Protein AF-A0A0H3JAF4-F1 (afdb_monomer_lite)

pLDDT: mean 87.67, std 8.4, range [50.22, 97.25]

Structure (mmCIF, N/CA/C/O backbone):
data_AF-A0A0H3JAF4-F1
#
_entry.id   AF-A0A0H3JAF4-F1
#
loop_
_atom_site.group_PDB
_atom_site.id
_atom_site.type_symbol
_atom_site.label_atom_id
_atom_site.label_alt_id
_atom_site.label_comp_id
_atom_site.label_asym_id
_atom_site.label_entity_id
_atom_site.label_seq_id
_atom_site.pdbx_PDB_ins_code
_atom_site.Cartn_x
_atom_site.Cartn_y
_atom_site.Cartn_z
_atom_site.occupancy
_atom_site.B_iso_or_equiv
_atom_site.auth_seq_id
_atom_site.auth_comp_id
_atom_site.auth_asym_id
_atom_site.auth_atom_id
_atom_site.pdbx_PDB_model_num
ATOM 1 N N . MET A 1 1 ? -23.874 -16.519 8.168 1.00 77.88 1 MET A N 1
ATOM 2 C CA . MET A 1 1 ? -25.023 -15.847 8.814 1.00 77.88 1 MET A CA 1
ATOM 3 C C . MET A 1 1 ? -25.455 -16.733 9.960 1.00 77.88 1 MET A C 1
ATOM 5 O O . MET A 1 1 ? -25.401 -17.944 9.791 1.00 77.88 1 MET A O 1
ATOM 9 N N . VAL A 1 2 ? -25.839 -16.148 11.093 1.00 89.19 2 VAL A N 1
ATOM 10 C CA . VAL A 1 2 ? -26.238 -16.915 12.280 1.00 89.19 2 VAL A CA 1
ATOM 11 C C . VAL A 1 2 ? -27.623 -17.514 12.065 1.00 89.19 2 VAL A C 1
ATOM 13 O O . VAL A 1 2 ? -28.559 -16.794 11.719 1.00 89.19 2 VAL A O 1
ATOM 16 N N . ASP A 1 3 ? -27.744 -18.825 12.262 1.00 93.88 3 ASP A N 1
ATOM 17 C CA . ASP A 1 3 ? -29.013 -19.543 12.155 1.00 93.88 3 ASP A CA 1
ATOM 18 C C . ASP A 1 3 ? -29.833 -19.386 13.442 1.00 93.88 3 ASP A C 1
ATOM 20 O O . ASP A 1 3 ? -29.888 -20.268 14.301 1.00 93.88 3 ASP A O 1
ATOM 24 N N . PHE A 1 4 ? -30.460 -18.217 13.591 1.00 95.56 4 PHE A N 1
ATOM 25 C CA . PHE A 1 4 ? -31.281 -17.926 14.765 1.00 95.56 4 PHE A CA 1
ATOM 26 C C . PHE A 1 4 ? -32.560 -18.777 14.830 1.00 95.56 4 PHE A C 1
ATOM 28 O O . PHE A 1 4 ? -33.128 -18.920 15.910 1.00 95.56 4 PHE A O 1
ATOM 35 N N . HIS A 1 5 ? -33.018 -19.351 13.710 1.00 96.06 5 HIS A N 1
ATOM 36 C CA . HIS A 1 5 ? -34.188 -20.231 13.699 1.00 96.06 5 HIS A CA 1
ATOM 37 C C . HIS A 1 5 ? -33.880 -21.533 14.432 1.00 96.06 5 HIS A C 1
ATOM 39 O O . HIS A 1 5 ? -34.637 -21.937 15.314 1.00 96.06 5 HIS A O 1
ATOM 45 N N . SER A 1 6 ? -32.753 -22.167 14.093 1.00 95.81 6 SER A N 1
ATOM 46 C CA . SER A 1 6 ? -32.295 -23.376 14.781 1.00 95.81 6 SER A CA 1
ATOM 47 C C . SER A 1 6 ? -31.985 -23.092 16.250 1.00 95.81 6 SER A C 1
ATOM 49 O O . SER A 1 6 ? -32.435 -23.848 17.107 1.00 95.81 6 SER A O 1
ATOM 51 N N . TYR A 1 7 ? -31.345 -21.953 16.543 1.00 96.50 7 TYR A N 1
ATOM 52 C CA . TYR A 1 7 ? -31.104 -21.497 17.914 1.00 96.50 7 TYR A CA 1
ATOM 53 C C . TYR A 1 7 ? -32.404 -21.410 18.729 1.00 96.50 7 TYR A C 1
ATOM 55 O O . TYR A 1 7 ? -32.554 -22.061 19.759 1.00 96.50 7 TYR A O 1
ATOM 63 N N . PHE A 1 8 ? -33.394 -20.645 18.263 1.00 96.56 8 PHE A N 1
ATOM 64 C CA . PHE A 1 8 ? -34.646 -20.484 19.002 1.00 96.56 8 PHE A CA 1
ATOM 65 C C . PHE A 1 8 ? -35.434 -21.782 19.122 1.00 96.56 8 PHE A C 1
ATOM 67 O O . PHE A 1 8 ? -36.017 -22.038 20.172 1.00 96.56 8 PHE A O 1
ATOM 74 N N . LYS A 1 9 ? -35.394 -22.642 18.102 1.00 95.88 9 LYS A N 1
ATOM 75 C CA . LYS A 1 9 ? -36.002 -23.969 18.174 1.00 95.88 9 LYS A CA 1
ATOM 76 C C . LYS A 1 9 ? -35.378 -24.830 19.277 1.00 95.88 9 LYS A C 1
ATOM 78 O O . LYS A 1 9 ? -36.121 -25.472 20.013 1.00 95.88 9 LYS A O 1
ATOM 83 N N . GLU A 1 10 ? -34.052 -24.843 19.406 1.00 96.19 10 GLU A N 1
ATOM 84 C CA . GLU A 1 10 ? -33.350 -25.595 20.458 1.00 96.19 10 GLU A CA 1
ATOM 85 C C . GLU A 1 10 ? -33.672 -25.066 21.862 1.00 96.19 10 GLU A C 1
ATOM 87 O O . GLU A 1 10 ? -33.875 -25.839 22.799 1.00 96.19 10 GLU A O 1
ATOM 92 N N . HIS A 1 11 ? -33.843 -23.749 21.982 1.00 94.44 11 HIS A N 1
ATOM 93 C CA . HIS A 1 11 ? -34.228 -23.075 23.224 1.00 94.44 11 HIS A CA 1
ATOM 94 C C . HIS A 1 11 ? -35.751 -23.019 23.465 1.00 94.44 11 HIS A C 1
ATOM 96 O O . HIS A 1 11 ? -36.194 -22.377 24.414 1.00 94.44 11 HIS A O 1
ATOM 102 N N . ASN A 1 12 ? -36.561 -23.723 22.662 1.00 95.50 12 ASN A N 1
ATOM 103 C CA . ASN A 1 12 ? -38.032 -23.774 22.749 1.00 95.50 12 ASN A CA 1
ATOM 104 C C . ASN A 1 12 ? -38.724 -22.394 22.675 1.00 95.50 12 ASN A C 1
ATOM 106 O O . ASN A 1 12 ? -39.707 -22.137 23.370 1.00 95.50 12 ASN A O 1
ATOM 110 N N . ILE A 1 13 ? -38.214 -21.504 21.824 1.00 95.25 13 ILE A N 1
ATOM 111 C CA . ILE A 1 13 ? -38.758 -20.167 21.568 1.00 95.25 13 ILE A CA 1
ATOM 112 C C . ILE A 1 13 ? -39.474 -20.181 20.213 1.00 95.25 13 ILE A C 1
ATOM 114 O O . ILE A 1 13 ? -38.847 -20.208 19.156 1.00 95.25 13 ILE A O 1
ATOM 118 N N . GLU A 1 14 ? -40.806 -20.152 20.238 1.00 95.56 14 GLU A N 1
ATOM 119 C CA . GLU A 1 14 ? -41.637 -20.138 19.020 1.00 95.56 14 GLU A CA 1
ATOM 120 C C . GLU A 1 14 ? -42.015 -18.719 18.573 1.00 95.56 14 GLU A C 1
ATOM 122 O O . GLU A 1 14 ? -42.242 -18.475 17.387 1.00 95.56 14 GLU A O 1
ATOM 127 N N . TYR A 1 15 ? -42.052 -17.773 19.515 1.00 95.00 15 TYR A N 1
ATOM 128 C CA . TYR A 1 15 ? -42.471 -16.396 19.282 1.00 95.00 15 TYR A CA 1
ATOM 129 C C . TYR A 1 15 ? -41.490 -15.414 19.908 1.00 95.00 15 TYR A C 1
ATOM 131 O O . TYR A 1 15 ? -41.016 -15.624 21.024 1.00 95.00 15 TYR A O 1
ATOM 139 N N . ILE A 1 16 ? -41.251 -14.298 19.222 1.00 94.25 16 ILE A N 1
ATOM 140 C CA . ILE A 1 16 ? -40.541 -13.147 19.786 1.00 94.25 16 ILE A CA 1
ATOM 141 C C . ILE A 1 16 ? -41.369 -11.878 19.623 1.00 94.25 16 ILE A C 1
ATOM 143 O O . ILE A 1 16 ? -42.199 -11.759 18.723 1.00 94.25 16 ILE A O 1
ATOM 147 N N . THR A 1 17 ? -41.146 -10.918 20.512 1.00 91.56 17 THR A N 1
ATOM 148 C CA . THR A 1 17 ? -41.868 -9.642 20.507 1.00 91.56 17 THR A CA 1
ATOM 149 C C . THR A 1 17 ? -41.020 -8.570 19.834 1.00 91.56 17 THR A C 1
ATOM 151 O O . THR A 1 17 ? -39.836 -8.442 20.136 1.00 91.56 17 THR A O 1
ATOM 154 N N . ASP A 1 18 ? -41.588 -7.758 18.950 1.00 90.56 18 ASP A N 1
ATOM 155 C CA . ASP A 1 18 ? -40.867 -6.643 18.331 1.00 90.56 18 ASP A CA 1
ATOM 156 C C . ASP A 1 18 ? -40.757 -5.413 19.266 1.00 90.56 18 ASP A C 1
ATOM 158 O O . ASP A 1 18 ? -40.893 -5.499 20.493 1.00 90.56 18 ASP A O 1
ATOM 162 N N . MET A 1 19 ? -40.429 -4.249 18.704 1.00 86.56 19 MET A N 1
ATOM 163 C CA . MET A 1 19 ? -40.319 -2.983 19.439 1.00 86.56 19 MET A CA 1
ATOM 164 C C . MET A 1 19 ? -41.649 -2.237 19.628 1.00 86.56 19 MET A C 1
ATOM 166 O O . MET A 1 19 ? -41.707 -1.314 20.440 1.00 86.56 19 MET A O 1
ATOM 170 N N . TRP A 1 20 ? -42.703 -2.638 18.912 1.00 89.19 20 TRP A N 1
ATOM 171 C CA . TRP A 1 20 ? -44.076 -2.142 19.063 1.00 89.19 20 TRP A CA 1
ATOM 172 C C . TRP A 1 20 ? -44.919 -3.029 19.986 1.00 89.19 20 TRP A C 1
ATOM 174 O O . TRP A 1 20 ? -46.084 -2.725 20.235 1.00 89.19 20 TRP A O 1
ATOM 184 N N . GLY A 1 21 ? -44.341 -4.112 20.512 1.00 88.19 21 GLY A N 1
ATOM 185 C CA . GLY A 1 21 ? -45.031 -5.056 21.385 1.00 88.19 21 GLY A CA 1
ATOM 186 C C . GLY A 1 21 ? -45.829 -6.121 20.632 1.00 88.19 21 GLY A C 1
ATOM 187 O O . GLY A 1 21 ? -46.620 -6.824 21.258 1.00 88.19 21 GLY A O 1
ATOM 188 N N . GLN A 1 22 ? -45.649 -6.253 19.314 1.00 91.00 22 GLN A N 1
ATOM 189 C CA . GLN A 1 22 ? -46.315 -7.290 18.530 1.00 91.00 22 GLN A CA 1
ATOM 190 C C . GLN A 1 22 ? -45.522 -8.593 18.602 1.00 91.00 22 GLN A C 1
ATOM 192 O O . GLN A 1 22 ? -44.294 -8.588 18.530 1.00 91.00 22 GLN A O 1
ATOM 197 N N . SER A 1 23 ? -46.238 -9.703 18.760 1.00 92.56 23 SER A N 1
ATOM 198 C CA . SER A 1 23 ? -45.660 -11.044 18.776 1.00 92.56 23 SER A CA 1
ATOM 199 C C . SER A 1 23 ? -45.591 -11.596 17.355 1.00 92.56 23 SER A C 1
ATOM 201 O O . SER A 1 23 ? -46.568 -11.510 16.610 1.00 92.56 23 SER A O 1
ATOM 203 N N . HIS A 1 24 ? -44.441 -12.161 16.999 1.00 93.62 24 HIS A N 1
ATOM 204 C CA . HIS A 1 24 ? -44.158 -12.729 15.686 1.00 93.62 24 HIS A CA 1
ATOM 205 C C . HIS A 1 24 ? -43.679 -14.164 15.848 1.00 93.62 24 HIS A C 1
ATOM 207 O O . HIS A 1 24 ? -42.827 -14.437 16.694 1.00 93.62 24 HIS A O 1
ATOM 213 N N . GLU A 1 25 ? -44.216 -15.068 15.032 1.00 96.25 25 GLU A N 1
ATOM 214 C CA . GLU A 1 25 ? -43.723 -16.441 14.948 1.00 96.25 25 GLU A CA 1
ATOM 215 C C . GLU A 1 25 ? -42.310 -16.425 14.356 1.00 96.25 25 GLU A C 1
ATOM 217 O O . GLU A 1 25 ? -42.088 -15.844 13.291 1.00 96.25 25 GLU A O 1
ATOM 222 N N . VAL A 1 26 ? -41.354 -17.066 15.032 1.00 95.75 26 VAL A N 1
ATOM 223 C CA . VAL A 1 26 ? -39.935 -17.061 14.637 1.00 95.75 26 VAL A CA 1
ATOM 224 C C . VAL A 1 26 ? -39.745 -17.557 13.203 1.00 95.75 26 VAL A C 1
ATOM 226 O O . VAL A 1 26 ? -38.926 -17.004 12.478 1.00 95.75 26 VAL A O 1
ATOM 229 N N . SER A 1 27 ? -40.527 -18.554 12.777 1.00 94.44 27 SER A N 1
ATOM 230 C CA . SER A 1 27 ? -40.469 -19.151 11.435 1.00 94.44 27 SER A CA 1
ATOM 231 C C . SER A 1 27 ? -40.748 -18.156 10.296 1.00 94.44 27 SER A C 1
ATOM 233 O O . SER A 1 27 ? -40.329 -18.389 9.161 1.00 94.44 27 SER A O 1
ATOM 235 N N . GLY A 1 28 ? -41.447 -17.053 10.587 1.00 93.12 28 GLY A N 1
ATOM 236 C CA . GLY A 1 28 ? -41.794 -16.005 9.627 1.00 93.12 28 GLY A CA 1
ATOM 237 C C . GLY A 1 28 ? -40.807 -14.837 9.579 1.00 93.12 28 GLY A C 1
ATOM 238 O O . GLY A 1 28 ? -41.038 -13.886 8.834 1.00 93.12 28 GLY A O 1
ATOM 239 N N . ILE A 1 29 ? -39.731 -14.865 10.370 1.00 93.12 29 ILE A N 1
ATOM 240 C CA . ILE A 1 29 ? -38.797 -13.744 10.508 1.00 93.12 29 ILE A CA 1
ATOM 241 C C . ILE A 1 29 ? -37.576 -13.979 9.622 1.00 93.12 29 ILE A C 1
ATOM 243 O O . ILE A 1 29 ? -36.960 -15.035 9.650 1.00 93.12 29 ILE A O 1
ATOM 247 N N . ASN A 1 30 ? -37.166 -12.975 8.845 1.00 89.62 30 ASN A N 1
ATOM 248 C CA . ASN A 1 30 ? -35.938 -13.071 8.045 1.00 89.62 30 ASN A CA 1
ATOM 249 C C . ASN A 1 30 ? -34.764 -12.296 8.650 1.00 89.62 30 ASN A C 1
ATOM 251 O O . ASN A 1 30 ? -33.611 -12.665 8.437 1.00 89.62 30 ASN A O 1
ATOM 255 N N . ILE A 1 31 ? -35.045 -11.218 9.385 1.00 90.44 31 ILE A N 1
ATOM 256 C CA . ILE A 1 31 ? -34.038 -10.312 9.939 1.00 90.44 31 ILE A CA 1
ATOM 257 C C . ILE A 1 31 ? -34.475 -9.897 11.344 1.00 90.44 31 ILE A C 1
ATOM 259 O O . ILE A 1 31 ? -35.626 -9.521 11.553 1.00 90.44 31 ILE A O 1
ATOM 263 N N . ILE A 1 32 ? -33.535 -9.918 12.289 1.00 91.62 32 ILE A N 1
ATOM 264 C CA . ILE A 1 32 ? -33.712 -9.355 13.630 1.00 91.62 32 ILE A CA 1
ATOM 265 C C . ILE A 1 32 ? -32.749 -8.178 13.771 1.00 91.62 32 ILE A C 1
ATOM 267 O O . ILE A 1 32 ? -31.543 -8.329 13.587 1.00 91.62 32 ILE A O 1
ATOM 271 N N . THR A 1 33 ? -33.281 -7.004 14.105 1.00 88.31 33 THR A N 1
ATOM 272 C CA . THR A 1 33 ? -32.504 -5.772 14.296 1.00 88.31 33 THR A CA 1
ATOM 273 C C . THR A 1 33 ? -32.815 -5.133 15.644 1.00 88.31 33 THR A C 1
ATOM 275 O O . THR A 1 33 ? -33.892 -5.315 16.208 1.00 88.31 33 THR A O 1
ATOM 278 N N . THR A 1 34 ? -31.888 -4.330 16.151 1.00 86.38 34 THR A N 1
ATOM 279 C CA . THR A 1 34 ? -32.067 -3.507 17.357 1.00 86.38 34 THR A CA 1
ATOM 280 C C . THR A 1 34 ? -32.546 -2.094 17.008 1.00 86.38 34 THR A C 1
ATOM 282 O O . THR A 1 34 ? -32.385 -1.633 15.880 1.00 86.38 34 THR A O 1
ATOM 285 N N . GLU A 1 35 ? -33.043 -1.339 17.998 1.00 84.19 35 GLU A N 1
ATOM 286 C CA . GLU A 1 35 ? -33.326 0.104 17.837 1.00 84.19 35 GLU A CA 1
ATOM 287 C C . GLU A 1 35 ? -32.094 0.884 17.340 1.00 84.19 35 GLU A C 1
ATOM 289 O O . GLU A 1 35 ? -32.221 1.810 16.544 1.00 84.19 35 GLU A O 1
ATOM 294 N N . SER A 1 36 ? -30.884 0.488 17.750 1.00 77.94 36 SER A N 1
ATOM 295 C CA . SER A 1 36 ? -29.653 1.161 17.326 1.00 77.94 36 SER A CA 1
ATOM 296 C C . SER A 1 36 ? -29.292 0.924 15.857 1.00 77.94 36 SER A C 1
ATOM 298 O O . SER A 1 36 ? -28.556 1.732 15.293 1.00 77.94 36 SER A O 1
ATOM 300 N N . THR A 1 37 ? -29.777 -0.160 15.246 1.00 83.38 37 THR A N 1
ATOM 301 C CA . THR A 1 37 ? -29.495 -0.531 13.847 1.00 83.38 37 THR A CA 1
ATOM 302 C C . THR A 1 37 ? -30.647 -0.161 12.909 1.00 83.38 37 THR A C 1
ATOM 304 O O . THR A 1 37 ? -30.405 0.176 11.754 1.00 83.38 37 THR A O 1
ATOM 307 N N . PHE A 1 38 ? -31.883 -0.098 13.413 1.00 87.00 38 PHE A N 1
ATOM 308 C CA . PHE A 1 38 ? -33.053 0.371 12.670 1.00 87.00 38 PHE A CA 1
ATOM 309 C C . PHE A 1 38 ? -33.413 1.828 13.020 1.00 87.00 38 PHE A C 1
ATOM 311 O O . PHE A 1 38 ? -34.116 2.112 13.991 1.00 87.00 38 PHE A O 1
ATOM 318 N N . LYS A 1 39 ? -32.934 2.780 12.207 1.00 83.88 39 LYS A N 1
ATOM 319 C CA . LYS A 1 39 ? -32.980 4.237 12.474 1.00 83.88 39 LYS A CA 1
ATOM 320 C C . LYS A 1 39 ? -34.351 4.899 12.188 1.00 83.88 39 LYS A C 1
ATOM 322 O O . LYS A 1 39 ? -34.418 5.961 11.578 1.00 83.88 39 LYS A O 1
ATOM 327 N N . GLY A 1 40 ? -35.452 4.279 12.618 1.00 86.19 40 GLY A N 1
ATOM 328 C CA . GLY A 1 40 ? -36.833 4.725 12.350 1.00 86.19 40 GLY A CA 1
ATOM 329 C C . GLY A 1 40 ? -37.485 5.635 13.401 1.00 86.19 40 GLY A C 1
ATOM 330 O O . GLY A 1 40 ? -38.597 6.128 13.200 1.00 86.19 40 GLY A O 1
ATOM 331 N N . LYS A 1 41 ? -36.830 5.845 14.547 1.00 87.50 41 LYS A N 1
ATOM 332 C CA . LYS A 1 41 ? -37.374 6.570 15.706 1.00 87.50 41 LYS A CA 1
ATOM 333 C C . LYS A 1 41 ? -37.036 8.058 15.658 1.00 87.50 41 LYS A C 1
ATOM 335 O O . LYS A 1 41 ? -36.162 8.539 16.378 1.00 87.50 41 LYS A O 1
ATOM 340 N N . LEU A 1 42 ? -37.697 8.772 14.750 1.00 84.94 42 LEU A N 1
ATOM 341 C CA . LEU A 1 42 ? -37.364 10.158 14.405 1.00 84.94 42 LEU A CA 1
ATOM 342 C C . LEU A 1 42 ? -38.504 11.157 14.661 1.00 84.94 42 LEU A C 1
ATOM 344 O O . LEU A 1 42 ? -38.275 12.357 14.542 1.00 84.94 42 LEU A O 1
ATOM 348 N N . ASN A 1 43 ? -39.710 10.705 15.024 1.00 86.56 43 ASN A N 1
ATOM 349 C CA . ASN A 1 43 ? -40.851 11.599 15.229 1.00 86.56 43 ASN A CA 1
ATOM 350 C C . ASN A 1 43 ? -40.751 12.324 16.581 1.00 86.56 43 ASN A C 1
ATOM 352 O O . ASN A 1 43 ? -40.856 11.681 17.622 1.00 86.56 43 ASN A O 1
ATOM 356 N N . VAL A 1 44 ? -40.561 13.644 16.593 1.00 86.31 44 VAL A N 1
ATOM 357 C CA . VAL A 1 44 ? -40.438 14.425 17.837 1.00 86.31 44 VAL A CA 1
ATOM 358 C C . VAL A 1 44 ? -41.826 14.749 18.394 1.00 86.31 44 VAL A C 1
ATOM 360 O O . VAL A 1 44 ? -42.587 15.488 17.776 1.00 86.31 44 VAL A O 1
ATOM 363 N N . THR A 1 45 ? -42.150 14.225 19.580 1.00 88.50 45 THR A N 1
ATOM 364 C CA . THR A 1 45 ? -43.464 14.405 20.236 1.00 88.50 45 THR A CA 1
ATOM 365 C C . THR A 1 45 ? -43.426 15.306 21.468 1.00 88.50 45 THR A C 1
ATOM 367 O O . THR A 1 45 ? -44.463 15.596 22.065 1.00 88.50 45 THR A O 1
ATOM 370 N N . GLY A 1 46 ? -42.244 15.782 21.856 1.00 88.06 46 GLY A N 1
ATOM 371 C CA . GLY A 1 46 ? -42.070 16.695 22.981 1.00 88.06 46 GLY A CA 1
ATOM 372 C C . GLY A 1 46 ? -40.634 16.723 23.487 1.00 88.06 46 GLY A C 1
ATOM 373 O O . GLY A 1 46 ? -39.703 16.381 22.760 1.00 88.06 46 GLY A O 1
ATOM 374 N N . LEU A 1 47 ? -40.465 17.094 24.755 1.00 86.62 47 LEU A N 1
ATOM 375 C CA . LEU A 1 47 ? -39.189 17.060 25.470 1.00 86.62 47 LEU A CA 1
ATOM 376 C C . LEU A 1 47 ? -39.265 16.063 26.632 1.00 86.62 47 LEU A C 1
ATOM 378 O O . LEU A 1 47 ? -40.330 15.860 27.220 1.00 86.62 47 LEU A O 1
ATOM 382 N N . LYS A 1 48 ? -38.140 15.428 26.948 1.00 83.62 48 LYS A N 1
ATOM 383 C CA . LYS A 1 48 ? -37.936 14.645 28.168 1.00 83.62 48 LYS A CA 1
ATOM 384 C C . LYS A 1 48 ? -37.630 15.579 29.345 1.00 83.62 48 LYS A C 1
ATOM 386 O O . LYS A 1 48 ? -37.392 16.771 29.162 1.00 83.62 48 LYS A O 1
ATOM 391 N N . GLU A 1 49 ? -37.606 15.025 30.556 1.00 82.75 49 GLU A N 1
ATOM 392 C CA . GLU A 1 49 ? -37.298 15.772 31.790 1.00 82.75 49 GLU A CA 1
ATOM 393 C C . GLU A 1 49 ? -35.894 16.398 31.784 1.00 82.75 49 GLU A C 1
ATOM 395 O O . GLU A 1 49 ? -35.691 17.457 32.371 1.00 82.75 49 GLU A O 1
ATOM 400 N N . ASP A 1 50 ? -34.945 15.780 31.077 1.00 76.25 50 ASP A N 1
ATOM 401 C CA . ASP A 1 50 ? -33.579 16.284 30.886 1.00 76.25 50 ASP A CA 1
ATOM 402 C C . ASP A 1 50 ? -33.466 17.371 29.795 1.00 76.25 50 ASP A C 1
ATOM 404 O O . ASP A 1 50 ? -32.374 17.861 29.517 1.00 76.25 50 ASP A O 1
ATOM 408 N N . GLY A 1 51 ? -34.588 17.755 29.172 1.00 75.06 51 GLY A N 1
ATOM 409 C CA . GLY A 1 51 ? -34.650 18.745 28.097 1.00 75.06 51 GLY A CA 1
ATOM 410 C C . GLY A 1 51 ? -34.325 18.206 26.700 1.00 75.06 51 GLY A C 1
ATOM 411 O O . GLY A 1 51 ? -34.428 18.964 25.737 1.00 75.06 51 GLY A O 1
ATOM 412 N N . SER A 1 52 ? -33.970 16.924 26.551 1.00 78.19 52 SER A N 1
ATOM 413 C CA . SER A 1 52 ? -33.747 16.297 25.240 1.00 78.19 52 SER A CA 1
ATOM 414 C C . SER A 1 52 ? -35.062 15.990 24.515 1.00 78.19 52 SER A C 1
ATOM 416 O O . SER A 1 52 ? -36.115 15.849 25.135 1.00 78.19 52 SER A O 1
ATOM 418 N N . GLU A 1 53 ? -35.033 15.860 23.188 1.00 85.00 53 GLU A N 1
ATOM 419 C CA . GLU A 1 53 ? -36.231 15.525 22.410 1.00 85.00 53 GLU A CA 1
ATOM 420 C C . GLU A 1 53 ? -36.797 14.148 22.792 1.00 85.00 53 GLU A C 1
ATOM 422 O O . GLU A 1 53 ? -36.108 13.120 22.780 1.00 85.00 53 GLU A O 1
ATOM 427 N N . LYS A 1 54 ? -38.099 14.110 23.079 1.00 87.50 54 LYS A N 1
ATOM 428 C CA . LYS A 1 54 ? -38.869 12.873 23.167 1.00 87.50 54 LYS A CA 1
ATOM 429 C C . LYS A 1 54 ? -39.212 12.427 21.745 1.00 87.50 54 LYS A C 1
ATOM 431 O O . LYS A 1 54 ? -39.961 13.111 21.050 1.00 87.50 54 LYS A O 1
ATOM 436 N N . LYS A 1 55 ? -38.648 11.290 21.329 1.00 86.94 55 LYS A N 1
ATOM 437 C CA . LYS A 1 55 ? -38.821 10.711 19.989 1.00 86.94 55 LYS A CA 1
ATOM 438 C C . LYS A 1 55 ? -39.657 9.435 20.021 1.00 86.94 55 LYS A C 1
ATOM 440 O O . LYS A 1 55 ? -39.468 8.581 20.889 1.00 86.94 55 LYS A O 1
ATOM 445 N N . GLU A 1 56 ? -40.526 9.299 19.032 1.00 89.62 56 GLU A N 1
ATOM 446 C CA . GLU A 1 56 ? -41.359 8.132 18.751 1.00 89.62 56 GLU A CA 1
ATOM 447 C C . GLU A 1 56 ? -41.046 7.570 17.355 1.00 89.62 56 GLU A C 1
ATOM 449 O O . GLU A 1 56 ? -40.344 8.185 16.543 1.00 89.62 56 GLU A O 1
ATOM 454 N N . TRP A 1 57 ? -41.524 6.355 17.095 1.00 89.81 57 TRP A N 1
ATOM 455 C CA . TRP A 1 57 ? -41.393 5.706 15.793 1.00 89.81 57 TRP A CA 1
ATOM 456 C C . TRP A 1 57 ? -42.184 6.470 14.733 1.00 89.81 57 TRP A C 1
ATOM 458 O O . TRP A 1 57 ? -43.282 6.953 14.999 1.00 89.81 57 TRP A O 1
ATOM 468 N N . LEU A 1 58 ? -41.628 6.570 13.524 1.00 90.25 58 LEU A N 1
ATOM 469 C CA . LEU A 1 58 ? -42.324 7.171 12.379 1.00 90.25 58 LEU A CA 1
ATOM 470 C C . LEU A 1 58 ? -43.530 6.342 11.905 1.00 90.25 58 LEU A C 1
ATOM 472 O O . LEU A 1 58 ? -44.355 6.843 11.151 1.00 90.25 58 LEU A O 1
ATOM 476 N N . PHE A 1 59 ? -43.609 5.087 12.340 1.00 90.62 59 PHE A N 1
ATOM 477 C CA . PHE A 1 59 ? -44.609 4.092 11.967 1.00 90.62 59 PHE A CA 1
ATOM 478 C C . PHE A 1 59 ? -45.062 3.330 13.219 1.00 90.62 59 PHE A C 1
ATOM 480 O O . PHE A 1 59 ? -44.283 3.113 14.154 1.00 90.62 59 PHE A O 1
ATOM 487 N N . GLY A 1 60 ? -46.325 2.916 13.237 1.00 90.88 60 GLY A N 1
ATOM 488 C CA . GLY A 1 60 ? -46.959 2.174 14.324 1.00 90.88 60 GLY A CA 1
ATOM 489 C C . GLY A 1 60 ? -46.734 0.660 14.277 1.00 90.88 60 GLY A C 1
ATOM 490 O O . GLY A 1 60 ? -47.104 -0.028 15.227 1.00 90.88 60 GLY A O 1
ATOM 491 N N . SER A 1 61 ? -46.156 0.125 13.195 1.00 92.44 61 SER A N 1
ATOM 492 C CA . SER A 1 61 ? -45.773 -1.290 13.074 1.00 92.44 61 SER A CA 1
ATOM 493 C C . SER A 1 61 ? -44.765 -1.524 11.945 1.00 92.44 61 SER A C 1
ATOM 495 O O . SER A 1 61 ? -44.632 -0.694 11.043 1.00 92.44 61 SER A O 1
ATOM 497 N N . ILE A 1 62 ? -44.120 -2.697 11.932 1.00 88.69 62 ILE A N 1
ATOM 498 C CA . ILE A 1 62 ? -43.273 -3.119 10.804 1.00 88.69 62 ILE A CA 1
ATOM 499 C C . ILE A 1 62 ? -44.067 -3.268 9.500 1.00 88.69 62 ILE A C 1
ATOM 501 O O . ILE A 1 62 ? -43.560 -2.959 8.426 1.00 88.69 62 ILE A O 1
ATOM 505 N N . LYS A 1 63 ? -45.335 -3.688 9.592 1.00 90.00 63 LYS A N 1
ATOM 506 C CA . LYS A 1 63 ? -46.218 -3.831 8.433 1.00 90.00 63 LYS A CA 1
ATOM 507 C C . LYS A 1 63 ? -46.476 -2.486 7.763 1.00 90.00 63 LYS A C 1
ATOM 509 O O . LYS A 1 63 ? -46.347 -2.384 6.554 1.00 90.00 63 LYS A O 1
ATOM 514 N N . GLU A 1 64 ? -46.763 -1.452 8.551 1.00 93.38 64 GLU A N 1
ATOM 515 C CA . GLU A 1 64 ? -46.936 -0.095 8.024 1.00 93.38 64 GLU A CA 1
ATOM 516 C C . GLU A 1 64 ? -45.666 0.409 7.328 1.00 93.38 64 GLU A C 1
ATOM 518 O O . GLU A 1 64 ? -45.747 1.016 6.264 1.00 93.38 64 GLU A O 1
ATOM 523 N N . TYR A 1 65 ? -44.488 0.130 7.896 1.00 90.69 65 TYR A N 1
ATOM 524 C CA . TYR A 1 65 ? -43.218 0.466 7.256 1.00 90.69 65 TYR A CA 1
ATOM 525 C C . TYR A 1 65 ? -43.054 -0.227 5.893 1.00 90.69 65 TYR A C 1
ATOM 527 O O . TYR A 1 65 ? -42.718 0.440 4.917 1.00 90.69 65 TYR A O 1
ATOM 535 N N . ILE A 1 66 ? -43.341 -1.530 5.805 1.00 88.75 66 ILE A N 1
ATOM 536 C CA . ILE A 1 66 ? -43.276 -2.301 4.550 1.00 88.75 66 ILE A CA 1
ATOM 537 C C . ILE A 1 66 ? -44.309 -1.790 3.533 1.00 88.75 66 ILE A C 1
ATOM 539 O O . ILE A 1 66 ? -43.952 -1.518 2.391 1.00 88.75 66 ILE A O 1
ATOM 543 N N . ASP A 1 67 ? -45.553 -1.552 3.956 1.00 92.25 67 ASP A N 1
ATOM 544 C CA . ASP A 1 67 ? -46.610 -1.014 3.090 1.00 92.25 67 ASP A CA 1
ATOM 545 C C . ASP A 1 67 ? -46.213 0.363 2.509 1.00 92.25 67 ASP A C 1
ATOM 547 O O . ASP A 1 67 ? -46.546 0.696 1.368 1.00 92.25 67 ASP A O 1
ATOM 551 N N . LEU A 1 68 ? -45.486 1.185 3.281 1.00 92.06 68 LEU A N 1
ATOM 552 C CA . LEU A 1 68 ? -44.942 2.462 2.811 1.00 92.06 68 LEU A CA 1
ATOM 553 C C . LEU A 1 68 ? -43.799 2.275 1.810 1.00 92.06 68 LEU A C 1
ATOM 555 O O . LEU A 1 68 ? -43.743 3.021 0.832 1.00 92.06 68 LEU A O 1
ATOM 559 N N . LEU A 1 69 ? -42.906 1.310 2.034 1.00 90.50 69 LEU A N 1
ATOM 560 C CA . LEU A 1 69 ? -41.855 0.976 1.075 1.00 90.50 69 LEU A CA 1
ATOM 561 C C . LEU A 1 69 ? -42.465 0.576 -0.274 1.00 90.50 69 LEU A C 1
ATOM 563 O O . LEU A 1 69 ? -42.135 1.191 -1.288 1.00 90.50 69 LEU A O 1
ATOM 567 N N . ASP A 1 70 ? -43.439 -0.335 -0.271 1.00 90.06 70 ASP A N 1
ATOM 568 C CA . ASP A 1 70 ? -44.155 -0.771 -1.476 1.00 90.06 70 ASP A CA 1
ATOM 569 C C . ASP A 1 70 ? -44.862 0.399 -2.168 1.00 90.06 70 ASP A C 1
ATOM 571 O O . ASP A 1 70 ? -44.728 0.606 -3.378 1.00 90.06 70 ASP A O 1
ATOM 575 N N . LYS A 1 71 ? -45.571 1.232 -1.394 1.00 94.12 71 LYS A N 1
ATOM 576 C CA . LYS A 1 71 ? -46.261 2.425 -1.905 1.00 94.12 71 LYS A CA 1
ATOM 577 C C . LYS A 1 71 ? -45.318 3.379 -2.643 1.00 94.12 71 LYS A C 1
ATOM 579 O O . LYS A 1 71 ? -45.743 4.016 -3.609 1.00 94.12 71 LYS A O 1
ATOM 584 N N . TYR A 1 72 ? -44.080 3.521 -2.175 1.00 92.75 72 TYR A N 1
ATOM 585 C CA . TYR A 1 72 ? -43.083 4.413 -2.771 1.00 92.75 72 TYR A CA 1
ATOM 586 C C . TYR A 1 72 ? -42.124 3.707 -3.746 1.00 92.75 72 TYR A C 1
ATOM 588 O O . TYR A 1 72 ? -41.202 4.350 -4.244 1.00 92.75 72 TYR A O 1
ATOM 596 N N . GLY A 1 73 ? -42.369 2.434 -4.079 1.00 91.44 73 GLY A N 1
ATOM 597 C CA . GLY A 1 73 ? -41.584 1.683 -5.064 1.00 91.44 73 GLY A CA 1
ATOM 598 C C . GLY A 1 73 ? -40.229 1.190 -4.549 1.00 91.44 73 GLY A C 1
ATOM 599 O O . GLY A 1 73 ? -39.297 1.049 -5.335 1.00 91.44 73 GLY A O 1
ATOM 600 N N . TYR A 1 74 ? -40.109 0.964 -3.241 1.00 88.19 74 TYR A N 1
ATOM 601 C CA . TYR A 1 74 ? -38.939 0.380 -2.585 1.00 88.19 74 TYR A CA 1
ATOM 602 C C . TYR A 1 74 ? -39.215 -1.080 -2.191 1.00 88.19 74 TYR A C 1
ATOM 604 O O . TYR A 1 74 ? -39.197 -1.428 -1.018 1.00 88.19 74 TYR A O 1
ATOM 612 N N . ASP A 1 75 ? -39.457 -1.949 -3.170 1.00 81.75 75 ASP A N 1
ATOM 613 C CA . ASP A 1 75 ? -39.798 -3.369 -2.975 1.00 81.75 75 ASP A CA 1
ATOM 614 C C . ASP A 1 75 ? -38.575 -4.285 -2.732 1.00 81.75 75 ASP A C 1
ATOM 616 O O . ASP A 1 75 ? -38.681 -5.513 -2.745 1.00 81.75 75 ASP A O 1
ATOM 620 N N . VAL A 1 76 ? -37.390 -3.704 -2.504 1.00 82.25 76 VAL A N 1
ATOM 621 C CA . VAL A 1 76 ? -36.123 -4.429 -2.329 1.00 82.25 76 VAL A CA 1
ATOM 622 C C . VAL A 1 76 ? -35.264 -3.850 -1.204 1.00 82.25 76 VAL A C 1
ATOM 624 O O . VAL A 1 76 ? -35.225 -2.641 -0.974 1.00 82.25 76 VAL A O 1
ATOM 627 N N . ILE A 1 77 ? -34.496 -4.719 -0.540 1.00 79.44 77 ILE A N 1
ATOM 628 C CA . ILE A 1 77 ? -33.464 -4.324 0.430 1.00 79.44 77 ILE A CA 1
ATOM 629 C C . ILE A 1 77 ? -32.120 -4.204 -0.293 1.00 79.44 77 ILE A C 1
ATOM 631 O O . ILE A 1 77 ? -31.603 -5.176 -0.843 1.00 79.44 77 ILE A O 1
ATOM 635 N N . GLY A 1 78 ? -31.527 -3.010 -0.263 1.00 85.06 78 GLY A N 1
ATOM 636 C CA . GLY A 1 78 ? -30.169 -2.780 -0.751 1.00 85.06 78 GLY A CA 1
ATOM 637 C C . GLY A 1 78 ? -29.122 -3.172 0.292 1.00 85.06 78 GLY A C 1
ATOM 638 O O . GLY A 1 78 ? -29.151 -2.676 1.416 1.00 85.06 78 GLY A O 1
ATOM 639 N N . ILE A 1 79 ? -28.166 -4.021 -0.085 1.00 85.69 79 ILE A N 1
ATOM 640 C CA . ILE A 1 79 ? -27.002 -4.350 0.748 1.00 85.69 79 ILE A CA 1
ATOM 641 C C . ILE A 1 79 ? -25.831 -3.482 0.289 1.00 85.69 79 ILE A C 1
ATOM 643 O O . ILE A 1 79 ? -25.334 -3.645 -0.824 1.00 85.69 79 ILE A O 1
ATOM 647 N N . SER A 1 80 ? -25.391 -2.553 1.139 1.00 82.81 80 SER A N 1
ATOM 648 C CA . SER A 1 80 ? -24.255 -1.672 0.839 1.00 82.81 80 SER A CA 1
ATOM 649 C C . SER A 1 80 ? -22.905 -2.363 1.044 1.00 82.81 80 SER A C 1
ATOM 651 O O . SER A 1 80 ? -21.961 -2.084 0.307 1.00 82.81 80 SER A O 1
ATOM 653 N N . ASN A 1 81 ? -22.801 -3.257 2.033 1.00 83.69 81 ASN A N 1
ATOM 654 C CA . ASN A 1 81 ? -21.580 -3.999 2.336 1.00 83.69 81 ASN A CA 1
ATOM 655 C C . ASN A 1 81 ? -21.867 -5.262 3.171 1.00 83.69 81 ASN A C 1
ATOM 657 O O . ASN A 1 81 ? -22.929 -5.384 3.779 1.00 83.69 81 ASN A O 1
ATOM 661 N N . PHE A 1 82 ? -20.916 -6.198 3.212 1.00 85.69 82 PHE A N 1
ATOM 662 C CA . PHE A 1 82 ? -20.968 -7.396 4.053 1.00 85.69 82 PHE A CA 1
ATOM 663 C C . PHE A 1 82 ? -19.559 -7.856 4.451 1.00 85.69 82 PHE A C 1
ATOM 665 O O . PHE A 1 82 ? -18.586 -7.624 3.729 1.00 85.69 82 PHE A O 1
ATOM 672 N N . ALA A 1 83 ? -19.446 -8.545 5.589 1.00 87.50 83 ALA A N 1
ATOM 673 C CA . ALA A 1 83 ? -18.177 -9.091 6.059 1.00 87.50 83 ALA A CA 1
ATOM 674 C C . ALA A 1 83 ? -17.675 -10.201 5.120 1.00 87.50 83 ALA A C 1
ATOM 676 O O . ALA A 1 83 ? -18.278 -11.271 5.018 1.00 87.50 83 ALA A O 1
ATOM 677 N N . LYS A 1 84 ? -16.554 -9.948 4.441 1.00 86.06 84 LYS A N 1
ATOM 678 C CA . LYS A 1 84 ? -15.882 -10.922 3.569 1.00 86.06 84 LYS A CA 1
ATOM 679 C C . LYS A 1 84 ? -14.889 -11.763 4.377 1.00 86.06 84 LYS A C 1
ATOM 681 O O . LYS A 1 84 ? -14.421 -11.301 5.420 1.00 86.06 84 LYS A O 1
ATOM 686 N N . PRO A 1 85 ? -14.540 -12.981 3.936 1.00 83.94 85 PRO A N 1
ATOM 687 C CA . PRO A 1 85 ? -13.392 -13.688 4.487 1.00 83.94 85 PRO A CA 1
ATOM 688 C C . PRO A 1 85 ? -12.133 -12.821 4.369 1.00 83.94 85 PRO A C 1
ATOM 690 O O . PRO A 1 85 ? -11.850 -12.269 3.305 1.00 83.94 85 PRO A O 1
ATOM 693 N N . VAL A 1 86 ? -11.390 -12.679 5.467 1.00 78.94 86 VAL A N 1
ATOM 694 C CA . VAL A 1 86 ? -10.105 -11.971 5.474 1.00 78.94 86 VAL A CA 1
ATOM 695 C C . VAL A 1 86 ? -8.985 -13.002 5.545 1.00 78.94 86 VAL A C 1
ATOM 697 O O . VAL A 1 86 ? -8.835 -13.694 6.556 1.00 78.94 86 VAL A O 1
ATOM 700 N N . GLU A 1 87 ? -8.239 -13.121 4.447 1.00 78.94 87 GLU A N 1
ATOM 701 C CA . GLU A 1 87 ? -7.059 -13.995 4.314 1.00 78.94 87 GLU A CA 1
ATOM 702 C C . GLU A 1 87 ? -5.749 -13.253 4.603 1.00 78.94 87 GLU A C 1
ATOM 704 O O . GLU A 1 87 ? -4.739 -13.852 4.946 1.00 78.94 87 GLU A O 1
ATOM 709 N N . GLU A 1 88 ? -5.757 -11.928 4.469 1.00 82.75 88 GLU A N 1
ATOM 710 C CA . GLU A 1 88 ? -4.546 -11.122 4.566 1.00 82.75 88 GLU A CA 1
ATOM 711 C C . GLU A 1 88 ? -4.131 -10.935 6.035 1.00 82.75 88 GLU A C 1
ATOM 713 O O . GLU A 1 88 ? -4.863 -10.357 6.843 1.00 82.75 88 GLU A O 1
ATOM 718 N N . GLU A 1 89 ? -2.925 -11.392 6.373 1.00 89.38 89 GLU A N 1
ATOM 719 C CA . GLU A 1 89 ? -2.364 -11.308 7.729 1.00 89.38 89 GLU A CA 1
ATOM 720 C C . GLU A 1 89 ? -1.682 -9.966 8.026 1.00 89.38 89 GLU A C 1
ATOM 722 O O . GLU A 1 89 ? -1.428 -9.632 9.185 1.00 89.38 89 GLU A O 1
ATOM 727 N N . PHE A 1 90 ? -1.382 -9.183 6.987 1.00 93.38 90 PHE A N 1
ATOM 728 C CA . PHE A 1 90 ? -0.703 -7.899 7.106 1.00 93.38 90 PHE A CA 1
ATOM 729 C C . PHE A 1 90 ? -1.540 -6.753 6.542 1.00 93.38 90 PHE A C 1
ATOM 731 O O . PHE A 1 90 ? -2.219 -6.851 5.515 1.00 93.38 90 PHE A O 1
ATOM 738 N N . ARG A 1 91 ? -1.435 -5.603 7.207 1.00 92.62 91 ARG A N 1
ATOM 739 C CA . ARG A 1 91 ? -2.070 -4.344 6.810 1.00 92.62 91 ARG A CA 1
ATOM 740 C C . ARG A 1 91 ? -1.089 -3.198 6.944 1.00 92.62 91 ARG A C 1
ATOM 742 O O . ARG A 1 91 ? -0.199 -3.217 7.791 1.00 92.62 91 ARG A O 1
ATOM 749 N N . ARG A 1 92 ? -1.269 -2.165 6.120 1.00 92.75 92 ARG A N 1
ATOM 750 C CA . ARG A 1 92 ? -0.536 -0.909 6.296 1.00 92.75 92 ARG A CA 1
ATOM 751 C C . ARG A 1 92 ? -1.153 -0.130 7.453 1.00 92.75 92 ARG A C 1
ATOM 753 O O . ARG A 1 92 ? -2.316 0.259 7.375 1.00 92.75 92 ARG A O 1
ATOM 760 N N . ALA A 1 93 ? -0.373 0.098 8.501 1.00 94.06 93 ALA A N 1
ATOM 761 C CA . ALA A 1 93 ? -0.757 0.998 9.581 1.00 94.06 93 ALA A CA 1
ATOM 762 C C . ALA A 1 93 ? -0.609 2.469 9.156 1.00 94.06 93 ALA A C 1
ATOM 764 O O . ALA A 1 93 ? -0.016 2.779 8.120 1.00 94.06 93 ALA A O 1
ATOM 765 N N . THR A 1 94 ? -1.157 3.382 9.957 1.00 93.31 94 THR A N 1
ATOM 766 C CA . THR A 1 94 ? -1.039 4.833 9.766 1.00 93.31 94 THR A CA 1
ATOM 767 C C . THR A 1 94 ? -0.051 5.425 10.770 1.00 93.31 94 THR A C 1
ATOM 769 O O . THR A 1 94 ? 0.206 4.835 11.817 1.00 93.31 94 THR A O 1
ATOM 772 N N . TYR A 1 95 ? 0.464 6.628 10.495 1.00 94.56 95 TYR A N 1
ATOM 773 C CA . TYR A 1 95 ? 1.341 7.327 11.443 1.00 94.56 95 TYR A CA 1
ATOM 774 C C . TYR A 1 95 ? 0.697 7.591 12.805 1.00 94.56 95 TYR A C 1
ATOM 776 O O . TYR A 1 95 ? 1.405 7.713 13.797 1.00 94.56 95 TYR A O 1
ATOM 784 N N . GLN A 1 96 ? -0.632 7.675 12.856 1.00 94.94 96 GLN A N 1
ATOM 785 C CA . GLN A 1 96 ? -1.380 7.931 14.084 1.00 94.94 96 GLN A CA 1
ATOM 786 C C . GLN A 1 96 ? -1.237 6.780 15.081 1.00 94.94 96 GLN A C 1
ATOM 788 O O . GLN A 1 96 ? -1.107 7.022 16.274 1.00 94.94 96 GLN A O 1
ATOM 793 N N . LEU A 1 97 ? -1.163 5.533 14.594 1.00 95.81 97 LEU A N 1
ATOM 794 C CA . LEU A 1 97 ? -0.842 4.392 15.450 1.00 95.81 97 LEU A CA 1
ATOM 795 C C . LEU A 1 97 ? 0.518 4.585 16.123 1.00 95.81 97 LEU A C 1
ATOM 797 O O . LEU A 1 97 ? 0.646 4.369 17.321 1.00 95.81 97 LEU A O 1
ATOM 801 N N . TRP A 1 98 ? 1.526 4.994 15.353 1.00 95.44 98 TRP A N 1
ATOM 802 C CA . TRP A 1 98 ? 2.886 5.168 15.858 1.00 95.44 98 TRP A CA 1
ATOM 803 C C . TRP A 1 98 ? 2.982 6.285 16.881 1.00 95.44 98 TRP A C 1
ATOM 805 O O . TRP A 1 98 ? 3.626 6.109 17.907 1.00 95.44 98 TRP A O 1
ATOM 815 N N . LEU A 1 99 ? 2.312 7.406 16.626 1.00 94.75 99 LEU A N 1
ATOM 816 C CA . LEU A 1 99 ? 2.304 8.542 17.539 1.00 94.75 99 LEU A CA 1
ATOM 817 C C . LEU A 1 99 ? 1.589 8.245 18.863 1.00 94.75 99 LEU A C 1
ATOM 819 O O . LEU A 1 99 ? 2.003 8.763 19.897 1.00 94.75 99 LEU A O 1
ATOM 823 N N . ALA A 1 100 ? 0.594 7.357 18.839 1.00 94.25 100 ALA A N 1
ATOM 824 C CA . ALA A 1 100 ? -0.126 6.879 20.015 1.00 94.25 100 ALA A CA 1
ATOM 825 C C . ALA A 1 100 ? 0.643 5.818 20.840 1.00 94.25 100 ALA A C 1
ATOM 827 O O . ALA A 1 100 ? 0.158 5.367 21.881 1.00 94.25 100 ALA A O 1
ATOM 828 N N . LEU A 1 101 ? 1.838 5.406 20.408 1.00 94.50 101 LEU A N 1
ATOM 829 C CA . LEU A 1 101 ? 2.717 4.478 21.123 1.00 94.50 101 LEU A CA 1
ATOM 830 C C . LEU A 1 101 ? 3.927 5.222 21.692 1.00 94.50 101 LEU A C 1
ATOM 832 O O . LEU A 1 101 ? 4.409 6.174 21.093 1.00 94.50 101 LEU A O 1
ATOM 836 N N . ASN A 1 102 ? 4.467 4.770 22.828 1.00 92.31 102 ASN A N 1
ATOM 837 C CA . ASN A 1 102 ? 5.654 5.374 23.448 1.00 92.31 102 ASN A CA 1
ATOM 838 C C . ASN A 1 102 ? 6.948 4.924 22.754 1.00 92.31 102 ASN A C 1
ATOM 840 O O . ASN A 1 102 ? 7.753 4.184 23.328 1.00 92.31 102 ASN A O 1
ATOM 844 N N . ILE A 1 103 ? 7.099 5.328 21.496 1.00 92.00 103 ILE A N 1
ATOM 845 C CA . ILE A 1 103 ? 8.181 4.913 20.604 1.00 92.00 103 ILE A CA 1
ATOM 846 C C . ILE A 1 103 ? 9.365 5.879 20.628 1.00 92.00 103 ILE A C 1
ATOM 848 O O . ILE A 1 103 ? 9.235 7.097 20.721 1.00 92.00 103 ILE A O 1
ATOM 852 N N . ASN A 1 104 ? 10.549 5.312 20.447 1.00 89.12 104 ASN A N 1
ATOM 853 C CA . ASN A 1 104 ? 11.803 6.006 20.214 1.00 89.12 104 ASN A CA 1
ATOM 854 C C . ASN A 1 104 ? 12.256 5.842 18.754 1.00 89.12 104 ASN A C 1
ATOM 856 O O . ASN A 1 104 ? 11.730 5.044 17.979 1.00 89.12 104 ASN A O 1
ATOM 860 N N . ARG A 1 105 ? 13.309 6.578 18.382 1.00 87.69 105 ARG A N 1
ATOM 861 C CA . ARG A 1 105 ? 13.869 6.618 17.016 1.00 87.69 105 ARG A CA 1
ATOM 862 C C . ARG A 1 105 ? 14.142 5.246 16.399 1.00 87.69 105 ARG A C 1
ATOM 864 O O . ARG A 1 105 ? 13.834 5.033 15.230 1.00 87.69 105 ARG A O 1
ATOM 871 N N . LEU A 1 106 ? 14.751 4.337 17.160 1.00 89.19 106 LEU A N 1
ATOM 872 C CA . LEU A 1 106 ? 15.138 3.018 16.650 1.00 89.19 106 LEU A CA 1
ATOM 873 C C . LEU A 1 106 ? 13.965 2.028 16.610 1.00 89.19 106 LEU A C 1
ATOM 875 O O . LEU A 1 106 ? 14.007 1.092 15.816 1.00 89.19 106 LEU A O 1
ATOM 879 N N . ASP A 1 107 ? 12.899 2.270 17.376 1.00 92.81 107 ASP A N 1
ATOM 880 C CA . ASP A 1 107 ? 11.749 1.361 17.447 1.00 92.81 107 ASP A CA 1
ATOM 881 C C . ASP A 1 107 ? 11.005 1.303 16.110 1.00 92.81 107 ASP A C 1
ATOM 883 O O . ASP A 1 107 ? 10.646 0.225 15.645 1.00 92.81 107 ASP A O 1
ATOM 887 N N . LEU A 1 108 ? 10.851 2.444 15.425 1.00 93.31 108 LEU A N 1
ATOM 888 C CA . LEU A 1 108 ? 10.222 2.483 14.099 1.00 93.31 108 LEU A CA 1
ATOM 889 C C . LEU A 1 108 ? 11.016 1.730 13.033 1.00 93.31 108 LEU A C 1
ATOM 891 O O . LEU A 1 108 ? 10.422 1.161 12.120 1.00 93.31 108 LEU A O 1
ATOM 895 N N . VAL A 1 109 ? 12.345 1.685 13.152 1.00 91.38 109 VAL A N 1
ATOM 896 C CA . VAL A 1 109 ? 13.173 0.890 12.237 1.00 91.38 109 VAL A CA 1
ATOM 897 C C . VAL A 1 109 ? 12.833 -0.593 12.402 1.00 91.38 109 VAL A C 1
ATOM 899 O O . VAL A 1 109 ? 12.555 -1.253 11.402 1.00 91.38 109 VAL A O 1
ATOM 902 N N . ALA A 1 110 ? 12.750 -1.082 13.645 1.00 92.56 110 ALA A N 1
ATOM 903 C CA . ALA A 1 110 ? 12.330 -2.452 13.949 1.00 92.56 110 ALA A CA 1
ATOM 904 C C . ALA A 1 110 ? 10.899 -2.749 13.477 1.00 92.56 110 ALA A C 1
ATOM 906 O O . ALA A 1 110 ? 10.675 -3.733 12.777 1.00 92.56 110 ALA A O 1
ATOM 907 N N . LEU A 1 111 ? 9.942 -1.872 13.790 1.00 94.25 111 LEU A N 1
ATOM 908 C CA . LEU A 1 111 ? 8.533 -2.040 13.413 1.00 94.25 111 LEU A CA 1
ATOM 909 C C . LEU A 1 111 ? 8.316 -2.035 11.893 1.00 94.25 111 LEU A C 1
ATOM 911 O O . LEU A 1 111 ? 7.402 -2.687 11.397 1.00 94.25 111 LEU A O 1
ATOM 915 N N . SER A 1 112 ? 9.159 -1.325 11.140 1.00 94.19 112 SER A N 1
ATOM 916 C CA . SER A 1 112 ? 9.063 -1.250 9.678 1.00 94.19 112 SER A CA 1
ATOM 917 C C . SER A 1 112 ? 9.730 -2.409 8.930 1.00 94.19 112 SER A C 1
ATOM 919 O O . SER A 1 112 ? 9.666 -2.447 7.695 1.00 94.19 112 SER A O 1
ATOM 921 N N . ASN A 1 113 ? 10.364 -3.345 9.651 1.00 93.12 113 ASN A N 1
ATOM 922 C CA . ASN A 1 113 ? 11.224 -4.370 9.063 1.00 93.12 113 ASN A CA 1
ATOM 923 C C . ASN A 1 113 ? 10.519 -5.192 7.980 1.00 93.12 113 ASN A C 1
ATOM 925 O O . ASN A 1 113 ? 11.112 -5.416 6.936 1.00 93.12 113 ASN A O 1
ATOM 929 N N . THR A 1 114 ? 9.245 -5.551 8.159 1.00 93.88 114 THR A N 1
ATOM 930 C CA . THR A 1 114 ? 8.468 -6.302 7.157 1.00 93.88 114 THR A CA 1
ATOM 931 C C . THR A 1 114 ? 8.416 -5.589 5.802 1.00 93.88 114 THR A C 1
ATOM 933 O O . THR A 1 114 ? 8.732 -6.172 4.768 1.00 93.88 114 THR A O 1
ATOM 936 N N . GLN A 1 115 ? 8.047 -4.303 5.779 1.00 95.19 115 GLN A N 1
ATOM 937 C CA . GLN A 1 115 ? 7.981 -3.534 4.530 1.00 95.19 115 GLN A CA 1
ATOM 938 C C . GLN A 1 115 ? 9.376 -3.303 3.934 1.00 95.19 115 GLN A C 1
ATOM 940 O O . GLN A 1 115 ? 9.526 -3.296 2.708 1.00 95.19 115 GLN A O 1
ATOM 945 N N . GLY A 1 116 ? 10.376 -3.092 4.792 1.00 94.44 116 GLY A N 1
ATOM 946 C CA . GLY A 1 116 ? 11.766 -2.951 4.383 1.00 94.44 116 GLY A CA 1
ATOM 947 C C . GLY A 1 116 ? 12.312 -4.223 3.731 1.00 94.44 116 GLY A C 1
ATOM 948 O O . GLY A 1 116 ? 12.886 -4.146 2.647 1.00 94.44 116 GLY A O 1
ATOM 949 N N . ASP A 1 117 ? 12.086 -5.383 4.346 1.00 92.69 117 ASP A N 1
ATOM 950 C CA . ASP A 1 117 ? 12.517 -6.699 3.867 1.00 92.69 117 ASP A CA 1
ATOM 951 C C . ASP A 1 117 ? 11.883 -7.053 2.518 1.00 92.69 117 ASP A C 1
ATOM 953 O O . ASP A 1 117 ? 12.584 -7.455 1.593 1.00 92.69 117 ASP A O 1
ATOM 957 N N . VAL A 1 118 ? 10.587 -6.767 2.341 1.00 94.94 118 VAL A N 1
ATOM 958 C CA . VAL A 1 118 ? 9.922 -6.861 1.031 1.00 94.94 118 VAL A CA 1
ATOM 959 C C . VAL A 1 118 ? 10.708 -6.092 -0.038 1.00 94.94 118 VAL A C 1
ATOM 961 O O . VAL A 1 118 ? 11.068 -6.655 -1.069 1.00 94.94 118 VAL A O 1
ATOM 964 N N . ILE A 1 119 ? 11.050 -4.823 0.212 1.00 95.50 119 ILE A N 1
ATOM 965 C CA . ILE A 1 119 ? 11.817 -4.009 -0.748 1.00 95.50 119 ILE A CA 1
ATOM 966 C C . ILE A 1 119 ? 13.232 -4.579 -0.946 1.00 95.50 119 ILE A C 1
ATOM 968 O O . ILE A 1 119 ? 13.738 -4.612 -2.068 1.00 95.50 119 ILE A O 1
ATOM 972 N N . HIS A 1 120 ? 13.877 -5.050 0.120 1.00 92.50 120 HIS A N 1
ATOM 973 C CA . HIS A 1 120 ? 15.214 -5.639 0.069 1.00 92.50 120 HIS A CA 1
ATOM 974 C C . HIS A 1 120 ? 15.278 -6.902 -0.797 1.00 92.50 120 HIS A C 1
ATOM 976 O O . HIS A 1 120 ? 16.198 -7.043 -1.613 1.00 92.50 120 HIS A O 1
ATOM 982 N N . LYS A 1 121 ? 14.281 -7.781 -0.650 1.00 93.94 121 LYS A N 1
ATOM 983 C CA . LYS A 1 121 ? 14.107 -9.010 -1.427 1.00 93.94 121 LYS A CA 1
ATOM 984 C C . LYS A 1 121 ? 13.864 -8.710 -2.905 1.00 93.94 121 LYS A C 1
ATOM 986 O O . LYS A 1 121 ? 14.574 -9.269 -3.737 1.00 93.94 121 LYS A O 1
ATOM 991 N N . VAL A 1 122 ? 12.984 -7.760 -3.238 1.00 95.38 122 VAL A N 1
ATOM 992 C CA . VAL A 1 122 ? 12.758 -7.312 -4.635 1.00 95.38 122 VAL A CA 1
ATOM 993 C C . VAL A 1 122 ? 14.046 -6.802 -5.281 1.00 95.38 122 VAL A C 1
ATOM 995 O O . VAL A 1 122 ? 14.309 -7.050 -6.454 1.00 95.38 122 VAL A O 1
ATOM 998 N N . LEU A 1 123 ? 14.885 -6.105 -4.514 1.00 93.50 123 LEU A N 1
ATOM 999 C CA . LEU A 1 123 ? 16.146 -5.561 -5.015 1.00 93.50 123 LEU A CA 1
ATOM 1000 C C . LEU A 1 123 ? 17.261 -6.603 -5.157 1.00 93.50 123 LEU A C 1
ATOM 1002 O O . LEU A 1 123 ? 18.327 -6.246 -5.653 1.00 93.50 123 LEU A O 1
ATOM 1006 N N . SER A 1 124 ? 17.061 -7.857 -4.737 1.00 92.06 124 SER A N 1
ATOM 1007 C CA . SER A 1 124 ? 18.115 -8.887 -4.683 1.00 92.06 124 SER A CA 1
ATOM 1008 C C . SER A 1 124 ? 18.830 -9.081 -6.017 1.00 92.06 124 SER A C 1
ATOM 1010 O O . SER A 1 124 ? 20.055 -8.944 -6.071 1.00 92.06 124 SER A O 1
ATOM 1012 N N . ILE A 1 125 ? 18.073 -9.235 -7.106 1.00 91.50 125 ILE A N 1
ATOM 1013 C CA . ILE A 1 125 ? 18.646 -9.441 -8.441 1.00 91.50 125 ILE A CA 1
ATOM 1014 C C . ILE A 1 125 ? 19.472 -8.240 -8.930 1.00 91.50 125 ILE A C 1
ATOM 1016 O O . ILE A 1 125 ? 20.445 -8.401 -9.671 1.00 91.50 125 ILE A O 1
ATOM 1020 N N . TYR A 1 126 ? 19.126 -7.027 -8.490 1.00 90.38 126 TYR A N 1
ATOM 1021 C CA . TYR A 1 126 ? 19.811 -5.795 -8.878 1.00 90.38 126 TYR A CA 1
ATOM 1022 C C . TYR A 1 126 ? 20.997 -5.462 -7.963 1.00 90.38 126 TYR A C 1
ATOM 1024 O O . TYR A 1 126 ? 21.983 -4.904 -8.439 1.00 90.38 126 TYR A O 1
ATOM 1032 N N . ARG A 1 127 ? 20.911 -5.792 -6.665 1.00 86.62 127 ARG A N 1
ATOM 1033 C CA . ARG A 1 127 ? 21.910 -5.420 -5.645 1.00 86.62 127 ARG A CA 1
ATOM 1034 C C . ARG A 1 127 ? 23.070 -6.404 -5.515 1.00 86.62 127 ARG A C 1
ATOM 1036 O O . ARG A 1 127 ? 24.165 -5.964 -5.191 1.00 86.62 127 ARG A O 1
ATOM 1043 N N . LYS A 1 128 ? 22.833 -7.715 -5.682 1.00 86.31 128 LYS A N 1
ATOM 1044 C CA . LYS A 1 128 ? 23.888 -8.742 -5.580 1.00 86.31 128 LYS A CA 1
ATOM 1045 C C . LYS A 1 128 ? 24.918 -8.514 -6.692 1.00 86.31 128 LYS A C 1
ATOM 1047 O O . LYS A 1 128 ? 24.548 -7.993 -7.739 1.00 86.31 128 LYS A O 1
ATOM 1052 N N . ASP A 1 129 ? 26.178 -8.901 -6.522 1.00 81.25 129 ASP A N 1
ATOM 1053 C CA . ASP A 1 129 ? 27.164 -8.768 -7.609 1.00 81.25 129 ASP A CA 1
ATOM 1054 C C . ASP A 1 129 ? 26.901 -9.782 -8.733 1.00 81.25 129 ASP A C 1
ATOM 1056 O O . ASP A 1 129 ? 26.873 -9.428 -9.915 1.00 81.25 129 ASP A O 1
ATOM 1060 N N . GLU A 1 130 ? 26.601 -11.025 -8.359 1.00 86.25 130 GLU A N 1
ATOM 1061 C CA . GLU A 1 130 ? 26.179 -12.084 -9.275 1.00 86.25 130 GLU A CA 1
ATOM 1062 C C . GLU A 1 130 ? 24.661 -12.048 -9.509 1.00 86.25 130 GLU A C 1
ATOM 1064 O O . GLU A 1 130 ? 23.899 -11.455 -8.737 1.00 86.25 130 GLU A O 1
ATOM 1069 N N . ILE A 1 131 ? 24.208 -12.604 -10.635 1.00 89.44 131 ILE A N 1
ATOM 1070 C CA . ILE A 1 131 ? 22.777 -12.735 -10.932 1.00 89.44 131 ILE A CA 1
ATOM 1071 C C . ILE A 1 131 ? 22.323 -14.106 -10.473 1.00 89.44 131 ILE A C 1
ATOM 1073 O O . ILE A 1 131 ? 22.731 -15.118 -11.033 1.00 89.44 131 ILE A O 1
ATOM 1077 N N . ASP A 1 132 ? 21.434 -14.099 -9.492 1.00 91.06 132 ASP A N 1
ATOM 1078 C CA . ASP A 1 132 ? 20.674 -15.264 -9.087 1.00 91.06 132 ASP A CA 1
ATOM 1079 C C . ASP A 1 132 ? 19.279 -15.167 -9.713 1.00 91.06 132 ASP A C 1
ATOM 1081 O O . ASP A 1 132 ? 18.475 -14.308 -9.346 1.00 91.06 132 ASP A O 1
ATOM 1085 N N . TRP A 1 133 ? 19.007 -16.010 -10.710 1.00 90.62 133 TRP A N 1
ATOM 1086 C CA . TRP A 1 133 ? 17.729 -15.991 -11.424 1.00 90.62 133 TRP A CA 1
ATOM 1087 C C . TRP A 1 133 ? 16.549 -16.397 -10.536 1.00 90.62 133 TRP A C 1
ATOM 1089 O O . TRP A 1 133 ? 15.425 -15.991 -10.823 1.00 90.62 133 TRP A O 1
ATOM 1099 N N . GLN A 1 134 ? 16.791 -17.103 -9.425 1.00 90.44 134 GLN A N 1
ATOM 1100 C CA . GLN A 1 134 ? 15.744 -17.440 -8.459 1.00 90.44 134 GLN A CA 1
ATOM 1101 C C . GLN A 1 134 ? 15.199 -16.202 -7.736 1.00 90.44 134 GLN A C 1
ATOM 1103 O O . GLN A 1 134 ? 14.066 -16.225 -7.264 1.00 90.44 134 GLN A O 1
ATOM 1108 N N . ASP A 1 135 ? 15.939 -15.086 -7.697 1.00 93.62 135 ASP A N 1
ATOM 1109 C CA . ASP A 1 135 ? 15.455 -13.833 -7.101 1.00 93.62 135 ASP A CA 1
ATOM 1110 C C . ASP A 1 135 ? 14.281 -13.204 -7.878 1.00 93.62 135 ASP A C 1
ATOM 1112 O O . ASP A 1 135 ? 13.597 -12.328 -7.341 1.00 93.62 135 ASP A O 1
ATOM 1116 N N . ILE A 1 136 ? 14.005 -13.646 -9.116 1.00 94.44 136 ILE A N 1
ATOM 1117 C CA . ILE A 1 136 ? 12.841 -13.187 -9.895 1.00 94.44 136 ILE A CA 1
ATOM 1118 C C . ILE A 1 136 ? 11.532 -13.453 -9.154 1.00 94.44 136 ILE A C 1
ATOM 1120 O O . ILE A 1 136 ? 10.627 -12.620 -9.231 1.00 94.44 136 ILE A O 1
ATOM 1124 N N . LYS A 1 137 ? 11.456 -14.527 -8.355 1.00 94.06 137 LYS A N 1
ATOM 1125 C CA . LYS A 1 137 ? 10.266 -14.847 -7.557 1.00 94.06 137 LYS A CA 1
ATOM 1126 C C . LYS A 1 137 ? 9.820 -13.684 -6.669 1.00 94.06 137 LYS A C 1
ATOM 1128 O O . LYS A 1 137 ? 8.625 -13.440 -6.522 1.00 94.06 137 LYS A O 1
ATOM 1133 N N . TYR A 1 138 ? 10.760 -12.902 -6.131 1.00 96.06 138 TYR A N 1
ATOM 1134 C CA . TYR A 1 138 ? 10.434 -11.737 -5.305 1.00 96.06 138 TYR A CA 1
ATOM 1135 C C . TYR A 1 138 ? 9.853 -10.587 -6.127 1.00 96.06 138 TYR A C 1
ATOM 1137 O O . TYR A 1 138 ? 8.947 -9.900 -5.662 1.00 96.06 138 TYR A O 1
ATOM 1145 N N . ILE A 1 139 ? 10.354 -10.376 -7.346 1.00 96.12 139 ILE A N 1
ATOM 1146 C CA . ILE A 1 139 ? 9.825 -9.359 -8.263 1.00 96.12 139 ILE A CA 1
ATOM 1147 C C . ILE A 1 139 ? 8.425 -9.748 -8.727 1.00 96.12 139 ILE A C 1
ATOM 1149 O O . ILE A 1 139 ? 7.532 -8.907 -8.689 1.00 96.12 139 ILE A O 1
ATOM 1153 N N . GLU A 1 140 ? 8.215 -11.005 -9.111 1.00 95.19 140 GLU A N 1
ATOM 1154 C CA . GLU A 1 140 ? 6.906 -11.509 -9.529 1.00 95.19 140 GLU A CA 1
ATOM 1155 C C . GLU A 1 140 ? 5.873 -11.392 -8.404 1.00 95.19 140 GLU A C 1
ATOM 1157 O O . GLU A 1 140 ? 4.824 -10.777 -8.593 1.00 95.19 140 GLU A O 1
ATOM 1162 N N . THR A 1 141 ? 6.197 -11.888 -7.204 1.00 95.75 141 THR A N 1
ATOM 1163 C CA . THR A 1 141 ? 5.307 -11.793 -6.032 1.00 95.75 141 THR A CA 1
ATOM 1164 C C . THR A 1 141 ? 4.979 -10.333 -5.706 1.00 95.75 141 THR A C 1
ATOM 1166 O O . THR A 1 141 ? 3.830 -9.983 -5.431 1.00 95.75 141 THR A O 1
ATOM 1169 N N . PHE A 1 142 ? 5.973 -9.442 -5.795 1.00 96.25 142 PHE A N 1
ATOM 1170 C CA . PHE A 1 142 ? 5.775 -8.013 -5.579 1.00 96.25 142 PHE A CA 1
ATOM 1171 C C . PHE A 1 142 ? 4.891 -7.368 -6.651 1.00 96.25 142 PHE A C 1
ATOM 1173 O O . PHE A 1 142 ? 3.987 -6.613 -6.309 1.00 96.25 142 PHE A O 1
ATOM 1180 N N . LEU A 1 143 ? 5.110 -7.650 -7.935 1.00 95.56 143 LEU A N 1
ATOM 1181 C CA . LEU A 1 143 ? 4.292 -7.093 -9.014 1.00 95.56 143 LEU A CA 1
ATOM 1182 C C . LEU A 1 143 ? 2.846 -7.603 -8.950 1.00 95.56 143 LEU A C 1
ATOM 1184 O O . LEU A 1 143 ? 1.935 -6.796 -9.128 1.00 95.56 143 LEU A O 1
ATOM 1188 N N . ASN A 1 144 ? 2.629 -8.877 -8.611 1.00 94.25 144 ASN A N 1
ATOM 1189 C CA . ASN A 1 144 ? 1.297 -9.450 -8.388 1.00 94.25 144 ASN A CA 1
ATOM 1190 C C . ASN A 1 144 ? 0.565 -8.760 -7.225 1.00 94.25 144 ASN A C 1
ATOM 1192 O O . ASN A 1 144 ? -0.592 -8.358 -7.367 1.00 94.25 144 ASN A O 1
ATOM 1196 N N . LEU A 1 145 ? 1.249 -8.536 -6.094 1.00 93.06 145 LEU A N 1
ATOM 1197 C CA . LEU A 1 145 ? 0.698 -7.773 -4.967 1.00 93.06 145 LEU A CA 1
ATOM 1198 C C . LEU A 1 145 ? 0.249 -6.373 -5.410 1.00 93.06 145 LEU A C 1
ATOM 1200 O O . LEU A 1 145 ? -0.835 -5.909 -5.063 1.00 93.06 145 LEU A O 1
ATOM 1204 N N . ILE A 1 146 ? 1.074 -5.693 -6.202 1.00 94.31 146 ILE A N 1
ATOM 1205 C CA . ILE A 1 146 ? 0.813 -4.321 -6.644 1.00 94.31 146 ILE A CA 1
ATOM 1206 C C . ILE A 1 146 ? -0.304 -4.272 -7.683 1.00 94.31 146 ILE A C 1
ATOM 1208 O O . ILE A 1 146 ? -1.128 -3.357 -7.637 1.00 94.31 146 ILE A O 1
ATOM 1212 N N . GLN A 1 147 ? -0.376 -5.261 -8.571 1.00 93.88 147 GLN A N 1
ATOM 1213 C CA . GLN A 1 147 ? -1.487 -5.434 -9.497 1.00 93.88 147 GLN A CA 1
ATOM 1214 C C . GLN A 1 147 ? -2.809 -5.593 -8.734 1.00 93.88 147 GLN A C 1
ATOM 1216 O O . GLN A 1 147 ? -3.758 -4.869 -9.033 1.00 93.88 147 GLN A O 1
ATOM 1221 N N . LYS A 1 148 ? -2.850 -6.453 -7.702 1.00 90.12 148 LYS A N 1
ATOM 1222 C CA . LYS A 1 148 ? -4.026 -6.647 -6.834 1.00 90.12 148 LYS A CA 1
ATOM 1223 C C . LYS A 1 148 ? -4.426 -5.353 -6.117 1.00 90.12 148 LYS A C 1
ATOM 1225 O O . LYS A 1 148 ? -5.592 -4.975 -6.132 1.00 90.12 148 LYS A O 1
ATOM 1230 N N . GLU A 1 149 ? -3.463 -4.642 -5.528 1.00 88.06 149 GLU A N 1
ATOM 1231 C CA . GLU A 1 149 ? -3.703 -3.383 -4.805 1.00 88.06 149 GLU A CA 1
ATOM 1232 C C . GLU A 1 149 ? -4.190 -2.225 -5.700 1.00 88.06 149 GLU A C 1
ATOM 1234 O O . GLU A 1 149 ? -4.712 -1.236 -5.186 1.00 88.06 149 GLU A O 1
ATOM 1239 N N . ASN A 1 150 ? -3.953 -2.288 -7.014 1.00 87.88 150 ASN A N 1
ATOM 1240 C CA . ASN A 1 150 ? -4.184 -1.174 -7.938 1.00 87.88 150 ASN A CA 1
ATOM 1241 C C . ASN A 1 150 ? -5.006 -1.601 -9.168 1.00 87.88 150 ASN A C 1
ATOM 1243 O O . ASN A 1 150 ? -4.829 -1.009 -10.238 1.00 87.88 150 ASN A O 1
ATOM 1247 N N . ALA A 1 151 ? -5.882 -2.604 -9.010 1.00 85.38 151 ALA A N 1
ATOM 1248 C CA . ALA A 1 151 ? -6.634 -3.267 -10.081 1.00 85.38 151 ALA A CA 1
ATOM 1249 C C . ALA A 1 151 ? -7.364 -2.296 -11.030 1.00 85.38 151 ALA A C 1
ATOM 1251 O O . ALA A 1 151 ? -7.371 -2.508 -12.240 1.00 85.38 151 ALA A O 1
ATOM 1252 N N . ASP A 1 152 ? -7.885 -1.183 -10.505 1.00 78.00 152 ASP A N 1
ATOM 1253 C CA . ASP A 1 152 ? -8.645 -0.187 -11.276 1.00 78.00 152 ASP A CA 1
ATOM 1254 C C . ASP A 1 152 ? -7.774 0.875 -11.977 1.00 78.00 152 ASP A C 1
ATOM 1256 O O . ASP A 1 152 ? -8.278 1.838 -12.558 1.00 78.00 152 ASP A O 1
ATOM 1260 N N . THR A 1 153 ? -6.446 0.747 -11.918 1.00 81.31 153 THR A N 1
ATOM 1261 C CA . THR A 1 153 ? -5.509 1.751 -12.442 1.00 81.31 153 THR A CA 1
ATOM 1262 C C . THR A 1 153 ? -4.659 1.208 -13.591 1.00 81.31 153 THR A C 1
ATOM 1264 O O . THR A 1 153 ? -4.400 0.011 -13.693 1.00 81.31 153 THR A O 1
ATOM 1267 N N . ASN A 1 154 ? -4.106 2.105 -14.416 1.00 82.75 154 ASN A N 1
ATOM 1268 C CA . ASN A 1 154 ? -3.160 1.723 -15.476 1.00 82.75 154 ASN A CA 1
ATOM 1269 C C . ASN A 1 154 ? -1.907 1.003 -14.942 1.00 82.75 154 ASN A C 1
ATOM 1271 O O . ASN A 1 154 ? -1.277 0.259 -15.689 1.00 82.75 154 ASN A O 1
ATOM 1275 N N . LEU A 1 155 ? -1.552 1.196 -13.666 1.00 87.38 155 LEU A N 1
ATOM 1276 C CA . LEU A 1 155 ? -0.416 0.516 -13.047 1.00 87.38 155 LEU A CA 1
ATOM 1277 C C . LEU A 1 155 ? -0.614 -1.005 -13.010 1.00 87.38 155 LEU A C 1
ATOM 1279 O O . LEU A 1 155 ? 0.349 -1.729 -13.235 1.00 87.38 155 LEU A O 1
ATOM 1283 N N . ALA A 1 156 ? -1.843 -1.494 -12.800 1.00 89.75 156 ALA A N 1
ATOM 1284 C CA . ALA A 1 156 ? -2.120 -2.931 -12.822 1.00 89.75 156 ALA A CA 1
ATOM 1285 C C . ALA A 1 156 ? -1.799 -3.549 -14.188 1.00 89.75 156 ALA A C 1
ATOM 1287 O O . ALA A 1 156 ? -1.191 -4.615 -14.250 1.00 89.75 156 ALA A O 1
ATOM 1288 N N . LYS A 1 157 ? -2.129 -2.847 -15.281 1.00 88.88 157 LYS A N 1
ATOM 1289 C CA . LYS A 1 157 ? -1.757 -3.275 -16.634 1.00 88.88 157 LYS A CA 1
ATOM 1290 C C . LYS A 1 157 ? -0.239 -3.271 -16.831 1.00 88.88 157 LYS A C 1
ATOM 1292 O O . LYS A 1 157 ? 0.296 -4.243 -17.345 1.00 88.88 157 LYS A O 1
ATOM 1297 N N . GLU A 1 158 ? 0.458 -2.215 -16.407 1.00 91.12 158 GLU A N 1
ATOM 1298 C CA . GLU A 1 158 ? 1.924 -2.161 -16.526 1.00 91.12 158 GLU A CA 1
ATOM 1299 C C . GLU A 1 158 ? 2.612 -3.299 -15.755 1.00 91.12 158 GLU A C 1
ATOM 1301 O O . GLU A 1 158 ? 3.576 -3.878 -16.252 1.00 91.12 158 GLU A O 1
ATOM 1306 N N . CYS A 1 159 ? 2.112 -3.641 -14.562 1.00 94.44 159 CYS A N 1
ATOM 1307 C CA . CYS A 1 159 ? 2.585 -4.794 -13.797 1.00 94.44 159 CYS A CA 1
ATOM 1308 C C . CYS A 1 159 ? 2.305 -6.112 -14.533 1.00 94.44 159 CYS A C 1
ATOM 1310 O O . CYS A 1 159 ? 3.204 -6.942 -14.624 1.00 94.44 159 CYS A O 1
ATOM 1312 N N . ALA A 1 160 ? 1.107 -6.283 -15.100 1.00 93.06 160 ALA A N 1
ATOM 1313 C CA . ALA A 1 160 ? 0.745 -7.479 -15.860 1.00 93.06 160 ALA A CA 1
ATOM 1314 C C . ALA A 1 160 ? 1.640 -7.680 -17.094 1.00 93.06 160 ALA A C 1
ATOM 1316 O O . ALA A 1 160 ? 2.155 -8.775 -17.312 1.00 93.06 160 ALA A O 1
ATOM 1317 N N . ASP A 1 161 ? 1.861 -6.621 -17.878 1.00 93.50 161 ASP A N 1
ATOM 1318 C CA . ASP A 1 161 ? 2.727 -6.663 -19.061 1.00 93.50 161 ASP A CA 1
ATOM 1319 C C . ASP A 1 161 ? 4.183 -6.984 -18.667 1.00 93.50 161 ASP A C 1
ATOM 1321 O O . ASP A 1 161 ? 4.844 -7.777 -19.338 1.00 93.50 161 ASP A O 1
ATOM 1325 N N . ALA A 1 162 ? 4.670 -6.432 -17.547 1.00 95.31 162 ALA A N 1
ATOM 1326 C CA . ALA A 1 162 ? 5.998 -6.738 -17.015 1.00 95.31 162 ALA A CA 1
ATOM 1327 C C . ALA A 1 162 ? 6.134 -8.202 -16.561 1.00 95.31 162 ALA A C 1
ATOM 1329 O O . ALA A 1 162 ? 7.139 -8.834 -16.882 1.00 95.31 162 ALA A O 1
ATOM 1330 N N . ILE A 1 163 ? 5.134 -8.753 -15.860 1.00 95.00 163 ILE A N 1
ATOM 1331 C CA . ILE A 1 163 ? 5.117 -10.166 -15.440 1.00 95.00 163 ILE A CA 1
ATOM 1332 C C . ILE A 1 163 ? 5.164 -11.079 -16.670 1.00 95.00 163 ILE A C 1
ATOM 1334 O O . ILE A 1 163 ? 6.048 -11.928 -16.759 1.00 95.00 163 ILE A O 1
ATOM 1338 N N . LYS A 1 164 ? 4.292 -10.846 -17.664 1.00 94.94 164 LYS A N 1
ATOM 1339 C CA . LYS A 1 164 ? 4.277 -11.618 -18.920 1.00 94.94 164 LYS A CA 1
ATOM 1340 C C . LYS A 1 164 ? 5.632 -11.578 -19.626 1.00 94.94 164 LYS A C 1
ATOM 1342 O O . LYS A 1 164 ? 6.150 -12.616 -20.023 1.00 94.94 164 LYS A O 1
ATOM 1347 N N . ALA A 1 165 ? 6.234 -10.395 -19.754 1.00 95.50 165 ALA A N 1
ATOM 1348 C CA . ALA A 1 165 ? 7.542 -10.245 -20.385 1.00 95.50 165 ALA A CA 1
ATOM 1349 C C . ALA A 1 165 ? 8.637 -11.047 -19.655 1.00 95.50 165 ALA A C 1
ATOM 1351 O O . ALA A 1 165 ? 9.440 -11.707 -20.312 1.00 95.50 165 ALA A O 1
ATOM 1352 N N . ILE A 1 166 ? 8.647 -11.019 -18.316 1.00 95.44 166 ILE A N 1
ATOM 1353 C CA . ILE A 1 166 ? 9.600 -11.767 -17.479 1.00 95.44 166 ILE A CA 1
ATOM 1354 C C . ILE A 1 166 ? 9.403 -13.281 -17.620 1.00 95.44 166 ILE A C 1
ATOM 1356 O O . ILE A 1 166 ? 10.393 -14.003 -17.715 1.00 95.44 166 ILE A O 1
ATOM 1360 N N . HIS A 1 167 ? 8.160 -13.769 -17.670 1.00 94.25 167 HIS A N 1
ATOM 1361 C CA . HIS A 1 167 ? 7.889 -15.195 -17.876 1.00 94.25 167 HIS A CA 1
ATOM 1362 C C . HIS A 1 167 ? 8.320 -15.674 -19.266 1.00 94.25 167 HIS A C 1
ATOM 1364 O O . HIS A 1 167 ? 8.890 -16.755 -19.398 1.00 94.25 167 HIS A O 1
ATOM 1370 N N . ILE A 1 168 ? 8.117 -14.877 -20.318 1.00 94.50 168 ILE A N 1
ATOM 1371 C CA . ILE A 1 168 ? 8.582 -15.252 -21.661 1.00 94.50 168 ILE A CA 1
ATOM 1372 C C . ILE A 1 168 ? 10.119 -15.253 -21.718 1.00 94.50 168 ILE A C 1
ATOM 1374 O O . ILE A 1 168 ? 10.715 -16.218 -22.200 1.00 94.50 168 ILE A O 1
ATOM 1378 N N . ASN A 1 169 ? 10.771 -14.205 -21.208 1.00 93.38 169 ASN A N 1
ATOM 1379 C CA . ASN A 1 169 ? 12.227 -14.131 -21.133 1.00 93.38 169 ASN A CA 1
ATOM 1380 C C . ASN A 1 169 ? 12.683 -13.448 -19.836 1.00 93.38 169 ASN A C 1
ATOM 1382 O O . ASN A 1 169 ? 12.450 -12.256 -19.614 1.00 93.38 169 ASN A O 1
ATOM 1386 N N . LYS A 1 170 ? 13.430 -14.174 -19.001 1.00 92.88 170 LYS A N 1
ATOM 1387 C CA . LYS A 1 170 ? 13.823 -13.730 -17.658 1.00 92.88 170 LYS A CA 1
ATOM 1388 C C . LYS A 1 170 ? 14.718 -12.494 -17.669 1.00 92.88 170 LYS A C 1
ATOM 1390 O O . LYS A 1 170 ? 14.731 -11.724 -16.707 1.00 92.88 170 LYS A O 1
ATOM 1395 N N . LYS A 1 171 ? 15.417 -12.221 -18.779 1.00 91.88 171 LYS A N 1
ATOM 1396 C CA . LYS A 1 171 ? 16.230 -11.003 -18.956 1.00 91.88 171 LYS A CA 1
ATOM 1397 C C . LYS A 1 171 ? 15.377 -9.735 -19.043 1.00 91.88 171 LYS A C 1
ATOM 1399 O O . LYS A 1 171 ? 15.921 -8.649 -18.841 1.00 91.88 171 LYS A O 1
ATOM 1404 N N . MET A 1 172 ? 14.064 -9.836 -19.283 1.00 94.25 172 MET A N 1
ATOM 1405 C CA . MET A 1 172 ? 13.153 -8.680 -19.309 1.00 94.25 172 MET A CA 1
ATOM 1406 C C . MET A 1 172 ? 13.054 -7.966 -17.961 1.00 94.25 172 MET A C 1
ATOM 1408 O O . MET A 1 172 ? 12.730 -6.783 -17.919 1.00 94.25 172 MET A O 1
ATOM 1412 N N . VAL A 1 173 ? 13.467 -8.612 -16.867 1.00 94.00 173 VAL A N 1
ATOM 1413 C CA . VAL A 1 173 ? 13.672 -7.958 -15.565 1.00 94.00 173 VAL A CA 1
ATOM 1414 C C . VAL A 1 173 ? 14.657 -6.777 -15.637 1.00 94.00 173 VAL A C 1
ATOM 1416 O O . VAL A 1 173 ? 14.634 -5.885 -14.787 1.00 94.00 173 VAL A O 1
ATOM 1419 N N . PHE A 1 174 ? 15.512 -6.740 -16.665 1.00 92.12 174 PHE A N 1
ATOM 1420 C CA . PHE A 1 174 ? 16.463 -5.665 -16.927 1.00 92.12 174 PHE A CA 1
ATOM 1421 C C . PHE A 1 174 ? 16.005 -4.665 -18.007 1.00 92.12 174 PHE A C 1
ATOM 1423 O O . PHE A 1 174 ? 16.741 -3.718 -18.310 1.00 92.12 174 PHE A O 1
ATOM 1430 N N . ASP A 1 175 ? 14.808 -4.823 -18.585 1.00 91.56 175 ASP A N 1
ATOM 1431 C CA . ASP A 1 175 ? 14.237 -3.809 -19.474 1.00 91.56 175 ASP A CA 1
ATOM 1432 C C . ASP A 1 175 ? 14.027 -2.483 -18.721 1.00 91.56 175 ASP A C 1
ATOM 1434 O O . ASP A 1 175 ? 13.670 -2.444 -17.543 1.00 91.56 175 ASP A O 1
ATOM 1438 N N . ARG A 1 176 ? 14.247 -1.351 -19.402 1.00 88.25 176 ARG A N 1
ATOM 1439 C CA . ARG A 1 176 ? 14.156 -0.031 -18.760 1.00 88.25 176 ARG A CA 1
ATOM 1440 C C . ARG A 1 176 ? 12.753 0.314 -18.313 1.00 88.25 176 ARG A C 1
ATOM 1442 O O . ARG A 1 176 ? 12.633 0.976 -17.285 1.00 88.25 176 ARG A O 1
ATOM 1449 N N . LYS A 1 177 ? 11.721 -0.067 -19.068 1.00 90.62 177 LYS A N 1
ATOM 1450 C CA . LYS A 1 177 ? 10.341 0.208 -18.675 1.00 90.62 177 LYS A CA 1
ATOM 1451 C C . LYS A 1 177 ? 9.958 -0.687 -17.499 1.00 90.62 177 LYS A C 1
ATOM 1453 O O . LYS A 1 177 ? 9.441 -0.150 -16.524 1.00 90.62 177 LYS A O 1
ATOM 1458 N N . VAL A 1 178 ? 10.322 -1.971 -17.521 1.00 93.56 178 VAL A N 1
ATOM 1459 C CA . VAL A 1 178 ? 10.123 -2.896 -16.386 1.00 93.56 178 VAL A CA 1
ATOM 1460 C C . VAL A 1 178 ? 10.816 -2.389 -15.111 1.00 93.56 178 VAL A C 1
ATOM 1462 O O . VAL A 1 178 ? 10.158 -2.205 -14.085 1.00 93.56 178 VAL A O 1
ATOM 1465 N N . ILE A 1 179 ? 12.111 -2.052 -15.178 1.00 93.19 179 ILE A N 1
ATOM 1466 C CA . ILE A 1 179 ? 12.864 -1.461 -14.054 1.00 93.19 179 ILE A CA 1
ATOM 1467 C C . ILE A 1 179 ? 12.184 -0.181 -13.559 1.00 93.19 179 ILE A C 1
ATOM 1469 O O . ILE A 1 179 ? 12.064 0.029 -12.351 1.00 93.19 179 ILE A O 1
ATOM 1473 N N . GLN A 1 180 ? 11.765 0.700 -14.473 1.00 91.00 180 GLN A N 1
ATOM 1474 C CA . GLN A 1 180 ? 11.134 1.969 -14.120 1.00 91.00 180 GLN A CA 1
ATOM 1475 C C . GLN A 1 180 ? 9.805 1.743 -13.386 1.00 91.00 180 GLN A C 1
ATOM 1477 O O . GLN A 1 180 ? 9.585 2.382 -12.359 1.00 91.00 180 GLN A O 1
ATOM 1482 N N . THR A 1 181 ? 8.976 0.798 -13.837 1.00 92.50 181 THR A N 1
ATOM 1483 C CA . THR A 1 181 ? 7.725 0.422 -13.162 1.00 92.50 181 THR A CA 1
ATOM 1484 C C . THR A 1 181 ? 7.998 -0.114 -11.752 1.00 92.50 181 THR A C 1
ATOM 1486 O O . THR A 1 181 ? 7.434 0.409 -10.791 1.00 92.50 181 THR A O 1
ATOM 1489 N N . ILE A 1 182 ? 8.929 -1.064 -11.581 1.00 95.69 182 ILE A N 1
ATOM 1490 C CA . ILE A 1 182 ? 9.306 -1.593 -10.252 1.00 95.69 182 ILE A CA 1
ATOM 1491 C C . ILE A 1 182 ? 9.805 -0.462 -9.338 1.00 95.69 182 ILE A C 1
ATOM 1493 O O . ILE A 1 182 ? 9.376 -0.323 -8.191 1.00 95.69 182 ILE A O 1
ATOM 1497 N N . LYS A 1 183 ? 10.695 0.390 -9.856 1.00 94.69 183 LYS A N 1
ATOM 1498 C CA . LYS A 1 183 ? 11.285 1.514 -9.123 1.00 94.69 183 LYS A CA 1
ATOM 1499 C C . LYS A 1 183 ? 10.239 2.536 -8.681 1.00 94.69 183 LYS A C 1
ATOM 1501 O O . LYS A 1 183 ? 10.315 3.010 -7.550 1.00 94.69 183 LYS A O 1
ATOM 1506 N N . ASP A 1 184 ? 9.293 2.906 -9.539 1.00 91.31 184 ASP A N 1
ATOM 1507 C CA . ASP A 1 184 ? 8.261 3.896 -9.210 1.00 91.31 184 ASP A CA 1
ATOM 1508 C C . ASP A 1 184 ? 7.336 3.398 -8.101 1.00 91.31 184 ASP A C 1
ATOM 1510 O O . ASP A 1 184 ? 7.005 4.148 -7.177 1.00 91.31 184 ASP A O 1
ATOM 1514 N N . VAL A 1 185 ? 7.007 2.108 -8.128 1.00 94.19 185 VAL A N 1
ATOM 1515 C CA . VAL A 1 185 ? 6.245 1.453 -7.067 1.00 94.19 185 VAL A CA 1
ATOM 1516 C C . VAL A 1 185 ? 7.029 1.424 -5.753 1.00 94.19 185 VAL A C 1
ATOM 1518 O O . VAL A 1 185 ? 6.494 1.839 -4.723 1.00 94.19 185 VAL A O 1
ATOM 1521 N N . ILE A 1 186 ? 8.301 1.003 -5.766 1.00 96.44 186 ILE A N 1
ATOM 1522 C CA . ILE A 1 186 ? 9.152 1.022 -4.562 1.00 96.44 186 ILE A CA 1
ATOM 1523 C C . ILE A 1 186 ? 9.270 2.451 -4.018 1.00 96.44 186 ILE A C 1
ATOM 1525 O O . ILE A 1 186 ? 9.108 2.675 -2.822 1.00 96.44 186 ILE A O 1
ATOM 1529 N N . ASN A 1 187 ? 9.482 3.443 -4.884 1.00 95.19 187 ASN A N 1
ATOM 1530 C CA . ASN A 1 187 ? 9.561 4.850 -4.496 1.00 95.19 187 ASN A CA 1
ATOM 1531 C C . ASN A 1 187 ? 8.268 5.352 -3.839 1.00 95.19 187 ASN A C 1
ATOM 1533 O O . ASN A 1 187 ? 8.342 6.142 -2.894 1.00 95.19 187 ASN A O 1
ATOM 1537 N N . LYS A 1 188 ? 7.097 4.904 -4.313 1.00 92.12 188 LYS A N 1
ATOM 1538 C CA . LYS A 1 188 ? 5.802 5.193 -3.682 1.00 92.12 188 LYS A CA 1
ATOM 1539 C C . LYS A 1 188 ? 5.709 4.544 -2.300 1.00 92.12 188 LYS A C 1
ATOM 1541 O O . LYS A 1 188 ? 5.372 5.238 -1.348 1.00 92.12 188 LYS A O 1
ATOM 1546 N N . LYS A 1 189 ? 6.082 3.266 -2.162 1.00 94.69 189 LYS A N 1
ATOM 1547 C CA . LYS A 1 189 ? 6.108 2.572 -0.861 1.00 94.69 189 LYS A CA 1
ATOM 1548 C C . LYS A 1 189 ? 7.084 3.234 0.122 1.00 94.69 189 LYS A C 1
ATOM 1550 O O . LYS A 1 189 ? 6.749 3.395 1.286 1.00 94.69 189 LYS A O 1
ATOM 1555 N N . LEU A 1 190 ? 8.246 3.705 -0.332 1.00 95.88 190 LEU A N 1
ATOM 1556 C CA . LEU A 1 190 ? 9.194 4.446 0.510 1.00 95.88 190 LEU A CA 1
ATOM 1557 C C . LEU A 1 190 ? 8.670 5.823 0.927 1.00 95.88 190 LEU A C 1
ATOM 1559 O O . LEU A 1 190 ? 8.891 6.236 2.061 1.00 95.88 190 LEU A O 1
ATOM 1563 N N . ASN A 1 191 ? 7.951 6.527 0.048 1.00 94.56 191 ASN A N 1
ATOM 1564 C CA . ASN A 1 191 ? 7.248 7.757 0.422 1.00 94.56 191 ASN A CA 1
ATOM 1565 C C . ASN A 1 191 ? 6.153 7.486 1.467 1.00 94.56 191 ASN A C 1
ATOM 1567 O O . ASN A 1 191 ? 6.030 8.246 2.423 1.00 94.56 191 ASN A O 1
ATOM 1571 N N . ASP A 1 192 ? 5.398 6.395 1.312 1.00 94.44 192 ASP A N 1
ATOM 1572 C CA . ASP A 1 192 ? 4.419 5.944 2.306 1.00 94.44 192 ASP A CA 1
ATOM 1573 C C . ASP A 1 192 ? 5.113 5.666 3.653 1.00 94.44 192 ASP A C 1
ATOM 1575 O O . ASP A 1 192 ? 4.667 6.172 4.683 1.00 94.44 192 ASP A O 1
ATOM 1579 N N . MET A 1 193 ? 6.260 4.974 3.654 1.00 96.62 193 MET A N 1
ATOM 1580 C CA . MET A 1 193 ? 7.073 4.766 4.861 1.00 96.62 193 MET A CA 1
ATOM 1581 C C . MET A 1 193 ? 7.549 6.091 5.470 1.00 96.62 193 MET A C 1
ATOM 1583 O O . MET A 1 193 ? 7.510 6.241 6.687 1.00 96.62 193 MET A O 1
ATOM 1587 N N . CYS A 1 194 ? 7.927 7.086 4.661 1.00 94.56 194 CYS A N 1
ATOM 1588 C CA . CYS A 1 194 ? 8.288 8.417 5.163 1.00 94.56 194 CYS A CA 1
ATOM 1589 C C . CYS A 1 194 ? 7.131 9.116 5.897 1.00 94.56 194 CYS A C 1
ATOM 1591 O O . CYS A 1 194 ? 7.391 9.983 6.727 1.00 94.56 194 CYS A O 1
ATOM 1593 N N . MET A 1 195 ? 5.882 8.740 5.609 1.00 93.69 195 MET A N 1
ATOM 1594 C CA . MET A 1 195 ? 4.669 9.169 6.312 1.00 93.69 195 MET A CA 1
ATOM 1595 C C . MET A 1 195 ? 4.230 8.157 7.389 1.00 93.69 195 MET A C 1
ATOM 1597 O O . MET A 1 195 ? 3.082 8.184 7.812 1.00 93.69 195 MET A O 1
ATOM 1601 N N . GLY A 1 196 ? 5.071 7.194 7.778 1.00 94.88 196 GLY A N 1
ATOM 1602 C CA . GLY A 1 196 ? 4.723 6.130 8.728 1.00 94.88 196 GLY A CA 1
ATOM 1603 C C . GLY A 1 196 ? 3.645 5.159 8.250 1.00 94.88 196 GLY A C 1
ATOM 1604 O O . GLY A 1 196 ? 2.940 4.586 9.073 1.00 94.88 196 GLY A O 1
ATOM 1605 N N . ARG A 1 197 ? 3.478 4.966 6.939 1.00 95.69 197 ARG A N 1
ATOM 1606 C CA . ARG A 1 197 ? 2.572 3.952 6.385 1.00 95.69 197 ARG A CA 1
ATOM 1607 C C . ARG A 1 197 ? 3.355 2.743 5.895 1.00 95.69 197 ARG A C 1
ATOM 1609 O O . ARG A 1 197 ? 3.986 2.791 4.842 1.00 95.69 197 ARG A O 1
ATOM 1616 N N . PHE A 1 198 ? 3.306 1.650 6.649 1.00 96.00 198 PHE A N 1
ATOM 1617 C CA . PHE A 1 198 ? 4.000 0.405 6.316 1.00 96.00 198 PHE A CA 1
ATOM 1618 C C . PHE A 1 198 ? 3.298 -0.823 6.896 1.00 96.00 198 PHE A C 1
ATOM 1620 O O . PHE A 1 198 ? 2.455 -0.701 7.786 1.00 96.00 198 PHE A O 1
ATOM 1627 N N . TYR A 1 199 ? 3.621 -1.993 6.338 1.00 95.38 199 TYR A N 1
ATOM 1628 C CA . TYR A 1 199 ? 3.033 -3.275 6.716 1.00 95.38 199 TYR A CA 1
ATOM 1629 C C . TYR A 1 199 ? 3.378 -3.686 8.142 1.00 95.38 199 TYR A C 1
ATOM 1631 O O . TYR A 1 199 ? 4.552 -3.747 8.497 1.00 95.38 199 TYR A O 1
ATOM 1639 N N . VAL A 1 200 ? 2.344 -4.046 8.900 1.00 94.06 200 VAL A N 1
ATOM 1640 C CA . VAL A 1 200 ? 2.415 -4.700 10.209 1.00 94.06 200 VAL A CA 1
ATOM 1641 C C . VAL A 1 200 ? 1.447 -5.879 10.242 1.00 94.06 200 VAL A C 1
ATOM 1643 O O . VAL A 1 200 ? 0.454 -5.874 9.508 1.00 94.06 200 VAL A O 1
ATOM 1646 N N . LYS A 1 201 ? 1.728 -6.889 11.074 1.00 93.62 201 LYS A N 1
ATOM 1647 C CA . LYS A 1 201 ? 0.843 -8.052 11.214 1.00 93.62 201 LYS A CA 1
ATOM 1648 C C . LYS A 1 201 ? -0.433 -7.637 11.941 1.00 93.62 201 LYS A C 1
ATOM 1650 O O . LYS A 1 201 ? -0.409 -7.286 13.123 1.00 93.62 201 LYS A O 1
ATOM 1655 N N . GLY A 1 202 ? -1.535 -7.656 11.211 1.00 93.31 202 GLY A N 1
ATOM 1656 C CA . GLY A 1 202 ? -2.837 -7.227 11.678 1.00 93.31 202 GLY A CA 1
ATOM 1657 C C . GLY A 1 202 ? -3.852 -7.136 10.546 1.00 93.31 202 GLY A C 1
ATOM 1658 O O . GLY A 1 202 ? -3.490 -7.108 9.371 1.00 93.31 202 GLY A O 1
ATOM 1659 N N . LYS A 1 203 ? -5.132 -7.060 10.910 1.00 92.50 203 LYS A N 1
ATOM 1660 C CA . LYS A 1 203 ? -6.270 -7.088 9.979 1.00 92.50 203 LYS A CA 1
ATOM 1661 C C . LYS A 1 203 ? -7.418 -6.201 10.461 1.00 92.50 203 LYS A C 1
ATOM 1663 O O . LYS A 1 203 ? -7.563 -5.994 11.662 1.00 92.50 203 LYS A O 1
ATOM 1668 N N . TYR A 1 204 ? -8.203 -5.663 9.528 1.00 92.81 204 TYR A N 1
ATOM 1669 C CA . TYR A 1 204 ? -9.450 -4.959 9.850 1.00 92.81 204 TYR A CA 1
ATOM 1670 C C . TYR A 1 204 ? -10.600 -5.948 9.807 1.00 92.81 204 TYR A C 1
ATOM 1672 O O . TYR A 1 204 ? -10.694 -6.720 8.853 1.00 92.81 204 TYR A O 1
ATOM 1680 N N . LEU A 1 205 ? -11.439 -5.928 10.836 1.00 93.94 205 LEU A N 1
ATOM 1681 C CA . LEU A 1 205 ? -12.625 -6.769 10.919 1.00 93.94 205 LEU A CA 1
ATOM 1682 C C . LEU A 1 205 ? -13.802 -5.944 11.413 1.00 93.94 205 LEU A C 1
ATOM 1684 O O . LEU A 1 205 ? -13.640 -5.111 12.309 1.00 93.94 205 LEU A O 1
ATOM 1688 N N . TYR A 1 206 ? -14.977 -6.226 10.851 1.00 93.06 206 TYR A N 1
ATOM 1689 C CA . TYR A 1 206 ? -16.232 -5.682 11.350 1.00 93.06 206 TYR A CA 1
ATOM 1690 C C . TYR A 1 206 ? -16.464 -6.091 12.793 1.00 93.06 206 TYR A C 1
ATOM 1692 O O . TYR A 1 206 ? -16.004 -7.141 13.252 1.00 93.06 206 TYR A O 1
ATOM 1700 N N . VAL A 1 207 ? -17.225 -5.260 13.486 1.00 92.50 207 VAL A N 1
ATOM 1701 C CA . VAL A 1 207 ? -17.548 -5.458 14.887 1.00 92.50 207 VAL A CA 1
ATOM 1702 C C . VAL A 1 207 ? -19.036 -5.674 15.070 1.00 92.50 207 VAL A C 1
ATOM 1704 O O . VAL A 1 207 ? -19.866 -4.966 14.510 1.00 92.50 207 VAL A O 1
ATOM 1707 N N . THR A 1 208 ? -19.363 -6.621 15.934 1.00 91.25 208 THR A N 1
ATOM 1708 C CA . THR A 1 208 ? -20.696 -6.809 16.492 1.00 91.25 208 THR A CA 1
ATOM 1709 C C . THR A 1 208 ? -20.602 -6.953 18.009 1.00 91.25 208 THR A C 1
ATOM 1711 O O . THR A 1 208 ? -19.525 -7.085 18.595 1.00 91.25 208 THR A O 1
ATOM 1714 N N . GLN A 1 209 ? -21.748 -6.903 18.670 1.00 90.62 209 GLN A N 1
ATOM 1715 C CA . GLN A 1 209 ? -21.874 -7.275 20.072 1.00 90.62 209 GLN A CA 1
ATOM 1716 C C . GLN A 1 209 ? -22.013 -8.802 20.200 1.00 90.62 209 GLN A C 1
ATOM 1718 O O . GLN A 1 209 ? -22.351 -9.453 19.216 1.00 90.62 209 GLN A O 1
ATOM 1723 N N . ASP A 1 210 ? -21.772 -9.362 21.387 1.00 92.81 210 ASP A N 1
ATOM 1724 C CA . ASP A 1 210 ? -22.119 -10.746 21.751 1.00 92.81 210 ASP A CA 1
ATOM 1725 C C . ASP A 1 210 ? -23.502 -11.158 21.200 1.00 92.81 210 ASP A C 1
ATOM 1727 O O . ASP A 1 210 ? -24.548 -10.684 21.660 1.00 92.81 210 ASP A O 1
ATOM 1731 N N . ILE A 1 211 ? -23.497 -12.019 20.178 1.00 93.06 211 ILE A N 1
ATOM 1732 C CA . ILE A 1 211 ? -24.718 -12.408 19.463 1.00 93.06 211 ILE A CA 1
ATOM 1733 C C . ILE A 1 211 ? -25.550 -13.392 20.274 1.00 93.06 211 ILE A C 1
ATOM 1735 O O . ILE A 1 211 ? -26.775 -13.339 20.202 1.00 93.06 211 ILE A O 1
ATOM 1739 N N . LEU A 1 212 ? -24.929 -14.251 21.080 1.00 93.88 212 LEU A N 1
ATOM 1740 C CA . LEU A 1 212 ? -25.684 -15.169 21.931 1.00 93.88 212 LEU A CA 1
ATOM 1741 C C . LEU A 1 212 ? -26.464 -14.391 22.990 1.00 93.88 212 LEU A C 1
ATOM 1743 O O . LEU A 1 212 ? -27.637 -14.677 23.220 1.00 93.88 212 LEU A O 1
ATOM 1747 N N . ALA A 1 213 ? -25.861 -13.356 23.577 1.00 92.81 213 ALA A N 1
ATOM 1748 C CA . ALA A 1 213 ? -26.569 -12.442 24.467 1.00 92.81 213 ALA A CA 1
ATOM 1749 C C . ALA A 1 213 ? -27.731 -11.735 23.751 1.00 92.81 213 ALA A C 1
ATOM 1751 O O . ALA A 1 213 ? -28.824 -11.623 24.308 1.00 92.81 213 ALA A O 1
ATOM 1752 N N . PHE A 1 214 ? -27.521 -11.296 22.506 1.00 91.94 214 PHE A N 1
ATOM 1753 C CA . PHE A 1 214 ? -28.571 -10.674 21.699 1.00 91.94 214 PHE A CA 1
ATOM 1754 C C . PHE A 1 214 ? -29.742 -11.626 21.414 1.00 91.94 214 PHE A C 1
ATOM 1756 O O . PHE A 1 214 ? -30.894 -11.233 21.593 1.00 91.94 214 PHE A O 1
ATOM 1763 N N . LEU A 1 215 ? -29.470 -12.874 21.025 1.00 93.44 215 LEU A N 1
ATOM 1764 C CA . LEU A 1 215 ? -30.512 -13.872 20.783 1.00 93.44 215 LEU A CA 1
ATOM 1765 C C . LEU A 1 215 ? -31.273 -14.201 22.074 1.00 93.44 215 LEU A C 1
ATOM 1767 O O . LEU A 1 215 ? -32.502 -14.165 22.075 1.00 93.44 215 LEU A O 1
ATOM 1771 N N . LYS A 1 216 ? -30.573 -14.401 23.199 1.00 91.75 216 LYS A N 1
ATOM 1772 C CA . LYS A 1 216 ? -31.195 -14.614 24.522 1.00 91.75 216 LYS A CA 1
ATOM 1773 C C . LYS A 1 216 ? -32.111 -13.455 24.909 1.00 91.75 216 LYS A C 1
ATOM 1775 O O . LYS A 1 216 ? -33.231 -13.674 25.369 1.00 91.75 216 LYS A O 1
ATOM 1780 N N . TYR A 1 217 ? -31.669 -12.220 24.679 1.00 90.88 217 TYR A N 1
ATOM 1781 C CA . TYR A 1 217 ? -32.488 -11.033 24.908 1.00 90.88 217 TYR A CA 1
ATOM 1782 C C . TYR A 1 217 ? -33.730 -10.995 24.006 1.00 90.88 217 TYR A C 1
ATOM 1784 O O . TYR A 1 217 ? -34.834 -10.727 24.484 1.00 90.88 217 TYR A O 1
ATOM 1792 N N . ALA A 1 218 ? -33.566 -11.269 22.710 1.00 91.19 218 ALA A N 1
ATOM 1793 C CA . ALA A 1 218 ? -34.659 -11.255 21.741 1.00 91.19 218 ALA A CA 1
ATOM 1794 C C . ALA A 1 218 ? -35.728 -12.316 22.052 1.00 91.19 218 ALA A C 1
ATOM 1796 O O . ALA A 1 218 ? -36.918 -12.026 21.934 1.00 91.19 218 ALA A O 1
ATOM 1797 N N . GLY A 1 219 ? -35.301 -13.498 22.505 1.00 91.00 219 GLY A N 1
ATOM 1798 C CA . GLY A 1 219 ? -36.161 -14.618 22.888 1.00 91.00 219 GLY A CA 1
ATOM 1799 C C . GLY A 1 219 ? -36.794 -14.528 24.279 1.00 91.00 219 GLY A C 1
ATOM 1800 O O . GLY A 1 219 ? -37.595 -15.383 24.644 1.00 91.00 219 GLY A O 1
ATOM 1801 N N . THR A 1 220 ? -36.447 -13.520 25.084 1.00 88.12 220 THR A N 1
ATOM 1802 C CA . THR A 1 220 ? -36.953 -13.412 26.457 1.00 88.12 220 THR A CA 1
ATOM 1803 C C . THR A 1 220 ? -38.385 -12.864 26.488 1.00 88.12 220 THR A C 1
ATOM 1805 O O . THR A 1 220 ? -38.627 -11.721 26.097 1.00 88.12 220 THR A O 1
ATOM 1808 N N . GLU A 1 221 ? -39.321 -13.625 27.071 1.00 81.19 221 GLU A N 1
ATOM 1809 C CA . GLU A 1 221 ? -40.726 -13.209 27.246 1.00 81.19 221 GLU A CA 1
ATOM 1810 C C . GLU A 1 221 ? -40.875 -11.925 28.079 1.00 81.19 221 GLU A C 1
ATOM 1812 O O . GLU A 1 221 ? -41.695 -11.057 27.778 1.00 81.19 221 GLU A O 1
ATOM 1817 N N . ASN A 1 222 ? -40.071 -11.784 29.141 1.00 82.06 222 ASN A N 1
ATOM 1818 C CA . ASN A 1 222 ? -40.085 -10.617 30.020 1.00 82.06 222 ASN A CA 1
ATOM 1819 C C . ASN A 1 222 ? -38.725 -9.916 30.056 1.00 82.06 222 ASN A C 1
ATOM 1821 O O . ASN A 1 222 ? -37.890 -10.176 30.924 1.00 82.06 222 ASN A O 1
ATOM 1825 N N . ARG A 1 223 ? -38.539 -8.965 29.137 1.00 80.12 223 ARG A N 1
ATOM 1826 C CA . ARG A 1 223 ? -37.317 -8.153 29.019 1.00 80.12 223 ARG A CA 1
ATOM 1827 C C . ARG A 1 223 ? -36.927 -7.426 30.309 1.00 80.12 223 ARG A C 1
ATOM 1829 O O . ARG A 1 223 ? -35.746 -7.194 30.524 1.00 80.12 223 ARG A O 1
ATOM 1836 N N . ALA A 1 224 ? -37.884 -7.091 31.181 1.00 79.19 224 ALA A N 1
ATOM 1837 C CA . ALA A 1 224 ? -37.600 -6.418 32.452 1.00 79.19 224 ALA A CA 1
ATOM 1838 C C . ALA A 1 224 ? -36.929 -7.336 33.490 1.00 79.19 224 ALA A C 1
ATOM 1840 O O . ALA A 1 224 ? -36.378 -6.845 34.471 1.00 79.19 224 ALA A O 1
ATOM 1841 N N . LYS A 1 225 ? -36.984 -8.658 33.286 1.00 80.38 225 LYS A N 1
ATOM 1842 C CA . LYS A 1 225 ? -36.315 -9.663 34.124 1.00 80.38 225 LYS A CA 1
ATOM 1843 C C . LYS A 1 225 ? -35.041 -10.221 33.491 1.00 80.38 225 LYS A C 1
ATOM 1845 O O . LYS A 1 225 ? -34.415 -11.087 34.092 1.00 80.38 225 LYS A O 1
ATOM 1850 N N . TRP A 1 226 ? -34.680 -9.776 32.287 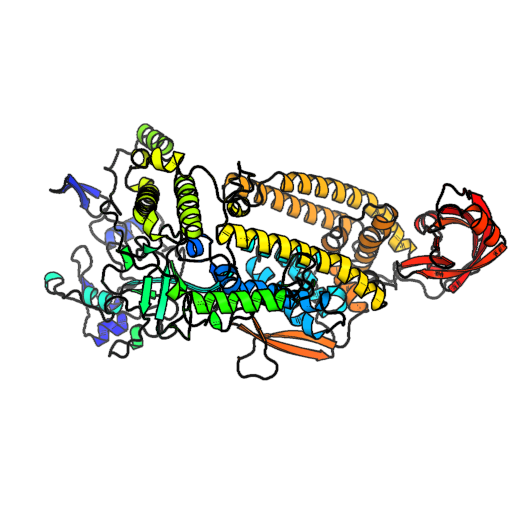1.00 81.88 226 TRP A N 1
ATOM 1851 C CA . TRP A 1 226 ? -33.473 -10.256 31.631 1.00 81.88 226 TRP A CA 1
ATOM 1852 C C . TRP A 1 226 ? -32.232 -9.714 32.344 1.00 81.88 226 TRP A C 1
ATOM 1854 O O . TRP A 1 226 ? -32.072 -8.501 32.497 1.00 81.88 226 TRP A O 1
ATOM 1864 N N . GLU A 1 227 ? -31.350 -10.611 32.776 1.00 81.38 227 GLU A N 1
ATOM 1865 C CA . GLU A 1 227 ? -30.054 -10.233 33.326 1.00 81.38 227 GLU A CA 1
ATOM 1866 C C . GLU A 1 227 ? -29.075 -9.971 32.183 1.00 81.38 227 GLU A C 1
ATOM 1868 O O . GLU A 1 227 ? -28.801 -10.853 31.367 1.00 81.38 227 GLU A O 1
ATOM 1873 N N . TYR A 1 228 ? -28.542 -8.748 32.146 1.00 75.62 228 TYR A N 1
ATOM 1874 C CA . TYR A 1 228 ? -27.600 -8.278 31.134 1.00 75.62 228 TYR A CA 1
ATOM 1875 C C . TYR A 1 228 ? -26.274 -9.050 31.228 1.00 75.62 228 TYR A C 1
ATOM 1877 O O . TYR A 1 228 ? -25.330 -8.638 31.905 1.00 75.62 228 TYR A O 1
ATOM 1885 N N . SER A 1 229 ? -26.236 -10.212 30.581 1.00 83.00 229 SER A N 1
ATOM 1886 C CA . SER A 1 229 ? -25.156 -11.189 30.661 1.00 83.00 229 SER A CA 1
ATOM 1887 C C . SER A 1 229 ? -24.853 -11.759 29.277 1.00 83.00 229 SER A C 1
ATOM 1889 O O . SER A 1 229 ? -25.738 -11.947 28.444 1.00 83.00 229 SER A O 1
ATOM 1891 N N . GLY A 1 230 ? -23.568 -11.989 29.027 1.00 88.75 230 GLY A N 1
ATOM 1892 C CA . GLY A 1 230 ? -23.046 -12.567 27.795 1.00 88.75 230 GLY A CA 1
ATOM 1893 C C . GLY A 1 230 ? -21.953 -13.579 28.114 1.00 88.75 230 GLY A C 1
ATOM 1894 O O . GLY A 1 230 ? -21.563 -13.730 29.274 1.00 88.75 230 GLY A O 1
ATOM 1895 N N . PHE A 1 231 ? -21.454 -14.275 27.096 1.00 92.81 231 PHE A N 1
ATOM 1896 C CA . PHE A 1 231 ? -20.388 -15.263 27.280 1.00 92.81 231 PHE A CA 1
ATOM 1897 C C . PHE A 1 231 ? -18.998 -14.619 27.385 1.00 92.81 231 PHE A C 1
ATOM 1899 O O . PHE A 1 231 ? -18.045 -15.261 27.824 1.00 92.81 231 PHE A O 1
ATOM 1906 N N . LEU A 1 232 ? -18.879 -13.343 27.006 1.00 94.06 232 LEU A N 1
ATOM 1907 C CA . LEU A 1 232 ? -17.634 -12.583 27.055 1.00 94.06 232 LEU A CA 1
ATOM 1908 C C . LEU A 1 232 ? -17.500 -11.764 28.343 1.00 94.06 232 LEU A C 1
ATOM 1910 O O . LEU A 1 232 ? -18.316 -10.892 28.645 1.00 94.06 232 LEU A O 1
ATOM 1914 N N . GLY A 1 233 ? -16.408 -11.994 29.074 1.00 92.31 233 GLY A N 1
ATOM 1915 C CA . GLY A 1 233 ? -15.999 -11.174 30.210 1.00 92.31 233 GLY A CA 1
ATOM 1916 C C . GLY A 1 233 ? -15.299 -9.867 29.814 1.00 92.31 233 GLY A C 1
ATOM 1917 O O . GLY A 1 233 ? -15.063 -9.557 28.646 1.00 92.31 233 GLY A O 1
ATOM 1918 N N . LYS A 1 234 ? -14.898 -9.083 30.822 1.00 90.44 234 LYS A N 1
ATOM 1919 C CA . LYS A 1 234 ? -14.187 -7.808 30.626 1.00 90.44 234 LYS A CA 1
ATOM 1920 C C . LYS A 1 234 ? -12.907 -8.000 29.803 1.00 90.44 234 LYS A C 1
ATOM 1922 O O . LYS A 1 234 ? -12.065 -8.825 30.159 1.00 90.44 234 LYS A O 1
ATOM 1927 N N . LYS A 1 235 ? -12.721 -7.183 28.758 1.00 91.62 235 LYS A N 1
ATOM 1928 C CA . LYS A 1 235 ? -11.613 -7.265 27.778 1.00 91.62 235 LYS A CA 1
ATOM 1929 C C . LYS A 1 235 ? -11.485 -8.608 27.034 1.00 91.62 235 LYS A C 1
ATOM 1931 O O . LYS A 1 235 ? -10.433 -8.853 26.434 1.00 91.62 235 LYS A O 1
ATOM 1936 N N . GLN A 1 236 ? -12.506 -9.461 27.070 1.00 95.12 236 GLN A N 1
ATOM 1937 C CA . GLN A 1 236 ? -12.553 -10.684 26.276 1.00 95.12 236 GLN A CA 1
ATOM 1938 C C . GLN A 1 236 ? -13.333 -10.440 24.990 1.00 95.12 236 GLN A C 1
ATOM 1940 O O . GLN A 1 236 ? -14.380 -9.803 25.016 1.00 95.12 236 GLN A O 1
ATOM 1945 N N . PHE A 1 237 ? -12.807 -10.932 23.876 1.00 96.31 237 PHE A N 1
ATOM 1946 C CA . PHE A 1 237 ? -13.393 -10.789 22.543 1.00 96.31 237 PHE A CA 1
ATOM 1947 C C . PHE A 1 237 ? -13.449 -12.154 21.863 1.00 96.31 237 PHE A C 1
ATOM 1949 O O . PHE A 1 237 ? -12.712 -13.059 22.249 1.00 96.31 237 PHE A O 1
ATOM 1956 N N . TYR A 1 238 ? -14.287 -12.299 20.841 1.00 96.06 238 TYR A N 1
ATOM 1957 C CA . TYR A 1 238 ? -14.442 -13.556 20.105 1.00 96.06 238 TYR A CA 1
ATOM 1958 C C . TYR A 1 238 ? -14.406 -13.337 18.592 1.00 96.06 238 TYR A C 1
ATOM 1960 O O . TYR A 1 238 ? -14.862 -12.304 18.107 1.00 96.06 238 TYR A O 1
ATOM 1968 N N . CYS A 1 239 ? -13.845 -14.302 17.857 1.00 94.81 239 CYS A N 1
ATOM 1969 C CA . CYS A 1 239 ? -13.749 -14.296 16.392 1.00 94.81 239 CYS A CA 1
ATOM 1970 C C . CYS A 1 239 ? -13.615 -15.736 15.850 1.00 94.81 239 CYS A C 1
ATOM 1972 O O . CYS A 1 239 ? -12.595 -16.097 15.259 1.00 94.81 239 CYS A O 1
ATOM 1974 N N . GLY A 1 240 ? -14.592 -16.600 16.152 1.00 90.44 240 GLY A N 1
ATOM 1975 C CA . GLY A 1 240 ? -14.724 -17.935 15.545 1.00 90.44 240 GLY A CA 1
ATOM 1976 C C . GLY A 1 240 ? -13.516 -18.865 15.714 1.00 90.44 240 GLY A C 1
ATOM 1977 O O . GLY A 1 240 ? -13.230 -19.659 14.824 1.00 90.44 240 GLY A O 1
ATOM 1978 N N . GLY A 1 241 ? -12.726 -18.703 16.782 1.00 84.75 241 GLY A N 1
ATOM 1979 C CA . GLY A 1 241 ? -11.469 -19.436 16.995 1.00 84.75 241 GLY A CA 1
ATOM 1980 C C . GLY A 1 241 ? -10.318 -19.082 16.035 1.00 84.75 241 GLY A C 1
ATOM 1981 O O . GLY A 1 241 ? -9.198 -19.545 16.232 1.00 84.75 241 GLY A O 1
ATOM 1982 N N . LYS A 1 242 ? -10.536 -18.228 15.023 1.00 88.62 242 LYS A N 1
ATOM 1983 C CA . LYS A 1 242 ? -9.499 -17.812 14.057 1.00 88.62 242 LYS A CA 1
ATOM 1984 C C . LYS A 1 242 ? -8.505 -16.815 14.642 1.00 88.62 242 LYS A C 1
ATOM 1986 O O . LYS A 1 242 ? -7.365 -16.728 14.189 1.00 88.62 242 LYS A O 1
ATOM 1991 N N . ILE A 1 243 ? -8.932 -16.054 15.647 1.00 91.75 243 ILE A N 1
ATOM 1992 C CA . ILE A 1 243 ? -8.064 -15.188 16.445 1.00 91.75 243 ILE A CA 1
ATOM 1993 C C . ILE A 1 243 ? -8.195 -15.621 17.894 1.00 91.75 243 ILE A C 1
ATOM 1995 O O . ILE A 1 243 ? -9.301 -15.693 18.423 1.00 91.75 243 ILE A O 1
ATOM 1999 N N . THR A 1 244 ? -7.061 -15.875 18.536 1.00 92.06 244 THR A N 1
ATOM 2000 C CA . THR A 1 244 ? -6.990 -16.316 19.931 1.00 92.06 244 THR A CA 1
ATOM 2001 C C . THR A 1 244 ? -5.853 -15.613 20.655 1.00 92.06 244 THR A C 1
ATOM 2003 O O . THR A 1 244 ? -4.856 -15.231 20.042 1.00 92.06 244 THR A O 1
ATOM 2006 N N . GLY A 1 245 ? -5.970 -15.490 21.974 1.00 94.56 245 GLY A N 1
ATOM 2007 C CA . GLY A 1 245 ? -4.913 -14.954 22.821 1.00 94.56 245 GLY A CA 1
ATOM 2008 C C . GLY A 1 245 ? -4.810 -13.430 22.788 1.00 94.56 245 GLY A C 1
ATOM 2009 O O . GLY A 1 245 ? -5.732 -12.709 22.386 1.00 94.56 245 GLY A O 1
ATOM 2010 N N . ARG A 1 246 ? -3.676 -12.923 23.276 1.00 95.62 246 ARG A N 1
ATOM 2011 C CA . ARG A 1 246 ? -3.460 -11.484 23.460 1.00 95.62 246 ARG A CA 1
ATOM 2012 C C . ARG A 1 246 ? -3.299 -10.777 22.123 1.00 95.62 246 ARG A C 1
ATOM 2014 O O . ARG A 1 246 ? -2.568 -11.241 21.261 1.00 95.62 246 ARG A O 1
ATOM 2021 N N . ASN A 1 247 ? -3.988 -9.651 21.981 1.00 96.00 247 ASN A N 1
ATOM 2022 C CA . ASN A 1 247 ? -3.924 -8.779 20.812 1.00 96.00 247 ASN A CA 1
ATOM 2023 C C . ASN A 1 247 ? -4.138 -7.319 21.244 1.00 96.00 247 ASN A C 1
ATOM 2025 O O . ASN A 1 247 ? -4.600 -7.042 22.360 1.00 96.00 247 ASN A O 1
ATOM 2029 N N . LEU A 1 248 ? -3.839 -6.379 20.346 1.00 96.19 248 LEU A N 1
ATOM 2030 C CA . LEU A 1 248 ? -4.268 -4.987 20.489 1.00 96.19 248 LEU A CA 1
ATOM 2031 C C . LEU A 1 248 ? -5.422 -4.683 19.534 1.00 96.19 248 LEU A C 1
ATOM 2033 O O . LEU A 1 248 ? -5.443 -5.173 18.408 1.00 96.19 248 LEU A O 1
ATOM 2037 N N . LEU A 1 249 ? -6.344 -3.832 19.974 1.00 95.81 249 LEU A N 1
ATOM 2038 C CA . LEU A 1 249 ? -7.394 -3.257 19.137 1.00 95.81 249 LEU A CA 1
ATOM 2039 C C . LEU A 1 249 ? -7.243 -1.741 19.077 1.00 95.81 249 LEU A C 1
ATOM 2041 O O . LEU A 1 249 ? -6.940 -1.105 20.091 1.00 95.81 249 LEU A O 1
ATOM 2045 N N . ALA A 1 250 ? -7.501 -1.178 17.903 1.00 94.56 250 ALA A N 1
ATOM 2046 C CA . ALA A 1 250 ? -7.644 0.256 17.695 1.00 94.56 250 ALA A CA 1
ATOM 2047 C C . ALA A 1 250 ? -8.678 0.535 16.594 1.00 94.56 250 ALA A C 1
ATOM 2049 O O . ALA A 1 250 ? -8.835 -0.264 15.670 1.00 94.56 250 ALA A O 1
ATOM 2050 N N . ARG A 1 251 ? -9.355 1.682 16.667 1.00 92.50 251 ARG A N 1
ATOM 2051 C CA . ARG A 1 251 ? -10.205 2.211 15.591 1.00 92.50 251 ARG A CA 1
ATOM 2052 C C . ARG A 1 251 ? -9.483 3.385 14.945 1.00 92.50 251 ARG A C 1
ATOM 2054 O O . ARG A 1 251 ? -8.893 4.198 15.650 1.00 92.50 251 ARG A O 1
ATOM 2061 N N . ASN A 1 252 ? -9.503 3.465 13.618 1.00 89.81 252 ASN A N 1
ATOM 2062 C CA . ASN A 1 252 ? -8.983 4.636 12.918 1.00 89.81 252 ASN A CA 1
ATOM 2063 C C . ASN A 1 252 ? -10.082 5.694 12.727 1.00 89.81 252 ASN A C 1
ATOM 2065 O O . ASN A 1 252 ? -11.220 5.314 12.457 1.00 89.81 252 ASN A O 1
ATOM 2069 N N . PRO A 1 253 ? -9.738 6.996 12.756 1.00 89.44 253 PRO A N 1
ATOM 2070 C CA . PRO A 1 253 ? -8.420 7.550 13.089 1.00 89.44 253 PRO A CA 1
ATOM 2071 C C . PRO A 1 253 ? -8.099 7.434 14.589 1.00 89.44 253 PRO A C 1
ATOM 2073 O O . PRO A 1 253 ? -8.980 7.586 15.422 1.00 89.44 253 PRO A O 1
ATOM 2076 N N . ILE A 1 254 ? -6.824 7.217 14.924 1.00 92.75 254 ILE A N 1
ATOM 2077 C CA . ILE A 1 254 ? -6.345 7.223 16.315 1.00 92.75 254 ILE A CA 1
ATOM 2078 C C . ILE A 1 254 ? -5.924 8.655 16.671 1.00 92.75 254 ILE A C 1
ATOM 2080 O O . ILE A 1 254 ? -5.162 9.284 15.933 1.00 92.75 254 ILE A O 1
ATOM 2084 N N . MET A 1 255 ? -6.430 9.175 17.785 1.00 91.56 255 MET A N 1
ATOM 2085 C CA . MET A 1 255 ? -6.146 10.520 18.298 1.00 91.56 255 MET A CA 1
ATOM 2086 C C . MET A 1 255 ? -5.497 10.513 19.674 1.00 91.56 255 MET A C 1
ATOM 2088 O O . MET A 1 255 ? -5.036 11.548 20.150 1.00 91.56 255 MET A O 1
ATOM 2092 N N . SER A 1 256 ? -5.513 9.374 20.353 1.00 92.75 256 SER A N 1
ATOM 2093 C CA . SER A 1 256 ? -4.930 9.252 21.674 1.00 92.75 256 SER A CA 1
ATOM 2094 C C . SER A 1 256 ? -4.398 7.850 21.905 1.00 92.75 256 SER A C 1
ATOM 2096 O O . SER A 1 256 ? -5.051 6.855 21.598 1.00 92.75 256 SER A O 1
ATOM 2098 N N . TYR A 1 257 ? -3.277 7.761 22.619 1.00 92.06 257 TYR A N 1
ATOM 2099 C CA . TYR A 1 257 ? -2.787 6.510 23.208 1.00 92.06 257 TYR A CA 1
ATOM 2100 C C . TYR A 1 257 ? -3.825 5.797 24.101 1.00 92.06 257 TYR A C 1
ATOM 2102 O O . TYR A 1 257 ? -3.703 4.599 24.359 1.00 92.06 257 TYR A O 1
ATOM 2110 N N . SER A 1 258 ? -4.869 6.498 24.573 1.00 90.50 258 SER A N 1
ATOM 2111 C CA . SER A 1 258 ? -5.989 5.886 25.303 1.00 90.50 258 SER A CA 1
ATOM 2112 C C . SER A 1 258 ? -6.867 4.972 24.440 1.00 90.50 258 SER A C 1
ATOM 2114 O O . SER A 1 258 ? -7.539 4.096 24.990 1.00 90.50 258 SER A O 1
ATOM 2116 N N . GLU A 1 259 ? -6.825 5.136 23.115 1.00 92.25 259 GLU A N 1
ATOM 2117 C CA . GLU A 1 259 ? -7.683 4.433 22.155 1.00 92.25 259 GLU A CA 1
ATOM 2118 C C . GLU A 1 259 ? -7.132 3.085 21.701 1.00 92.25 259 GLU A C 1
ATOM 2120 O O . GLU A 1 259 ? -7.802 2.333 20.997 1.00 92.25 259 GLU A O 1
ATOM 2125 N N . ILE A 1 260 ? -5.929 2.743 22.163 1.00 93.75 260 ILE A N 1
ATOM 2126 C CA . ILE A 1 260 ? -5.351 1.419 21.982 1.00 93.75 260 ILE A CA 1
ATOM 2127 C C . ILE A 1 260 ? -5.771 0.549 23.172 1.00 93.75 260 ILE A C 1
ATOM 2129 O O . ILE A 1 260 ? -5.505 0.849 24.349 1.00 93.75 260 ILE A O 1
ATOM 2133 N N . ALA A 1 261 ? -6.470 -0.545 22.877 1.00 92.81 261 ALA A N 1
ATOM 2134 C CA . ALA A 1 261 ? -6.960 -1.489 23.870 1.00 92.81 261 ALA A CA 1
ATOM 2135 C C . ALA A 1 261 ? -6.147 -2.785 23.846 1.00 92.81 261 ALA A C 1
ATOM 2137 O O . ALA A 1 261 ? -6.006 -3.427 22.812 1.00 92.81 261 ALA A O 1
ATOM 2138 N N . LYS A 1 262 ? -5.662 -3.191 25.022 1.00 94.31 262 LYS A N 1
ATOM 2139 C CA . LYS A 1 262 ? -5.097 -4.525 25.259 1.00 94.31 262 LYS A CA 1
ATOM 2140 C C . LYS A 1 262 ? -6.234 -5.490 25.556 1.00 94.31 262 LYS A C 1
ATOM 2142 O O . LYS A 1 262 ? -6.964 -5.263 26.529 1.00 94.31 262 LYS A O 1
ATOM 2147 N N . VAL A 1 263 ? -6.370 -6.534 24.747 1.00 94.56 263 VAL A N 1
ATOM 2148 C CA . VAL A 1 263 ? -7.500 -7.466 24.811 1.00 94.56 263 VAL A CA 1
ATOM 2149 C C . VAL A 1 263 ? -7.038 -8.916 24.743 1.00 94.56 263 VAL A C 1
ATOM 2151 O O . VAL A 1 263 ? -5.901 -9.200 24.367 1.00 94.56 263 VAL A O 1
ATOM 2154 N N . ASN A 1 264 ? -7.931 -9.832 25.108 1.00 96.25 264 ASN A N 1
ATOM 2155 C CA . ASN A 1 264 ? -7.717 -11.262 24.948 1.00 96.25 264 ASN A CA 1
ATOM 2156 C C . ASN A 1 264 ? -8.844 -11.857 24.104 1.00 96.25 264 ASN A C 1
ATOM 2158 O O . ASN A 1 264 ? -10.004 -11.792 24.505 1.00 96.25 264 ASN A O 1
ATOM 2162 N N . PHE A 1 265 ? -8.508 -12.445 22.962 1.00 96.44 265 PHE A N 1
ATOM 2163 C CA . PHE A 1 265 ? -9.465 -13.238 22.205 1.00 96.44 265 PHE A CA 1
ATOM 2164 C C . PHE A 1 265 ? -9.602 -14.617 22.851 1.00 96.44 265 PHE A C 1
ATOM 2166 O O . PHE A 1 265 ? -8.603 -15.301 23.092 1.00 96.44 265 PHE A O 1
ATOM 2173 N N . VAL A 1 266 ? -10.833 -14.994 23.172 1.00 95.69 266 VAL A N 1
ATOM 2174 C CA . VAL A 1 266 ? -11.197 -16.274 23.784 1.00 95.69 266 VAL A CA 1
ATOM 2175 C C . VAL A 1 266 ? -12.081 -17.054 22.823 1.00 95.69 266 VAL A C 1
ATOM 2177 O O . VAL A 1 266 ? -12.779 -16.452 22.010 1.00 95.69 266 VAL A O 1
ATOM 2180 N N . ASP A 1 267 ? -12.040 -18.378 22.918 1.00 92.62 267 ASP A N 1
ATOM 2181 C CA . ASP A 1 267 ? -13.010 -19.242 22.248 1.00 92.62 267 ASP A CA 1
ATOM 2182 C C . ASP A 1 267 ? -14.199 -19.530 23.182 1.00 92.62 267 ASP A C 1
ATOM 2184 O O . ASP A 1 267 ? -14.133 -19.260 24.387 1.00 92.62 267 ASP A O 1
ATOM 2188 N N . TYR A 1 268 ? -15.289 -20.055 22.626 1.00 92.00 268 TYR A N 1
ATOM 2189 C CA . TYR A 1 268 ? -16.499 -20.412 23.360 1.00 92.00 268 TYR A CA 1
ATOM 2190 C C . TYR A 1 268 ? -16.845 -21.884 23.129 1.00 92.00 268 TYR A C 1
ATOM 2192 O O . TYR A 1 268 ? -17.211 -22.281 22.027 1.00 92.00 268 TYR A O 1
ATOM 2200 N N . GLU A 1 269 ? -16.761 -22.678 24.196 1.00 89.75 269 GLU A N 1
ATOM 2201 C CA . GLU A 1 269 ? -17.022 -24.128 24.189 1.00 89.75 269 GLU A CA 1
ATOM 2202 C C . GLU A 1 269 ? -18.364 -24.494 24.856 1.00 89.75 269 GLU A C 1
ATOM 2204 O O . GLU A 1 269 ? -18.572 -25.634 25.265 1.00 89.75 269 GLU A O 1
ATOM 2209 N N . GLY A 1 270 ? -19.268 -23.523 25.031 1.00 91.12 270 GLY A N 1
ATOM 2210 C CA . GLY A 1 270 ? -20.588 -23.781 25.611 1.00 91.12 270 GLY A CA 1
ATOM 2211 C C . GLY A 1 270 ? -21.550 -24.484 24.647 1.00 91.12 270 GLY A C 1
ATOM 2212 O O . GLY A 1 270 ? -21.225 -24.729 23.483 1.00 91.12 270 GLY A O 1
ATOM 2213 N N . GLU A 1 271 ? -22.755 -24.777 25.142 1.00 92.06 271 GLU A N 1
ATOM 2214 C CA . GLU A 1 271 ? -23.811 -25.482 24.393 1.00 92.06 271 GLU A CA 1
ATOM 2215 C C . GLU A 1 271 ? -24.161 -24.789 23.067 1.00 92.06 271 GLU A C 1
ATOM 2217 O O . GLU A 1 271 ? -24.265 -25.445 22.040 1.00 92.06 271 GLU A O 1
ATOM 2222 N N . ASP A 1 272 ? -24.170 -23.454 23.050 1.00 94.44 272 ASP A N 1
ATOM 2223 C CA . ASP A 1 272 ? -24.538 -22.649 21.879 1.00 94.44 272 ASP A CA 1
ATOM 2224 C C . ASP A 1 272 ? -23.377 -22.427 20.878 1.00 94.44 272 ASP A C 1
ATOM 2226 O O . ASP A 1 272 ? -23.445 -21.556 20.004 1.00 94.44 272 ASP A O 1
ATOM 2230 N N . SER A 1 273 ? -22.251 -23.134 21.031 1.00 93.50 273 SER A N 1
ATOM 2231 C CA . SER A 1 273 ? -21.017 -22.841 20.282 1.00 93.50 273 SER A CA 1
ATOM 2232 C C . SER A 1 273 ? -21.153 -23.032 18.774 1.00 93.50 273 SER A C 1
ATOM 2234 O O . SER A 1 273 ? -20.580 -22.258 18.001 1.00 93.50 273 SER A O 1
ATOM 2236 N N . GLU A 1 274 ? -21.957 -23.996 18.329 1.00 93.56 274 GLU A N 1
ATOM 2237 C CA . GLU A 1 274 ? -22.174 -24.264 16.906 1.00 93.56 274 GLU A CA 1
ATOM 2238 C C . GLU A 1 274 ? -22.790 -23.076 16.149 1.00 93.56 274 GLU A C 1
ATOM 2240 O O . GLU A 1 274 ? -22.443 -22.834 14.988 1.00 93.56 274 GLU A O 1
ATOM 2245 N N . PHE A 1 275 ? -23.601 -22.256 16.825 1.00 94.69 275 PHE A N 1
ATOM 2246 C CA . PHE A 1 275 ? -24.264 -21.098 16.223 1.00 94.69 275 PHE A CA 1
ATOM 2247 C C . PHE A 1 275 ? -23.319 -19.934 15.933 1.00 94.69 275 PHE A C 1
ATOM 2249 O O . PHE A 1 275 ? -23.616 -19.114 15.063 1.00 94.69 275 PHE A O 1
ATOM 2256 N N . ILE A 1 276 ? -22.179 -19.851 16.626 1.00 94.44 276 ILE A N 1
ATOM 2257 C CA . ILE A 1 276 ? -21.230 -18.736 16.485 1.00 94.44 276 ILE A CA 1
ATOM 2258 C C . ILE A 1 276 ? -19.848 -19.151 15.982 1.00 94.44 276 ILE A C 1
ATOM 2260 O O . ILE A 1 276 ? -19.100 -18.285 15.536 1.00 94.44 276 ILE A O 1
ATOM 2264 N N . LYS A 1 277 ? -19.511 -20.449 15.969 1.00 92.50 277 LYS A N 1
ATOM 2265 C CA . LYS A 1 277 ? -18.188 -20.948 15.544 1.00 92.50 277 LYS A CA 1
ATOM 2266 C C . LYS A 1 277 ? -17.773 -20.499 14.145 1.00 92.50 277 LYS A C 1
ATOM 2268 O O . LYS A 1 277 ? -16.600 -20.253 13.896 1.00 92.50 277 LYS A O 1
ATOM 2273 N N . HIS A 1 278 ? -18.736 -20.357 13.241 1.00 91.19 278 HIS A N 1
ATOM 2274 C CA . HIS A 1 278 ? -18.495 -19.907 11.871 1.00 91.19 278 HIS A CA 1
ATOM 2275 C C . HIS A 1 278 ? -18.219 -18.393 11.749 1.00 91.19 278 HIS A C 1
ATOM 2277 O O . HIS A 1 278 ? -17.932 -17.915 10.655 1.00 91.19 278 HIS A O 1
ATOM 2283 N N . MET A 1 279 ? -18.342 -17.619 12.833 1.00 91.12 279 MET A N 1
ATOM 2284 C CA . MET A 1 279 ? -18.122 -16.169 12.849 1.00 91.12 279 MET A CA 1
ATOM 2285 C C . MET A 1 279 ? -16.638 -15.825 13.003 1.00 91.12 279 MET A C 1
ATOM 2287 O O . MET A 1 279 ? -16.220 -15.195 13.973 1.00 91.12 279 MET A O 1
ATOM 2291 N N . ASP A 1 280 ? -15.838 -16.262 12.039 1.00 91.62 280 ASP A N 1
ATOM 2292 C CA . ASP A 1 280 ? -14.377 -16.163 12.050 1.00 91.62 280 ASP A CA 1
ATOM 2293 C C . ASP A 1 280 ? -13.832 -14.894 11.363 1.00 91.62 280 ASP A C 1
ATOM 2295 O O . ASP A 1 280 ? -12.623 -14.676 11.273 1.00 91.62 280 ASP A O 1
ATOM 2299 N N . ASN A 1 281 ? -14.723 -14.035 10.870 1.00 91.56 281 ASN A N 1
ATOM 2300 C CA . ASN A 1 281 ? -14.400 -12.811 10.141 1.00 91.56 281 ASN A CA 1
ATOM 2301 C C . ASN A 1 281 ? -15.072 -11.553 10.724 1.00 91.56 281 ASN A C 1
ATOM 2303 O O . ASN A 1 281 ? -15.074 -10.500 10.084 1.00 91.56 281 ASN A O 1
ATOM 2307 N N . ILE A 1 282 ? -15.635 -11.656 11.931 1.00 93.69 282 ILE A N 1
ATOM 2308 C CA . ILE A 1 282 ? -16.281 -10.568 12.673 1.00 93.69 282 ILE A CA 1
ATOM 2309 C C . ILE A 1 282 ? -15.842 -10.656 14.137 1.00 93.69 282 ILE A C 1
ATOM 2311 O O . ILE A 1 282 ? -15.800 -11.736 14.721 1.00 93.69 282 ILE A O 1
ATOM 2315 N N . ILE A 1 283 ? -15.554 -9.511 14.749 1.00 95.06 283 ILE A N 1
ATOM 2316 C CA . ILE A 1 283 ? -15.228 -9.407 16.171 1.00 95.06 283 ILE A CA 1
ATOM 2317 C C . ILE A 1 283 ? -16.523 -9.288 16.976 1.00 95.06 283 ILE A C 1
ATOM 2319 O O . ILE A 1 283 ? -17.264 -8.323 16.797 1.00 95.06 283 ILE A O 1
ATOM 2323 N N . GLN A 1 284 ? -16.767 -10.205 17.913 1.00 94.56 284 GLN A N 1
ATOM 2324 C CA . GLN A 1 284 ? -17.804 -10.037 18.934 1.00 94.56 284 GLN A CA 1
ATOM 2325 C C . GLN A 1 284 ? -17.212 -9.380 20.186 1.00 94.56 284 GLN A C 1
ATOM 2327 O O . GLN A 1 284 ? -16.201 -9.838 20.730 1.00 94.56 284 GLN A O 1
ATOM 2332 N N . MET A 1 285 ? -17.836 -8.287 20.623 1.00 93.81 285 MET A N 1
ATOM 2333 C CA . MET A 1 285 ? -17.444 -7.522 21.807 1.00 93.81 285 MET A CA 1
ATOM 2334 C C . MET A 1 285 ? -18.165 -8.000 23.077 1.00 93.81 285 MET A C 1
ATOM 2336 O O . MET A 1 285 ? -19.313 -8.451 22.997 1.00 93.81 285 MET A O 1
ATOM 2340 N N . PRO A 1 286 ? -17.557 -7.805 24.263 1.00 92.00 286 PRO A N 1
ATOM 2341 C CA . PRO A 1 286 ? -18.249 -7.987 25.533 1.00 92.00 286 PRO A CA 1
ATOM 2342 C C . PRO A 1 286 ? -19.259 -6.863 25.750 1.00 92.00 286 PRO A C 1
ATOM 2344 O O . PRO A 1 286 ? -19.088 -5.753 25.241 1.00 92.00 286 PRO A O 1
ATOM 2347 N N . LEU A 1 287 ? -20.296 -7.127 26.543 1.00 88.00 287 LEU A N 1
ATOM 2348 C CA . LEU A 1 287 ? -21.406 -6.200 26.798 1.00 88.00 287 LEU A CA 1
ATOM 2349 C C . LEU A 1 287 ? -21.025 -4.920 27.590 1.00 88.00 287 LEU A C 1
ATOM 2351 O O . LEU A 1 287 ? -21.904 -4.155 27.983 1.00 88.00 287 LEU A O 1
ATOM 2355 N N . GLY A 1 288 ? -19.736 -4.694 27.860 1.00 83.19 288 GLY A N 1
ATOM 2356 C CA . GLY A 1 288 ? -19.216 -3.612 28.696 1.00 83.19 288 GLY A CA 1
ATOM 2357 C C . GLY A 1 288 ? -18.918 -2.298 27.960 1.00 83.19 288 GLY A C 1
ATOM 2358 O O . GLY A 1 288 ? -19.489 -1.974 26.923 1.00 83.19 288 GLY A O 1
ATOM 2359 N N . THR A 1 289 ? -18.013 -1.501 28.537 1.00 77.62 289 THR A N 1
ATOM 2360 C CA . THR A 1 289 ? -17.637 -0.158 28.052 1.00 77.62 289 THR A CA 1
ATOM 2361 C C . THR A 1 289 ? -16.432 -0.162 27.114 1.00 77.62 289 THR A C 1
ATOM 2363 O O . THR A 1 289 ? -15.887 0.894 26.786 1.00 77.62 289 THR A O 1
ATOM 2366 N N . GLU A 1 290 ? -15.991 -1.339 26.673 1.00 86.12 290 GLU A N 1
ATOM 2367 C CA . GLU A 1 290 ? -14.860 -1.526 25.768 1.00 86.12 290 GLU A CA 1
ATOM 2368 C C . GLU A 1 290 ? -14.987 -0.677 24.496 1.00 86.12 290 GLU A C 1
ATOM 2370 O O . GLU A 1 290 ? -13.977 -0.178 23.999 1.00 86.12 290 GLU A O 1
ATOM 2375 N N . SER A 1 291 ? -16.213 -0.426 24.030 1.00 81.38 291 SER A N 1
ATOM 2376 C CA . SER A 1 291 ? -16.467 0.442 22.881 1.00 81.38 291 SER A CA 1
ATOM 2377 C C . SER A 1 291 ? -16.041 1.889 23.072 1.00 81.38 291 SER A C 1
ATOM 2379 O O . SER A 1 291 ? -15.476 2.501 22.170 1.00 81.38 291 SER A O 1
ATOM 2381 N N . ASN A 1 292 ? -16.249 2.432 24.272 1.00 79.94 292 ASN A N 1
ATOM 2382 C CA . ASN A 1 292 ? -15.909 3.821 24.580 1.00 79.94 292 ASN A CA 1
ATOM 2383 C C . ASN A 1 292 ? -14.393 4.029 24.527 1.00 79.94 292 ASN A C 1
ATOM 2385 O O . ASN A 1 292 ? -13.912 5.106 24.182 1.00 79.94 292 ASN A O 1
ATOM 2389 N N . ARG A 1 293 ? -13.621 2.979 24.840 1.00 84.88 293 ARG A N 1
ATOM 2390 C CA . ARG A 1 293 ? -12.167 3.014 24.704 1.00 84.88 293 ARG A CA 1
ATOM 2391 C C . ARG A 1 293 ? -11.740 3.068 23.240 1.00 84.88 293 ARG A C 1
ATOM 2393 O O . ARG A 1 293 ? -10.780 3.757 22.942 1.00 84.88 293 ARG A O 1
ATOM 2400 N N . LEU A 1 294 ? -12.437 2.389 22.337 1.00 87.12 294 LEU A N 1
ATOM 2401 C CA . LEU A 1 294 ? -12.057 2.240 20.929 1.00 87.12 294 LEU A CA 1
ATOM 2402 C C . LEU A 1 294 ? -12.629 3.363 20.050 1.00 87.12 294 LEU A C 1
ATOM 2404 O O . LEU A 1 294 ? -13.239 3.107 19.014 1.00 87.12 294 LEU A O 1
ATOM 2408 N N . GLY A 1 295 ? -12.462 4.612 20.492 1.00 79.62 295 GLY A N 1
ATOM 2409 C CA . GLY A 1 295 ? -12.956 5.785 19.764 1.00 79.62 295 GLY A CA 1
ATOM 2410 C C . GLY A 1 295 ? -14.480 5.797 19.615 1.00 79.62 295 GLY A C 1
ATOM 2411 O O . GLY A 1 295 ? -14.982 6.137 18.549 1.00 79.62 295 GLY A O 1
ATOM 2412 N N . GLY A 1 296 ? -15.211 5.339 20.639 1.00 78.50 296 GLY A N 1
ATOM 2413 C CA . GLY A 1 296 ? -16.678 5.335 20.639 1.00 78.50 296 GLY A CA 1
ATOM 2414 C C . GLY A 1 296 ? -17.304 4.382 19.617 1.00 78.50 296 GLY A C 1
ATOM 2415 O O . GLY A 1 296 ? -18.374 4.683 19.098 1.00 78.50 296 GLY A O 1
ATOM 2416 N N . ASN A 1 297 ? -16.648 3.258 19.292 1.00 84.00 297 ASN A N 1
ATOM 2417 C CA . ASN A 1 297 ? -17.121 2.382 18.219 1.00 84.00 297 ASN A CA 1
ATOM 2418 C C . ASN A 1 297 ? -18.538 1.843 18.473 1.00 84.00 297 ASN A C 1
ATOM 2420 O O . ASN A 1 297 ? -18.870 1.365 19.566 1.00 84.00 297 ASN A O 1
ATOM 2424 N N . ASP A 1 298 ? -19.371 1.845 17.446 1.00 82.75 298 ASP A N 1
ATOM 2425 C CA . ASP A 1 298 ? -20.693 1.241 17.478 1.00 82.75 298 ASP A CA 1
ATOM 2426 C C . ASP A 1 298 ? -20.707 -0.089 16.703 1.00 82.75 298 ASP A C 1
ATOM 2428 O O . ASP A 1 298 ? -19.704 -0.809 16.681 1.00 82.75 298 ASP A O 1
ATOM 2432 N N . LYS A 1 299 ? -21.897 -0.515 16.277 1.00 85.06 299 LYS A N 1
ATOM 2433 C CA . LYS A 1 299 ? -22.187 -1.835 15.704 1.00 85.06 299 LYS A CA 1
ATOM 2434 C C . LYS A 1 299 ? -23.017 -1.694 14.425 1.00 85.06 299 LYS A C 1
ATOM 2436 O O . LYS A 1 299 ? -23.734 -2.621 14.065 1.00 85.06 299 LYS A O 1
ATOM 2441 N N . ASP A 1 300 ? -22.973 -0.526 13.776 1.00 80.75 300 ASP A N 1
ATOM 2442 C CA . ASP A 1 300 ? -23.706 -0.276 12.527 1.00 80.75 300 ASP A CA 1
ATOM 2443 C C . ASP A 1 300 ? -22.823 -0.311 11.265 1.00 80.75 300 ASP A C 1
ATOM 2445 O O . ASP A 1 300 ? -23.302 -0.064 10.159 1.00 80.75 300 ASP A O 1
ATOM 2449 N N . GLY A 1 301 ? -21.563 -0.734 11.415 1.00 84.81 301 GLY A N 1
ATOM 2450 C CA . GLY A 1 301 ? -20.623 -0.927 10.307 1.00 84.81 301 GLY A CA 1
ATOM 2451 C C . GLY A 1 301 ? -19.155 -0.710 10.670 1.00 84.81 301 GLY A C 1
ATOM 2452 O O . GLY A 1 301 ? -18.295 -0.839 9.803 1.00 84.81 301 GLY A O 1
ATOM 2453 N N . ASP A 1 302 ? -18.854 -0.385 11.927 1.00 88.69 302 ASP A N 1
ATOM 2454 C CA . ASP A 1 302 ? -17.490 -0.127 12.374 1.00 88.69 302 ASP A CA 1
ATOM 2455 C C . ASP A 1 302 ? -16.543 -1.322 12.215 1.00 88.69 302 ASP A C 1
ATOM 2457 O O . ASP A 1 302 ? -16.878 -2.475 12.502 1.00 88.69 302 ASP A O 1
ATOM 2461 N N . GLU A 1 303 ? -15.308 -1.006 11.824 1.00 92.94 303 GLU A N 1
ATOM 2462 C CA . GLU A 1 303 ? -14.189 -1.940 11.747 1.00 92.94 303 GLU A CA 1
ATOM 2463 C C . GLU A 1 303 ? -13.133 -1.608 12.807 1.00 92.94 303 GLU A C 1
ATOM 2465 O O . GLU A 1 303 ? -12.801 -0.442 13.049 1.00 92.94 303 GLU A O 1
ATOM 2470 N N . LEU A 1 304 ? -12.547 -2.644 13.407 1.00 94.50 304 LEU A N 1
ATOM 2471 C CA . LEU A 1 304 ? -11.392 -2.508 14.292 1.00 94.50 304 LEU A CA 1
ATOM 2472 C C . LEU A 1 304 ? -10.148 -3.079 13.641 1.00 94.50 304 LEU A C 1
ATOM 2474 O O . LEU A 1 304 ? -10.173 -4.146 13.027 1.00 94.50 304 LEU A O 1
ATOM 2478 N N . PHE A 1 305 ? -9.037 -2.380 13.842 1.00 95.38 305 PHE A N 1
ATOM 2479 C CA . PHE A 1 305 ? -7.722 -2.884 13.509 1.00 95.38 305 PHE A CA 1
ATOM 2480 C C . PHE A 1 305 ? -7.238 -3.818 14.619 1.00 95.38 305 PHE A C 1
ATOM 2482 O O . PHE A 1 305 ? -6.922 -3.371 15.723 1.00 95.38 305 PHE A O 1
ATOM 2489 N N . VAL A 1 306 ? -7.176 -5.114 14.318 1.00 95.56 306 VAL A N 1
ATOM 2490 C CA . VAL A 1 306 ? -6.600 -6.139 15.192 1.00 95.56 306 VAL A CA 1
ATOM 2491 C C . VAL A 1 306 ? -5.109 -6.230 14.921 1.00 95.56 306 VAL A C 1
ATOM 2493 O O . VAL A 1 306 ? -4.713 -6.637 13.829 1.00 95.56 306 VAL A O 1
ATOM 2496 N N . LEU A 1 307 ? -4.283 -5.862 15.899 1.00 95.75 307 LEU A N 1
ATOM 2497 C CA . LEU A 1 307 ? -2.830 -5.985 15.811 1.00 95.75 307 LEU A CA 1
ATOM 2498 C C . LEU A 1 307 ? -2.336 -7.190 16.607 1.00 95.75 307 LEU A C 1
ATOM 2500 O O . LEU A 1 307 ? -2.610 -7.324 17.803 1.00 95.75 307 LEU A O 1
ATOM 2504 N N . SER A 1 308 ? -1.538 -8.011 15.929 1.00 93.69 308 SER A N 1
ATOM 2505 C CA . SER A 1 308 ? -0.873 -9.172 16.511 1.00 93.69 308 SER A CA 1
ATOM 2506 C C . SER A 1 308 ? 0.222 -8.742 17.484 1.00 93.69 308 SER A C 1
ATOM 2508 O O . SER A 1 308 ? 1.032 -7.865 17.175 1.00 93.69 308 SER A O 1
ATOM 2510 N N . THR A 1 309 ? 0.324 -9.436 18.618 1.00 94.06 309 THR A N 1
ATOM 2511 C CA . THR A 1 309 ? 1.425 -9.266 19.582 1.00 94.06 309 THR A CA 1
ATOM 2512 C C . THR A 1 309 ? 2.490 -10.359 19.481 1.00 94.06 309 THR A C 1
ATOM 2514 O O . THR A 1 309 ? 3.383 -10.412 20.310 1.00 94.06 309 THR A O 1
ATOM 2517 N N . ASP A 1 310 ? 2.446 -11.211 18.456 1.00 89.38 310 ASP A N 1
ATOM 2518 C CA . ASP A 1 310 ? 3.325 -12.391 18.364 1.00 89.38 310 ASP A CA 1
ATOM 2519 C C . ASP A 1 310 ? 4.761 -12.097 17.890 1.00 89.38 310 ASP A C 1
ATOM 2521 O O . ASP A 1 310 ? 5.595 -12.998 17.845 1.00 89.38 310 ASP A O 1
ATOM 2525 N N . TYR A 1 311 ? 5.065 -10.860 17.487 1.00 87.81 311 TYR A N 1
ATOM 2526 C CA . TYR A 1 311 ? 6.393 -10.498 16.985 1.00 87.81 311 TYR A CA 1
ATOM 2527 C C . TYR A 1 311 ? 7.322 -10.062 18.115 1.00 87.81 311 TYR A C 1
ATOM 2529 O O . TYR A 1 311 ? 7.112 -9.003 18.710 1.00 87.81 311 TYR A O 1
ATOM 2537 N N . ASN A 1 312 ? 8.391 -10.833 18.342 1.00 92.75 312 ASN A N 1
ATOM 2538 C CA . ASN A 1 312 ? 9.476 -10.431 19.229 1.00 92.75 312 ASN A CA 1
ATOM 2539 C C . ASN A 1 312 ? 10.425 -9.450 18.521 1.00 92.75 312 ASN A C 1
ATOM 2541 O O . ASN A 1 312 ? 11.290 -9.839 17.737 1.00 92.75 312 ASN A O 1
ATOM 2545 N N . LEU A 1 313 ? 10.306 -8.163 18.832 1.00 92.19 313 LEU A N 1
ATOM 2546 C CA . LEU A 1 313 ? 11.152 -7.105 18.286 1.00 92.19 313 LEU A CA 1
ATOM 2547 C C . LEU A 1 313 ? 12.630 -7.260 18.673 1.00 92.19 313 LEU A C 1
ATOM 2549 O O . LEU A 1 313 ? 13.487 -6.777 17.938 1.00 92.19 313 LEU A O 1
ATOM 2553 N N . LYS A 1 314 ? 12.952 -7.950 19.781 1.00 90.44 314 LYS A N 1
ATOM 2554 C CA . LYS A 1 314 ? 14.349 -8.245 20.152 1.00 90.44 314 LYS A CA 1
ATOM 2555 C C . LYS A 1 314 ? 15.016 -9.247 19.211 1.00 90.44 314 LYS A C 1
ATOM 2557 O O . LYS A 1 314 ? 16.235 -9.261 19.113 1.00 90.44 314 LYS A O 1
ATOM 2562 N N . GLU A 1 315 ? 14.259 -10.047 18.473 1.00 90.12 315 GLU A N 1
ATOM 2563 C CA . GLU A 1 315 ? 14.826 -10.997 17.506 1.00 90.12 315 GLU A CA 1
ATOM 2564 C C . GLU A 1 315 ? 15.011 -10.381 16.113 1.00 90.12 315 GLU A C 1
ATOM 2566 O O . GLU A 1 315 ? 15.644 -10.985 15.245 1.00 90.12 315 GLU A O 1
ATOM 2571 N N . ILE A 1 316 ? 14.508 -9.160 15.895 1.00 88.81 316 ILE A N 1
ATOM 2572 C CA . ILE A 1 316 ? 14.587 -8.498 14.596 1.00 88.81 316 ILE A CA 1
ATOM 2573 C C . ILE A 1 316 ? 16.035 -8.139 14.262 1.00 88.81 316 ILE A C 1
ATOM 2575 O O . ILE A 1 316 ? 16.744 -7.465 15.017 1.00 88.81 316 ILE A O 1
ATOM 2579 N N . LYS A 1 317 ? 16.436 -8.544 13.057 1.00 87.19 317 LYS A N 1
ATOM 2580 C CA . LYS A 1 317 ? 17.660 -8.111 12.393 1.00 87.19 317 LYS A CA 1
ATOM 2581 C C . LYS A 1 317 ? 17.280 -7.320 11.154 1.00 87.19 317 LYS A C 1
ATOM 2583 O O . LYS A 1 317 ? 16.565 -7.810 10.286 1.00 87.19 317 LYS A O 1
ATOM 2588 N N . ILE A 1 318 ? 17.754 -6.085 11.090 1.00 89.50 318 ILE A N 1
ATOM 2589 C CA . ILE A 1 318 ? 17.507 -5.194 9.968 1.00 89.50 318 ILE A CA 1
ATOM 2590 C C . ILE A 1 318 ? 18.484 -5.544 8.852 1.00 89.50 318 ILE A C 1
ATOM 2592 O O . ILE A 1 318 ? 19.689 -5.346 9.004 1.00 89.50 318 ILE A O 1
ATOM 2596 N N . GLU A 1 319 ? 17.960 -6.020 7.724 1.00 86.94 319 GLU A N 1
ATOM 2597 C CA . GLU A 1 319 ? 18.751 -6.314 6.518 1.00 86.94 319 GLU A CA 1
ATOM 2598 C C . GLU A 1 319 ? 18.511 -5.303 5.399 1.00 86.94 319 GLU A C 1
ATOM 2600 O O . GLU A 1 319 ? 19.408 -4.987 4.625 1.00 86.94 319 GLU A O 1
ATOM 2605 N N . TYR A 1 320 ? 17.327 -4.698 5.324 1.00 87.00 320 TYR A N 1
ATOM 2606 C CA . TYR A 1 320 ? 17.001 -3.803 4.212 1.00 87.00 320 TYR A CA 1
ATOM 2607 C C . TYR A 1 320 ? 17.832 -2.512 4.181 1.00 87.00 320 TYR A C 1
ATOM 2609 O O . TYR A 1 320 ? 17.984 -1.885 3.132 1.00 87.00 320 TYR A O 1
ATOM 2617 N N . LEU A 1 321 ? 18.453 -2.166 5.310 1.00 82.44 321 LEU A N 1
ATOM 2618 C CA . LEU A 1 321 ? 19.418 -1.077 5.432 1.00 82.44 321 LEU A CA 1
ATOM 2619 C C . LEU A 1 321 ? 20.869 -1.514 5.143 1.00 82.44 321 LEU A C 1
ATOM 2621 O O . LEU A 1 321 ? 21.782 -0.702 5.268 1.00 82.44 321 LEU A O 1
ATOM 2625 N N . GLN A 1 322 ? 21.108 -2.760 4.719 1.00 64.06 322 GLN A N 1
ATOM 2626 C CA . GLN A 1 322 ? 22.441 -3.354 4.534 1.00 64.06 322 GLN A CA 1
ATOM 2627 C C . GLN A 1 322 ? 23.349 -2.564 3.605 1.00 64.06 322 GLN A C 1
ATOM 2629 O O . GLN A 1 322 ? 24.554 -2.564 3.789 1.00 64.06 322 GLN A O 1
ATOM 2634 N N . ASN A 1 323 ? 22.811 -1.821 2.646 1.00 55.00 323 ASN A N 1
ATOM 2635 C CA . ASN A 1 323 ? 23.636 -1.061 1.710 1.00 55.00 323 ASN A CA 1
ATOM 2636 C C . ASN A 1 323 ? 23.871 0.404 2.110 1.00 55.00 323 ASN A C 1
ATOM 2638 O O . ASN A 1 323 ? 24.455 1.181 1.357 1.00 55.00 323 ASN A O 1
ATOM 2642 N N . TYR A 1 324 ? 23.570 0.723 3.373 1.00 54.75 324 TYR A N 1
ATOM 2643 C CA . TYR A 1 324 ? 24.419 1.615 4.158 1.00 54.75 324 TYR A CA 1
ATOM 2644 C C . TYR A 1 324 ? 25.789 0.991 4.496 1.00 54.75 324 TYR A C 1
ATOM 2646 O O . TYR A 1 324 ? 26.515 1.600 5.271 1.00 54.75 324 TYR A O 1
ATOM 2654 N N . ASN A 1 325 ? 26.182 -0.159 3.922 1.00 50.72 325 ASN A N 1
ATOM 2655 C CA . ASN A 1 325 ? 27.525 -0.769 3.956 1.00 50.72 325 ASN A CA 1
ATOM 2656 C C . ASN A 1 325 ? 28.638 0.116 3.349 1.00 50.72 325 ASN A C 1
ATOM 2658 O O . ASN A 1 325 ? 29.491 -0.323 2.583 1.00 50.72 325 ASN A O 1
ATOM 2662 N N . PHE A 1 326 ? 28.685 1.385 3.729 1.00 56.69 326 PHE A N 1
ATOM 2663 C CA . PHE A 1 326 ? 29.933 2.090 3.863 1.00 56.69 326 PHE A CA 1
ATOM 2664 C C . PHE A 1 326 ? 30.409 1.875 5.286 1.00 56.69 326 PHE A C 1
ATOM 2666 O O . PHE A 1 326 ? 29.756 2.221 6.268 1.00 56.69 326 PHE A O 1
ATOM 2673 N N . VAL A 1 327 ? 31.601 1.322 5.356 1.00 61.38 327 VAL A N 1
ATOM 2674 C CA . VAL A 1 327 ? 32.600 1.671 6.343 1.00 61.38 327 VAL A CA 1
ATOM 2675 C C . VAL A 1 327 ? 32.383 3.115 6.842 1.00 61.38 327 VAL A C 1
ATOM 2677 O O . VAL A 1 327 ? 32.352 4.035 6.019 1.00 61.38 327 VAL A O 1
ATOM 2680 N N . VAL A 1 328 ? 32.172 3.332 8.148 1.00 62.03 328 VAL A N 1
ATOM 2681 C CA . VAL A 1 328 ? 31.965 4.689 8.699 1.00 62.03 328 VAL A CA 1
ATOM 2682 C C . VAL A 1 328 ? 33.149 5.567 8.280 1.00 62.03 328 VAL A C 1
ATOM 2684 O O . VAL A 1 328 ? 34.273 5.327 8.706 1.00 62.03 328 VAL A O 1
ATOM 2687 N N . LYS A 1 329 ? 32.898 6.570 7.425 1.00 66.00 329 LYS A N 1
ATOM 2688 C CA . LYS A 1 329 ? 33.947 7.402 6.797 1.00 66.00 329 LYS A CA 1
ATOM 2689 C C . LYS A 1 329 ? 34.387 8.598 7.634 1.00 66.00 329 LYS A C 1
ATOM 2691 O O . LYS A 1 329 ? 35.320 9.295 7.259 1.00 66.00 329 LYS A O 1
ATOM 2696 N N . ASN A 1 330 ? 33.684 8.880 8.728 1.00 73.31 330 ASN A N 1
ATOM 2697 C CA . ASN A 1 330 ? 34.064 9.965 9.617 1.00 73.31 330 ASN A CA 1
ATOM 2698 C C . ASN A 1 330 ? 35.282 9.529 10.441 1.00 73.31 330 ASN A C 1
ATOM 2700 O O . ASN A 1 330 ? 35.119 8.793 11.411 1.00 73.31 330 ASN A O 1
ATOM 2704 N N . GLU A 1 331 ? 36.468 9.999 10.057 1.00 79.94 331 GLU A N 1
ATOM 2705 C CA . GLU A 1 331 ? 37.753 9.707 10.716 1.00 79.94 331 GLU A CA 1
ATOM 2706 C C . GLU A 1 331 ? 37.764 10.081 12.207 1.00 79.94 331 GLU A C 1
ATOM 2708 O O . GLU A 1 331 ? 38.506 9.494 12.986 1.00 79.94 331 GLU A O 1
ATOM 2713 N N . THR A 1 332 ? 36.899 11.010 12.631 1.00 76.69 332 THR A N 1
ATOM 2714 C CA . THR A 1 332 ? 36.753 11.409 14.045 1.00 76.69 332 THR A CA 1
ATOM 2715 C C . THR A 1 332 ? 35.852 10.479 14.864 1.00 76.69 332 THR A C 1
ATOM 2717 O O . THR A 1 332 ? 35.721 10.648 16.073 1.00 76.69 332 THR A O 1
ATOM 2720 N N . SER A 1 333 ? 35.197 9.503 14.229 1.00 76.81 333 SER A N 1
ATOM 2721 C CA . SER A 1 333 ? 34.319 8.551 14.906 1.00 76.81 333 SER A CA 1
ATOM 2722 C C . SER A 1 333 ? 35.104 7.363 15.457 1.00 76.81 333 SER A C 1
ATOM 2724 O O . SER A 1 333 ? 35.874 6.737 14.740 1.00 76.81 333 SER A O 1
ATOM 2726 N N . GLU A 1 334 ? 34.786 6.930 16.677 1.00 81.25 334 GLU A N 1
ATOM 2727 C CA . GLU A 1 334 ? 35.281 5.664 17.255 1.00 81.25 334 GLU A CA 1
ATOM 2728 C C . GLU A 1 334 ? 34.868 4.413 16.456 1.00 81.25 334 GLU A C 1
ATOM 2730 O O . GLU A 1 334 ? 35.366 3.308 16.677 1.00 81.25 334 GLU A O 1
ATOM 2735 N N . ASN A 1 335 ? 33.924 4.571 15.525 1.00 79.12 335 ASN A N 1
ATOM 2736 C CA . ASN A 1 335 ? 33.479 3.516 14.627 1.00 79.12 335 ASN A CA 1
ATOM 2737 C C . ASN A 1 335 ? 34.055 3.660 13.220 1.00 79.12 335 ASN A C 1
ATOM 2739 O O . ASN A 1 335 ? 33.602 2.937 12.335 1.00 79.12 335 ASN A O 1
ATOM 2743 N N . PHE A 1 336 ? 35.030 4.558 13.010 1.00 79.69 336 PHE A N 1
ATOM 2744 C CA . PHE A 1 336 ? 35.754 4.660 11.749 1.00 79.69 336 PHE A CA 1
ATOM 2745 C C . PHE A 1 336 ? 36.229 3.275 11.317 1.00 79.69 336 PHE A C 1
ATOM 2747 O O . PHE A 1 336 ? 36.688 2.461 12.117 1.00 79.69 336 PHE A O 1
ATOM 2754 N N . ASN A 1 337 ? 36.059 2.985 10.041 1.00 79.44 337 ASN A N 1
ATOM 2755 C CA . ASN A 1 337 ? 36.343 1.685 9.467 1.00 79.44 337 ASN A CA 1
ATOM 2756 C C . ASN A 1 337 ? 35.405 0.495 9.797 1.00 79.44 337 ASN A C 1
ATOM 2758 O O . ASN A 1 337 ? 35.590 -0.586 9.239 1.00 79.44 337 ASN A O 1
ATOM 2762 N N . LYS A 1 338 ? 34.354 0.669 10.613 1.00 79.38 338 LYS A N 1
ATOM 2763 C CA . LYS A 1 338 ? 33.403 -0.415 10.945 1.00 79.38 338 LYS A CA 1
ATOM 2764 C C . LYS A 1 338 ? 32.216 -0.508 9.983 1.00 79.38 338 LYS A C 1
ATOM 2766 O O . LYS A 1 338 ? 31.808 0.490 9.384 1.00 79.38 338 LYS A O 1
ATOM 2771 N N . ASN A 1 339 ? 31.632 -1.706 9.893 1.00 79.38 339 ASN A N 1
ATOM 2772 C CA . ASN A 1 339 ? 30.390 -1.970 9.170 1.00 79.38 339 ASN A CA 1
ATOM 2773 C C . ASN A 1 339 ? 29.210 -1.226 9.832 1.00 79.38 339 ASN A C 1
ATOM 2775 O O . ASN A 1 339 ? 28.938 -1.390 11.023 1.00 79.38 339 ASN A O 1
ATOM 2779 N N . LEU A 1 340 ? 28.519 -0.377 9.067 1.00 75.56 340 LEU A N 1
ATOM 2780 C CA . LEU A 1 340 ? 27.429 0.452 9.583 1.00 75.56 340 LEU A CA 1
ATOM 2781 C C . LEU A 1 340 ? 26.139 -0.345 9.845 1.00 75.56 340 LEU A C 1
ATOM 2783 O O . LEU A 1 340 ? 25.399 0.020 10.757 1.00 75.56 340 LEU A O 1
ATOM 2787 N N . LEU A 1 341 ? 25.865 -1.421 9.099 1.00 80.81 341 LEU A N 1
ATOM 2788 C CA . LEU A 1 341 ? 24.701 -2.277 9.349 1.00 80.81 341 LEU A CA 1
ATOM 2789 C C . LEU A 1 341 ? 24.848 -3.026 10.671 1.00 80.81 341 LEU A C 1
ATOM 2791 O O . LEU A 1 341 ? 23.925 -3.012 11.484 1.00 80.81 341 LEU A O 1
ATOM 2795 N N . ASP A 1 342 ? 26.018 -3.624 10.899 1.00 83.06 342 ASP A N 1
ATOM 2796 C CA . ASP A 1 342 ? 26.324 -4.313 12.152 1.00 83.06 342 ASP A CA 1
ATOM 2797 C C . ASP A 1 342 ? 26.189 -3.346 13.327 1.00 83.06 342 ASP A C 1
ATOM 2799 O O . ASP A 1 342 ? 25.570 -3.676 14.335 1.00 83.06 342 ASP A O 1
ATOM 2803 N N . LEU A 1 343 ? 26.659 -2.105 13.161 1.00 81.88 343 LEU A N 1
ATOM 2804 C CA . LEU A 1 343 ? 26.499 -1.057 14.165 1.00 81.88 343 LEU A CA 1
ATOM 2805 C C . LEU A 1 343 ? 25.029 -0.671 14.395 1.00 81.88 343 LEU A C 1
ATOM 2807 O O . LEU A 1 343 ? 24.649 -0.408 15.533 1.00 81.88 343 LEU A O 1
ATOM 2811 N N . ILE A 1 344 ? 24.196 -0.596 13.351 1.00 82.94 344 ILE A N 1
ATOM 2812 C CA . ILE A 1 344 ? 22.758 -0.306 13.488 1.00 82.94 344 ILE A CA 1
ATOM 2813 C C . ILE A 1 344 ? 22.059 -1.439 14.236 1.00 82.94 344 ILE A C 1
ATOM 2815 O O . ILE A 1 344 ? 21.329 -1.162 15.184 1.00 82.94 344 ILE A O 1
ATOM 2819 N N . ASN A 1 345 ? 22.301 -2.692 13.846 1.00 88.81 345 ASN A N 1
ATOM 2820 C CA . ASN A 1 345 ? 21.714 -3.854 14.507 1.00 88.81 345 ASN A CA 1
ATOM 2821 C C . ASN A 1 345 ? 22.196 -3.966 15.956 1.00 88.81 345 ASN A C 1
ATOM 2823 O O . ASN A 1 345 ? 21.375 -4.125 16.852 1.00 88.81 345 ASN A O 1
ATOM 2827 N N . GLN A 1 346 ? 23.493 -3.778 16.213 1.00 88.81 346 GLN A N 1
ATOM 2828 C CA . GLN A 1 346 ? 24.036 -3.723 17.569 1.00 88.81 346 GLN A CA 1
ATOM 2829 C C . GLN A 1 346 ? 23.348 -2.629 18.395 1.00 88.81 346 GLN A C 1
ATOM 2831 O O . GLN A 1 346 ? 22.844 -2.907 19.480 1.00 88.81 346 GLN A O 1
ATOM 2836 N N . LYS A 1 347 ? 23.252 -1.400 17.870 1.00 89.19 347 LYS A N 1
ATOM 2837 C CA . LYS A 1 347 ? 22.589 -0.284 18.561 1.00 89.19 347 LYS A CA 1
ATOM 2838 C C . LYS A 1 347 ? 21.103 -0.527 18.793 1.00 89.19 347 LYS A C 1
ATOM 2840 O O . LYS A 1 347 ? 20.594 -0.116 19.828 1.00 89.19 347 LYS A O 1
ATOM 2845 N N . LEU A 1 348 ? 20.404 -1.156 17.850 1.00 90.44 348 LEU A N 1
ATOM 2846 C CA . LEU A 1 348 ? 18.995 -1.517 18.004 1.00 90.44 348 LEU A CA 1
ATOM 2847 C C . LEU A 1 348 ? 18.820 -2.532 19.137 1.00 90.44 348 LEU A C 1
ATOM 2849 O O . LEU A 1 348 ? 17.962 -2.346 19.997 1.00 90.44 348 LEU A O 1
ATOM 2853 N N . GLN A 1 349 ? 19.669 -3.557 19.176 1.00 90.50 349 GLN A N 1
ATOM 2854 C CA . GLN A 1 349 ? 19.653 -4.571 20.227 1.00 90.50 349 GLN A CA 1
ATOM 2855 C C . GLN A 1 349 ? 19.995 -3.976 21.596 1.00 90.50 349 GLN A C 1
ATOM 2857 O O . GLN A 1 349 ? 19.273 -4.196 22.566 1.00 90.50 349 GLN A O 1
ATOM 2862 N N . GLU A 1 350 ? 21.046 -3.160 21.684 1.00 92.06 350 GLU A N 1
ATOM 2863 C CA . GLU A 1 350 ? 21.393 -2.412 22.897 1.00 92.06 350 GLU A CA 1
ATOM 2864 C C . GLU A 1 350 ? 20.246 -1.496 23.347 1.00 92.06 350 GLU A C 1
ATOM 2866 O O . GLU A 1 350 ? 19.929 -1.442 24.534 1.00 92.06 350 GLU A O 1
ATOM 2871 N N . HIS A 1 351 ? 19.591 -0.808 22.407 1.00 92.25 351 HIS A N 1
ATOM 2872 C CA . HIS A 1 351 ? 18.451 0.072 22.667 1.00 92.25 351 HIS A CA 1
ATOM 2873 C C . HIS A 1 351 ? 17.254 -0.690 23.243 1.00 92.25 351 HIS A C 1
ATOM 2875 O O . HIS A 1 351 ? 16.777 -0.333 24.321 1.00 92.25 351 HIS A O 1
ATOM 2881 N N . LEU A 1 352 ? 16.817 -1.774 22.595 1.00 92.50 352 LEU A N 1
ATOM 2882 C CA . LEU A 1 352 ? 15.696 -2.592 23.068 1.00 92.50 352 LEU A CA 1
ATOM 2883 C C . LEU A 1 352 ? 16.014 -3.278 24.402 1.00 92.50 352 LEU A C 1
ATOM 2885 O O . LEU A 1 352 ? 15.161 -3.328 25.288 1.00 92.50 352 LEU A O 1
ATOM 2889 N N . ASN A 1 353 ? 17.246 -3.759 24.590 1.00 91.81 353 ASN A N 1
ATOM 2890 C CA . ASN A 1 353 ? 17.683 -4.343 25.859 1.00 91.81 353 ASN A CA 1
ATOM 2891 C C . ASN A 1 353 ? 17.766 -3.308 26.980 1.00 91.81 353 ASN A C 1
ATOM 2893 O O . ASN A 1 353 ? 17.434 -3.624 28.117 1.00 91.81 353 ASN A O 1
ATOM 2897 N N . LYS A 1 354 ? 18.154 -2.066 26.686 1.00 93.19 354 LYS A N 1
ATOM 2898 C CA . LYS A 1 354 ? 18.171 -0.990 27.680 1.00 93.19 354 LYS A CA 1
ATOM 2899 C C . LYS A 1 354 ? 16.761 -0.521 28.041 1.00 93.19 354 LYS A C 1
ATOM 2901 O O . LYS A 1 354 ? 16.483 -0.303 29.215 1.00 93.19 354 LYS A O 1
ATOM 2906 N N . GLN A 1 355 ? 15.887 -0.340 27.051 1.00 91.12 355 GLN A N 1
ATOM 2907 C CA . GLN A 1 355 ? 14.515 0.131 27.262 1.00 91.12 355 GLN A CA 1
ATOM 2908 C C . GLN A 1 355 ? 13.646 -0.930 27.951 1.00 91.12 355 GLN A C 1
ATOM 2910 O O . GLN A 1 355 ? 12.829 -0.598 28.808 1.00 91.12 355 GLN A O 1
ATOM 2915 N N . PHE A 1 356 ? 13.857 -2.203 27.616 1.00 93.44 356 PHE A N 1
ATOM 2916 C CA . PHE A 1 356 ? 13.119 -3.345 28.149 1.00 93.44 356 PHE A CA 1
ATOM 2917 C C . PHE A 1 356 ? 14.080 -4.359 28.784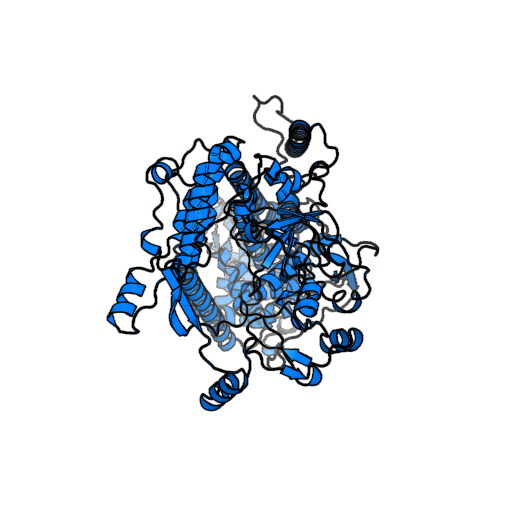 1.00 93.44 356 PHE A C 1
ATOM 2919 O O . PHE A 1 356 ? 14.150 -5.524 28.382 1.00 93.44 356 PHE A O 1
ATOM 2926 N N . SER A 1 357 ? 14.836 -3.910 29.791 1.00 91.06 357 SER A N 1
ATOM 2927 C CA . SER A 1 357 ? 15.858 -4.718 30.480 1.00 91.06 357 SER A CA 1
ATOM 2928 C C . SER A 1 357 ? 15.307 -5.949 31.189 1.00 91.06 357 SER A C 1
ATOM 2930 O O . SER A 1 357 ? 16.023 -6.924 31.376 1.00 91.06 357 SER A O 1
ATOM 2932 N N . ASN A 1 358 ? 14.028 -5.915 31.562 1.00 92.12 358 ASN A N 1
ATOM 2933 C CA . ASN A 1 358 ? 13.391 -6.942 32.385 1.00 92.12 358 ASN A CA 1
ATOM 2934 C C . ASN A 1 358 ? 12.491 -7.877 31.558 1.00 92.12 358 ASN A C 1
ATOM 2936 O O . ASN A 1 358 ? 11.602 -8.515 32.119 1.00 92.12 358 ASN A O 1
ATOM 2940 N N . LYS A 1 359 ? 12.639 -7.885 30.228 1.00 91.62 359 LYS A N 1
ATOM 2941 C CA . LYS A 1 359 ? 11.793 -8.659 29.310 1.00 91.62 359 LYS A CA 1
ATOM 2942 C C . LYS A 1 359 ? 12.637 -9.399 28.287 1.00 91.62 359 LYS A C 1
ATOM 2944 O O . LYS A 1 359 ? 13.438 -8.771 27.600 1.00 91.62 359 LYS A O 1
ATOM 2949 N N . ASP A 1 360 ? 12.399 -10.694 28.127 1.00 89.94 360 ASP A N 1
ATOM 2950 C CA . ASP A 1 360 ? 13.052 -11.500 27.087 1.00 89.94 360 ASP A CA 1
ATOM 2951 C C . ASP A 1 360 ? 12.357 -11.349 25.728 1.00 89.94 360 ASP A C 1
ATOM 2953 O O . ASP A 1 360 ? 13.002 -11.341 24.681 1.00 89.94 360 ASP A O 1
ATOM 2957 N N . VAL A 1 361 ? 11.040 -11.140 25.759 1.00 92.94 361 VAL A N 1
ATOM 2958 C CA . VAL A 1 361 ? 10.206 -10.892 24.583 1.00 92.94 361 VAL A CA 1
ATOM 2959 C C . VAL A 1 361 ? 9.678 -9.464 24.640 1.00 92.94 361 VAL A C 1
ATOM 2961 O O . VAL A 1 361 ? 9.114 -9.051 25.654 1.00 92.94 361 VAL A O 1
ATOM 2964 N N . VAL A 1 362 ? 9.876 -8.715 23.555 1.00 94.31 362 VAL A N 1
ATOM 2965 C CA . VAL A 1 362 ? 9.342 -7.357 23.382 1.00 94.31 362 VAL A CA 1
ATOM 2966 C C . VAL A 1 362 ? 8.429 -7.340 22.173 1.00 94.31 362 VAL A C 1
ATOM 2968 O O . VAL A 1 362 ? 8.847 -7.703 21.085 1.00 94.31 362 VAL A O 1
ATOM 2971 N N . THR A 1 363 ? 7.204 -6.877 22.345 1.00 94.44 363 THR A N 1
ATOM 2972 C CA . THR A 1 363 ? 6.169 -6.836 21.311 1.00 94.44 363 THR A CA 1
ATOM 2973 C C . THR A 1 363 ? 5.626 -5.415 21.180 1.00 94.44 363 THR A C 1
ATOM 2975 O O . THR A 1 363 ? 5.927 -4.537 21.991 1.00 94.44 363 THR A O 1
ATOM 2978 N N . ILE A 1 364 ? 4.771 -5.168 20.185 1.00 94.31 364 ILE A N 1
ATOM 2979 C CA . ILE A 1 364 ? 4.098 -3.868 20.037 1.00 94.31 364 ILE A CA 1
ATOM 2980 C C . ILE A 1 364 ? 3.269 -3.477 21.279 1.00 94.31 364 ILE A C 1
ATOM 2982 O O . ILE A 1 364 ? 3.134 -2.293 21.586 1.00 94.31 364 ILE A O 1
ATOM 2986 N N . GLU A 1 365 ? 2.772 -4.456 22.047 1.00 94.81 365 GLU A N 1
ATOM 2987 C CA . GLU A 1 365 ? 2.033 -4.217 23.293 1.00 94.81 365 GLU A CA 1
ATOM 2988 C C . GLU A 1 365 ? 2.865 -3.450 24.338 1.00 94.81 365 GLU A C 1
ATOM 2990 O O . GLU A 1 365 ? 2.310 -2.712 25.164 1.00 94.81 365 GLU A O 1
ATOM 2995 N N . ASP A 1 366 ? 4.189 -3.604 24.312 1.00 94.50 366 ASP A N 1
ATOM 2996 C CA . ASP A 1 366 ? 5.088 -3.027 25.311 1.00 94.50 366 ASP A CA 1
ATOM 2997 C C . ASP A 1 366 ? 5.276 -1.515 25.162 1.00 94.50 366 ASP A C 1
ATOM 2999 O O . ASP A 1 366 ? 5.713 -0.857 26.107 1.00 94.50 366 ASP A O 1
ATOM 3003 N N . PHE A 1 367 ? 4.880 -0.959 24.016 1.00 94.12 367 PHE A N 1
ATOM 3004 C CA . PHE A 1 367 ? 4.887 0.479 23.748 1.00 94.12 367 PHE A CA 1
ATOM 3005 C C . PHE A 1 367 ? 3.558 1.154 24.110 1.00 94.12 367 PHE A C 1
ATOM 3007 O O . PHE A 1 367 ? 3.469 2.382 24.095 1.00 94.12 367 PHE A O 1
ATOM 3014 N N . VAL A 1 368 ? 2.518 0.382 24.448 1.00 94.12 368 VAL A N 1
ATOM 3015 C CA . VAL A 1 368 ? 1.200 0.923 24.802 1.00 94.12 368 VAL A CA 1
ATOM 3016 C C . VAL A 1 368 ? 1.248 1.569 26.183 1.00 94.12 368 VAL A C 1
ATOM 3018 O O . VAL A 1 368 ? 1.542 0.918 27.190 1.00 94.12 368 VAL A O 1
ATOM 3021 N N . VAL A 1 369 ? 0.882 2.847 26.238 1.00 90.81 369 VAL A N 1
ATOM 3022 C CA . VAL A 1 369 ? 0.842 3.632 27.474 1.00 90.81 369 VAL A CA 1
ATOM 3023 C C . VAL A 1 369 ? -0.438 3.322 28.263 1.00 90.81 369 VAL A C 1
ATOM 3025 O O . VAL A 1 369 ? -1.539 3.390 27.708 1.00 90.81 369 VAL A O 1
ATOM 3028 N N . PRO A 1 370 ? -0.349 3.004 29.570 1.00 87.69 370 PRO A N 1
ATOM 3029 C CA . PRO A 1 370 ? -1.528 2.891 30.420 1.00 87.69 370 PRO A CA 1
ATOM 3030 C C . PRO A 1 370 ? -2.330 4.195 30.435 1.00 87.69 370 PRO A C 1
ATOM 3032 O O . PRO A 1 370 ? -1.780 5.276 30.630 1.00 87.69 370 PRO A O 1
ATOM 3035 N N . SER A 1 371 ? -3.644 4.090 30.253 1.00 86.56 371 SER A N 1
ATOM 3036 C CA . SER A 1 371 ? -4.533 5.250 30.245 1.00 86.56 371 SER A CA 1
ATOM 3037 C C . SER A 1 371 ? -5.923 4.898 30.752 1.00 86.56 371 SER A C 1
ATOM 3039 O O . SER A 1 371 ? -6.393 3.761 30.578 1.00 86.56 371 SER A O 1
ATOM 3041 N N . LEU A 1 372 ? -6.568 5.901 31.346 1.00 84.31 372 LEU A N 1
ATOM 3042 C CA . LEU A 1 372 ? -7.995 5.887 31.639 1.00 84.31 372 LEU A CA 1
ATOM 3043 C C . LEU A 1 372 ? -8.792 5.955 30.333 1.00 84.31 372 LEU A C 1
ATOM 3045 O O . LEU A 1 372 ? -8.305 6.436 29.309 1.00 84.31 372 LEU A O 1
ATOM 3049 N N . VAL A 1 373 ? -10.024 5.451 30.371 1.00 80.94 373 VAL A N 1
ATOM 3050 C CA . VAL A 1 373 ? -10.947 5.604 29.245 1.00 80.94 373 VAL A CA 1
ATOM 3051 C C . VAL A 1 373 ? -11.365 7.069 29.183 1.00 80.94 373 VAL A C 1
ATOM 3053 O O . VAL A 1 373 ? -11.838 7.618 30.174 1.00 80.94 373 VAL A O 1
ATOM 3056 N N . GLN A 1 374 ? -11.155 7.693 28.029 1.00 80.00 374 GLN A N 1
ATOM 3057 C CA . GLN A 1 374 ? -11.623 9.047 27.748 1.00 80.00 374 GLN A CA 1
ATOM 3058 C C . GLN A 1 374 ? -12.993 8.934 27.083 1.00 80.00 374 GLN A C 1
ATOM 3060 O O . GLN A 1 374 ? -13.066 8.461 25.947 1.00 80.00 374 GLN A O 1
ATOM 3065 N N . VAL A 1 375 ? -14.037 9.315 27.819 1.00 74.00 375 VAL A N 1
ATOM 3066 C CA . VAL A 1 375 ? -15.442 9.293 27.391 1.00 74.00 375 VAL A CA 1
ATOM 3067 C C . VAL A 1 375 ? -15.866 10.720 27.060 1.00 74.00 375 VAL A C 1
ATOM 3069 O O . VAL A 1 375 ? -15.490 11.643 27.780 1.00 74.00 375 VAL A O 1
ATOM 3072 N N . ASN A 1 376 ? -16.616 10.888 25.974 1.00 71.88 376 ASN A N 1
ATOM 3073 C CA . ASN A 1 376 ? -17.312 12.131 25.672 1.00 71.88 376 ASN A CA 1
ATOM 3074 C C . ASN A 1 376 ? -18.771 11.962 26.115 1.00 71.88 376 ASN A C 1
ATOM 3076 O O . ASN A 1 376 ? -19.479 11.123 25.566 1.00 71.88 376 ASN A O 1
ATOM 3080 N N . ASP A 1 377 ? -19.204 12.712 27.127 1.00 67.31 377 ASP A N 1
ATOM 3081 C CA . ASP A 1 377 ? -20.569 12.605 27.666 1.00 67.31 377 ASP A CA 1
ATOM 3082 C C . ASP A 1 377 ? -21.628 13.152 26.688 1.00 67.31 377 ASP A C 1
ATOM 3084 O O . ASP A 1 377 ? -22.801 12.798 26.783 1.00 67.31 377 ASP A O 1
ATOM 3088 N N . GLU A 1 378 ? -21.213 13.982 25.723 1.00 63.50 378 GLU A N 1
ATOM 3089 C CA . GLU A 1 378 ? -22.059 14.516 24.647 1.00 63.50 378 GLU A CA 1
ATOM 3090 C C . GLU A 1 378 ? -22.046 13.627 23.388 1.00 63.50 378 GLU A C 1
ATOM 3092 O O . GLU A 1 378 ? -22.669 13.972 22.381 1.00 63.50 378 GLU A O 1
ATOM 3097 N N . ASP A 1 379 ? -21.341 12.489 23.420 1.00 62.84 379 ASP A N 1
ATOM 3098 C CA . ASP A 1 379 ? -21.317 11.515 22.325 1.00 62.84 379 ASP A CA 1
ATOM 3099 C C . ASP A 1 379 ? -22.752 11.092 21.977 1.00 62.84 379 ASP A C 1
ATOM 3101 O O . ASP A 1 379 ? -23.523 10.689 22.853 1.00 62.84 379 ASP A O 1
ATOM 3105 N N . LYS A 1 380 ? -23.125 11.191 20.691 1.00 64.31 380 LYS A N 1
ATOM 3106 C CA . LYS A 1 380 ? -24.482 10.906 20.172 1.00 64.31 380 LYS A CA 1
ATOM 3107 C C . LYS A 1 380 ? -25.578 11.903 20.575 1.00 64.31 380 LYS A C 1
ATOM 3109 O O . LYS A 1 380 ? -26.759 11.626 20.337 1.00 64.31 380 LYS A O 1
ATOM 3114 N N . ALA A 1 381 ? -25.232 13.064 21.130 1.00 68.88 381 ALA A N 1
ATOM 3115 C CA . ALA A 1 381 ? -26.190 14.156 21.274 1.00 68.88 381 ALA A CA 1
ATOM 3116 C C . ALA A 1 381 ? -26.705 14.606 19.892 1.00 68.88 381 ALA A C 1
ATOM 3118 O O . ALA A 1 381 ? -25.948 14.704 18.926 1.00 68.88 381 ALA A O 1
ATOM 3119 N N . THR A 1 382 ? -28.003 14.895 19.787 1.00 69.50 382 THR A N 1
ATOM 3120 C CA . THR A 1 382 ? -28.611 15.425 18.556 1.00 69.50 382 THR A CA 1
ATOM 3121 C C . THR A 1 382 ? -29.049 16.866 18.755 1.00 69.50 382 THR A C 1
ATOM 3123 O O . THR A 1 382 ? -29.610 17.189 19.803 1.00 69.50 382 THR A O 1
ATOM 3126 N N . ALA A 1 383 ? -28.858 17.703 17.735 1.00 76.62 383 ALA A N 1
ATOM 3127 C CA . ALA A 1 383 ? -29.420 19.045 17.709 1.00 76.62 383 ALA A CA 1
ATOM 3128 C C . ALA A 1 383 ? -30.954 18.984 17.809 1.00 76.62 383 ALA A C 1
ATOM 3130 O O . ALA A 1 383 ? -31.557 18.025 17.312 1.00 76.62 383 ALA A O 1
ATOM 3131 N N . PRO A 1 384 ? -31.600 20.015 18.380 1.00 79.06 384 PRO A N 1
ATOM 3132 C CA . PRO A 1 384 ? -33.038 20.187 18.247 1.00 79.06 384 PRO A CA 1
ATOM 3133 C C . PRO A 1 384 ? -33.447 20.250 16.773 1.00 79.06 384 PRO A C 1
ATOM 3135 O O . PRO A 1 384 ? -32.790 20.895 15.950 1.00 79.06 384 PRO A O 1
ATOM 3138 N N . SER A 1 385 ? -34.562 19.607 16.453 1.00 80.25 385 SER A N 1
ATOM 3139 C CA . SER A 1 385 ? -35.136 19.566 15.117 1.00 80.25 385 SER A CA 1
ATOM 3140 C C . SER A 1 385 ? -35.540 20.970 14.671 1.00 80.25 385 SER A C 1
ATOM 3142 O O . SER A 1 385 ? -36.163 21.730 15.416 1.00 80.25 385 SER A O 1
ATOM 3144 N N . LYS A 1 386 ? -35.195 21.315 13.429 1.00 82.94 386 LYS A N 1
ATOM 3145 C CA . LYS A 1 386 ? -35.587 22.571 12.779 1.00 82.94 386 LYS A CA 1
ATOM 3146 C C . LYS A 1 386 ? -36.613 22.291 11.683 1.00 82.94 386 LYS A C 1
ATOM 3148 O O . LYS A 1 386 ? -36.635 21.209 11.101 1.00 82.94 386 LYS A O 1
ATOM 3153 N N . GLU A 1 387 ? -37.450 23.278 11.381 1.00 85.88 387 GLU A N 1
ATOM 3154 C CA . GLU A 1 387 ? -38.379 23.200 10.250 1.00 85.88 387 GLU A CA 1
ATOM 3155 C C . GLU A 1 387 ? -37.611 23.030 8.927 1.00 85.88 387 GLU A C 1
ATOM 3157 O O . GLU A 1 387 ? -36.602 23.701 8.691 1.00 85.88 387 GLU A O 1
ATOM 3162 N N . TRP A 1 388 ? -38.099 22.157 8.044 1.00 86.94 388 TRP A N 1
ATOM 3163 C CA . TRP A 1 388 ? -37.520 21.966 6.715 1.00 86.94 388 TRP A CA 1
ATOM 3164 C C . TRP A 1 388 ? -37.902 23.124 5.779 1.00 86.94 388 TRP A C 1
ATOM 3166 O O . TRP A 1 388 ? -38.893 23.064 5.052 1.00 86.94 388 TRP A O 1
ATOM 3176 N N . ASN A 1 389 ? -37.105 24.191 5.799 1.00 93.69 389 ASN A N 1
ATOM 3177 C CA . ASN A 1 389 ? -37.251 25.358 4.929 1.00 93.69 389 ASN A CA 1
ATOM 3178 C C . ASN A 1 389 ? -35.896 25.780 4.326 1.00 93.69 389 ASN A C 1
ATOM 3180 O O . ASN A 1 389 ? -34.831 25.311 4.735 1.00 93.69 389 ASN A O 1
ATOM 3184 N N . LYS A 1 390 ? -35.935 26.638 3.299 1.00 94.88 390 LYS A N 1
ATOM 3185 C CA . LYS A 1 390 ? -34.744 27.026 2.526 1.00 94.88 390 LYS A CA 1
ATOM 3186 C C . LYS A 1 390 ? -33.703 27.725 3.403 1.00 94.88 390 LYS A C 1
ATOM 3188 O O . LYS A 1 390 ? -32.508 27.496 3.232 1.00 94.88 390 LYS A O 1
ATOM 3193 N N . GLU A 1 391 ? -34.154 28.565 4.323 1.00 94.94 391 GLU A N 1
ATOM 3194 C CA . GLU A 1 391 ? -33.327 29.356 5.228 1.00 94.94 391 GLU A CA 1
ATOM 3195 C C . GLU A 1 391 ? -32.529 28.451 6.173 1.00 94.94 391 GLU A C 1
ATOM 3197 O O . GLU A 1 391 ? -31.311 28.591 6.264 1.00 94.94 391 GLU A O 1
ATOM 3202 N N . ASN A 1 392 ? -33.181 27.463 6.794 1.00 89.88 392 ASN A N 1
ATOM 3203 C CA . ASN A 1 392 ? -32.526 26.494 7.673 1.00 89.88 392 ASN A CA 1
ATOM 3204 C C . ASN A 1 392 ? -31.525 25.609 6.918 1.00 89.88 392 ASN A C 1
ATOM 3206 O O . ASN A 1 392 ? -30.459 25.311 7.454 1.00 89.88 392 ASN A O 1
ATOM 3210 N N . VAL A 1 393 ? -31.824 25.232 5.669 1.00 90.19 393 VAL A N 1
ATOM 3211 C CA . VAL A 1 393 ? -30.886 24.478 4.818 1.00 90.19 393 VAL A CA 1
ATOM 3212 C C . VAL A 1 393 ? -29.647 25.312 4.487 1.00 90.19 393 VAL A C 1
ATOM 3214 O O . VAL A 1 393 ? -28.528 24.820 4.609 1.00 90.19 393 VAL A O 1
ATOM 3217 N N . ILE A 1 394 ? -29.822 26.578 4.090 1.00 90.44 394 ILE A N 1
ATOM 3218 C CA . ILE A 1 394 ? -28.696 27.482 3.807 1.00 90.44 394 ILE A CA 1
ATOM 3219 C C . ILE A 1 394 ? -27.852 27.688 5.064 1.00 90.44 394 ILE A C 1
ATOM 3221 O O . ILE A 1 394 ? -26.628 27.596 4.989 1.00 90.44 394 ILE A O 1
ATOM 3225 N N . GLN A 1 395 ? -28.493 27.928 6.209 1.00 87.00 395 GLN A N 1
ATOM 3226 C CA . GLN A 1 395 ? -27.796 28.132 7.474 1.00 87.00 395 GLN A CA 1
ATOM 3227 C C . GLN A 1 395 ? -26.969 26.900 7.861 1.00 87.00 395 GLN A C 1
ATOM 3229 O O . GLN A 1 395 ? -25.790 27.040 8.165 1.00 87.00 395 GLN A O 1
ATOM 3234 N N . PHE A 1 396 ? -27.541 25.696 7.747 1.00 86.31 396 PHE A N 1
ATOM 3235 C CA . PHE A 1 396 ? -26.816 24.448 7.991 1.00 86.31 396 PHE A CA 1
ATOM 3236 C C . PHE A 1 396 ? -25.580 24.318 7.093 1.00 86.31 396 PHE A C 1
ATOM 3238 O O . PHE A 1 396 ? -24.501 24.004 7.585 1.00 86.31 396 PHE A O 1
ATOM 3245 N N . ILE A 1 397 ? -25.700 24.603 5.791 1.00 86.56 397 ILE A N 1
ATOM 3246 C CA . ILE A 1 397 ? -24.567 24.533 4.853 1.00 86.56 397 ILE A CA 1
ATOM 3247 C C . ILE A 1 397 ? -23.456 25.518 5.241 1.00 86.56 397 ILE A C 1
ATOM 3249 O O . ILE A 1 397 ? -22.282 25.171 5.142 1.00 86.56 397 ILE A O 1
ATOM 3253 N N . ILE A 1 398 ? -23.813 26.733 5.671 1.00 85.12 398 ILE A N 1
ATOM 3254 C CA . ILE A 1 398 ? -22.846 27.760 6.086 1.00 85.12 398 ILE A CA 1
ATOM 3255 C C . ILE A 1 398 ? -22.124 27.351 7.377 1.00 85.12 398 ILE A C 1
ATOM 3257 O O . ILE A 1 398 ? -20.917 27.550 7.482 1.00 85.12 398 ILE A O 1
ATOM 3261 N N . GLU A 1 399 ? -22.847 26.782 8.343 1.00 82.62 399 GLU A N 1
ATOM 3262 C CA . GLU A 1 399 ? -22.301 26.366 9.643 1.00 82.62 399 GLU A CA 1
ATOM 3263 C C . GLU A 1 399 ? -21.459 25.080 9.556 1.00 82.62 399 GLU A C 1
ATOM 3265 O O . GLU A 1 399 ? -20.571 24.875 10.380 1.00 82.62 399 GLU A O 1
ATOM 3270 N N . SER A 1 400 ? -21.688 24.228 8.549 1.00 83.44 400 SER A N 1
ATOM 3271 C CA . SER A 1 400 ? -21.102 22.879 8.439 1.00 83.44 400 SER A CA 1
ATOM 3272 C C . SER A 1 400 ? -19.636 22.833 7.968 1.00 83.44 400 SER A C 1
ATOM 3274 O O . SER A 1 400 ? -19.245 21.937 7.216 1.00 83.44 400 SER A O 1
ATOM 3276 N N . GLU A 1 401 ? -18.799 23.787 8.377 1.00 83.06 401 GLU A N 1
ATOM 3277 C CA . GLU A 1 401 ? -17.368 23.766 8.055 1.00 83.06 401 GLU A CA 1
ATOM 3278 C C . GLU A 1 401 ? -16.648 22.631 8.808 1.00 83.06 401 GLU A C 1
ATOM 3280 O O . GLU A 1 401 ? -16.529 22.650 10.037 1.00 83.06 401 GLU A O 1
ATOM 3285 N N . ASP A 1 402 ? -16.107 21.659 8.068 1.00 85.00 402 ASP A N 1
ATOM 3286 C CA . ASP A 1 402 ? -15.331 20.560 8.647 1.00 85.00 402 ASP A CA 1
ATOM 3287 C C . ASP A 1 402 ? -13.928 21.018 9.090 1.00 85.00 402 ASP A C 1
ATOM 3289 O O . ASP A 1 402 ? -13.086 21.426 8.286 1.00 85.00 402 ASP A O 1
ATOM 3293 N N . LYS A 1 403 ? -13.648 20.892 10.392 1.00 88.50 403 LYS A N 1
ATOM 3294 C CA . LYS A 1 403 ? -12.345 21.210 11.011 1.00 88.50 403 LYS A CA 1
ATOM 3295 C C . LYS A 1 403 ? -11.580 19.957 11.448 1.00 88.50 403 LYS A C 1
ATOM 3297 O O . LYS A 1 403 ? -10.507 20.083 12.045 1.00 88.50 403 LYS A O 1
ATOM 3302 N N . THR A 1 404 ? -12.074 18.755 11.139 1.00 89.12 404 THR A N 1
ATOM 3303 C CA . THR A 1 404 ? -11.491 17.469 11.567 1.00 89.12 404 THR A CA 1
ATOM 3304 C C . THR A 1 404 ? -10.016 17.362 11.186 1.00 89.12 404 THR A C 1
ATOM 3306 O O . THR A 1 404 ? -9.177 16.985 12.011 1.00 89.12 404 THR A O 1
ATOM 3309 N N . GLY A 1 405 ? -9.665 17.759 9.958 1.00 87.44 405 GLY A N 1
ATOM 3310 C CA . GLY A 1 405 ? -8.283 17.753 9.474 1.00 87.44 405 GLY A CA 1
ATOM 3311 C C . GLY A 1 405 ? -7.358 18.686 10.262 1.00 87.44 405 GLY A C 1
ATOM 3312 O O . GLY A 1 405 ? -6.256 18.283 10.629 1.00 87.44 405 GLY A O 1
ATOM 3313 N N . VAL A 1 406 ? -7.820 19.899 10.586 1.00 88.94 406 VAL A N 1
ATOM 3314 C CA . VAL A 1 406 ? -7.050 20.896 11.353 1.00 88.94 406 VAL A CA 1
ATOM 3315 C C . VAL A 1 406 ? -6.803 20.416 12.783 1.00 88.94 406 VAL A C 1
ATOM 3317 O O . VAL A 1 406 ? -5.679 20.495 13.279 1.00 88.94 406 VAL A O 1
ATOM 3320 N N . ILE A 1 407 ? -7.837 19.875 13.431 1.00 93.69 407 ILE A N 1
ATOM 3321 C CA . ILE A 1 407 ? -7.760 19.312 14.787 1.00 93.69 407 ILE A CA 1
ATOM 3322 C C . ILE A 1 407 ? -6.760 18.147 14.810 1.00 93.69 407 ILE A C 1
ATOM 3324 O O . ILE A 1 407 ? -5.871 18.098 15.660 1.00 93.69 407 ILE A O 1
ATOM 3328 N N . THR A 1 408 ? -6.852 17.252 13.824 1.00 92.50 408 THR A N 1
ATOM 3329 C CA . THR A 1 408 ? -5.964 16.088 13.691 1.00 92.50 408 THR A CA 1
ATOM 3330 C C . THR A 1 408 ? -4.511 16.491 13.427 1.00 92.50 408 THR A C 1
ATOM 3332 O O . THR A 1 408 ? -3.597 15.910 14.011 1.00 92.50 408 THR A O 1
ATOM 3335 N N . ASP A 1 409 ? -4.269 17.500 12.586 1.00 91.19 409 ASP A N 1
ATOM 3336 C CA . ASP A 1 409 ? -2.925 18.016 12.294 1.00 91.19 409 ASP A CA 1
ATOM 3337 C C . ASP A 1 409 ? -2.251 18.610 13.535 1.00 91.19 409 ASP A C 1
ATOM 3339 O O . ASP A 1 409 ? -1.084 18.326 13.801 1.00 91.19 409 ASP A O 1
ATOM 3343 N N . ILE A 1 410 ? -2.986 19.403 14.320 1.00 93.25 410 ILE A N 1
ATOM 3344 C CA . ILE A 1 410 ? -2.461 19.982 15.562 1.00 93.25 410 ILE A CA 1
ATOM 3345 C C . ILE A 1 410 ? -2.173 18.872 16.578 1.00 93.25 410 ILE A C 1
ATOM 3347 O O . ILE A 1 410 ? -1.107 18.871 17.189 1.00 93.25 410 ILE A O 1
ATOM 3351 N N . ASN A 1 411 ? -3.069 17.890 16.728 1.00 95.38 411 ASN A N 1
ATOM 3352 C CA . ASN A 1 411 ? -2.827 16.757 17.624 1.00 95.38 411 ASN A CA 1
ATOM 3353 C C . ASN A 1 411 ? -1.602 15.931 17.203 1.00 95.38 411 ASN A C 1
ATOM 3355 O O . ASN A 1 411 ? -0.799 15.538 18.043 1.00 95.38 411 ASN A O 1
ATOM 3359 N N . THR A 1 412 ? -1.406 15.753 15.894 1.00 93.81 412 THR A N 1
ATOM 3360 C CA . THR A 1 412 ? -0.212 15.102 15.335 1.00 93.81 412 THR A CA 1
ATOM 3361 C C . THR A 1 412 ? 1.063 15.826 15.786 1.00 93.81 412 THR A C 1
ATOM 3363 O O . THR A 1 412 ? 2.033 15.176 16.166 1.00 93.81 412 THR A O 1
ATOM 3366 N N . ALA A 1 413 ? 1.070 17.164 15.800 1.00 92.44 413 ALA A N 1
ATOM 3367 C CA . ALA A 1 413 ? 2.200 17.942 16.313 1.00 92.44 413 ALA A CA 1
ATOM 3368 C C . ALA A 1 413 ? 2.400 17.759 17.830 1.00 92.44 413 ALA A C 1
ATOM 3370 O O . ALA A 1 413 ? 3.536 17.589 18.276 1.00 92.44 413 ALA A O 1
ATOM 3371 N N . VAL A 1 414 ? 1.310 17.730 18.612 1.00 94.25 414 VAL A N 1
ATOM 3372 C CA . VAL A 1 414 ? 1.352 17.458 20.063 1.00 94.25 414 VAL A CA 1
ATOM 3373 C C . VAL A 1 414 ? 2.010 16.106 20.347 1.00 94.25 414 VAL A C 1
ATOM 3375 O O . VAL A 1 414 ? 2.965 16.043 21.121 1.00 94.25 414 VAL A O 1
ATOM 3378 N N . GLU A 1 415 ? 1.538 15.030 19.716 1.00 93.88 415 GLU A N 1
ATOM 3379 C CA . GLU A 1 415 ? 2.062 13.677 19.944 1.00 93.88 415 GLU A CA 1
ATOM 3380 C C . GLU A 1 415 ? 3.487 13.498 19.399 1.00 93.88 415 GLU A C 1
ATOM 3382 O O . GLU A 1 415 ? 4.285 12.758 19.976 1.00 93.88 415 GLU A O 1
ATOM 3387 N N . ASN A 1 416 ? 3.856 14.197 18.321 1.00 92.50 416 ASN A N 1
ATOM 3388 C CA . ASN A 1 416 ? 5.220 14.163 17.791 1.00 92.50 416 ASN A CA 1
ATOM 3389 C C . ASN A 1 416 ? 6.232 14.763 18.779 1.00 92.50 416 ASN A C 1
ATOM 3391 O O . ASN A 1 416 ? 7.263 14.145 19.049 1.00 92.50 416 ASN A O 1
ATOM 3395 N N . ILE A 1 417 ? 5.904 15.919 19.371 1.00 91.19 417 ILE A N 1
ATOM 3396 C CA . ILE A 1 417 ? 6.704 16.544 20.440 1.00 91.19 417 ILE A CA 1
ATOM 3397 C C . ILE A 1 417 ? 6.744 15.639 21.676 1.00 91.19 417 ILE A C 1
ATOM 3399 O O . ILE A 1 417 ? 7.788 15.468 22.304 1.00 91.19 417 ILE A O 1
ATOM 3403 N N . ALA A 1 418 ? 5.620 15.008 22.015 1.00 90.88 418 ALA A N 1
ATOM 3404 C CA . ALA A 1 418 ? 5.556 14.095 23.147 1.00 90.88 418 ALA A CA 1
ATOM 3405 C C . ALA A 1 418 ? 6.481 12.874 22.981 1.00 90.88 418 ALA A C 1
ATOM 3407 O O . ALA A 1 418 ? 7.131 12.460 23.945 1.00 90.88 418 ALA A O 1
ATOM 3408 N N . ASN A 1 419 ? 6.576 12.328 21.765 1.00 90.56 419 ASN A N 1
ATOM 3409 C CA . ASN A 1 419 ? 7.498 11.242 21.428 1.00 90.56 419 ASN A CA 1
ATOM 3410 C C . ASN A 1 419 ? 8.962 11.691 21.417 1.00 90.56 419 ASN A C 1
ATOM 3412 O O . ASN A 1 419 ? 9.836 10.959 21.877 1.00 90.56 419 ASN A O 1
ATOM 3416 N N . GLU A 1 420 ? 9.247 12.902 20.942 1.00 88.94 420 GLU A N 1
ATOM 3417 C CA . GLU A 1 420 ? 10.590 13.481 21.022 1.00 88.94 420 GLU A CA 1
ATOM 3418 C C . GLU A 1 420 ? 11.082 13.592 22.472 1.00 88.94 420 GLU A C 1
ATOM 3420 O O . GLU A 1 420 ? 12.195 13.167 22.793 1.00 88.94 420 GLU A O 1
ATOM 3425 N N . GLU A 1 421 ? 10.221 14.079 23.367 1.00 89.62 421 GLU A N 1
ATOM 3426 C CA . GLU A 1 421 ? 10.502 14.157 24.802 1.00 89.62 421 GLU A CA 1
ATOM 3427 C C . GLU A 1 421 ? 10.385 12.807 25.532 1.00 89.62 421 GLU A C 1
ATOM 3429 O O . GLU A 1 421 ? 10.679 12.727 26.728 1.00 89.62 421 GLU A O 1
ATOM 3434 N N . ARG A 1 422 ? 9.971 11.745 24.827 1.00 86.62 422 ARG A N 1
ATOM 3435 C CA . ARG A 1 422 ? 9.777 10.379 25.347 1.00 86.62 422 ARG A CA 1
ATOM 3436 C C . ARG A 1 422 ? 8.816 10.324 26.533 1.00 86.62 422 ARG A C 1
ATOM 3438 O O . ARG A 1 422 ? 9.037 9.601 27.507 1.00 86.62 422 ARG A O 1
ATOM 3445 N N . ASN A 1 423 ? 7.774 11.149 26.482 1.00 88.50 423 ASN A N 1
ATOM 3446 C CA . ASN A 1 423 ? 6.825 11.304 27.574 1.00 88.50 423 ASN A CA 1
ATOM 3447 C C . ASN A 1 423 ? 5.429 11.679 27.056 1.00 88.50 423 ASN A C 1
ATOM 3449 O O . ASN A 1 423 ? 4.944 12.788 27.278 1.00 88.50 423 ASN A O 1
ATOM 3453 N N . LEU A 1 424 ? 4.758 10.726 26.401 1.00 88.31 424 LEU A N 1
ATOM 3454 C CA . LEU A 1 424 ? 3.346 10.851 26.012 1.00 88.31 424 LEU A CA 1
ATOM 3455 C C . LEU A 1 424 ? 2.424 11.317 27.158 1.00 88.31 424 LEU A C 1
ATOM 3457 O O . LEU A 1 424 ? 1.668 12.269 26.949 1.00 88.31 424 LEU A O 1
ATOM 3461 N N . PRO A 1 425 ? 2.505 10.753 28.386 1.00 91.12 425 PRO A N 1
ATOM 3462 C CA . PRO A 1 425 ? 1.656 11.182 29.500 1.00 91.12 425 PRO A CA 1
ATOM 3463 C C . PRO A 1 425 ? 1.775 12.663 29.878 1.00 91.12 425 PRO A C 1
ATOM 3465 O O . PRO A 1 425 ? 0.792 13.251 30.327 1.00 91.12 425 PRO A O 1
ATOM 3468 N N . LYS A 1 426 ? 2.938 13.303 29.672 1.00 92.81 426 LYS A N 1
ATOM 3469 C CA . LYS A 1 426 ? 3.114 14.750 29.912 1.00 92.81 426 LYS A CA 1
ATOM 3470 C C . LYS A 1 426 ? 2.127 15.597 29.096 1.00 92.81 426 LYS A C 1
ATOM 3472 O O . LYS A 1 426 ? 1.747 16.683 29.529 1.00 92.81 426 LYS A O 1
ATOM 3477 N N . TYR A 1 427 ? 1.689 15.090 27.945 1.00 93.56 427 TYR A N 1
ATOM 3478 C CA . TYR A 1 427 ? 0.772 15.757 27.020 1.00 93.56 427 TYR A CA 1
ATOM 3479 C C . TYR A 1 427 ? -0.654 15.193 27.071 1.00 93.56 427 TYR A C 1
ATOM 3481 O O . TYR A 1 427 ? -1.462 15.495 26.197 1.00 93.56 427 TYR A O 1
ATOM 3489 N N . ALA A 1 428 ? -1.006 14.437 28.118 1.00 92.81 428 ALA A N 1
ATOM 3490 C CA . ALA A 1 428 ? -2.326 13.823 28.264 1.00 92.81 428 ALA A CA 1
ATOM 3491 C C . ALA A 1 428 ? -3.485 14.824 28.119 1.00 92.81 428 ALA A C 1
ATOM 3493 O O . ALA A 1 428 ? -4.469 14.523 27.451 1.00 92.81 428 ALA A O 1
ATOM 3494 N N . LEU A 1 429 ? -3.363 16.017 28.718 1.00 93.50 429 LEU A N 1
ATOM 3495 C CA . LEU A 1 429 ? -4.406 17.046 28.673 1.00 93.50 429 LEU A CA 1
ATOM 3496 C C . LEU A 1 429 ? -4.632 17.616 27.260 1.00 93.50 429 LEU A C 1
ATOM 3498 O O . LEU A 1 429 ? -5.766 17.540 26.794 1.00 93.50 429 LEU A O 1
ATOM 3502 N N . PRO A 1 430 ? -3.623 18.172 26.552 1.00 95.19 430 PRO A N 1
ATOM 3503 C CA . PRO A 1 430 ? -3.843 18.641 25.187 1.00 95.19 430 PRO A CA 1
ATOM 3504 C C . PRO A 1 430 ? -4.306 17.512 24.259 1.00 95.19 430 PRO A C 1
ATOM 3506 O O . PRO A 1 430 ? -5.228 17.745 23.492 1.00 95.19 430 PRO A O 1
ATOM 3509 N N . ILE A 1 431 ? -3.770 16.291 24.380 1.00 94.38 431 ILE A N 1
ATOM 3510 C CA . ILE A 1 431 ? -4.230 15.135 23.587 1.00 94.38 431 ILE A CA 1
ATOM 3511 C C . ILE A 1 431 ? -5.717 14.841 23.848 1.00 94.38 431 ILE A C 1
ATOM 3513 O O . ILE A 1 431 ? -6.490 14.684 22.907 1.00 94.38 431 ILE A O 1
ATOM 3517 N N . ALA A 1 432 ? -6.145 14.816 25.115 1.00 92.56 432 ALA A N 1
ATOM 3518 C CA . ALA A 1 432 ? -7.544 14.590 25.479 1.00 92.56 432 ALA A CA 1
ATOM 3519 C C . ALA A 1 432 ? -8.474 15.686 24.933 1.00 92.56 432 ALA A C 1
ATOM 3521 O O . ALA A 1 432 ? -9.535 15.369 24.408 1.00 92.56 432 ALA A O 1
ATOM 3522 N N . ILE A 1 433 ? -8.059 16.958 25.007 1.00 93.69 433 ILE A N 1
ATOM 3523 C CA . ILE A 1 433 ? -8.812 18.087 24.439 1.00 93.69 433 ILE A CA 1
ATOM 3524 C C . ILE A 1 433 ? -8.949 17.925 22.923 1.00 93.69 433 ILE A C 1
ATOM 3526 O O . ILE A 1 433 ? -10.037 18.082 22.381 1.00 93.69 433 ILE A O 1
ATOM 3530 N N . MET A 1 434 ? -7.862 17.600 22.222 1.00 94.62 434 MET A N 1
ATOM 3531 C CA . MET A 1 434 ? -7.903 17.446 20.768 1.00 94.62 434 MET A CA 1
ATOM 3532 C C . MET A 1 434 ? -8.746 16.241 20.332 1.00 94.62 434 MET A C 1
ATOM 3534 O O . MET A 1 434 ? -9.455 16.338 19.331 1.00 94.62 434 MET A O 1
ATOM 3538 N N . LYS A 1 435 ? -8.712 15.135 21.087 1.00 92.00 435 LYS A N 1
ATOM 3539 C CA . LYS A 1 435 ? -9.602 13.984 20.887 1.00 92.00 435 LYS A CA 1
ATOM 3540 C C . LYS A 1 435 ? -11.072 14.376 21.073 1.00 92.00 435 LYS A C 1
ATOM 3542 O O . LYS A 1 435 ? -11.880 14.075 20.201 1.00 92.00 435 LYS A O 1
ATOM 3547 N N . ASP A 1 436 ? -11.408 15.057 22.171 1.00 90.06 436 ASP A N 1
ATOM 3548 C CA . ASP A 1 436 ? -12.774 15.527 22.453 1.00 90.06 436 ASP A CA 1
ATOM 3549 C C . ASP A 1 436 ? -13.306 16.415 21.320 1.00 90.06 436 ASP A C 1
ATOM 3551 O O . ASP A 1 436 ? -14.380 16.169 20.776 1.00 90.06 436 ASP A O 1
ATOM 3555 N N . LEU A 1 437 ? -12.500 17.388 20.880 1.00 91.62 437 LEU A N 1
ATOM 3556 C CA . LEU A 1 437 ? -12.851 18.270 19.767 1.00 91.62 437 LEU A CA 1
ATOM 3557 C C . LEU A 1 437 ? -13.044 17.511 18.447 1.00 91.62 437 LEU A C 1
ATOM 3559 O O . LEU A 1 437 ? -13.925 17.874 17.670 1.00 91.62 437 LEU A O 1
ATOM 3563 N N . GLN A 1 438 ? -12.246 16.470 18.178 1.00 90.62 438 GLN A N 1
ATOM 3564 C CA . GLN A 1 438 ? -12.436 15.646 16.982 1.00 90.62 438 GLN A CA 1
ATOM 3565 C C . GLN A 1 438 ? -13.740 14.847 17.064 1.00 90.62 438 GLN A C 1
ATOM 3567 O O . GLN A 1 438 ? -14.505 14.865 16.105 1.00 90.62 438 GLN A O 1
ATOM 3572 N N . GLY A 1 439 ? -14.018 14.203 18.202 1.00 86.81 439 GLY A N 1
ATOM 3573 C CA . GLY A 1 439 ? -15.269 13.472 18.416 1.00 86.81 439 GLY A CA 1
ATOM 3574 C C . GLY A 1 439 ? -16.491 14.374 18.230 1.00 86.81 439 GLY A C 1
ATOM 3575 O O . GLY A 1 439 ? -17.391 14.050 17.458 1.00 86.81 439 GLY A O 1
ATOM 3576 N N . LYS A 1 440 ? -16.466 15.569 18.834 1.00 86.69 440 LYS A N 1
ATOM 3577 C CA . LYS A 1 440 ? -17.511 16.588 18.652 1.00 86.69 440 LYS A CA 1
ATOM 3578 C C . LYS A 1 440 ? -17.664 17.031 17.203 1.00 86.69 440 LYS A C 1
ATOM 3580 O O . LYS A 1 440 ? -18.789 17.249 16.772 1.00 86.69 440 LYS A O 1
ATOM 3585 N N . MET A 1 441 ? -16.569 17.151 16.449 1.00 88.25 441 MET A N 1
ATOM 3586 C CA . MET A 1 441 ? -16.630 17.531 15.035 1.00 88.25 441 MET A CA 1
ATOM 3587 C C . MET A 1 441 ? -17.210 16.423 14.150 1.00 88.25 441 MET A C 1
ATOM 3589 O O . MET A 1 441 ? -18.023 16.712 13.277 1.00 88.25 441 MET A O 1
ATOM 3593 N N . ILE A 1 442 ? -16.851 15.160 14.398 1.00 85.38 442 ILE A N 1
ATOM 3594 C CA . ILE A 1 442 ? -17.398 14.003 13.668 1.00 85.38 442 ILE A CA 1
ATOM 3595 C C . ILE A 1 442 ? -18.925 13.956 13.808 1.00 85.38 442 ILE A C 1
ATOM 3597 O O . ILE A 1 442 ? -19.637 13.737 12.825 1.00 85.38 442 ILE A O 1
ATOM 3601 N N . ASP A 1 443 ? -19.433 14.237 15.008 1.00 82.25 443 ASP A N 1
ATOM 3602 C CA . ASP A 1 443 ? -20.868 14.284 15.275 1.00 82.25 443 ASP A CA 1
ATOM 3603 C C . ASP A 1 443 ? -21.506 15.666 15.068 1.00 82.25 443 ASP A C 1
ATOM 3605 O O . ASP A 1 443 ? -22.727 15.773 15.174 1.00 82.25 443 ASP A O 1
ATOM 3609 N N . ALA A 1 444 ? -20.750 16.713 14.711 1.00 84.19 444 ALA A N 1
ATOM 3610 C CA . ALA A 1 444 ? -21.261 18.087 14.606 1.00 84.19 444 ALA A CA 1
ATOM 3611 C C . ALA A 1 444 ? -22.416 18.222 13.605 1.00 84.19 444 ALA A C 1
ATOM 3613 O O . ALA A 1 444 ? -23.352 18.983 13.840 1.00 84.19 444 ALA A O 1
ATOM 3614 N N . SER A 1 445 ? -22.406 17.423 12.534 1.00 80.69 445 SER A N 1
ATOM 3615 C CA . SER A 1 445 ? -23.512 17.364 11.567 1.00 80.69 445 SER A CA 1
ATOM 3616 C C . SER A 1 445 ? -24.835 16.881 12.177 1.00 80.69 445 SER A C 1
ATOM 3618 O O . SER A 1 445 ? -25.899 17.291 11.718 1.00 80.69 445 SER A O 1
ATOM 3620 N N . LYS A 1 446 ? -24.781 16.044 13.223 1.00 78.81 446 LYS A N 1
ATOM 3621 C CA . LYS A 1 446 ? -25.948 15.522 13.954 1.00 78.81 446 LYS A CA 1
ATOM 3622 C C . LYS A 1 446 ? -26.284 16.377 15.174 1.00 78.81 446 LYS A C 1
ATOM 3624 O O . LYS A 1 446 ? -27.457 16.572 15.486 1.00 78.81 446 LYS A O 1
ATOM 3629 N N . SER A 1 447 ? -25.263 16.849 15.883 1.00 76.75 447 SER A N 1
ATOM 3630 C CA . SER A 1 447 ? -25.381 17.552 17.163 1.00 76.75 447 SER A CA 1
ATOM 3631 C C . SER A 1 447 ? -25.546 19.067 17.010 1.00 76.75 447 SER A C 1
ATOM 3633 O O . SER A 1 447 ? -25.997 19.730 17.940 1.00 76.75 447 SER A O 1
ATOM 3635 N N . GLY A 1 448 ? -25.230 19.626 15.835 1.00 76.12 448 GLY A N 1
ATOM 3636 C CA . GLY A 1 448 ? -25.274 21.065 15.557 1.00 76.12 448 GLY A CA 1
ATOM 3637 C C . GLY A 1 448 ? -24.153 21.857 16.237 1.00 76.12 448 GLY A C 1
ATOM 3638 O O . GLY A 1 448 ? -24.230 23.079 16.324 1.00 76.12 448 GLY A O 1
ATOM 3639 N N . LEU A 1 449 ? -23.115 21.184 16.743 1.00 77.88 449 LEU A N 1
ATOM 3640 C CA . LEU A 1 449 ? -22.085 21.776 17.606 1.00 77.88 449 LEU A CA 1
ATOM 3641 C C . LEU A 1 449 ? -20.908 22.414 16.844 1.00 77.88 449 LEU A C 1
ATOM 3643 O O . LEU A 1 449 ? -19.855 22.640 17.439 1.00 77.88 449 LEU A O 1
ATOM 3647 N N . PHE A 1 450 ? -21.052 22.736 15.553 1.00 81.44 450 PHE A N 1
ATOM 3648 C CA . PHE A 1 450 ? -19.959 23.269 14.717 1.00 81.44 450 PHE A CA 1
ATOM 3649 C C . PHE A 1 450 ? -19.251 24.494 15.327 1.00 81.44 450 PHE A C 1
ATOM 3651 O O . PHE A 1 450 ? -18.017 24.588 15.292 1.00 81.44 450 PHE A O 1
ATOM 3658 N N . ASP A 1 451 ? -20.016 25.396 15.948 1.00 79.56 451 ASP A N 1
ATOM 3659 C CA . ASP A 1 451 ? -19.506 26.615 16.591 1.00 79.56 451 ASP A CA 1
ATOM 3660 C C . ASP A 1 451 ? -18.821 26.360 17.941 1.00 79.56 451 ASP A C 1
ATOM 3662 O O . ASP A 1 451 ? -18.036 27.186 18.409 1.00 79.56 451 ASP A O 1
ATOM 3666 N N . GLN A 1 452 ? -19.083 25.211 18.569 1.00 78.81 452 GLN A N 1
ATOM 3667 C CA . GLN A 1 452 ? -18.474 24.831 19.846 1.00 78.81 452 GLN A CA 1
ATOM 3668 C C . GLN A 1 452 ? -17.117 24.145 19.660 1.00 78.81 452 GLN A C 1
ATOM 3670 O O . GLN A 1 452 ? -16.311 24.085 20.592 1.00 78.81 452 GLN A O 1
ATOM 3675 N N . VAL A 1 453 ? -16.819 23.669 18.448 1.00 87.12 453 VAL A N 1
ATOM 3676 C CA . VAL A 1 453 ? -15.523 23.072 18.121 1.00 87.12 453 VAL A CA 1
ATOM 3677 C C . VAL A 1 453 ? -14.493 24.174 17.857 1.00 87.12 453 VAL A C 1
ATOM 3679 O O . VAL A 1 453 ? -14.202 24.557 16.717 1.00 87.12 453 VAL A O 1
ATOM 3682 N N . VAL A 1 454 ? -13.915 24.689 18.944 1.00 89.81 454 VAL A N 1
ATOM 3683 C CA . VAL A 1 454 ? -12.882 25.731 18.922 1.00 89.81 454 VAL A CA 1
ATOM 3684 C C . VAL A 1 454 ? -11.600 25.212 19.565 1.00 89.81 454 VAL A C 1
ATOM 3686 O O . VAL A 1 454 ? -11.538 24.974 20.768 1.00 89.81 454 VAL A O 1
ATOM 3689 N N . VAL A 1 455 ? -10.536 25.081 18.766 1.00 92.06 455 VAL A N 1
ATOM 3690 C CA . VAL A 1 455 ? -9.209 24.723 19.290 1.00 92.06 455 VAL A CA 1
ATOM 3691 C C . VAL A 1 455 ? -8.675 25.878 20.156 1.00 92.06 455 VAL A C 1
ATOM 3693 O O . VAL A 1 455 ? -8.579 26.999 19.647 1.00 92.06 455 VAL A O 1
ATOM 3696 N N . PRO A 1 456 ? -8.283 25.639 21.424 1.00 94.81 456 PRO A N 1
ATOM 3697 C CA . PRO A 1 456 ? -7.751 26.682 22.298 1.00 94.81 456 PRO A CA 1
ATOM 3698 C C . PRO A 1 456 ? -6.519 27.386 21.715 1.00 94.81 456 PRO A C 1
ATOM 3700 O O . PRO A 1 456 ? -5.575 26.732 21.265 1.00 94.81 456 PRO A O 1
ATOM 3703 N N . GLU A 1 457 ? -6.472 28.719 21.802 1.00 94.50 457 GLU A N 1
ATOM 3704 C CA . GLU A 1 457 ? -5.360 29.524 21.262 1.00 94.50 457 GLU A CA 1
ATOM 3705 C C . GLU A 1 457 ? -4.000 29.142 21.859 1.00 94.50 457 GLU A C 1
ATOM 3707 O O . GLU A 1 457 ? -2.995 29.116 21.152 1.00 94.50 457 GLU A O 1
ATOM 3712 N N . VAL A 1 458 ? -3.957 28.753 23.138 1.00 94.44 458 VAL A N 1
ATOM 3713 C CA . VAL A 1 458 ? -2.722 28.268 23.776 1.00 94.44 458 VAL A CA 1
ATOM 3714 C C . VAL A 1 458 ? -2.178 27.000 23.108 1.00 94.44 458 VAL A C 1
ATOM 3716 O O . VAL A 1 458 ? -0.964 26.864 22.963 1.00 94.44 458 VAL A O 1
ATOM 3719 N N . ILE A 1 459 ? -3.054 26.093 22.658 1.00 94.69 459 ILE A N 1
ATOM 3720 C CA . ILE A 1 459 ? -2.659 24.879 21.933 1.00 94.69 459 ILE A CA 1
ATOM 3721 C C . ILE A 1 459 ? -2.198 25.269 20.528 1.00 94.69 459 ILE A C 1
ATOM 3723 O O . ILE A 1 459 ? -1.104 24.878 20.128 1.00 94.69 459 ILE A O 1
ATOM 3727 N N . LYS A 1 460 ? -2.968 26.102 19.812 1.00 91.50 460 LYS A N 1
ATOM 3728 C CA . LYS A 1 460 ? -2.579 26.576 18.474 1.00 91.50 460 LYS A CA 1
ATOM 3729 C C . LYS A 1 460 ? -1.202 27.230 18.487 1.00 91.50 460 LYS A C 1
ATOM 3731 O O . LYS A 1 460 ? -0.363 26.874 17.675 1.00 91.50 460 LYS A O 1
ATOM 3736 N N . LEU A 1 461 ? -0.949 28.157 19.412 1.00 89.69 461 LEU A N 1
ATOM 3737 C CA . LEU A 1 461 ? 0.317 28.888 19.485 1.00 89.69 461 LEU A CA 1
ATOM 3738 C C . LEU A 1 461 ? 1.492 27.983 19.858 1.00 89.69 461 LEU A C 1
ATOM 3740 O O . LEU A 1 461 ? 2.566 28.123 19.274 1.00 89.69 461 LEU A O 1
ATOM 3744 N N . LYS A 1 462 ? 1.291 27.061 20.808 1.00 89.44 462 LYS A N 1
ATOM 3745 C CA . LYS A 1 462 ? 2.345 26.158 21.285 1.00 89.44 462 LYS A CA 1
ATOM 3746 C C . LYS A 1 462 ? 2.698 25.063 20.275 1.00 89.44 462 LYS A C 1
ATOM 3748 O O . LYS A 1 462 ? 3.857 24.680 20.203 1.00 89.44 462 LYS A O 1
ATOM 3753 N N . PHE A 1 463 ? 1.724 24.582 19.501 1.00 89.62 463 PHE A N 1
ATOM 3754 C CA . PHE A 1 463 ? 1.866 23.433 18.596 1.00 89.62 463 PHE A CA 1
ATOM 3755 C C . PHE A 1 463 ? 1.619 23.800 17.123 1.00 89.62 463 PHE A C 1
ATOM 3757 O O . PHE A 1 463 ? 1.176 22.975 16.329 1.00 89.62 463 PHE A O 1
ATOM 3764 N N . ARG A 1 464 ? 1.890 25.057 16.744 1.00 82.88 464 ARG A N 1
ATOM 3765 C CA . ARG A 1 464 ? 1.715 25.556 15.364 1.00 82.88 464 ARG A CA 1
ATOM 3766 C C . ARG A 1 464 ? 2.683 24.941 14.354 1.00 82.88 464 ARG A C 1
ATOM 3768 O O . ARG A 1 464 ? 2.448 25.033 13.150 1.00 82.88 464 ARG A O 1
ATOM 3775 N N . GLU A 1 465 ? 3.807 24.415 14.827 1.00 82.00 465 GLU A N 1
ATOM 3776 C CA . GLU A 1 465 ? 4.882 23.914 13.975 1.00 82.00 465 GLU A CA 1
ATOM 3777 C C . GLU A 1 465 ? 4.600 22.461 13.602 1.00 82.00 465 GLU A C 1
ATOM 3779 O O . GLU A 1 465 ? 4.399 21.603 14.461 1.00 82.00 465 GLU A O 1
ATOM 3784 N N . LYS A 1 466 ? 4.529 22.197 12.294 1.00 84.56 466 LYS A N 1
ATOM 3785 C CA . LYS A 1 466 ? 4.214 20.869 11.771 1.00 84.56 466 LYS A CA 1
ATOM 3786 C C . LYS A 1 466 ? 5.470 19.984 11.744 1.00 84.56 466 LYS A C 1
ATOM 3788 O O . LYS A 1 466 ? 6.508 20.447 11.262 1.00 84.56 466 LYS A O 1
ATOM 3793 N N . PRO A 1 467 ? 5.367 18.710 12.166 1.00 87.62 467 PRO A N 1
ATOM 3794 C CA . PRO A 1 467 ? 6.420 17.710 11.992 1.00 87.62 467 PRO A CA 1
ATOM 3795 C C . PRO A 1 467 ? 6.903 17.588 10.543 1.00 87.62 467 PRO A C 1
ATOM 3797 O O . PRO A 1 467 ? 6.123 17.732 9.596 1.00 87.62 467 PRO A O 1
ATOM 3800 N N . GLN A 1 468 ? 8.181 17.260 10.347 1.00 84.88 468 GLN A N 1
ATOM 3801 C CA . GLN A 1 468 ? 8.787 17.175 9.014 1.00 84.88 468 GLN A CA 1
ATOM 3802 C C . GLN A 1 468 ? 8.185 16.043 8.181 1.00 84.88 468 GLN A C 1
ATOM 3804 O O . GLN A 1 468 ? 7.965 16.207 6.977 1.00 84.88 468 GLN A O 1
ATOM 3809 N N . PHE A 1 469 ? 7.874 14.909 8.811 1.00 90.06 469 PHE A N 1
ATOM 3810 C CA . PHE A 1 469 ? 7.286 13.760 8.125 1.00 90.06 469 PHE A CA 1
ATOM 3811 C C . PHE A 1 469 ? 5.917 14.086 7.489 1.00 90.06 469 PHE A C 1
ATOM 3813 O O . PHE A 1 469 ? 5.535 13.457 6.500 1.00 90.06 469 PHE A O 1
ATOM 3820 N N . MET A 1 470 ? 5.198 15.111 7.980 1.00 89.56 470 MET A N 1
ATOM 3821 C CA . MET A 1 470 ? 3.916 15.551 7.408 1.00 89.56 470 MET A CA 1
ATOM 3822 C C . MET A 1 470 ? 4.047 16.172 6.011 1.00 89.56 470 MET A C 1
ATOM 3824 O O . MET A 1 470 ? 3.047 16.251 5.299 1.00 89.56 470 MET A O 1
ATOM 3828 N N . TYR A 1 471 ? 5.259 16.497 5.543 1.00 87.44 471 TYR A N 1
ATOM 3829 C CA . TYR A 1 471 ? 5.495 16.801 4.125 1.00 87.44 471 TYR A CA 1
ATOM 3830 C C . TYR A 1 471 ? 4.947 15.694 3.205 1.00 87.44 471 TYR A C 1
ATOM 3832 O O . TYR A 1 471 ? 4.393 15.976 2.146 1.00 87.44 471 TYR A O 1
ATOM 3840 N N . PHE A 1 472 ? 5.043 14.428 3.621 1.00 87.38 472 PHE A N 1
ATOM 3841 C CA . PHE A 1 472 ? 4.537 13.285 2.855 1.00 87.38 472 PHE A CA 1
ATOM 3842 C C . PHE A 1 472 ? 3.024 13.065 3.000 1.00 87.38 472 PHE A C 1
ATOM 3844 O O . PHE A 1 472 ? 2.477 12.177 2.348 1.00 87.38 472 PHE A O 1
ATOM 3851 N N . LYS A 1 473 ? 2.345 13.879 3.819 1.00 86.50 473 LYS A N 1
ATOM 3852 C CA . LYS A 1 473 ? 0.883 13.943 3.923 1.00 86.50 473 LYS A CA 1
ATOM 3853 C C . LYS A 1 473 ? 0.303 15.032 3.029 1.00 86.50 473 LYS A C 1
ATOM 3855 O O . LYS A 1 473 ? -0.707 14.801 2.379 1.00 86.50 473 LYS A O 1
ATOM 3860 N N . ASP A 1 474 ? 0.902 16.218 3.002 1.00 81.62 474 ASP A N 1
ATOM 3861 C CA . ASP A 1 474 ? 0.288 17.382 2.355 1.00 81.62 474 ASP A CA 1
ATOM 3862 C C . ASP A 1 474 ? 1.200 18.122 1.376 1.00 81.62 474 ASP A C 1
ATOM 3864 O O . ASP A 1 474 ? 0.798 19.160 0.871 1.00 81.62 474 ASP A O 1
ATOM 3868 N N . GLY A 1 475 ? 2.405 17.624 1.086 1.00 80.88 475 GLY A N 1
ATOM 3869 C CA . GLY A 1 475 ? 3.330 18.148 0.075 1.00 80.88 475 GLY A CA 1
ATOM 3870 C C . GLY A 1 475 ? 3.884 19.548 0.330 1.00 80.88 475 GLY A C 1
ATOM 3871 O O . GLY A 1 475 ? 4.643 20.060 -0.499 1.00 80.88 475 GLY A O 1
ATOM 3872 N N . ASN A 1 476 ? 3.529 20.178 1.447 1.00 79.50 476 ASN A N 1
ATOM 3873 C CA . ASN A 1 476 ? 3.896 21.553 1.725 1.00 79.50 476 ASN A CA 1
ATOM 3874 C C . ASN A 1 476 ? 5.226 21.600 2.478 1.00 79.50 476 ASN A C 1
ATOM 3876 O O . ASN A 1 476 ? 5.460 20.885 3.451 1.00 79.50 476 ASN A O 1
ATOM 3880 N N . LYS A 1 477 ? 6.131 22.470 2.025 1.00 70.56 477 LYS A N 1
ATOM 3881 C CA . LYS A 1 477 ? 7.340 22.787 2.787 1.00 70.56 477 LYS A CA 1
ATOM 3882 C C . LYS A 1 477 ? 6.951 23.788 3.871 1.00 70.56 477 LYS A C 1
ATOM 3884 O O . LYS A 1 477 ? 6.651 24.936 3.560 1.00 70.56 477 LYS A O 1
ATOM 3889 N N . PHE A 1 478 ? 6.937 23.348 5.120 1.00 67.38 478 PHE A N 1
ATOM 3890 C CA . PHE A 1 478 ? 6.617 24.200 6.263 1.00 67.38 478 PHE A CA 1
ATOM 3891 C C . PHE A 1 478 ? 7.829 24.998 6.742 1.00 67.38 478 PHE A C 1
ATOM 3893 O O . PHE A 1 478 ? 8.972 24.611 6.479 1.00 67.38 478 PHE A O 1
ATOM 3900 N N . ASN A 1 479 ? 7.576 26.096 7.469 1.00 55.00 479 ASN A N 1
ATOM 3901 C CA . ASN A 1 479 ? 8.591 26.681 8.342 1.00 55.00 479 ASN A CA 1
ATOM 3902 C C . ASN A 1 479 ? 8.983 25.598 9.341 1.00 55.00 479 ASN A C 1
ATOM 3904 O O . ASN A 1 479 ? 8.167 25.166 10.151 1.00 55.00 479 ASN A O 1
ATOM 3908 N N . LYS A 1 480 ? 10.199 25.089 9.167 1.00 56.62 480 LYS A N 1
ATOM 3909 C CA . LYS A 1 480 ? 10.699 23.938 9.900 1.00 56.62 480 LYS A CA 1
ATOM 3910 C C . LYS A 1 480 ? 11.113 24.382 11.286 1.00 56.62 480 LYS A C 1
ATOM 3912 O O . LYS A 1 480 ? 11.893 25.329 11.398 1.00 56.62 480 LYS A O 1
ATOM 3917 N N . ASP A 1 481 ? 10.727 23.608 12.286 1.00 50.22 481 ASP A N 1
ATOM 3918 C CA . ASP A 1 481 ? 11.616 23.460 13.418 1.00 50.22 481 ASP A CA 1
ATOM 3919 C C . ASP A 1 481 ? 12.772 22.547 12.987 1.00 50.22 481 ASP A C 1
ATOM 3921 O O . ASP A 1 481 ? 12.596 21.345 12.762 1.00 50.22 481 ASP A O 1
ATOM 3925 N N . TYR A 1 482 ? 13.958 23.123 12.795 1.00 52.06 482 TYR A N 1
ATOM 3926 C CA . TYR A 1 482 ? 15.173 22.351 12.513 1.00 52.06 482 TYR A CA 1
ATOM 3927 C C . TYR A 1 482 ? 15.696 21.613 13.756 1.00 52.06 482 TYR A C 1
ATOM 3929 O O . TYR A 1 482 ? 16.687 20.895 13.640 1.00 52.06 482 TYR A O 1
ATOM 3937 N N . SER A 1 483 ? 15.065 21.796 14.921 1.00 51.62 483 SER A N 1
ATOM 3938 C CA . SER A 1 483 ? 15.474 21.180 16.183 1.00 51.62 483 SER A CA 1
ATOM 3939 C C . SER A 1 483 ? 14.773 19.858 16.508 1.00 51.62 483 SER A C 1
ATOM 3941 O O . SER A 1 483 ? 15.257 19.146 17.381 1.00 51.62 483 SER A O 1
ATOM 3943 N N . THR A 1 484 ? 13.698 19.494 15.795 1.00 58.09 484 THR A N 1
ATOM 3944 C CA . THR A 1 484 ? 12.878 18.321 16.148 1.00 58.09 484 THR A CA 1
ATOM 3945 C C . THR A 1 484 ? 13.546 16.994 15.775 1.00 58.09 484 THR A C 1
ATOM 3947 O O . THR A 1 484 ? 13.805 16.692 14.608 1.00 58.09 484 THR A O 1
ATOM 3950 N N . GLU A 1 485 ? 13.801 16.164 16.785 1.00 74.62 485 GLU A N 1
ATOM 3951 C CA . GLU A 1 485 ? 14.431 14.848 16.668 1.00 74.62 485 GLU A CA 1
ATOM 3952 C C . GLU A 1 485 ? 13.466 13.692 17.036 1.00 74.62 485 GLU A C 1
ATOM 3954 O O . GLU A 1 485 ? 13.861 12.693 17.660 1.00 74.62 485 GLU A O 1
ATOM 3959 N N . SER A 1 486 ? 12.183 13.825 16.685 1.00 87.88 486 SER A N 1
ATOM 3960 C CA . SER A 1 486 ? 11.148 12.815 16.951 1.00 87.88 486 SER A CA 1
ATOM 3961 C C . SER A 1 486 ? 11.445 11.467 16.271 1.00 87.88 486 SER A C 1
ATOM 3963 O O . SER A 1 486 ? 12.242 11.368 15.330 1.00 87.88 486 SER A O 1
ATOM 3965 N N . ALA A 1 487 ? 10.777 10.398 16.720 1.00 91.44 487 ALA A N 1
ATOM 3966 C CA . ALA A 1 487 ? 10.914 9.081 16.099 1.00 91.44 487 ALA A CA 1
ATOM 3967 C C . ALA A 1 487 ? 10.486 9.088 14.619 1.00 91.44 487 ALA A C 1
ATOM 3969 O O . ALA A 1 487 ? 11.192 8.542 13.770 1.00 91.44 487 ALA A O 1
ATOM 3970 N N . MET A 1 488 ? 9.363 9.740 14.308 1.00 92.62 488 MET A N 1
ATOM 3971 C CA . MET A 1 488 ? 8.786 9.793 12.964 1.00 92.62 488 MET A CA 1
ATOM 3972 C C . MET A 1 488 ? 9.635 10.617 11.992 1.00 92.62 488 MET A C 1
ATOM 3974 O O . MET A 1 488 ? 9.862 10.185 10.861 1.00 92.62 488 MET A O 1
ATOM 3978 N N . ASP A 1 489 ? 10.152 11.766 12.430 1.00 90.69 489 ASP A N 1
ATOM 3979 C CA . ASP A 1 489 ? 11.013 12.617 11.601 1.00 90.69 489 ASP A CA 1
ATOM 3980 C C . ASP A 1 489 ? 12.356 11.930 11.320 1.00 90.69 489 ASP A C 1
ATOM 3982 O O . ASP A 1 489 ? 12.799 11.864 10.169 1.00 90.69 489 ASP A O 1
ATOM 3986 N N . PHE A 1 490 ? 12.953 11.307 12.345 1.00 90.00 490 PHE A N 1
ATOM 3987 C CA . PHE A 1 490 ? 14.138 10.463 12.183 1.00 90.00 490 PHE A CA 1
ATOM 3988 C C . PHE A 1 490 ? 13.892 9.330 11.180 1.00 90.00 490 PHE A C 1
ATOM 3990 O O . PHE A 1 490 ? 14.698 9.111 10.272 1.00 90.00 490 PHE A O 1
ATOM 3997 N N . PHE A 1 491 ? 12.780 8.608 11.321 1.00 92.88 491 PHE A N 1
ATOM 3998 C CA . PHE A 1 491 ? 12.443 7.499 10.436 1.00 92.88 491 PHE A CA 1
ATOM 3999 C C . PHE A 1 491 ? 12.254 7.967 8.987 1.00 92.88 491 PHE A C 1
ATOM 4001 O O . PHE A 1 491 ? 12.826 7.377 8.067 1.00 92.88 491 PHE A O 1
ATOM 4008 N N . SER A 1 492 ? 11.538 9.076 8.787 1.00 92.69 492 SER A N 1
ATOM 4009 C CA . SER A 1 492 ? 11.343 9.704 7.479 1.00 92.69 492 SER A CA 1
ATOM 4010 C C . SER A 1 492 ? 12.672 10.059 6.803 1.00 92.69 492 SER A C 1
ATOM 4012 O O . SER A 1 492 ? 12.883 9.732 5.633 1.00 92.69 492 SER A O 1
ATOM 4014 N N . GLU A 1 493 ? 13.625 10.637 7.542 1.00 88.25 493 GLU A N 1
ATOM 4015 C CA . GLU A 1 493 ? 14.975 10.924 7.038 1.00 88.25 493 GLU A CA 1
ATOM 4016 C C . GLU A 1 493 ? 15.708 9.640 6.597 1.00 88.25 493 GLU A C 1
ATOM 4018 O O . GLU A 1 493 ? 16.330 9.597 5.529 1.00 88.25 493 GLU A O 1
ATOM 4023 N N . ARG A 1 494 ? 15.625 8.563 7.393 1.00 89.06 494 ARG A N 1
ATOM 4024 C CA . ARG A 1 494 ? 16.248 7.272 7.050 1.00 89.06 494 ARG A CA 1
ATOM 4025 C C . ARG A 1 494 ? 15.643 6.659 5.791 1.00 89.06 494 ARG A C 1
ATOM 4027 O O . ARG A 1 494 ? 16.390 6.108 4.979 1.00 89.06 494 ARG A O 1
ATOM 4034 N N . MET A 1 495 ? 14.325 6.755 5.615 1.00 93.06 495 MET A N 1
ATOM 4035 C CA . MET A 1 495 ? 13.628 6.226 4.439 1.00 93.06 495 MET A CA 1
ATOM 4036 C C . MET A 1 495 ? 13.930 7.033 3.174 1.00 93.06 495 MET A C 1
ATOM 4038 O O . MET A 1 495 ? 14.085 6.446 2.104 1.00 93.06 495 MET A O 1
ATOM 4042 N N . GLN A 1 496 ? 14.124 8.351 3.282 1.00 91.00 496 GLN A N 1
ATOM 4043 C CA . GLN A 1 496 ? 14.592 9.176 2.162 1.00 91.00 496 GLN A CA 1
ATOM 4044 C C . GLN A 1 496 ? 15.992 8.768 1.692 1.00 91.00 496 GLN A C 1
ATOM 4046 O O . GLN A 1 496 ? 16.209 8.554 0.501 1.00 91.00 496 GLN A O 1
ATOM 4051 N N . LYS A 1 497 ? 16.930 8.564 2.619 1.00 87.75 497 LYS A N 1
ATOM 4052 C CA . LYS A 1 497 ? 18.269 8.053 2.287 1.00 87.75 497 LYS A CA 1
ATOM 4053 C C . LYS A 1 497 ? 18.223 6.630 1.714 1.00 87.75 497 LYS A C 1
ATOM 4055 O O . LYS A 1 497 ? 18.952 6.316 0.775 1.00 87.75 497 LYS A O 1
ATOM 4060 N N . PHE A 1 498 ? 17.331 5.771 2.216 1.00 90.56 498 PHE A N 1
ATOM 4061 C CA . PHE A 1 498 ? 17.118 4.449 1.619 1.00 90.56 498 PHE A CA 1
ATOM 4062 C C . PHE A 1 498 ? 16.584 4.563 0.183 1.00 90.56 498 PHE A C 1
ATOM 4064 O O . PHE A 1 498 ? 17.060 3.872 -0.712 1.00 90.56 498 PHE A O 1
ATOM 4071 N N . LYS A 1 499 ? 15.677 5.506 -0.081 1.00 93.00 499 LYS A N 1
ATOM 4072 C CA . LYS A 1 499 ? 15.179 5.812 -1.427 1.00 93.00 499 LYS A CA 1
ATOM 4073 C C . LYS A 1 499 ? 16.280 6.268 -2.383 1.00 93.00 499 LYS A C 1
ATOM 4075 O O . LYS A 1 499 ? 16.304 5.837 -3.535 1.00 93.00 499 LYS A O 1
ATOM 4080 N N . GLU A 1 500 ? 17.205 7.110 -1.932 1.00 90.56 500 GLU A N 1
ATOM 4081 C CA . GLU A 1 500 ? 18.388 7.488 -2.718 1.00 90.56 500 GLU A CA 1
ATOM 4082 C C . GLU A 1 500 ? 19.228 6.262 -3.088 1.00 90.56 500 GLU A C 1
ATOM 4084 O O . GLU A 1 500 ? 19.596 6.097 -4.254 1.00 90.56 500 GLU A O 1
ATOM 4089 N N . TYR A 1 501 ? 19.453 5.362 -2.128 1.00 87.94 501 TYR A N 1
ATOM 4090 C CA . TYR A 1 501 ? 20.141 4.098 -2.370 1.00 87.94 501 TYR A CA 1
ATOM 4091 C C . TYR A 1 501 ? 19.413 3.226 -3.406 1.00 87.94 501 TYR A C 1
ATOM 4093 O O . TYR A 1 501 ? 20.029 2.805 -4.384 1.00 87.94 501 TYR A O 1
ATOM 4101 N N . VAL A 1 502 ? 18.102 3.007 -3.260 1.00 91.44 502 VAL A N 1
ATOM 4102 C CA . VAL A 1 502 ? 17.303 2.245 -4.238 1.00 91.44 502 VAL A CA 1
ATOM 4103 C C . VAL A 1 502 ? 17.444 2.833 -5.641 1.00 91.44 502 VAL A C 1
ATOM 4105 O O . VAL A 1 502 ? 17.674 2.108 -6.610 1.00 91.44 502 VAL A O 1
ATOM 4108 N N . ASN A 1 503 ? 17.355 4.160 -5.762 1.00 90.88 503 ASN A N 1
ATOM 4109 C CA . ASN A 1 503 ? 17.498 4.841 -7.045 1.00 90.88 503 ASN A CA 1
ATOM 4110 C C . ASN A 1 503 ? 18.890 4.647 -7.660 1.00 90.88 503 ASN A C 1
ATOM 4112 O O . ASN A 1 503 ? 18.993 4.546 -8.885 1.00 90.88 503 ASN A O 1
ATOM 4116 N N . LYS A 1 504 ? 19.938 4.579 -6.832 1.00 88.44 504 LYS A N 1
ATOM 4117 C CA . LYS A 1 504 ? 21.297 4.258 -7.270 1.00 88.44 504 LYS A CA 1
ATOM 4118 C C . LYS A 1 504 ? 21.392 2.817 -7.781 1.00 88.44 504 LYS A C 1
ATOM 4120 O O . LYS A 1 504 ? 21.861 2.625 -8.901 1.00 88.44 504 LYS A O 1
ATOM 4125 N N . VAL A 1 505 ? 20.885 1.831 -7.038 1.00 89.25 505 VAL A N 1
ATOM 4126 C CA . VAL A 1 505 ? 20.911 0.403 -7.429 1.00 89.25 505 VAL A CA 1
ATOM 4127 C C . VAL A 1 505 ? 20.220 0.173 -8.766 1.00 89.25 505 VAL A C 1
ATOM 4129 O O . VAL A 1 505 ? 20.800 -0.365 -9.712 1.00 89.25 505 VAL A O 1
ATOM 4132 N N . MET A 1 506 ? 18.980 0.654 -8.865 1.00 89.69 506 MET A N 1
ATOM 4133 C CA . MET A 1 506 ? 18.108 0.473 -10.029 1.00 89.69 506 MET A CA 1
ATOM 4134 C C . MET A 1 506 ? 18.599 1.248 -11.263 1.00 89.69 506 MET A C 1
ATOM 4136 O O . MET A 1 506 ? 18.028 1.128 -12.347 1.00 89.69 506 MET A O 1
ATOM 4140 N N . ARG A 1 507 ? 19.643 2.079 -11.122 1.00 86.00 507 ARG A N 1
ATOM 4141 C CA . ARG A 1 507 ? 20.228 2.856 -12.219 1.00 86.00 507 ARG A CA 1
ATOM 4142 C C . ARG A 1 507 ? 21.689 2.502 -12.454 1.00 86.00 507 ARG A C 1
ATOM 4144 O O . ARG A 1 507 ? 22.009 1.936 -13.490 1.00 86.00 507 ARG A O 1
ATOM 4151 N N . GLU A 1 508 ? 22.579 2.882 -11.551 1.00 81.81 508 GLU A N 1
ATOM 4152 C CA . GLU A 1 508 ? 24.030 2.781 -11.730 1.00 81.81 508 GLU A CA 1
ATOM 4153 C C . GLU A 1 508 ? 24.515 1.335 -11.642 1.00 81.81 508 GLU A C 1
ATOM 4155 O O . GLU A 1 508 ? 25.177 0.860 -12.568 1.00 81.81 508 GLU A O 1
ATOM 4160 N N . ASP A 1 509 ? 24.148 0.623 -10.574 1.00 82.50 509 ASP A N 1
ATOM 4161 C CA . ASP A 1 509 ? 24.614 -0.749 -10.346 1.00 82.50 509 ASP A CA 1
ATOM 4162 C C . ASP A 1 509 ? 24.026 -1.707 -11.384 1.00 82.50 509 ASP A C 1
ATOM 4164 O O . ASP A 1 509 ? 24.752 -2.500 -11.983 1.00 82.50 509 ASP A O 1
ATOM 4168 N N . THR A 1 510 ? 22.743 -1.537 -11.710 1.00 85.56 510 THR A N 1
ATOM 4169 C CA . THR A 1 510 ? 22.088 -2.301 -12.778 1.00 85.56 510 THR A CA 1
ATOM 4170 C C . THR A 1 510 ? 22.759 -2.071 -14.139 1.00 85.56 510 THR A C 1
ATOM 4172 O O . THR A 1 510 ? 23.006 -3.022 -14.877 1.00 85.56 510 THR A O 1
ATOM 4175 N N . ASN A 1 511 ? 23.147 -0.831 -14.470 1.00 82.00 511 ASN A N 1
ATOM 4176 C CA . ASN A 1 511 ? 23.873 -0.544 -15.716 1.00 82.00 511 ASN A CA 1
ATOM 4177 C C . ASN A 1 511 ? 25.242 -1.208 -15.763 1.00 82.00 511 ASN A C 1
ATOM 4179 O O . ASN A 1 511 ? 25.639 -1.718 -16.811 1.00 82.00 511 ASN A O 1
ATOM 4183 N N . ARG A 1 512 ? 25.974 -1.163 -14.645 1.00 81.50 512 ARG A N 1
ATOM 4184 C CA . ARG A 1 512 ? 27.265 -1.840 -14.516 1.00 81.50 512 ARG A CA 1
ATOM 4185 C C . ARG A 1 512 ? 27.085 -3.339 -14.738 1.00 81.50 512 ARG A C 1
ATOM 4187 O O . ARG A 1 512 ? 27.801 -3.908 -15.551 1.00 81.50 512 ARG A O 1
ATOM 4194 N N . LYS A 1 513 ? 26.086 -3.945 -14.094 1.00 81.62 513 LYS A N 1
ATOM 4195 C CA . LYS A 1 513 ? 25.799 -5.378 -14.179 1.00 81.62 513 LYS A CA 1
ATOM 4196 C C . LYS A 1 513 ? 25.426 -5.827 -15.596 1.00 81.62 513 LYS A C 1
ATOM 4198 O O . LYS A 1 513 ? 26.024 -6.778 -16.087 1.00 81.62 513 LYS A O 1
ATOM 4203 N N . ILE A 1 514 ? 24.531 -5.107 -16.280 1.00 78.94 514 ILE A N 1
ATOM 4204 C CA . ILE A 1 514 ? 24.164 -5.391 -17.683 1.00 78.94 514 ILE A CA 1
ATOM 4205 C C . ILE A 1 514 ? 25.411 -5.419 -18.583 1.00 78.94 514 ILE A C 1
ATOM 4207 O O . ILE A 1 514 ? 25.551 -6.317 -19.409 1.00 78.94 514 ILE A O 1
ATOM 4211 N N . ARG A 1 515 ? 26.342 -4.470 -18.396 1.00 76.31 515 ARG A N 1
ATOM 4212 C CA . ARG A 1 515 ? 27.606 -4.424 -19.153 1.00 76.31 515 ARG A CA 1
ATOM 4213 C C . ARG A 1 515 ? 28.522 -5.600 -18.819 1.00 76.31 515 ARG A C 1
ATOM 4215 O O . ARG A 1 515 ? 29.047 -6.230 -19.728 1.00 76.31 515 ARG A O 1
ATOM 4222 N N . THR A 1 516 ? 28.703 -5.912 -17.534 1.00 78.62 516 THR A N 1
ATOM 4223 C CA . THR A 1 516 ? 29.560 -7.025 -17.089 1.00 78.62 516 THR A CA 1
ATOM 4224 C C . THR A 1 516 ? 29.080 -8.370 -17.627 1.00 78.62 516 THR A C 1
ATOM 4226 O O . THR A 1 516 ? 29.893 -9.192 -18.035 1.00 78.62 516 THR A O 1
ATOM 4229 N N . GLN A 1 517 ? 27.765 -8.582 -17.666 1.00 73.62 517 GLN A N 1
ATOM 4230 C CA . GLN A 1 517 ? 27.156 -9.832 -18.125 1.00 73.62 517 GLN A CA 1
ATOM 4231 C C . GLN A 1 517 ? 27.141 -9.981 -19.652 1.00 73.62 517 GLN A C 1
ATOM 4233 O O . GLN A 1 517 ? 26.696 -11.011 -20.150 1.00 73.62 517 GLN A O 1
ATOM 4238 N N . LYS A 1 518 ? 27.616 -8.967 -20.397 1.00 65.56 518 LYS A N 1
ATOM 4239 C CA . LYS A 1 518 ? 27.625 -8.944 -21.868 1.00 65.56 518 LYS A CA 1
ATOM 4240 C C . LYS A 1 518 ? 26.284 -9.375 -22.465 1.00 65.56 518 LYS A C 1
ATOM 4242 O O . LYS A 1 518 ? 26.248 -10.111 -23.449 1.00 65.56 518 LYS A O 1
ATOM 4247 N N . PHE A 1 519 ? 25.178 -8.957 -21.845 1.00 68.31 519 PHE A N 1
ATOM 4248 C CA . PHE A 1 519 ? 23.863 -9.238 -22.402 1.00 68.31 519 PHE A CA 1
ATOM 4249 C C . PHE A 1 519 ? 23.802 -8.687 -23.824 1.00 68.31 519 PHE A C 1
ATOM 4251 O O . PHE A 1 519 ? 24.189 -7.538 -24.057 1.00 68.31 519 PHE A O 1
ATOM 4258 N N . GLU A 1 520 ? 23.260 -9.477 -24.755 1.00 64.25 520 GLU A N 1
ATOM 4259 C CA . GLU A 1 520 ? 22.711 -8.892 -25.973 1.00 64.25 520 GLU A CA 1
ATOM 4260 C C . GLU A 1 520 ? 21.787 -7.751 -25.578 1.00 64.25 520 GLU A C 1
ATOM 4262 O O . GLU A 1 520 ? 21.122 -7.805 -24.534 1.00 64.25 520 GLU A O 1
ATOM 4267 N N . ASN A 1 521 ? 21.789 -6.689 -26.379 1.00 75.25 521 ASN A N 1
ATOM 4268 C CA . ASN A 1 521 ? 21.076 -5.505 -25.970 1.00 75.25 521 ASN A CA 1
ATOM 4269 C C . ASN A 1 521 ? 19.609 -5.837 -25.704 1.00 75.25 521 ASN A C 1
ATOM 4271 O O . ASN A 1 521 ? 18.935 -6.350 -26.586 1.00 75.25 521 ASN A O 1
ATOM 4275 N N . ILE A 1 522 ? 19.128 -5.548 -24.495 1.00 84.12 522 ILE A N 1
ATOM 4276 C CA . ILE A 1 522 ? 17.851 -6.068 -23.989 1.00 84.12 522 ILE A CA 1
ATOM 4277 C C . ILE A 1 522 ? 16.682 -5.712 -24.915 1.00 84.12 522 ILE A C 1
ATOM 4279 O O . ILE A 1 522 ? 15.750 -6.492 -25.064 1.00 84.12 522 ILE A O 1
ATOM 4283 N N . TYR A 1 523 ? 16.739 -4.564 -25.590 1.00 86.12 523 TYR A N 1
ATOM 4284 C CA . TYR A 1 523 ? 15.684 -4.178 -26.523 1.00 86.12 523 TYR A CA 1
ATOM 4285 C C . TYR A 1 523 ? 15.692 -4.964 -27.845 1.00 86.12 523 TYR A C 1
ATOM 4287 O O . TYR A 1 523 ? 14.724 -4.862 -28.588 1.00 86.12 523 TYR A O 1
ATOM 4295 N N . ASN A 1 524 ? 16.729 -5.751 -28.150 1.00 86.38 524 ASN A N 1
ATOM 4296 C CA . ASN A 1 524 ? 16.725 -6.683 -29.282 1.00 86.38 524 ASN A CA 1
ATOM 4297 C C . ASN A 1 524 ? 15.668 -7.762 -29.088 1.00 86.38 524 ASN A C 1
ATOM 4299 O O . ASN A 1 524 ? 14.951 -8.053 -30.031 1.00 86.38 524 ASN A O 1
ATOM 4303 N N . TYR A 1 525 ? 15.491 -8.244 -27.855 1.00 91.00 525 TYR A N 1
ATOM 4304 C CA . TYR A 1 525 ? 14.429 -9.194 -27.523 1.00 91.00 525 TYR A CA 1
ATOM 4305 C C . TYR A 1 525 ? 13.020 -8.610 -27.725 1.00 91.00 525 TYR A C 1
ATOM 4307 O O . TYR A 1 525 ? 12.057 -9.352 -27.831 1.00 91.00 525 TYR A O 1
ATOM 4315 N N . LEU A 1 526 ? 12.877 -7.281 -27.775 1.00 93.62 526 LEU A N 1
ATOM 4316 C CA . LEU A 1 526 ? 11.597 -6.602 -28.017 1.00 93.62 526 LEU A CA 1
ATOM 4317 C C . LEU A 1 526 ? 11.310 -6.415 -29.524 1.00 93.62 526 LEU A C 1
ATOM 4319 O O . LEU A 1 526 ? 10.258 -5.889 -29.895 1.00 93.62 526 LEU A O 1
ATOM 4323 N N . MET A 1 527 ? 12.251 -6.780 -30.400 1.00 92.12 527 MET A N 1
ATOM 4324 C CA . MET A 1 527 ? 12.182 -6.586 -31.850 1.00 92.12 527 MET A CA 1
ATOM 4325 C C . MET A 1 527 ? 12.198 -7.924 -32.574 1.00 92.12 527 MET A C 1
ATOM 4327 O O . MET A 1 527 ? 12.792 -8.880 -32.098 1.00 92.12 527 MET A O 1
ATOM 4331 N N . ASN A 1 528 ? 11.591 -7.963 -33.754 1.00 92.88 528 ASN A N 1
ATOM 4332 C CA . ASN A 1 528 ? 11.654 -9.129 -34.620 1.00 92.88 528 ASN A CA 1
ATOM 4333 C C . ASN A 1 528 ? 12.810 -8.969 -35.635 1.00 92.88 528 ASN A C 1
ATOM 4335 O O . ASN A 1 528 ? 12.777 -8.023 -36.433 1.00 92.88 528 ASN A O 1
ATOM 4339 N N . PRO A 1 529 ? 13.826 -9.856 -35.614 1.00 85.75 529 PRO A N 1
ATOM 4340 C CA . PRO A 1 529 ? 14.973 -9.787 -36.521 1.00 85.75 529 PRO A CA 1
ATOM 4341 C C . PRO A 1 529 ? 14.657 -10.204 -37.967 1.00 85.75 529 PRO A C 1
ATOM 4343 O O . PRO A 1 529 ? 15.433 -9.884 -38.860 1.00 85.75 529 PRO A O 1
ATOM 4346 N N . GLU A 1 530 ? 13.539 -10.886 -38.215 1.00 89.06 530 GLU A N 1
ATOM 4347 C CA . GLU A 1 530 ? 13.139 -11.399 -39.533 1.00 89.06 530 GLU A CA 1
ATOM 4348 C C . GLU A 1 530 ? 12.466 -10.333 -40.414 1.00 89.06 530 GLU A C 1
ATOM 4350 O O . GLU A 1 530 ? 12.164 -10.583 -41.581 1.00 89.06 530 GLU A O 1
ATOM 4355 N N . LEU A 1 531 ? 12.211 -9.136 -39.877 1.00 87.94 531 LEU A N 1
ATOM 4356 C CA . LEU A 1 531 ? 11.536 -8.053 -40.591 1.00 87.94 531 LEU A CA 1
ATOM 4357 C C . LEU A 1 531 ? 12.484 -7.272 -41.509 1.00 87.94 531 LEU A C 1
ATOM 4359 O O . LEU A 1 531 ? 13.585 -6.886 -41.118 1.00 87.94 531 LEU A O 1
ATOM 4363 N N . ASP A 1 532 ? 12.009 -6.933 -42.710 1.00 84.12 532 ASP A N 1
ATOM 4364 C CA . ASP A 1 532 ? 12.741 -6.090 -43.659 1.00 84.12 532 ASP A CA 1
ATOM 4365 C C . ASP A 1 532 ? 12.897 -4.657 -43.108 1.00 84.12 532 ASP A C 1
ATOM 4367 O O . ASP A 1 532 ? 11.919 -3.956 -42.804 1.00 84.12 532 ASP A O 1
ATOM 4371 N N . GLY A 1 533 ? 14.145 -4.192 -43.003 1.00 77.12 533 GLY A N 1
ATOM 4372 C CA . GLY A 1 533 ? 14.472 -2.906 -42.393 1.00 77.12 533 GLY A CA 1
ATOM 4373 C C . GLY A 1 533 ? 13.911 -1.690 -43.133 1.00 77.12 533 GLY A C 1
ATOM 4374 O O . GLY A 1 533 ? 13.584 -0.699 -42.475 1.00 77.12 533 GLY A O 1
ATOM 4375 N N . ASN A 1 534 ? 13.676 -1.761 -44.451 1.00 79.31 534 ASN A N 1
ATOM 4376 C CA . ASN A 1 534 ? 13.000 -0.695 -45.199 1.00 79.31 534 ASN A CA 1
ATOM 4377 C C . ASN A 1 534 ? 11.523 -0.594 -44.806 1.00 79.31 534 ASN A C 1
ATOM 4379 O O . ASN A 1 534 ? 10.973 0.506 -44.709 1.00 79.31 534 ASN A O 1
ATOM 4383 N N . LYS A 1 535 ? 10.862 -1.733 -44.557 1.00 88.31 535 LYS A N 1
ATOM 4384 C CA . LYS A 1 535 ? 9.470 -1.750 -44.076 1.00 88.31 535 LYS A CA 1
ATOM 4385 C C . LYS A 1 535 ? 9.379 -1.173 -42.671 1.00 88.31 535 LYS A C 1
ATOM 4387 O O . LYS A 1 535 ? 8.530 -0.318 -42.427 1.00 88.31 535 LYS A O 1
ATOM 4392 N N . VAL A 1 536 ? 10.289 -1.580 -41.785 1.00 88.19 536 VAL A N 1
ATOM 4393 C CA . VAL A 1 536 ? 10.394 -1.029 -40.428 1.00 88.19 536 VAL A CA 1
ATOM 4394 C C . VAL A 1 536 ? 10.619 0.483 -40.480 1.00 88.19 536 VAL A C 1
ATOM 4396 O O . VAL A 1 536 ? 9.920 1.232 -39.802 1.00 88.19 536 VAL A O 1
ATOM 4399 N N . GLN A 1 537 ? 11.555 0.952 -41.309 1.00 84.19 537 GLN A N 1
ATOM 4400 C CA . GLN A 1 537 ? 11.867 2.373 -41.430 1.00 84.19 537 GLN A CA 1
ATOM 4401 C C . GLN A 1 537 ? 10.682 3.192 -41.951 1.00 84.19 537 GLN A C 1
ATOM 4403 O O . GLN A 1 537 ? 10.407 4.267 -41.418 1.00 84.19 537 GLN A O 1
ATOM 4408 N N . LYS A 1 538 ? 9.950 2.682 -42.944 1.00 88.88 538 LYS A N 1
ATOM 4409 C CA . LYS A 1 538 ? 8.748 3.348 -43.453 1.00 88.88 538 LYS A CA 1
ATOM 4410 C C . LYS A 1 538 ? 7.718 3.571 -42.339 1.00 88.88 538 LYS A C 1
ATOM 4412 O O . LYS A 1 538 ? 7.206 4.677 -42.188 1.00 88.88 538 LYS A O 1
ATOM 4417 N N . VAL A 1 539 ? 7.474 2.552 -41.512 1.00 94.06 539 VAL A N 1
ATOM 4418 C CA . VAL A 1 539 ? 6.572 2.677 -40.355 1.00 94.06 539 VAL A CA 1
ATOM 4419 C C . VAL A 1 539 ? 7.120 3.684 -39.337 1.00 94.06 539 VAL A C 1
ATOM 4421 O O . VAL A 1 539 ? 6.365 4.509 -38.834 1.00 94.06 539 VAL A O 1
ATOM 4424 N N . ILE A 1 540 ? 8.432 3.694 -39.066 1.00 90.31 540 ILE A N 1
ATOM 4425 C CA . ILE A 1 540 ? 9.069 4.700 -38.191 1.00 90.31 540 ILE A CA 1
ATOM 4426 C C . ILE A 1 540 ? 8.808 6.132 -38.686 1.00 90.31 540 ILE A C 1
ATOM 4428 O O . ILE A 1 540 ? 8.548 7.030 -37.881 1.00 90.31 540 ILE A O 1
ATOM 4432 N N . GLU A 1 541 ? 8.897 6.362 -39.995 1.00 88.69 541 GLU A N 1
ATOM 4433 C CA . GLU A 1 541 ? 8.665 7.674 -40.605 1.00 88.69 541 GLU A CA 1
ATOM 4434 C C . GLU A 1 541 ? 7.207 8.113 -40.468 1.00 88.69 541 GLU A C 1
ATOM 4436 O O . GLU A 1 541 ? 6.945 9.238 -40.033 1.00 88.69 541 GLU A O 1
ATOM 4441 N N . GLU A 1 542 ? 6.267 7.210 -40.743 1.00 93.56 542 GLU A N 1
ATOM 4442 C CA . GLU A 1 542 ? 4.828 7.453 -40.603 1.00 93.56 542 GLU A CA 1
ATOM 4443 C C . GLU A 1 542 ? 4.432 7.702 -39.131 1.00 93.56 542 GLU A C 1
ATOM 4445 O O . GLU A 1 542 ? 3.683 8.637 -38.826 1.00 93.56 542 GLU A O 1
ATOM 4450 N N . LEU A 1 543 ? 5.032 6.965 -38.188 1.00 94.31 543 LEU A N 1
ATOM 4451 C CA . LEU A 1 543 ? 4.852 7.164 -36.745 1.00 94.31 543 LEU A CA 1
ATOM 4452 C C . LEU A 1 543 ? 5.504 8.448 -36.212 1.00 94.31 543 LEU A C 1
ATOM 4454 O O . LEU A 1 543 ? 5.183 8.878 -35.101 1.00 94.31 543 LEU A O 1
ATOM 4458 N N . GLY A 1 544 ? 6.415 9.085 -36.953 1.00 90.31 544 GLY A N 1
ATOM 4459 C CA . GLY A 1 544 ? 7.223 10.207 -36.462 1.00 90.31 544 GLY A CA 1
ATOM 4460 C C . GLY A 1 544 ? 6.398 11.387 -35.933 1.00 90.31 544 GLY A C 1
ATOM 4461 O O . GLY A 1 544 ? 6.738 11.988 -34.905 1.00 90.31 544 GLY A O 1
ATOM 4462 N N . SER A 1 545 ? 5.283 11.696 -36.603 1.00 91.56 545 SER A N 1
ATOM 4463 C CA . SER A 1 545 ? 4.348 12.749 -36.183 1.00 91.56 545 SER A CA 1
ATOM 4464 C C . SER A 1 545 ? 3.572 12.363 -34.915 1.00 91.56 545 SER A C 1
ATOM 4466 O O . SER A 1 545 ? 3.452 13.176 -33.994 1.00 91.56 545 SER A O 1
ATOM 4468 N N . ILE A 1 546 ? 3.121 11.107 -34.830 1.00 94.88 546 ILE A N 1
ATOM 4469 C CA . ILE A 1 546 ? 2.390 10.541 -33.689 1.00 94.88 546 ILE A CA 1
ATOM 4470 C C . ILE A 1 546 ? 3.286 10.516 -32.451 1.00 94.88 546 ILE A C 1
ATOM 4472 O O . ILE A 1 546 ? 2.886 11.004 -31.396 1.00 94.88 546 ILE A O 1
ATOM 4476 N N . TYR A 1 547 ? 4.520 10.029 -32.591 1.00 91.81 547 TYR A N 1
ATOM 4477 C CA . TYR A 1 547 ? 5.508 9.984 -31.516 1.00 91.81 547 TYR A CA 1
ATOM 4478 C C . TYR A 1 547 ? 5.801 11.381 -30.966 1.00 91.81 547 TYR A C 1
ATOM 4480 O O . TYR A 1 547 ? 5.731 11.616 -29.761 1.00 91.81 547 TYR A O 1
ATOM 4488 N N . SER A 1 548 ? 6.074 12.340 -31.853 1.00 89.56 548 SER A N 1
ATOM 4489 C CA . SER A 1 548 ? 6.401 13.714 -31.459 1.00 89.56 548 SER A CA 1
ATOM 4490 C C . SER A 1 548 ? 5.224 14.393 -30.746 1.00 89.56 548 SER A C 1
ATOM 4492 O O . SER A 1 548 ? 5.413 15.085 -29.743 1.00 89.56 548 SER A O 1
ATOM 4494 N N . LYS A 1 549 ? 3.993 14.156 -31.220 1.00 93.31 549 LYS A N 1
ATOM 4495 C CA . LYS A 1 549 ? 2.760 14.612 -30.567 1.00 93.31 549 LYS A CA 1
ATOM 4496 C C . LYS A 1 549 ? 2.583 13.978 -29.188 1.00 93.31 549 LYS A C 1
ATOM 4498 O O . LYS A 1 549 ? 2.367 14.704 -28.220 1.00 93.31 549 LYS A O 1
ATOM 4503 N N . PHE A 1 550 ? 2.748 12.659 -29.088 1.00 93.69 550 PHE A N 1
ATOM 4504 C CA . PHE A 1 550 ? 2.676 11.927 -27.827 1.00 93.69 550 PHE A CA 1
ATOM 4505 C C . PHE A 1 550 ? 3.677 12.465 -26.804 1.00 93.69 550 PHE A C 1
ATOM 4507 O O . PHE A 1 550 ? 3.282 12.791 -25.692 1.00 93.69 550 PHE A O 1
ATOM 4514 N N . ILE A 1 551 ? 4.954 12.624 -27.166 1.00 90.12 551 ILE A N 1
ATOM 4515 C CA . ILE A 1 551 ? 5.985 13.113 -26.240 1.00 90.12 551 ILE A CA 1
ATOM 4516 C C . ILE A 1 551 ? 5.645 14.512 -25.711 1.00 90.12 551 ILE A C 1
ATOM 4518 O O . ILE A 1 551 ? 5.775 14.760 -24.510 1.00 90.12 551 ILE A O 1
ATOM 4522 N N . ASN A 1 552 ? 5.165 15.411 -26.574 1.00 90.88 552 ASN A N 1
ATOM 4523 C CA . ASN A 1 552 ? 4.776 16.763 -26.174 1.00 90.88 552 ASN A CA 1
ATOM 4524 C C . ASN A 1 552 ? 3.547 16.767 -25.250 1.00 90.88 552 ASN A C 1
ATOM 4526 O O . ASN A 1 552 ? 3.573 17.408 -24.192 1.00 90.88 552 ASN A O 1
ATOM 4530 N N . GLU A 1 553 ? 2.488 16.036 -25.610 1.00 94.06 553 GLU A N 1
ATOM 4531 C CA . GLU A 1 553 ? 1.268 15.925 -24.798 1.00 94.06 553 GLU A CA 1
ATOM 4532 C C . GLU A 1 553 ? 1.566 15.234 -23.456 1.00 94.06 553 GLU A C 1
ATOM 4534 O O . GLU A 1 553 ? 1.207 15.753 -22.399 1.00 94.06 553 GLU A O 1
ATOM 4539 N N . ASN A 1 554 ? 2.332 14.141 -23.467 1.00 92.19 554 ASN A N 1
ATOM 4540 C CA . ASN A 1 554 ? 2.756 13.419 -22.270 1.00 92.19 554 ASN A CA 1
ATOM 4541 C C . ASN A 1 554 ? 3.599 14.302 -21.341 1.00 92.19 554 ASN A C 1
ATOM 4543 O O . ASN A 1 554 ? 3.357 14.343 -20.138 1.00 92.19 554 ASN A O 1
ATOM 4547 N N . LYS A 1 555 ? 4.558 15.067 -21.880 1.00 91.19 555 LYS A N 1
ATOM 4548 C CA . LYS A 1 555 ? 5.347 16.031 -21.093 1.00 91.19 555 LYS A CA 1
ATOM 4549 C C . LYS A 1 555 ? 4.462 17.118 -20.482 1.00 91.19 555 LYS A C 1
ATOM 4551 O O . LYS A 1 555 ? 4.679 17.517 -19.340 1.00 91.19 555 LYS A O 1
ATOM 4556 N N . THR A 1 556 ? 3.455 17.578 -21.219 1.00 93.06 556 THR A N 1
ATOM 4557 C CA . THR A 1 556 ? 2.498 18.584 -20.739 1.00 93.06 556 THR A CA 1
ATOM 4558 C C . THR A 1 556 ? 1.675 18.043 -19.575 1.00 93.06 556 THR A C 1
ATOM 4560 O O . THR A 1 556 ? 1.565 18.701 -18.539 1.00 93.06 556 THR A O 1
ATOM 4563 N N . LEU A 1 557 ? 1.164 16.817 -19.705 1.00 93.44 557 LEU A N 1
ATOM 4564 C CA . LEU A 1 557 ? 0.461 16.132 -18.625 1.00 93.44 557 LEU A CA 1
ATOM 4565 C C . LEU A 1 557 ? 1.384 15.836 -17.437 1.00 93.44 557 LEU A C 1
ATOM 4567 O O . LEU A 1 557 ? 0.937 15.926 -16.298 1.00 93.44 557 LEU A O 1
ATOM 4571 N N . ALA A 1 558 ? 2.668 15.545 -17.660 1.00 91.00 558 ALA A N 1
ATOM 4572 C CA . ALA A 1 558 ? 3.634 15.302 -16.586 1.00 91.00 558 ALA A CA 1
ATOM 4573 C C . ALA A 1 558 ? 3.899 16.569 -15.773 1.00 91.00 558 ALA A C 1
ATOM 4575 O O . ALA A 1 558 ? 3.859 16.528 -14.546 1.00 91.00 558 ALA A O 1
ATOM 4576 N N . ILE A 1 559 ? 4.072 17.707 -16.450 1.00 91.88 559 ILE A N 1
ATOM 4577 C CA . ILE A 1 559 ? 4.205 19.020 -15.809 1.00 91.88 559 ILE A CA 1
ATOM 4578 C C . ILE A 1 559 ? 2.922 19.388 -15.055 1.00 91.88 559 ILE A C 1
ATOM 4580 O O . ILE A 1 559 ? 2.988 19.928 -13.950 1.00 91.88 559 ILE A O 1
ATOM 4584 N N . LEU A 1 560 ? 1.751 19.103 -15.632 1.00 92.69 560 LEU A N 1
ATOM 4585 C CA . LEU A 1 560 ? 0.472 19.326 -14.961 1.00 92.69 560 LEU A CA 1
ATOM 4586 C C . LEU A 1 560 ? 0.370 18.465 -13.696 1.00 92.69 560 LEU A C 1
ATOM 4588 O O . LEU A 1 560 ? 0.126 19.001 -12.619 1.00 92.69 560 LEU A O 1
ATOM 4592 N N . LYS A 1 561 ? 0.650 17.162 -13.805 1.00 91.06 561 LYS A N 1
ATOM 4593 C CA . LYS A 1 561 ? 0.635 16.219 -12.682 1.00 91.06 561 LYS A CA 1
ATOM 4594 C C . LYS A 1 561 ? 1.622 16.615 -11.587 1.00 91.06 561 LYS A C 1
ATOM 4596 O O . LYS A 1 561 ? 1.272 16.532 -10.421 1.00 91.06 561 LYS A O 1
ATOM 4601 N N . SER A 1 562 ? 2.814 17.108 -11.937 1.00 88.81 562 SER A N 1
ATOM 4602 C CA . SER A 1 562 ? 3.819 17.539 -10.952 1.00 88.81 562 SER A CA 1
ATOM 4603 C C . SER A 1 562 ? 3.438 18.804 -10.180 1.00 88.81 562 SER A C 1
ATOM 4605 O O . SER A 1 562 ? 3.991 19.052 -9.114 1.00 88.81 562 SER A O 1
ATOM 4607 N N . LYS A 1 563 ? 2.536 19.629 -10.728 1.00 89.50 563 LYS A N 1
ATOM 4608 C CA . LYS A 1 563 ? 2.002 20.815 -10.038 1.00 89.50 563 LYS A CA 1
ATOM 4609 C C . LYS A 1 563 ? 0.875 20.458 -9.074 1.00 89.50 563 LYS A C 1
ATOM 4611 O O . LYS A 1 563 ? 0.591 21.240 -8.172 1.00 89.50 563 LYS A O 1
ATOM 4616 N N . ILE A 1 564 ? 0.239 19.305 -9.274 1.00 89.62 564 ILE A N 1
ATOM 4617 C CA . ILE A 1 564 ? -0.786 18.796 -8.373 1.00 89.62 564 ILE A CA 1
ATOM 4618 C C . ILE A 1 564 ? -0.083 18.158 -7.185 1.00 89.62 564 ILE A C 1
ATOM 4620 O O . ILE A 1 564 ? 0.884 17.407 -7.323 1.00 89.62 564 ILE A O 1
ATOM 4624 N N . ASN A 1 565 ? -0.582 18.455 -5.995 1.00 86.19 565 ASN A N 1
ATOM 4625 C CA . ASN A 1 565 ? -0.042 17.888 -4.782 1.00 86.19 565 ASN A CA 1
A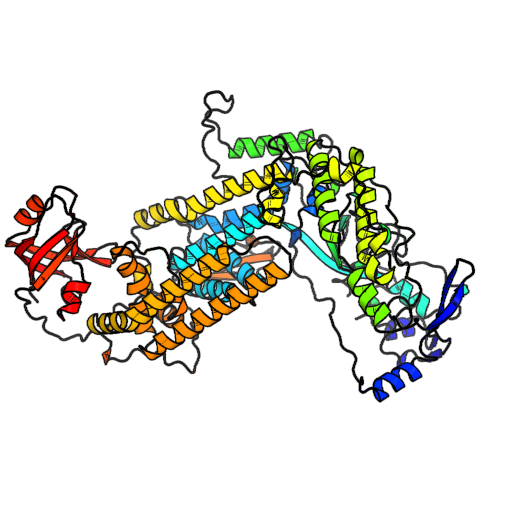TOM 4626 C C . ASN A 1 565 ? -0.222 16.364 -4.784 1.00 86.19 565 ASN A C 1
ATOM 4628 O O . ASN A 1 565 ? -1.348 15.877 -4.733 1.00 86.19 565 ASN A O 1
ATOM 4632 N N . ALA A 1 566 ? 0.870 15.603 -4.859 1.00 84.12 566 ALA A N 1
ATOM 4633 C CA . ALA A 1 566 ? 0.805 14.142 -4.933 1.00 84.12 566 ALA A CA 1
ATOM 4634 C C . ALA A 1 566 ? 0.418 13.480 -3.599 1.00 84.12 566 ALA A C 1
ATOM 4636 O O . ALA A 1 566 ? 0.014 12.320 -3.593 1.00 84.12 566 ALA A O 1
ATOM 4637 N N . TYR A 1 567 ? 0.548 14.210 -2.491 1.00 83.44 567 TYR A N 1
ATOM 4638 C CA . TYR A 1 567 ? 0.390 13.677 -1.141 1.00 83.44 567 TYR A CA 1
ATOM 4639 C C . TYR A 1 567 ? -0.973 14.024 -0.539 1.00 83.44 567 TYR A C 1
ATOM 4641 O O . TYR A 1 567 ? -1.578 13.186 0.124 1.00 83.44 567 TYR A O 1
ATOM 4649 N N . SER A 1 568 ? -1.484 15.229 -0.824 1.00 82.19 568 SER A N 1
ATOM 4650 C CA . SER A 1 568 ? -2.686 15.751 -0.170 1.00 82.19 568 SER A CA 1
ATOM 4651 C C . SER A 1 568 ? -3.921 14.866 -0.363 1.00 82.19 568 SER A C 1
ATOM 4653 O O . SER A 1 568 ? -4.269 14.471 -1.485 1.00 82.19 568 SER A O 1
ATOM 4655 N N . SER A 1 569 ? -4.610 14.610 0.749 1.00 76.81 569 SER A N 1
ATOM 4656 C CA . SER A 1 569 ? -5.885 13.897 0.823 1.00 76.81 569 SER A CA 1
ATOM 4657 C C . SER A 1 569 ? -7.112 14.788 0.607 1.00 76.81 569 SER A C 1
ATOM 4659 O O . SER A 1 569 ? -8.222 14.278 0.707 1.00 76.81 569 SER A O 1
ATOM 4661 N N . ASP A 1 570 ? -6.928 16.079 0.329 1.00 81.88 570 ASP A N 1
ATOM 4662 C CA . ASP A 1 570 ? -8.016 16.997 -0.026 1.00 81.88 570 ASP A CA 1
ATOM 4663 C C . ASP A 1 570 ? -8.707 16.534 -1.320 1.00 81.88 570 ASP A C 1
ATOM 4665 O O . ASP A 1 570 ? -8.045 16.171 -2.304 1.00 81.88 570 ASP A O 1
ATOM 4669 N N . ASP A 1 571 ? -10.038 16.545 -1.316 1.00 82.88 571 ASP A N 1
ATOM 4670 C CA . ASP A 1 571 ? -10.858 16.055 -2.421 1.00 82.88 571 ASP A CA 1
ATOM 4671 C C . ASP A 1 571 ? -10.659 16.858 -3.708 1.00 82.88 571 ASP A C 1
ATOM 4673 O O . ASP A 1 571 ? -10.727 16.290 -4.800 1.00 82.88 571 ASP A O 1
ATOM 4677 N N . LYS A 1 572 ? -10.297 18.144 -3.611 1.00 88.38 572 LYS A N 1
ATOM 4678 C CA . LYS A 1 572 ? -9.891 18.945 -4.769 1.00 88.38 572 LYS A CA 1
ATOM 4679 C C . LYS A 1 572 ? -8.676 18.325 -5.452 1.00 88.38 572 LYS A C 1
ATOM 4681 O O . LYS A 1 572 ? -8.713 18.082 -6.657 1.00 88.38 572 LYS A O 1
ATOM 4686 N N . TYR A 1 573 ? -7.609 18.040 -4.700 1.00 87.56 573 TYR A N 1
ATOM 4687 C CA . TYR A 1 573 ? -6.396 17.457 -5.280 1.00 87.56 573 TYR A CA 1
ATOM 4688 C C . TYR A 1 573 ? -6.616 16.005 -5.718 1.00 87.56 573 TYR A C 1
ATOM 4690 O O . TYR A 1 573 ? -6.061 15.612 -6.742 1.00 87.56 573 TYR A O 1
ATOM 4698 N N . LYS A 1 574 ? -7.438 15.210 -5.011 1.00 87.12 574 LYS A N 1
ATOM 4699 C CA . LYS A 1 574 ? -7.842 13.869 -5.484 1.00 87.12 574 LYS A CA 1
ATOM 4700 C C . LYS A 1 574 ? -8.515 13.951 -6.850 1.00 87.12 574 LYS A C 1
ATOM 4702 O O . LYS A 1 574 ? -8.046 13.311 -7.787 1.00 87.12 574 LYS A O 1
ATOM 4707 N N . ARG A 1 575 ? -9.524 14.814 -6.986 1.00 90.00 575 ARG A N 1
ATOM 4708 C CA . ARG A 1 575 ? -10.254 15.022 -8.239 1.00 90.00 575 ARG A CA 1
ATOM 4709 C C . ARG A 1 575 ? -9.349 15.546 -9.351 1.00 90.00 575 ARG A C 1
ATOM 4711 O O . ARG A 1 575 ? -9.441 15.089 -10.485 1.00 90.00 575 ARG A O 1
ATOM 4718 N N . GLU A 1 576 ? -8.445 16.479 -9.051 1.00 92.31 576 GLU A N 1
ATOM 4719 C CA . GLU A 1 576 ? -7.455 16.960 -10.022 1.00 92.31 576 GLU A CA 1
ATOM 4720 C C . GLU A 1 576 ? -6.529 15.830 -10.504 1.00 92.31 576 GLU A C 1
ATOM 4722 O O . GLU A 1 576 ? -6.282 15.725 -11.708 1.00 92.31 576 GLU A O 1
ATOM 4727 N N . ARG A 1 577 ? -6.049 14.960 -9.600 1.00 89.50 577 ARG A N 1
ATOM 4728 C CA . ARG A 1 577 ? -5.240 13.782 -9.964 1.00 89.50 577 ARG A CA 1
ATOM 4729 C C . ARG A 1 577 ? -6.032 12.807 -10.829 1.00 89.50 577 ARG A C 1
ATOM 4731 O O . ARG A 1 577 ? -5.525 12.417 -11.875 1.00 89.50 577 ARG A O 1
ATOM 4738 N N . GLU A 1 578 ? -7.268 12.485 -10.453 1.00 90.19 578 GLU A N 1
ATOM 4739 C CA . GLU A 1 578 ? -8.159 11.606 -11.224 1.00 90.19 578 GLU A CA 1
ATOM 4740 C C . GLU A 1 578 ? -8.419 12.146 -12.634 1.00 90.19 578 GLU A C 1
ATOM 4742 O O . GLU A 1 578 ? -8.281 11.414 -13.611 1.00 90.19 578 GLU A O 1
ATOM 4747 N N . ILE A 1 579 ? -8.710 13.444 -12.768 1.00 92.50 579 ILE A N 1
ATOM 4748 C CA . ILE A 1 579 ? -8.893 14.097 -14.072 1.00 92.50 579 ILE A CA 1
ATOM 4749 C C . ILE A 1 579 ? -7.621 13.981 -14.919 1.00 92.50 579 ILE A C 1
ATOM 4751 O O . ILE A 1 579 ? -7.690 13.739 -16.125 1.00 92.50 579 ILE A O 1
ATOM 4755 N N . VAL A 1 580 ? -6.444 14.185 -14.323 1.00 92.88 580 VAL A N 1
ATOM 4756 C CA . VAL A 1 580 ? -5.175 14.057 -15.051 1.00 92.88 580 VAL A CA 1
ATOM 4757 C C . VAL A 1 580 ? -4.889 12.605 -15.430 1.00 92.88 580 VAL A C 1
ATOM 4759 O O . VAL A 1 580 ? -4.455 12.361 -16.554 1.00 92.88 580 VAL A O 1
ATOM 4762 N N . ASP A 1 581 ? -5.181 11.643 -14.562 1.00 89.62 581 ASP A N 1
ATOM 4763 C CA . ASP A 1 581 ? -5.014 10.216 -14.847 1.00 89.62 581 ASP A CA 1
ATOM 4764 C C . ASP A 1 581 ? -5.970 9.744 -15.957 1.00 89.62 581 ASP A C 1
ATOM 4766 O O . ASP A 1 581 ? -5.552 9.020 -16.864 1.00 89.62 581 ASP A O 1
ATOM 4770 N N . GLN A 1 582 ? -7.205 10.253 -15.987 1.00 91.25 582 GLN A N 1
ATOM 4771 C CA . GLN A 1 582 ? -8.132 10.062 -17.108 1.00 91.25 582 GLN A CA 1
ATOM 4772 C C . GLN A 1 582 ? -7.590 10.664 -18.412 1.00 91.25 582 GLN A C 1
ATOM 4774 O O . GLN A 1 582 ? -7.689 10.038 -19.468 1.00 91.25 582 GLN A O 1
ATOM 4779 N N . LYS A 1 583 ? -6.958 11.846 -18.363 1.00 94.25 583 LYS A N 1
ATOM 4780 C CA . LYS A 1 583 ? -6.300 12.444 -19.540 1.00 94.25 583 LYS A CA 1
ATOM 4781 C C . LYS A 1 583 ? -5.123 11.605 -20.036 1.00 94.25 583 LYS A C 1
ATOM 4783 O O . LYS A 1 583 ? -4.960 11.480 -21.246 1.00 94.25 583 LYS A O 1
ATOM 4788 N N . TYR A 1 584 ? -4.330 11.016 -19.138 1.00 92.31 584 TYR A N 1
ATOM 4789 C CA . TYR A 1 584 ? -3.286 10.060 -19.522 1.00 92.31 584 TYR A CA 1
ATOM 4790 C C . TYR A 1 584 ? -3.878 8.832 -20.207 1.00 92.31 584 TYR A C 1
ATOM 4792 O O . TYR A 1 584 ? -3.405 8.455 -21.275 1.00 92.31 584 TYR A O 1
ATOM 4800 N N . LYS A 1 585 ? -4.939 8.245 -19.640 1.00 91.69 585 LYS A N 1
ATOM 4801 C CA . LYS A 1 585 ? -5.628 7.095 -20.237 1.00 91.69 585 LYS A CA 1
ATOM 4802 C C . LYS A 1 585 ? -6.136 7.415 -21.647 1.00 91.69 585 LYS A C 1
ATOM 4804 O O . LYS A 1 585 ? -5.803 6.699 -22.587 1.00 91.69 585 LYS A O 1
ATOM 4809 N N . ALA A 1 586 ? -6.823 8.544 -21.816 1.00 94.00 586 ALA A N 1
ATOM 4810 C CA . ALA A 1 586 ? -7.309 8.994 -23.118 1.00 94.00 586 ALA A CA 1
ATOM 4811 C C . ALA A 1 586 ? -6.168 9.272 -24.117 1.00 94.00 586 ALA A C 1
ATOM 4813 O O . ALA A 1 586 ? -6.282 8.934 -25.296 1.00 94.00 586 ALA A O 1
ATOM 4814 N N . LEU A 1 587 ? -5.052 9.863 -23.665 1.00 95.25 587 LEU A N 1
ATOM 4815 C CA . LEU A 1 587 ? -3.859 10.053 -24.496 1.00 95.25 587 LEU A CA 1
ATOM 4816 C C . LEU A 1 587 ? -3.301 8.708 -24.967 1.00 95.25 587 LEU A C 1
ATOM 4818 O O . LEU A 1 587 ? -2.974 8.567 -26.145 1.00 95.25 587 LEU A O 1
ATOM 4822 N N . TYR A 1 588 ? -3.196 7.728 -24.071 1.00 94.06 588 TYR A N 1
ATOM 4823 C CA . TYR A 1 588 ? -2.640 6.414 -24.383 1.00 94.06 588 TYR A CA 1
ATOM 4824 C C . TYR A 1 588 ? -3.523 5.665 -25.382 1.00 94.06 588 TYR A C 1
ATOM 4826 O O . TYR A 1 588 ? -3.016 5.213 -26.405 1.00 94.06 588 TYR A O 1
ATOM 4834 N N . GLU A 1 589 ? -4.837 5.621 -25.156 1.00 93.88 589 GLU A N 1
ATOM 4835 C CA . GLU A 1 589 ? -5.806 4.982 -26.059 1.00 93.88 589 GLU A CA 1
ATOM 4836 C C . GLU A 1 589 ? -5.808 5.630 -27.450 1.00 93.88 589 GLU A C 1
ATOM 4838 O O . GLU A 1 589 ? -5.701 4.944 -28.466 1.00 93.88 589 GLU A O 1
ATOM 4843 N N . LYS A 1 590 ? -5.845 6.966 -27.508 1.00 96.44 590 LYS A N 1
ATOM 4844 C CA . LYS A 1 590 ? -5.781 7.719 -28.767 1.00 96.44 590 LYS A CA 1
ATOM 4845 C C . LYS A 1 590 ? -4.474 7.476 -29.519 1.00 96.44 590 LYS A C 1
ATOM 4847 O O . LYS A 1 590 ? -4.486 7.367 -30.743 1.00 96.44 590 LYS A O 1
ATOM 4852 N N . THR A 1 591 ? -3.350 7.431 -28.803 1.00 96.50 591 THR A N 1
ATOM 4853 C CA . THR A 1 591 ? -2.027 7.221 -29.408 1.00 96.50 591 THR A CA 1
ATOM 4854 C C . THR A 1 591 ? -1.886 5.792 -29.917 1.00 96.50 591 THR A C 1
ATOM 4856 O O . THR A 1 591 ? -1.397 5.608 -31.028 1.00 96.50 591 THR A O 1
ATOM 4859 N N . LYS A 1 592 ? -2.362 4.800 -29.148 1.00 95.38 592 LYS A N 1
ATOM 4860 C CA . LYS A 1 592 ? -2.411 3.393 -29.568 1.00 95.38 592 LYS A CA 1
ATOM 4861 C C . LYS A 1 592 ? -3.213 3.251 -30.859 1.00 95.38 592 LYS A C 1
ATOM 4863 O O . LYS A 1 592 ? -2.660 2.789 -31.848 1.00 95.38 592 LYS A O 1
ATOM 4868 N N . LYS A 1 593 ? -4.448 3.761 -30.890 1.00 95.56 593 LYS A N 1
ATOM 4869 C CA . LYS A 1 593 ? -5.309 3.689 -32.078 1.00 95.56 593 LYS A CA 1
ATOM 4870 C C . LYS A 1 593 ? -4.666 4.330 -33.311 1.00 95.56 593 LYS A C 1
ATOM 4872 O O . LYS A 1 593 ? -4.611 3.712 -34.363 1.00 95.56 593 LYS A O 1
ATOM 4877 N N . ALA A 1 594 ? -4.112 5.536 -33.171 1.00 96.81 594 ALA A N 1
ATOM 4878 C CA . ALA A 1 594 ? -3.452 6.215 -34.287 1.00 96.81 594 ALA A CA 1
ATOM 4879 C C . ALA A 1 594 ? -2.228 5.446 -34.819 1.00 96.81 594 ALA A C 1
ATOM 4881 O O . ALA A 1 594 ? -1.929 5.519 -36.006 1.00 96.81 594 ALA A O 1
ATOM 4882 N N . ALA A 1 595 ? -1.502 4.738 -33.951 1.00 96.94 595 ALA A N 1
ATOM 4883 C CA . ALA A 1 595 ? -0.369 3.913 -34.354 1.00 96.94 595 ALA A CA 1
ATOM 4884 C C . ALA A 1 595 ? -0.817 2.608 -35.040 1.00 96.94 595 ALA A C 1
ATOM 4886 O O . ALA A 1 595 ? -0.208 2.200 -36.026 1.00 96.94 595 ALA A O 1
ATOM 4887 N N . GLU A 1 596 ? -1.901 1.991 -34.564 1.00 94.75 596 GLU A N 1
ATOM 4888 C CA . GLU A 1 596 ? -2.521 0.816 -35.194 1.00 94.75 596 GLU A CA 1
ATOM 4889 C C . GLU A 1 596 ? -3.118 1.152 -36.575 1.00 94.75 596 GLU A C 1
ATOM 4891 O O . GLU A 1 596 ? -3.017 0.340 -37.492 1.00 94.75 596 GLU A O 1
ATOM 4896 N N . ASP A 1 597 ? -3.642 2.371 -36.762 1.00 95.25 597 ASP A N 1
ATOM 4897 C CA . ASP A 1 597 ? -4.102 2.873 -38.068 1.00 95.25 597 ASP A CA 1
ATOM 4898 C C . ASP A 1 597 ? -2.946 3.010 -39.085 1.00 95.25 597 ASP A C 1
ATOM 4900 O O . ASP A 1 597 ? -3.161 2.897 -40.292 1.00 95.25 597 ASP A O 1
ATOM 4904 N N . VAL A 1 598 ? -1.714 3.249 -38.613 1.00 95.69 598 VAL A N 1
ATOM 4905 C CA . VAL A 1 598 ? -0.502 3.291 -39.455 1.00 95.69 598 VAL A CA 1
ATOM 4906 C C . VAL A 1 598 ? -0.033 1.881 -39.813 1.00 95.69 598 VAL A C 1
ATOM 4908 O O . VAL A 1 598 ? 0.288 1.600 -40.968 1.00 95.69 598 VAL A O 1
ATOM 4911 N N . CYS A 1 599 ? 0.022 0.980 -38.832 1.00 93.75 599 CYS A N 1
ATOM 4912 C CA . CYS A 1 599 ? 0.475 -0.390 -39.034 1.00 93.75 599 CYS A CA 1
ATOM 4913 C C . CYS A 1 599 ? -0.361 -1.360 -38.203 1.00 93.75 599 CYS A C 1
ATOM 4915 O O . CYS A 1 599 ? -0.236 -1.418 -36.981 1.00 93.75 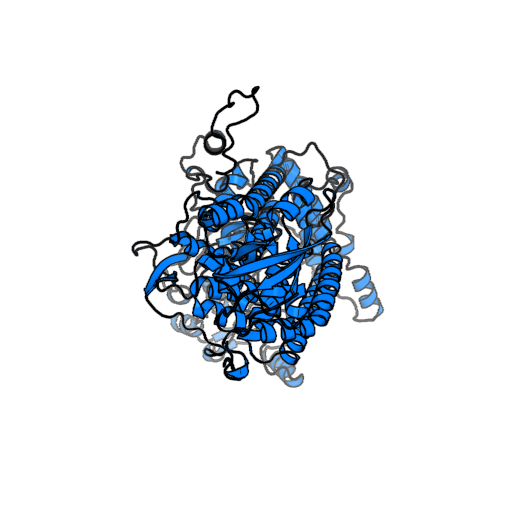599 CYS A O 1
ATOM 4917 N N . ASN A 1 600 ? -1.151 -2.184 -38.892 1.00 91.12 600 ASN A N 1
ATOM 4918 C CA . ASN A 1 600 ? -1.985 -3.205 -38.266 1.00 91.12 600 ASN A CA 1
ATOM 4919 C C . ASN A 1 600 ? -1.215 -4.480 -37.886 1.00 91.12 600 ASN A C 1
ATOM 4921 O O . ASN A 1 600 ? -1.706 -5.239 -37.062 1.00 91.12 600 ASN A O 1
ATOM 4925 N N . CYS A 1 601 ? -0.023 -4.711 -38.453 1.00 95.19 601 CYS A N 1
ATOM 4926 C CA . CYS A 1 601 ? 0.847 -5.833 -38.090 1.00 95.19 601 CYS A CA 1
ATOM 4927 C C . CYS A 1 601 ? 1.512 -5.570 -36.722 1.00 95.19 601 CYS A C 1
ATOM 4929 O O . CYS A 1 601 ? 2.355 -4.663 -36.633 1.00 95.19 601 CYS A O 1
ATOM 4931 N N . PRO A 1 602 ? 1.189 -6.342 -35.663 1.00 95.44 602 PRO A N 1
ATOM 4932 C CA . PRO A 1 602 ? 1.657 -6.057 -34.305 1.00 95.44 602 PRO A CA 1
ATOM 4933 C C . PRO A 1 602 ? 3.179 -6.143 -34.152 1.00 95.44 602 PRO A C 1
ATOM 4935 O O . PRO A 1 602 ? 3.785 -5.223 -33.601 1.00 95.44 602 PRO A O 1
ATOM 4938 N N . SER A 1 603 ? 3.813 -7.195 -34.684 1.00 96.12 603 SER A N 1
ATOM 4939 C CA . SER A 1 603 ? 5.273 -7.388 -34.622 1.00 96.12 603 SER A CA 1
ATOM 4940 C C . SER A 1 603 ? 6.052 -6.270 -35.334 1.00 96.12 603 SER A C 1
ATOM 4942 O O . SER A 1 603 ? 7.056 -5.766 -34.811 1.00 96.12 603 SER A O 1
ATOM 4944 N N . LEU A 1 604 ? 5.561 -5.818 -36.499 1.00 96.38 604 LEU A N 1
ATOM 4945 C CA . LEU A 1 604 ? 6.169 -4.721 -37.260 1.00 96.38 604 LEU A CA 1
ATOM 4946 C C . LEU A 1 604 ? 6.024 -3.381 -36.531 1.00 96.38 604 LEU A C 1
ATOM 4948 O O . LEU A 1 604 ? 7.007 -2.644 -36.400 1.00 96.38 604 LEU A O 1
ATOM 4952 N N . LEU A 1 605 ? 4.827 -3.090 -36.010 1.00 97.25 605 LEU A N 1
ATOM 4953 C CA . LEU A 1 605 ? 4.575 -1.888 -35.219 1.00 97.25 605 LEU A CA 1
ATOM 4954 C C . LEU A 1 605 ? 5.446 -1.864 -33.953 1.00 97.25 605 LEU A C 1
ATOM 4956 O O . LEU A 1 605 ? 6.054 -0.838 -33.646 1.00 97.25 605 LEU A O 1
ATOM 4960 N N . ALA A 1 606 ? 5.558 -2.997 -33.253 1.00 97.06 606 ALA A N 1
ATOM 4961 C CA . ALA A 1 606 ? 6.414 -3.152 -32.081 1.00 97.06 606 ALA A CA 1
ATOM 4962 C C . ALA A 1 606 ? 7.881 -2.897 -32.407 1.00 97.06 606 ALA A C 1
ATOM 4964 O O . ALA A 1 606 ? 8.515 -2.066 -31.757 1.00 97.06 606 ALA A O 1
ATOM 4965 N N . THR A 1 607 ? 8.402 -3.525 -33.460 1.00 95.62 607 THR A N 1
ATOM 4966 C CA . THR A 1 607 ? 9.794 -3.339 -33.883 1.00 95.62 607 THR A CA 1
ATOM 4967 C C . THR A 1 607 ? 10.080 -1.874 -34.222 1.00 95.62 607 THR A C 1
ATOM 4969 O O . THR A 1 607 ? 11.049 -1.298 -33.723 1.00 95.62 607 THR A O 1
ATOM 4972 N N . ALA A 1 608 ? 9.206 -1.220 -34.993 1.00 94.69 608 ALA A N 1
ATOM 4973 C CA . ALA A 1 608 ? 9.332 0.201 -35.311 1.00 94.69 608 ALA A CA 1
ATOM 4974 C C . ALA A 1 608 ? 9.288 1.084 -34.048 1.00 94.69 608 ALA A C 1
ATOM 4976 O O . ALA A 1 608 ? 10.171 1.922 -33.836 1.00 94.69 608 ALA A O 1
ATOM 4977 N N . ALA A 1 609 ? 8.306 0.873 -33.169 1.00 95.25 609 ALA A N 1
ATOM 4978 C CA . ALA A 1 609 ? 8.128 1.668 -31.959 1.00 95.25 609 ALA A CA 1
ATOM 4979 C C . ALA A 1 609 ? 9.272 1.472 -30.947 1.00 95.25 609 ALA A C 1
ATOM 4981 O O . ALA A 1 609 ? 9.707 2.444 -30.320 1.00 95.25 609 ALA A O 1
ATOM 4982 N N . VAL A 1 610 ? 9.801 0.253 -30.802 1.00 93.25 610 VAL A N 1
ATOM 4983 C CA . VAL A 1 610 ? 10.970 -0.052 -29.962 1.00 93.25 610 VAL A CA 1
ATOM 4984 C C . VAL A 1 610 ? 12.207 0.657 -30.504 1.00 93.25 610 VAL A C 1
ATOM 4986 O O . VAL A 1 610 ? 12.878 1.356 -29.740 1.00 93.25 610 VAL A O 1
ATOM 4989 N N . ARG A 1 611 ? 12.476 0.582 -31.819 1.00 88.12 611 ARG A N 1
ATOM 4990 C CA . ARG A 1 611 ? 13.587 1.327 -32.442 1.00 88.12 611 ARG A CA 1
ATOM 4991 C C . ARG A 1 611 ? 13.458 2.826 -32.191 1.00 88.12 611 ARG A C 1
ATOM 4993 O O . ARG A 1 611 ? 14.433 3.463 -31.796 1.00 88.12 611 ARG A O 1
ATOM 5000 N N . MET A 1 612 ? 12.261 3.396 -32.346 1.00 87.56 612 MET A N 1
ATOM 5001 C CA . MET A 1 612 ? 12.018 4.812 -32.046 1.00 87.56 612 MET A CA 1
ATOM 5002 C C . MET A 1 612 ? 12.318 5.157 -30.582 1.00 87.56 612 MET A C 1
ATOM 5004 O O . MET A 1 612 ? 13.029 6.126 -30.305 1.00 87.56 612 MET A O 1
ATOM 5008 N N . THR A 1 613 ? 11.800 4.344 -29.661 1.00 88.56 613 THR A N 1
ATOM 5009 C CA . THR A 1 613 ? 11.797 4.621 -28.219 1.00 88.56 613 THR A CA 1
ATOM 5010 C C . THR A 1 613 ? 13.155 4.377 -27.566 1.00 88.56 613 THR A C 1
ATOM 5012 O O . THR A 1 613 ? 13.585 5.185 -26.748 1.00 88.56 613 THR A O 1
ATOM 5015 N N . TYR A 1 614 ? 13.848 3.290 -27.914 1.00 84.19 614 TYR A N 1
ATOM 5016 C CA . TYR A 1 614 ? 15.067 2.843 -27.228 1.00 84.19 614 TYR A CA 1
ATOM 5017 C C . TYR A 1 614 ? 16.370 3.153 -27.973 1.00 84.19 614 TYR A C 1
ATOM 5019 O O . TYR A 1 614 ? 17.426 3.198 -27.330 1.00 84.19 614 TYR A O 1
ATOM 5027 N N . ILE A 1 615 ? 16.314 3.350 -29.296 1.00 78.50 615 ILE A N 1
ATOM 5028 C CA . ILE A 1 615 ? 17.495 3.553 -30.151 1.00 78.50 615 ILE A CA 1
ATOM 5029 C C . ILE A 1 615 ? 17.517 4.986 -30.698 1.00 78.50 615 ILE A C 1
ATOM 5031 O O . ILE A 1 615 ? 18.432 5.752 -30.392 1.00 78.50 615 ILE A O 1
ATOM 5035 N N . ASN A 1 616 ? 16.489 5.392 -31.448 1.00 76.81 616 ASN A N 1
ATOM 5036 C CA . ASN A 1 616 ? 16.456 6.691 -32.130 1.00 76.81 616 ASN A CA 1
ATOM 5037 C C . ASN A 1 616 ? 16.414 7.875 -31.156 1.00 76.81 616 ASN A C 1
ATOM 5039 O O . ASN A 1 616 ? 17.067 8.894 -31.388 1.00 76.81 616 ASN A O 1
ATOM 5043 N N . SER A 1 617 ? 15.688 7.740 -30.045 1.00 74.00 617 SER A N 1
ATOM 5044 C CA . SER A 1 617 ? 15.638 8.749 -28.980 1.00 74.00 617 SER A CA 1
ATOM 5045 C C . SER A 1 617 ? 17.014 9.001 -28.336 1.00 74.00 617 SER A C 1
ATOM 5047 O O . SER A 1 617 ? 17.333 10.146 -28.001 1.00 74.00 617 SER A O 1
ATOM 5049 N N . LYS A 1 618 ? 17.865 7.966 -28.225 1.00 67.38 618 LYS A N 1
ATOM 5050 C CA . LYS A 1 618 ? 19.230 8.071 -27.681 1.00 67.38 618 LYS A CA 1
ATOM 5051 C C . LYS A 1 618 ? 20.158 8.847 -28.603 1.00 67.38 618 LYS A C 1
ATOM 5053 O O . LYS A 1 618 ? 20.896 9.692 -28.109 1.00 67.38 618 LYS A O 1
ATOM 5058 N N . TYR A 1 619 ? 20.081 8.634 -29.920 1.00 59.72 619 TYR A N 1
ATOM 5059 C CA . TYR A 1 619 ? 20.875 9.405 -30.889 1.00 59.72 619 TYR A CA 1
ATOM 5060 C C . TYR A 1 619 ? 20.635 10.917 -30.792 1.00 59.72 619 TYR A C 1
ATOM 5062 O O . TYR A 1 619 ? 21.526 11.705 -31.099 1.00 59.72 619 TYR A O 1
ATOM 5070 N N . ASN A 1 620 ? 19.444 11.324 -30.345 1.00 54.19 620 ASN A N 1
ATOM 5071 C CA . ASN A 1 620 ? 19.054 12.726 -30.234 1.00 54.19 620 ASN A CA 1
ATOM 5072 C C . ASN A 1 620 ? 19.155 13.285 -28.801 1.00 54.19 620 ASN A C 1
ATOM 5074 O O . ASN A 1 620 ? 18.724 14.414 -28.578 1.00 54.19 620 ASN A O 1
ATOM 5078 N N . ASN A 1 621 ? 19.683 12.526 -27.828 1.00 56.81 621 ASN A N 1
ATOM 5079 C CA . ASN A 1 621 ? 19.668 12.874 -26.396 1.00 56.81 621 ASN A CA 1
ATOM 5080 C C . ASN A 1 621 ? 18.260 13.210 -25.848 1.00 56.81 621 ASN A C 1
ATOM 5082 O O . ASN A 1 621 ? 18.116 14.026 -24.943 1.00 56.81 621 ASN A O 1
ATOM 5086 N N . GLN A 1 622 ? 17.209 12.575 -26.375 1.00 56.53 622 GLN A N 1
ATOM 5087 C CA . GLN A 1 622 ? 15.807 12.774 -25.961 1.00 56.53 622 GLN A CA 1
ATOM 5088 C C . GLN A 1 622 ? 15.319 11.656 -25.009 1.00 56.53 622 GLN A C 1
ATOM 5090 O O . GLN A 1 622 ? 14.138 11.316 -24.974 1.00 56.53 622 GLN A O 1
ATOM 5095 N N . ASN A 1 623 ? 16.248 11.039 -24.273 1.00 59.78 623 ASN A N 1
ATOM 5096 C CA . ASN A 1 623 ? 16.139 9.701 -23.679 1.00 59.78 623 ASN A CA 1
ATOM 5097 C C . ASN A 1 623 ? 15.452 9.646 -22.293 1.00 59.78 623 ASN A C 1
ATOM 5099 O O . ASN A 1 623 ? 15.999 9.058 -21.359 1.00 59.78 623 ASN A O 1
ATOM 5103 N N . ASP A 1 624 ? 14.258 10.229 -22.160 1.00 59.72 624 ASP A N 1
ATOM 5104 C CA . ASP A 1 624 ? 13.556 10.282 -20.863 1.00 59.72 624 ASP A CA 1
ATOM 5105 C C . ASP A 1 624 ? 12.241 9.483 -20.815 1.00 59.72 624 ASP A C 1
ATOM 5107 O O . ASP A 1 624 ? 11.647 9.353 -19.746 1.00 59.72 624 ASP A O 1
ATOM 5111 N N . ASN A 1 625 ? 11.765 8.928 -21.938 1.00 77.75 625 ASN A N 1
ATOM 5112 C CA . ASN A 1 625 ? 10.476 8.233 -21.989 1.00 77.75 625 ASN A CA 1
ATOM 5113 C C . ASN A 1 625 ? 10.562 6.870 -22.698 1.00 77.75 625 ASN A C 1
ATOM 5115 O O . ASN A 1 625 ? 10.666 6.812 -23.919 1.00 77.75 625 ASN A O 1
ATOM 5119 N N . TYR A 1 626 ? 10.439 5.786 -21.924 1.00 86.94 626 TYR A N 1
ATOM 5120 C CA . TYR A 1 626 ? 10.418 4.400 -22.420 1.00 86.94 626 TYR A CA 1
ATOM 5121 C C . TYR A 1 626 ? 9.002 3.836 -22.630 1.00 86.94 626 TYR A C 1
ATOM 5123 O O . TYR A 1 626 ? 8.844 2.678 -22.995 1.00 86.94 626 TYR A O 1
ATOM 5131 N N . SER A 1 627 ? 7.955 4.626 -22.379 1.00 89.38 627 SER A N 1
ATOM 5132 C CA . SER A 1 627 ? 6.571 4.134 -22.370 1.00 89.38 627 SER A CA 1
ATOM 5133 C C . SER A 1 627 ? 5.929 4.033 -23.752 1.00 89.38 627 SER A C 1
ATOM 5135 O O . SER A 1 627 ? 5.027 3.223 -23.913 1.00 89.38 627 SER A O 1
ATOM 5137 N N . PHE A 1 628 ? 6.379 4.808 -24.749 1.00 93.19 628 PHE A N 1
ATOM 5138 C CA . PHE A 1 628 ? 5.688 4.909 -26.044 1.00 93.19 628 PHE A CA 1
ATOM 5139 C C . PHE A 1 628 ? 5.464 3.545 -26.708 1.00 93.19 628 PHE A C 1
ATOM 5141 O O . PHE A 1 628 ? 4.326 3.201 -27.009 1.00 93.19 628 PHE A O 1
ATOM 5148 N N . CYS A 1 629 ? 6.525 2.753 -26.888 1.00 93.88 629 CYS A N 1
ATOM 5149 C CA . CYS A 1 629 ? 6.422 1.427 -27.502 1.00 93.88 629 CYS A CA 1
ATOM 5150 C C . CYS A 1 629 ? 5.494 0.473 -26.731 1.00 93.88 629 CYS A C 1
ATOM 5152 O O . CYS A 1 629 ? 4.665 -0.188 -27.347 1.00 93.88 629 CYS A O 1
ATOM 5154 N N . TRP A 1 630 ? 5.550 0.472 -25.399 1.00 94.44 630 TRP A N 1
ATOM 5155 C CA . TRP A 1 630 ? 4.658 -0.329 -24.558 1.00 94.44 630 TRP A CA 1
ATOM 5156 C C . TRP A 1 630 ? 3.203 0.153 -24.606 1.00 94.44 630 TRP A C 1
ATOM 5158 O O . TRP A 1 630 ? 2.285 -0.650 -24.511 1.00 94.44 630 TRP A O 1
ATOM 5168 N N . ILE A 1 631 ? 2.963 1.450 -24.810 1.00 93.75 631 ILE A N 1
ATOM 5169 C CA . ILE A 1 631 ? 1.609 2.000 -24.959 1.00 93.75 631 ILE A CA 1
ATOM 5170 C C . ILE A 1 631 ? 0.982 1.570 -26.287 1.00 93.75 631 ILE A C 1
ATOM 5172 O O . ILE A 1 631 ? -0.181 1.164 -26.309 1.00 93.75 631 ILE A O 1
ATOM 5176 N N . VAL A 1 632 ? 1.728 1.677 -27.390 1.00 94.75 632 VAL A N 1
ATOM 5177 C CA . VAL A 1 632 ? 1.172 1.476 -28.740 1.00 94.75 632 VAL A CA 1
ATOM 5178 C C . VAL A 1 632 ? 1.268 0.036 -29.238 1.00 94.75 632 VAL A C 1
ATOM 5180 O O . VAL A 1 632 ? 0.524 -0.339 -30.135 1.00 94.75 632 VAL A O 1
ATOM 5183 N N . ALA A 1 633 ? 2.171 -0.767 -28.673 1.00 95.31 633 ALA A N 1
ATOM 5184 C CA . ALA A 1 633 ? 2.560 -2.054 -29.239 1.00 95.31 633 ALA A CA 1
ATOM 5185 C C . ALA A 1 633 ? 2.861 -3.145 -28.193 1.00 95.31 633 ALA A C 1
ATOM 5187 O O . ALA A 1 633 ? 3.601 -4.075 -28.497 1.00 95.31 633 ALA A O 1
ATOM 5188 N N . SER A 1 634 ? 2.280 -3.088 -26.985 1.00 94.25 634 SER A N 1
ATOM 5189 C CA . SER A 1 634 ? 2.510 -4.103 -25.934 1.00 94.25 634 SER A CA 1
ATOM 5190 C C . SER A 1 634 ? 2.347 -5.548 -26.428 1.00 94.25 634 SER A C 1
ATOM 5192 O O . SER A 1 634 ? 3.198 -6.386 -26.160 1.00 94.25 634 SER A O 1
ATOM 5194 N N . GLU A 1 635 ? 1.294 -5.841 -27.194 1.00 93.50 635 GLU A N 1
ATOM 5195 C CA . GLU A 1 635 ? 1.017 -7.192 -27.710 1.00 93.50 635 GLU A CA 1
ATOM 5196 C C . GLU A 1 635 ? 2.078 -7.656 -28.720 1.00 93.50 635 GLU A C 1
ATOM 5198 O O . GLU A 1 635 ? 2.596 -8.763 -28.604 1.00 93.50 635 GLU A O 1
ATOM 5203 N N . GLY A 1 636 ? 2.463 -6.791 -29.665 1.00 95.62 636 GLY A N 1
ATOM 5204 C CA . GLY A 1 636 ? 3.532 -7.090 -30.621 1.00 95.62 636 GLY A CA 1
ATOM 5205 C C . GLY A 1 636 ? 4.908 -7.199 -29.957 1.00 95.62 636 GLY A C 1
ATOM 5206 O O . GLY A 1 636 ? 5.739 -7.986 -30.391 1.00 95.62 636 GLY A O 1
ATOM 5207 N N . ILE A 1 637 ? 5.146 -6.455 -28.872 1.00 96.69 637 ILE A N 1
ATOM 5208 C CA . ILE A 1 637 ? 6.358 -6.594 -28.060 1.00 96.69 637 ILE A CA 1
ATOM 5209 C C . ILE A 1 637 ? 6.390 -7.977 -27.406 1.00 96.69 637 ILE A C 1
ATOM 5211 O O . ILE A 1 637 ? 7.397 -8.665 -27.526 1.00 96.69 637 ILE A O 1
ATOM 5215 N N . LEU A 1 638 ? 5.303 -8.411 -26.759 1.00 96.44 638 LEU A N 1
ATOM 5216 C CA . LEU A 1 638 ? 5.227 -9.743 -26.149 1.00 96.44 638 LEU A CA 1
ATOM 5217 C C . LEU A 1 638 ? 5.395 -10.856 -27.198 1.00 96.44 638 LEU A C 1
ATOM 5219 O O . LEU A 1 638 ? 6.117 -11.818 -26.946 1.00 96.44 638 LEU A O 1
ATOM 5223 N N . GLN A 1 639 ? 4.811 -10.689 -28.391 1.00 95.31 639 GLN A N 1
ATOM 5224 C CA . GLN A 1 639 ? 5.036 -11.580 -29.534 1.00 95.31 639 GLN A CA 1
ATOM 5225 C C . GLN A 1 639 ? 6.517 -11.639 -29.942 1.00 95.31 639 GLN A C 1
ATOM 5227 O O . GLN A 1 639 ? 7.042 -12.721 -30.177 1.00 95.31 639 GLN A O 1
ATOM 5232 N N . ASN A 1 640 ? 7.210 -10.501 -30.007 1.00 95.88 640 ASN A N 1
ATOM 5233 C CA . ASN A 1 640 ? 8.629 -10.474 -30.369 1.00 95.88 640 ASN A CA 1
ATOM 5234 C C . ASN A 1 640 ? 9.506 -11.117 -29.283 1.00 95.88 640 ASN A C 1
ATOM 5236 O O . ASN A 1 640 ? 10.392 -11.902 -29.605 1.00 95.88 640 ASN A O 1
ATOM 5240 N N . ILE A 1 641 ? 9.222 -10.867 -27.997 1.00 95.81 641 ILE A N 1
ATOM 5241 C CA . ILE A 1 641 ? 9.941 -11.515 -26.883 1.00 95.81 641 ILE A CA 1
ATOM 5242 C C . ILE A 1 641 ? 9.780 -13.037 -26.965 1.00 95.81 641 ILE A C 1
ATOM 5244 O O . ILE A 1 641 ? 10.733 -13.767 -26.696 1.00 95.81 641 ILE A O 1
ATOM 5248 N N . LYS A 1 642 ? 8.606 -13.521 -27.391 1.00 93.94 642 LYS A N 1
ATOM 5249 C CA . LYS A 1 642 ? 8.311 -14.950 -27.569 1.00 93.94 642 LYS A CA 1
ATOM 5250 C C . LYS A 1 642 ? 9.211 -15.625 -28.611 1.00 93.94 642 LYS A C 1
ATOM 5252 O O . LYS A 1 642 ? 9.501 -16.805 -28.469 1.00 93.94 642 LYS A O 1
ATOM 5257 N N . MET A 1 643 ? 9.744 -14.891 -29.589 1.00 91.50 643 MET A N 1
ATOM 5258 C CA . MET A 1 643 ? 10.739 -15.423 -30.539 1.00 91.50 643 MET A CA 1
ATOM 5259 C C . MET A 1 643 ? 12.091 -15.730 -29.878 1.00 91.50 643 MET A C 1
ATOM 5261 O O . MET A 1 643 ? 12.890 -16.505 -30.397 1.00 91.50 643 MET A O 1
ATOM 5265 N N . HIS A 1 644 ? 12.348 -15.118 -28.724 1.00 90.81 644 HIS A N 1
ATOM 5266 C CA . HIS A 1 644 ? 13.565 -15.274 -27.936 1.00 90.81 644 HIS A CA 1
ATOM 5267 C C . HIS A 1 644 ? 13.276 -15.935 -26.591 1.00 90.81 644 HIS A C 1
ATOM 5269 O O . HIS A 1 644 ? 13.901 -15.615 -25.578 1.00 90.81 644 HIS A O 1
ATOM 5275 N N . GLU A 1 645 ? 12.272 -16.800 -26.567 1.00 93.56 645 GLU A N 1
ATOM 5276 C CA . GLU A 1 645 ? 11.783 -17.419 -25.356 1.00 93.56 645 GLU A CA 1
ATOM 5277 C C . GLU A 1 645 ? 12.864 -18.243 -24.636 1.00 93.56 645 GLU A C 1
ATOM 5279 O O . GLU A 1 645 ? 13.561 -19.062 -25.239 1.00 93.56 645 GLU A O 1
ATOM 5284 N N . ASP A 1 646 ? 12.980 -18.055 -23.319 1.00 91.19 646 ASP A N 1
ATOM 5285 C CA . ASP A 1 646 ? 13.816 -18.934 -22.501 1.00 91.19 646 ASP A CA 1
ATOM 5286 C C . ASP A 1 646 ? 13.128 -20.292 -22.321 1.00 91.19 646 ASP A C 1
ATOM 5288 O O . ASP A 1 646 ? 11.931 -20.341 -22.050 1.00 91.19 646 ASP A O 1
ATOM 5292 N N . LYS A 1 647 ? 13.882 -21.393 -22.407 1.00 88.06 647 LYS A N 1
ATOM 5293 C CA . LYS A 1 647 ? 13.336 -22.748 -22.192 1.00 88.06 647 LYS A CA 1
ATOM 5294 C C . LYS A 1 647 ? 12.771 -22.943 -20.785 1.00 88.06 647 LYS A C 1
ATOM 5296 O O . LYS A 1 647 ? 11.725 -23.556 -20.621 1.00 88.06 647 LYS A O 1
ATOM 5301 N N . GLU A 1 648 ? 13.499 -22.424 -19.804 1.00 89.25 648 GLU A N 1
ATOM 5302 C CA . GLU A 1 648 ? 13.199 -22.545 -18.382 1.00 89.25 648 GLU A CA 1
ATOM 5303 C C . GLU A 1 648 ? 12.303 -21.383 -17.941 1.00 89.25 648 GLU A C 1
ATOM 5305 O O . GLU A 1 648 ? 12.674 -20.212 -18.089 1.00 89.25 648 GLU A O 1
ATOM 5310 N N . LYS A 1 649 ? 11.142 -21.705 -17.368 1.00 87.50 649 LYS A N 1
ATOM 5311 C CA . LYS A 1 649 ? 10.186 -20.751 -16.798 1.00 87.50 649 LYS A CA 1
ATOM 5312 C C . LYS A 1 649 ? 10.212 -20.814 -15.292 1.00 87.50 649 LYS A C 1
ATOM 5314 O O . LYS A 1 649 ? 10.248 -21.897 -14.726 1.00 87.50 649 LYS A O 1
ATOM 5319 N N . ILE A 1 650 ? 10.150 -19.649 -14.662 1.00 86.38 650 ILE A N 1
ATOM 5320 C CA . ILE A 1 650 ? 10.073 -19.508 -13.212 1.00 86.38 650 ILE A CA 1
ATOM 5321 C C . ILE A 1 650 ? 8.688 -18.953 -12.907 1.00 86.38 650 ILE A C 1
ATOM 5323 O O . ILE A 1 650 ? 8.392 -17.829 -13.305 1.00 86.38 650 ILE A O 1
ATOM 5327 N N . TYR A 1 651 ? 7.865 -19.743 -12.224 1.00 88.50 651 TYR A N 1
ATOM 5328 C CA . TYR A 1 651 ? 6.551 -19.330 -11.743 1.00 88.50 651 TYR A CA 1
ATOM 5329 C C . TYR A 1 651 ? 6.528 -19.267 -10.225 1.00 88.50 651 TYR A C 1
ATOM 5331 O O . TYR A 1 651 ? 7.204 -20.047 -9.547 1.00 88.50 651 TYR A O 1
ATOM 5339 N N . VAL A 1 652 ? 5.708 -18.366 -9.690 1.00 91.75 652 VAL A N 1
ATOM 5340 C CA . VAL A 1 652 ? 5.400 -18.324 -8.262 1.00 91.75 652 VAL A CA 1
ATOM 5341 C C . VAL A 1 652 ? 3.983 -18.823 -8.027 1.00 91.75 652 VAL A C 1
ATOM 5343 O O . VAL A 1 652 ? 3.019 -18.248 -8.531 1.00 91.75 652 VAL A O 1
ATOM 5346 N N . VAL A 1 653 ? 3.851 -19.865 -7.208 1.00 92.00 653 VAL A N 1
ATOM 5347 C CA . VAL A 1 653 ? 2.556 -20.437 -6.822 1.00 92.00 653 VAL A CA 1
ATOM 5348 C C . VAL A 1 653 ? 2.388 -20.395 -5.307 1.00 92.00 653 VAL A C 1
ATOM 5350 O O . VAL A 1 653 ? 3.372 -20.464 -4.565 1.00 92.00 653 VAL A O 1
ATOM 5353 N N . LYS A 1 654 ? 1.140 -20.260 -4.839 1.00 91.94 654 LYS A N 1
ATOM 5354 C CA . LYS A 1 654 ? 0.823 -20.398 -3.409 1.00 91.94 654 LYS A CA 1
ATOM 5355 C C . LYS A 1 654 ? 1.180 -21.814 -2.944 1.00 91.94 654 LYS A C 1
ATOM 5357 O O . LYS A 1 654 ? 0.957 -22.774 -3.677 1.00 91.94 654 LYS A O 1
ATOM 5362 N N . ALA A 1 655 ? 1.720 -21.915 -1.738 1.00 92.88 655 ALA A N 1
ATOM 5363 C CA . ALA A 1 655 ? 2.143 -23.159 -1.106 1.00 92.88 655 ALA A CA 1
ATOM 5364 C C . ALA A 1 655 ? 1.766 -23.156 0.379 1.00 92.88 655 ALA A C 1
ATOM 5366 O O . ALA A 1 655 ? 1.493 -22.101 0.957 1.00 92.88 655 ALA A O 1
ATOM 5367 N N . ASP A 1 656 ? 1.795 -24.324 1.009 1.00 90.88 656 ASP A N 1
ATOM 5368 C CA . ASP A 1 656 ? 1.665 -24.448 2.456 1.00 90.88 656 ASP A CA 1
ATOM 5369 C C . ASP A 1 656 ? 3.016 -24.245 3.154 1.00 90.88 656 ASP A C 1
ATOM 5371 O O . ASP A 1 656 ? 4.073 -24.619 2.651 1.00 90.88 656 ASP A O 1
ATOM 5375 N N . LYS A 1 657 ? 2.995 -23.711 4.384 1.00 88.00 657 LYS A N 1
ATOM 5376 C CA . LYS A 1 657 ? 4.203 -23.455 5.197 1.00 88.00 657 LYS A CA 1
ATOM 5377 C C . LYS A 1 657 ? 5.117 -24.681 5.371 1.00 88.00 657 LYS A C 1
ATOM 5379 O O . LYS A 1 657 ? 6.303 -24.513 5.638 1.00 88.00 657 LYS A O 1
ATOM 5384 N N . GLY A 1 658 ? 4.547 -25.886 5.334 1.00 88.44 658 GLY A N 1
ATOM 5385 C CA . GLY A 1 658 ? 5.254 -27.143 5.584 1.00 88.44 658 GLY A CA 1
ATOM 5386 C C . GLY A 1 658 ? 5.897 -27.785 4.354 1.00 88.44 658 GLY A C 1
ATOM 5387 O O . GLY A 1 658 ? 6.543 -28.815 4.518 1.00 88.44 658 GLY A O 1
ATOM 5388 N N . GLU A 1 659 ? 5.701 -27.233 3.154 1.00 91.44 659 GLU A N 1
ATOM 5389 C CA . GLU A 1 659 ? 6.350 -27.735 1.938 1.00 91.44 659 GLU A CA 1
ATOM 5390 C C . GLU A 1 659 ? 7.834 -27.320 1.872 1.00 91.44 659 GLU A C 1
ATOM 5392 O O . GLU A 1 659 ? 8.260 -26.342 2.494 1.00 91.44 659 GLU A O 1
ATOM 5397 N N . ASP A 1 660 ? 8.628 -28.065 1.099 1.00 87.44 660 ASP A N 1
ATOM 5398 C CA . ASP A 1 660 ? 10.039 -27.755 0.851 1.00 87.44 660 ASP A CA 1
ATOM 5399 C C . ASP A 1 660 ? 10.195 -26.530 -0.078 1.00 87.44 660 ASP A C 1
ATOM 5401 O O . ASP A 1 660 ? 9.336 -26.244 -0.912 1.00 87.44 660 ASP A O 1
ATOM 5405 N N . ASP A 1 661 ? 11.307 -25.797 0.059 1.00 87.12 661 ASP A N 1
ATOM 5406 C CA . ASP A 1 661 ? 11.673 -24.626 -0.767 1.00 87.12 661 ASP A CA 1
ATOM 5407 C C . ASP A 1 661 ? 10.655 -23.464 -0.793 1.00 87.12 661 ASP A C 1
ATOM 5409 O O . ASP A 1 661 ? 10.636 -22.622 -1.700 1.00 87.12 661 ASP A O 1
ATOM 5413 N N . VAL A 1 662 ? 9.844 -23.364 0.258 1.00 92.69 662 VAL A N 1
ATOM 5414 C CA . VAL A 1 662 ? 8.854 -22.302 0.443 1.00 92.69 662 VAL A CA 1
ATOM 5415 C C . VAL A 1 662 ? 9.491 -21.018 0.979 1.00 92.69 662 VAL A C 1
ATOM 5417 O O . VAL A 1 662 ? 10.342 -21.032 1.871 1.00 92.69 662 VAL A O 1
ATOM 5420 N N . PHE A 1 663 ? 9.029 -19.872 0.481 1.00 92.88 663 PHE A N 1
ATOM 5421 C CA . PHE A 1 663 ? 9.326 -18.556 1.035 1.00 92.88 663 PHE A CA 1
ATOM 5422 C C . PHE A 1 663 ? 8.050 -17.847 1.499 1.00 92.88 663 PHE A C 1
ATOM 5424 O O . PHE A 1 663 ? 6.981 -17.980 0.908 1.00 92.88 663 PHE A O 1
ATOM 5431 N N . GLU A 1 664 ? 8.173 -17.080 2.579 1.00 91.88 664 GLU A N 1
ATOM 5432 C CA . GLU A 1 664 ? 7.082 -16.284 3.142 1.00 91.88 664 GLU A CA 1
ATOM 5433 C C . GLU A 1 664 ? 7.062 -14.870 2.543 1.00 91.88 664 GLU A C 1
ATOM 5435 O O . GLU A 1 664 ? 8.110 -14.248 2.314 1.00 91.88 664 GLU A O 1
ATOM 5440 N N . TRP A 1 665 ? 5.851 -14.372 2.298 1.00 93.69 665 TRP A N 1
ATOM 5441 C CA . TRP A 1 665 ? 5.578 -13.039 1.791 1.00 93.69 665 TRP A CA 1
ATOM 5442 C C . TRP A 1 665 ? 4.283 -12.464 2.378 1.00 93.69 665 TRP A C 1
ATOM 5444 O O . TRP A 1 665 ? 3.184 -12.780 1.928 1.00 93.69 665 TRP A O 1
ATOM 5454 N N . LEU A 1 666 ? 4.416 -11.570 3.362 1.00 92.25 666 LEU A N 1
ATOM 5455 C CA . LEU A 1 666 ? 3.290 -10.904 4.034 1.00 92.25 666 LEU A CA 1
ATOM 5456 C C . LEU A 1 666 ? 2.261 -11.893 4.617 1.00 92.25 666 LEU A C 1
ATOM 5458 O O . LEU A 1 666 ? 1.052 -11.690 4.518 1.00 92.25 666 LEU A O 1
ATOM 5462 N N . GLY A 1 667 ? 2.758 -12.943 5.266 1.00 89.06 667 GLY A N 1
ATOM 5463 C CA . GLY A 1 667 ? 1.995 -13.988 5.944 1.00 89.06 667 GLY A CA 1
ATOM 5464 C C . GLY A 1 667 ? 1.522 -15.116 5.034 1.00 89.06 667 GLY A C 1
ATOM 5465 O O . GLY A 1 667 ? 1.072 -16.140 5.541 1.00 89.06 667 GLY A O 1
ATOM 5466 N N . GLU A 1 668 ? 1.654 -14.957 3.719 1.00 91.25 668 GLU A N 1
ATOM 5467 C CA . GLU A 1 668 ? 1.371 -16.004 2.745 1.00 91.25 668 GLU A CA 1
ATOM 5468 C C . GLU A 1 668 ? 2.654 -16.745 2.359 1.00 91.25 668 GLU A C 1
ATOM 5470 O O . GLU A 1 668 ? 3.758 -16.202 2.428 1.00 91.25 668 GLU A O 1
ATOM 5475 N N . TYR A 1 669 ? 2.504 -18.002 1.960 1.00 93.56 669 TYR A N 1
ATOM 5476 C CA . TYR A 1 669 ? 3.606 -18.893 1.631 1.00 93.56 669 TYR A CA 1
ATOM 5477 C C . TYR A 1 669 ? 3.568 -19.231 0.145 1.00 93.56 669 TYR A C 1
ATOM 5479 O O . TYR A 1 669 ? 2.506 -19.466 -0.434 1.00 93.56 669 TYR A O 1
ATOM 5487 N N . TYR A 1 670 ? 4.741 -19.210 -0.473 1.00 94.56 670 TYR A N 1
ATOM 5488 C CA . TYR A 1 670 ? 4.908 -19.370 -1.907 1.00 94.56 670 TYR A CA 1
ATOM 5489 C C . TYR A 1 670 ? 6.083 -20.288 -2.199 1.00 94.56 670 TYR A C 1
ATOM 5491 O O . TYR A 1 670 ? 7.077 -20.274 -1.476 1.00 94.56 670 TYR A O 1
ATOM 5499 N N . LYS A 1 671 ? 6.011 -21.033 -3.297 1.00 93.75 671 LYS A N 1
ATOM 5500 C CA . LYS A 1 671 ? 7.150 -21.780 -3.833 1.00 93.75 671 LYS A CA 1
ATOM 5501 C C . LYS A 1 671 ? 7.383 -21.416 -5.286 1.00 93.75 671 LYS A C 1
ATOM 5503 O O . LYS A 1 671 ? 6.514 -20.858 -5.961 1.00 93.75 671 LYS A O 1
ATOM 5508 N N . THR A 1 672 ? 8.587 -21.716 -5.743 1.00 92.19 672 THR A N 1
ATOM 5509 C CA . THR A 1 672 ? 8.957 -21.538 -7.138 1.00 92.19 672 THR A CA 1
ATOM 5510 C C . THR A 1 672 ? 8.772 -22.849 -7.876 1.00 92.19 672 THR A C 1
ATOM 5512 O O . THR A 1 672 ? 9.336 -23.863 -7.479 1.00 92.19 672 THR A O 1
ATOM 5515 N N . GLU A 1 673 ? 8.014 -22.815 -8.964 1.00 89.94 673 GLU A N 1
ATOM 5516 C CA . GLU A 1 673 ? 7.903 -23.942 -9.883 1.00 89.94 673 GLU A CA 1
ATOM 5517 C C . GLU A 1 673 ? 8.674 -23.627 -11.155 1.00 89.94 673 GLU A C 1
ATOM 5519 O O . GLU A 1 673 ? 8.488 -22.575 -11.776 1.00 89.94 673 GLU A O 1
ATOM 5524 N N . VAL A 1 674 ? 9.573 -24.544 -11.512 1.00 87.25 674 VAL A N 1
ATOM 5525 C CA . VAL A 1 674 ? 10.326 -24.469 -12.756 1.00 87.25 674 VAL A CA 1
ATOM 5526 C C . VAL A 1 674 ? 9.625 -25.329 -13.791 1.00 87.25 674 VAL A C 1
ATOM 5528 O O . VAL A 1 674 ? 9.410 -26.521 -13.574 1.00 87.25 674 VAL A O 1
ATOM 5531 N N . PHE A 1 675 ? 9.265 -24.720 -14.912 1.00 86.88 675 PHE A N 1
ATOM 5532 C CA . PHE A 1 675 ? 8.623 -25.408 -16.022 1.00 86.88 675 PHE A CA 1
ATOM 5533 C C . PHE A 1 675 ? 9.486 -25.278 -17.270 1.00 86.88 675 PHE A C 1
ATOM 5535 O O . PHE A 1 675 ? 9.796 -24.168 -17.700 1.00 86.88 675 PHE A O 1
ATOM 5542 N N . ASP A 1 676 ? 9.846 -26.416 -17.855 1.00 86.75 676 ASP A N 1
ATOM 5543 C CA . ASP A 1 676 ? 10.518 -26.469 -19.147 1.00 86.75 676 ASP A CA 1
ATOM 5544 C C . ASP A 1 676 ? 9.463 -26.563 -20.248 1.00 86.75 676 ASP A C 1
ATOM 5546 O O . ASP A 1 676 ? 8.848 -27.611 -20.459 1.00 86.75 676 ASP A O 1
ATOM 5550 N N . GLY A 1 677 ? 9.240 -25.461 -20.956 1.00 84.88 677 GLY A N 1
ATOM 5551 C CA . GLY A 1 677 ? 8.268 -25.427 -22.038 1.00 84.88 677 GLY A CA 1
ATOM 5552 C C . GLY A 1 677 ? 7.881 -24.023 -22.472 1.00 84.88 677 GLY A C 1
ATOM 5553 O O . GLY A 1 677 ? 8.424 -23.017 -22.014 1.00 84.88 677 GLY A O 1
ATOM 5554 N N . GLU A 1 678 ? 6.923 -23.969 -23.389 1.00 87.62 678 GLU A N 1
ATOM 5555 C CA . GLU A 1 678 ? 6.430 -22.716 -23.945 1.00 87.62 678 GLU A CA 1
ATOM 5556 C C . GLU A 1 678 ? 5.468 -22.018 -22.974 1.00 87.62 678 GLU A C 1
ATOM 5558 O O . GLU A 1 678 ? 4.522 -22.615 -22.465 1.00 87.62 678 GLU A O 1
ATOM 5563 N N . TYR A 1 679 ? 5.680 -20.721 -22.752 1.00 88.75 679 TYR A N 1
ATOM 5564 C CA . TYR A 1 679 ? 4.759 -19.857 -22.023 1.00 88.75 679 TYR A CA 1
ATOM 5565 C C . TYR A 1 679 ? 3.444 -19.687 -22.806 1.00 88.75 679 TYR A C 1
ATOM 5567 O O . TYR A 1 679 ? 3.499 -19.223 -23.952 1.00 88.75 679 TYR A O 1
ATOM 5575 N N . PRO A 1 680 ? 2.271 -20.000 -22.230 1.00 87.44 680 PRO A N 1
ATOM 5576 C CA . PRO A 1 680 ? 0.997 -19.791 -22.907 1.00 87.44 680 PRO A CA 1
ATOM 5577 C C . PRO A 1 680 ? 0.727 -18.287 -23.025 1.00 87.44 680 PRO A C 1
ATOM 5579 O O . PRO A 1 680 ? 0.477 -17.601 -22.034 1.00 87.44 680 PRO A O 1
ATOM 5582 N N . LEU A 1 681 ? 0.836 -17.755 -24.244 1.00 85.62 681 LEU A N 1
ATOM 5583 C CA . LEU A 1 681 ? 0.614 -16.341 -24.524 1.00 85.62 681 LEU A CA 1
ATOM 5584 C C . LEU A 1 681 ? -0.674 -16.166 -25.322 1.00 85.62 681 LEU A C 1
ATOM 5586 O O . LEU A 1 681 ? -0.684 -16.344 -26.538 1.00 85.62 681 LEU A O 1
ATOM 5590 N N . ASP A 1 682 ? -1.732 -15.764 -24.625 1.00 85.00 682 ASP A N 1
ATOM 5591 C CA . ASP A 1 682 ? -3.030 -15.509 -25.239 1.00 85.00 682 ASP A CA 1
ATOM 5592 C C . ASP A 1 682 ? -3.180 -14.032 -25.618 1.00 85.00 682 ASP A C 1
ATOM 5594 O O . ASP A 1 682 ? -2.938 -13.116 -24.817 1.00 85.00 682 ASP A O 1
ATOM 5598 N N . PHE A 1 683 ? -3.610 -13.807 -26.856 1.00 83.38 683 PHE A N 1
ATOM 5599 C CA . PHE A 1 683 ? -3.971 -12.497 -27.387 1.00 83.38 683 PHE A CA 1
ATOM 5600 C C . PHE A 1 683 ? -5.485 -12.410 -27.597 1.00 83.38 683 PHE A C 1
ATOM 5602 O O . PHE A 1 683 ? -6.190 -13.414 -27.555 1.00 83.38 683 PHE A O 1
ATOM 5609 N N . ASN A 1 684 ? -5.995 -11.198 -27.823 1.00 79.50 684 ASN A N 1
ATOM 5610 C CA . ASN A 1 684 ? -7.395 -11.016 -28.197 1.00 79.50 684 ASN A CA 1
ATOM 5611 C C . ASN A 1 684 ? -7.675 -11.752 -29.522 1.00 79.50 684 ASN A C 1
ATOM 5613 O O . ASN A 1 684 ? -7.025 -11.448 -30.520 1.00 79.50 684 ASN A O 1
ATOM 5617 N N . GLU A 1 685 ? -8.650 -12.667 -29.526 1.00 76.69 685 GLU A N 1
ATOM 5618 C CA . GLU A 1 685 ? -9.041 -13.478 -30.691 1.00 76.69 685 GLU A CA 1
ATOM 5619 C C . GLU A 1 685 ? -9.417 -12.635 -31.919 1.00 76.69 685 GLU A C 1
ATOM 5621 O O . GLU A 1 685 ? -9.227 -13.065 -33.054 1.00 76.69 685 GLU A O 1
ATOM 5626 N N . GLU A 1 686 ? -9.911 -11.411 -31.714 1.00 81.81 686 GLU A N 1
ATOM 5627 C CA . GLU A 1 686 ? -10.276 -10.496 -32.802 1.00 81.81 686 GLU A CA 1
ATOM 5628 C C . GLU A 1 686 ? -9.061 -9.846 -33.486 1.00 81.81 686 GLU A C 1
ATOM 5630 O O . GLU A 1 686 ? -9.205 -9.212 -34.536 1.00 81.81 686 GLU A O 1
ATOM 5635 N N . LYS A 1 687 ? -7.862 -9.956 -32.898 1.00 81.81 687 LYS A N 1
ATOM 5636 C CA . LYS A 1 687 ? -6.656 -9.295 -33.396 1.00 81.81 687 LYS A CA 1
ATOM 5637 C C . LYS A 1 687 ? -5.764 -10.271 -34.157 1.00 81.81 687 LYS A C 1
ATOM 5639 O O . LYS A 1 687 ? -5.227 -11.220 -33.595 1.00 81.81 687 LYS A O 1
ATOM 5644 N N . ASP A 1 688 ? -5.545 -9.977 -35.436 1.00 88.81 688 ASP A N 1
ATOM 5645 C CA . ASP A 1 688 ? -4.613 -10.728 -36.275 1.00 88.81 688 ASP A CA 1
ATOM 5646 C C . ASP A 1 688 ? -3.161 -10.469 -35.841 1.00 88.81 688 ASP A C 1
ATOM 5648 O O . ASP A 1 688 ? -2.612 -9.380 -36.029 1.00 88.81 688 ASP A O 1
ATOM 5652 N N . MET A 1 689 ? -2.551 -11.488 -35.236 1.00 91.00 689 MET A N 1
ATOM 5653 C CA . MET A 1 689 ? -1.154 -11.475 -34.801 1.00 91.00 689 MET A CA 1
ATOM 5654 C C . MET A 1 689 ? -0.197 -12.016 -35.874 1.00 91.00 689 MET A C 1
ATOM 5656 O O . MET A 1 689 ? 1.004 -12.108 -35.623 1.00 91.00 689 MET A O 1
ATOM 5660 N N . SER A 1 690 ? -0.683 -12.396 -37.060 1.00 90.38 690 SER A N 1
ATOM 5661 C CA . SER A 1 690 ? 0.172 -12.925 -38.124 1.00 90.38 690 SER A CA 1
ATOM 5662 C C . SER A 1 690 ? 1.146 -11.870 -38.659 1.00 90.38 690 SER A C 1
ATOM 5664 O O . SER A 1 690 ? 0.900 -10.661 -38.611 1.00 90.38 690 SER A O 1
ATOM 5666 N N . ILE A 1 691 ? 2.285 -12.338 -39.174 1.00 92.31 691 ILE A N 1
ATOM 5667 C CA . ILE A 1 691 ? 3.282 -11.492 -39.832 1.00 92.31 691 ILE A CA 1
ATOM 5668 C C . ILE A 1 691 ? 3.221 -11.793 -41.330 1.00 92.31 691 ILE A C 1
ATOM 5670 O O . ILE A 1 691 ? 3.698 -12.840 -41.758 1.00 92.31 691 ILE A O 1
ATOM 5674 N N . PRO A 1 692 ? 2.637 -10.902 -42.149 1.00 92.19 692 PRO A N 1
ATOM 5675 C CA . PRO A 1 692 ? 2.590 -11.106 -43.592 1.00 92.19 692 PRO A CA 1
ATOM 5676 C C . PRO A 1 692 ? 3.983 -11.202 -44.235 1.00 92.19 692 PRO A C 1
ATOM 5678 O O . PRO A 1 692 ? 4.810 -10.315 -44.019 1.00 92.19 692 PRO A O 1
ATOM 5681 N N . ASP A 1 693 ? 4.185 -12.162 -45.147 1.00 88.62 693 ASP A N 1
ATOM 5682 C CA . ASP A 1 693 ? 5.453 -12.398 -45.875 1.00 88.62 693 ASP A CA 1
ATOM 5683 C C . ASP A 1 693 ? 6.042 -11.143 -46.534 1.00 88.62 693 ASP A C 1
ATOM 5685 O O . ASP A 1 693 ? 7.253 -10.969 -46.633 1.00 88.62 693 ASP A O 1
ATOM 5689 N N . LYS A 1 694 ? 5.185 -10.206 -46.961 1.00 88.69 694 LYS A N 1
ATOM 5690 C CA . LYS A 1 694 ? 5.596 -8.915 -47.549 1.00 88.69 694 LYS A CA 1
ATOM 5691 C C . LYS A 1 694 ? 6.423 -8.025 -46.606 1.00 88.69 694 LYS A C 1
ATOM 5693 O O . LYS A 1 694 ? 6.946 -7.002 -47.062 1.00 88.69 694 LYS A O 1
ATOM 5698 N N . TYR A 1 695 ? 6.449 -8.340 -45.312 1.00 89.81 695 TYR A N 1
ATOM 5699 C CA . TYR A 1 695 ? 7.217 -7.636 -44.288 1.00 89.81 695 TYR A CA 1
ATOM 5700 C C . TYR A 1 695 ? 8.477 -8.386 -43.854 1.00 89.81 695 TYR A C 1
ATOM 5702 O O . TYR A 1 695 ? 9.302 -7.781 -43.173 1.00 89.81 695 TYR A O 1
ATOM 5710 N N . LEU A 1 696 ? 8.632 -9.650 -44.249 1.00 87.06 696 LEU A N 1
ATOM 5711 C CA . LEU A 1 696 ? 9.804 -10.459 -43.936 1.00 87.06 696 LEU A CA 1
ATOM 5712 C C . LEU A 1 696 ? 10.956 -10.155 -44.901 1.00 87.06 696 LEU A C 1
ATOM 5714 O O . LEU A 1 696 ? 10.745 -9.719 -46.039 1.00 87.06 696 LEU A O 1
ATOM 5718 N N . ILE A 1 697 ? 12.182 -10.391 -44.439 1.00 81.00 697 ILE A N 1
ATOM 5719 C CA . ILE A 1 697 ? 13.381 -10.373 -45.277 1.00 81.00 697 ILE A CA 1
ATOM 5720 C C . ILE A 1 697 ? 13.235 -11.466 -46.344 1.00 81.00 697 ILE A C 1
ATOM 5722 O O . ILE A 1 697 ? 12.928 -12.615 -46.040 1.00 81.00 697 ILE A O 1
ATOM 5726 N N . LYS A 1 698 ? 13.457 -11.119 -47.614 1.00 74.25 698 LYS A N 1
ATOM 5727 C CA . LYS A 1 698 ? 13.474 -12.104 -48.703 1.00 74.25 698 LYS A CA 1
ATOM 5728 C C . LYS A 1 698 ? 14.839 -12.794 -48.745 1.00 74.25 698 LYS A C 1
ATOM 5730 O O . LYS A 1 698 ? 15.842 -12.115 -48.924 1.00 74.25 698 LYS A O 1
ATOM 5735 N N . GLU A 1 699 ? 14.867 -14.124 -48.656 1.00 56.81 699 GLU A N 1
ATOM 5736 C CA . GLU A 1 699 ? 16.097 -14.944 -48.599 1.00 56.81 699 GLU A CA 1
ATOM 5737 C C . GLU A 1 699 ? 16.997 -14.890 -49.856 1.00 56.81 699 GLU A C 1
ATOM 5739 O O . GLU A 1 699 ? 18.107 -15.404 -49.821 1.00 56.81 699 GLU A O 1
ATOM 5744 N N . ASN A 1 700 ? 16.561 -14.275 -50.964 1.00 52.31 700 ASN A N 1
ATOM 5745 C CA . ASN A 1 700 ? 17.253 -14.328 -52.262 1.00 52.31 700 ASN A CA 1
ATOM 5746 C C . ASN A 1 700 ? 17.288 -12.969 -52.993 1.00 52.31 700 ASN A C 1
ATOM 5748 O O . ASN A 1 700 ? 16.890 -12.875 -54.155 1.00 52.31 700 ASN A O 1
ATOM 5752 N N . GLU A 1 701 ? 17.733 -11.898 -52.338 1.00 55.31 701 GLU A N 1
ATOM 5753 C CA . GLU A 1 701 ? 18.244 -10.728 -53.070 1.00 55.31 701 GLU A CA 1
ATOM 5754 C C . GLU A 1 701 ? 19.773 -10.845 -53.117 1.00 55.31 701 GLU A C 1
ATOM 5756 O O . GLU A 1 701 ? 20.415 -10.721 -52.078 1.00 55.31 701 GLU A O 1
ATOM 5761 N N . GLU A 1 702 ? 20.360 -11.099 -54.299 1.00 62.09 702 GLU A N 1
ATOM 5762 C CA . GLU A 1 702 ? 21.782 -10.792 -54.521 1.00 62.09 702 GLU A CA 1
ATOM 5763 C C . GLU A 1 702 ? 21.986 -9.335 -54.096 1.00 62.09 702 GLU A C 1
ATOM 5765 O O . GLU A 1 702 ? 21.381 -8.420 -54.670 1.00 62.09 702 GLU A O 1
ATOM 5770 N N . LEU A 1 703 ? 22.761 -9.128 -53.032 1.00 71.69 703 LEU A N 1
ATOM 5771 C CA . LEU A 1 703 ? 23.050 -7.792 -52.547 1.00 71.69 703 LEU A CA 1
ATOM 5772 C C . LEU A 1 703 ? 23.872 -7.093 -53.627 1.00 71.69 703 LEU A C 1
ATOM 5774 O O . LEU A 1 703 ? 24.863 -7.616 -54.132 1.00 71.69 703 LEU A O 1
ATOM 5778 N N . GLN A 1 704 ? 23.405 -5.927 -54.051 1.00 79.81 704 GLN A N 1
ATOM 5779 C CA . GLN A 1 704 ? 24.084 -5.173 -55.092 1.00 79.81 704 GLN A CA 1
ATOM 5780 C C . GLN A 1 704 ? 25.235 -4.388 -54.479 1.00 79.81 704 GLN A C 1
ATOM 5782 O O . GLN A 1 704 ? 25.104 -3.832 -53.390 1.00 79.81 704 GLN A O 1
ATOM 5787 N N . ASP A 1 705 ? 26.336 -4.268 -55.215 1.00 85.94 705 ASP A N 1
ATOM 5788 C CA . ASP A 1 705 ? 27.372 -3.306 -54.864 1.00 85.94 705 ASP A CA 1
ATOM 5789 C C . ASP A 1 705 ? 26.759 -1.902 -54.787 1.00 85.94 705 ASP A C 1
ATOM 5791 O O . ASP A 1 705 ? 26.092 -1.420 -55.708 1.00 85.94 705 ASP A O 1
ATOM 5795 N N . ILE A 1 706 ? 26.998 -1.233 -53.668 1.00 85.50 706 ILE A N 1
ATOM 5796 C CA . ILE A 1 706 ? 26.556 0.130 -53.424 1.00 85.50 706 ILE A CA 1
ATOM 5797 C C . ILE A 1 706 ? 27.736 1.049 -53.673 1.00 85.50 706 ILE A C 1
ATOM 5799 O O . ILE A 1 706 ? 28.753 0.951 -52.989 1.00 85.50 706 ILE A O 1
ATOM 5803 N N . CYS A 1 707 ? 27.582 1.976 -54.613 1.00 87.38 707 CYS A N 1
ATOM 5804 C CA . CYS A 1 707 ? 28.579 3.003 -54.886 1.00 87.38 707 CYS A CA 1
ATOM 5805 C C . CYS A 1 707 ? 28.118 4.373 -54.389 1.00 87.38 707 CYS A C 1
ATOM 5807 O O . CYS A 1 707 ? 26.937 4.715 -54.461 1.00 87.38 707 CYS A O 1
ATOM 5809 N N . ASP A 1 708 ? 29.075 5.179 -53.943 1.00 87.81 708 ASP A N 1
ATOM 5810 C CA . ASP A 1 708 ? 28.897 6.586 -53.589 1.00 87.81 708 ASP A CA 1
ATOM 5811 C C . ASP A 1 708 ? 27.839 6.853 -52.493 1.00 87.81 708 ASP A C 1
ATOM 5813 O O . ASP A 1 708 ? 27.164 7.892 -52.476 1.00 87.81 708 ASP A O 1
ATOM 5817 N N . LEU A 1 709 ? 27.712 5.942 -51.522 1.00 89.69 709 LEU A N 1
ATOM 5818 C CA . LEU A 1 709 ? 26.799 6.096 -50.393 1.00 89.69 709 LEU A CA 1
ATOM 5819 C C . LEU A 1 709 ? 27.302 7.168 -49.424 1.00 89.69 709 LEU A C 1
ATOM 5821 O O . LEU A 1 709 ? 28.387 7.068 -48.852 1.00 89.69 709 LEU A O 1
ATOM 5825 N N . LYS A 1 710 ? 26.464 8.172 -49.159 1.00 90.25 710 LYS A N 1
ATOM 5826 C CA . LYS A 1 710 ? 26.731 9.166 -48.115 1.00 90.25 710 LYS A CA 1
ATOM 5827 C C . LYS A 1 710 ? 26.461 8.571 -46.740 1.00 90.25 710 LYS A C 1
ATOM 5829 O O . LYS A 1 710 ? 25.348 8.134 -46.452 1.00 90.25 710 LYS A O 1
ATOM 5834 N N . ILE A 1 711 ? 27.475 8.607 -45.885 1.00 90.69 711 ILE A N 1
ATOM 5835 C CA . ILE A 1 711 ? 27.393 8.137 -44.507 1.00 90.69 711 ILE A CA 1
ATOM 5836 C C . ILE A 1 711 ? 27.914 9.194 -43.534 1.00 90.69 711 ILE A C 1
ATOM 5838 O O . ILE A 1 711 ? 28.893 9.900 -43.793 1.00 90.69 711 ILE A O 1
ATOM 5842 N N . THR A 1 712 ? 27.297 9.253 -42.358 1.00 90.50 712 THR A N 1
ATOM 5843 C CA . THR A 1 712 ? 27.846 9.948 -41.193 1.00 90.50 712 THR A CA 1
ATOM 5844 C C . THR A 1 712 ? 28.328 8.915 -40.183 1.00 90.50 712 THR A C 1
ATOM 5846 O O . THR A 1 712 ? 27.521 8.193 -39.600 1.00 90.50 712 THR A O 1
ATOM 5849 N N . ILE A 1 713 ? 29.633 8.878 -39.939 1.00 90.19 713 ILE A N 1
ATOM 5850 C CA . ILE A 1 713 ? 30.277 8.084 -38.893 1.00 90.19 713 ILE A CA 1
ATOM 5851 C C . ILE A 1 713 ? 30.279 8.906 -37.599 1.00 90.19 713 ILE A C 1
ATOM 5853 O O . ILE A 1 713 ? 30.634 10.084 -37.586 1.00 90.19 713 ILE A O 1
ATOM 5857 N N . MET A 1 714 ? 29.860 8.292 -36.503 1.00 88.38 714 MET A N 1
ATOM 5858 C CA . MET A 1 714 ? 29.698 8.879 -35.176 1.00 88.38 714 MET A CA 1
ATOM 5859 C C . MET A 1 714 ? 30.523 8.103 -34.150 1.00 88.38 714 MET A C 1
ATOM 5861 O O . MET A 1 714 ? 30.858 6.942 -34.368 1.00 88.38 714 MET A O 1
ATOM 5865 N N . GLY A 1 715 ? 30.793 8.723 -32.999 1.00 81.31 715 GLY A N 1
ATOM 5866 C CA . GLY A 1 715 ? 31.555 8.085 -31.917 1.00 81.31 715 GLY A CA 1
ATOM 5867 C C . GLY A 1 715 ? 33.065 8.286 -32.035 1.00 81.31 715 GLY A C 1
ATOM 5868 O O . GLY A 1 715 ? 33.831 7.567 -31.402 1.00 81.31 715 GLY A O 1
ATOM 5869 N N . VAL A 1 716 ? 33.491 9.272 -32.828 1.00 85.12 716 VAL A N 1
ATOM 5870 C CA . VAL A 1 716 ? 34.901 9.634 -32.968 1.00 85.12 716 VAL A CA 1
ATOM 5871 C C . VAL A 1 716 ? 35.352 10.416 -31.736 1.00 85.12 716 VAL A C 1
ATOM 5873 O O . VAL A 1 716 ? 34.651 11.321 -31.272 1.00 85.12 716 VAL A O 1
ATOM 5876 N N . GLU A 1 717 ? 36.524 10.074 -31.200 1.00 84.56 717 GLU A N 1
ATOM 5877 C CA . GLU A 1 717 ? 37.096 10.754 -30.039 1.00 84.56 717 GLU A CA 1
ATOM 5878 C C . GLU A 1 717 ? 37.307 12.248 -30.332 1.00 84.56 717 GLU A C 1
ATOM 5880 O O . GLU A 1 717 ? 37.809 12.642 -31.391 1.00 84.56 717 GLU A O 1
ATOM 5885 N N . LYS A 1 718 ? 36.903 13.103 -29.385 1.00 84.25 718 LYS A N 1
ATOM 5886 C CA . LYS A 1 718 ? 36.987 14.558 -29.540 1.00 84.25 718 LYS A CA 1
ATOM 5887 C C . LYS A 1 718 ? 38.440 14.976 -29.792 1.00 84.25 718 LYS A C 1
ATOM 5889 O O . LYS A 1 718 ? 39.322 14.628 -29.016 1.00 84.25 718 LYS A O 1
ATOM 5894 N N . GLY A 1 719 ? 38.673 15.755 -30.849 1.00 85.12 719 GLY A N 1
ATOM 5895 C CA . GLY A 1 719 ? 40.010 16.206 -31.245 1.00 85.12 719 GLY A CA 1
ATOM 5896 C C . GLY A 1 719 ? 40.753 15.288 -32.221 1.00 85.12 719 GLY A C 1
ATOM 5897 O O . GLY A 1 719 ? 41.825 15.680 -32.666 1.00 85.12 719 GLY A O 1
ATOM 5898 N N . LYS A 1 720 ? 40.203 14.116 -32.580 1.00 88.12 720 LYS A N 1
ATOM 5899 C CA . LYS A 1 720 ? 40.858 13.140 -33.477 1.00 88.12 720 LYS A CA 1
ATOM 5900 C C . LYS A 1 720 ? 40.144 12.919 -34.814 1.00 88.12 720 LYS A C 1
ATOM 5902 O O . LYS A 1 720 ? 40.519 12.023 -35.563 1.00 88.12 720 LYS A O 1
ATOM 5907 N N . ALA A 1 721 ? 39.112 13.700 -35.128 1.00 87.56 721 ALA A N 1
ATOM 5908 C CA . ALA A 1 721 ? 38.284 13.474 -36.313 1.00 87.56 721 ALA A CA 1
ATOM 5909 C C . ALA A 1 721 ? 39.075 13.496 -37.630 1.00 87.56 721 ALA A C 1
ATOM 5911 O O . ALA A 1 721 ? 38.826 12.661 -38.493 1.00 87.56 721 ALA A O 1
ATOM 5912 N N . GLU A 1 722 ? 40.040 14.404 -37.778 1.00 87.69 722 GLU A N 1
ATOM 5913 C CA . GLU A 1 722 ? 40.878 14.502 -38.981 1.00 87.69 722 GLU A CA 1
ATOM 5914 C C . GLU A 1 722 ? 41.856 13.325 -39.093 1.00 87.69 722 GLU A C 1
ATOM 5916 O O . GLU A 1 722 ? 41.992 12.741 -40.167 1.00 87.69 722 GLU A O 1
ATOM 5921 N N . GLU A 1 723 ? 42.483 12.930 -37.979 1.00 90.38 723 GLU A N 1
ATOM 5922 C CA . GLU A 1 723 ? 43.404 11.786 -37.923 1.00 90.38 723 GLU A CA 1
ATOM 5923 C C . GLU A 1 723 ? 42.682 10.476 -38.267 1.00 90.38 723 GLU A C 1
ATOM 5925 O O . GLU A 1 723 ? 43.155 9.686 -39.084 1.00 90.38 723 GLU A O 1
ATOM 5930 N N . VAL A 1 724 ? 41.513 10.254 -37.660 1.00 89.44 724 VAL A N 1
ATOM 5931 C CA . VAL A 1 724 ? 40.690 9.066 -37.903 1.00 89.44 724 VAL A CA 1
ATOM 5932 C C . VAL A 1 724 ? 40.182 9.058 -39.343 1.00 89.44 724 VAL A C 1
ATOM 5934 O O . VAL A 1 724 ? 40.289 8.036 -40.010 1.00 89.44 724 VAL A O 1
ATOM 5937 N N . ALA A 1 725 ? 39.714 10.192 -39.874 1.00 88.88 725 ALA A N 1
ATOM 5938 C CA . ALA A 1 725 ? 39.243 10.273 -41.255 1.00 88.88 725 ALA A CA 1
ATOM 5939 C C . ALA A 1 725 ? 40.340 9.945 -42.284 1.00 88.88 725 ALA A C 1
ATOM 5941 O O . ALA A 1 725 ? 40.073 9.220 -43.240 1.00 88.88 725 ALA A O 1
ATOM 5942 N N . GLN A 1 726 ? 41.575 10.420 -42.074 1.00 88.75 726 GLN A N 1
ATOM 5943 C CA . GLN A 1 726 ? 42.712 10.067 -42.934 1.00 88.75 726 GLN A CA 1
ATOM 5944 C C . GLN A 1 726 ? 43.050 8.576 -42.871 1.00 88.75 726 GLN A C 1
ATOM 5946 O O . GLN A 1 726 ? 43.368 7.985 -43.898 1.00 88.75 726 GLN A O 1
ATOM 5951 N N . LYS A 1 727 ? 42.957 7.962 -41.685 1.00 90.50 727 LYS A N 1
ATOM 5952 C CA . LYS A 1 727 ? 43.156 6.515 -41.520 1.00 90.50 727 LYS A CA 1
ATOM 5953 C C . LYS A 1 727 ? 42.057 5.697 -42.188 1.00 90.50 727 LYS A C 1
ATOM 5955 O O . LYS A 1 727 ? 42.349 4.619 -42.689 1.00 90.50 727 LYS A O 1
ATOM 5960 N N . MET A 1 728 ? 40.818 6.184 -42.194 1.00 90.12 728 MET A N 1
ATOM 5961 C CA . MET A 1 728 ? 39.697 5.454 -42.788 1.00 90.12 728 MET A CA 1
ATOM 5962 C C . MET A 1 728 ? 39.666 5.516 -44.314 1.00 90.12 728 MET A C 1
ATOM 5964 O O . MET A 1 728 ? 39.178 4.584 -44.948 1.00 90.12 728 MET A O 1
ATOM 5968 N N . LEU A 1 729 ? 40.197 6.583 -44.913 1.00 91.94 729 LEU A N 1
ATOM 5969 C CA . LEU A 1 729 ? 40.179 6.781 -46.359 1.00 91.94 729 LEU A CA 1
ATOM 5970 C C . LEU A 1 729 ? 40.876 5.629 -47.110 1.00 91.94 729 LEU A C 1
ATOM 5972 O O . LEU A 1 729 ? 42.041 5.325 -46.870 1.00 91.94 729 LEU A O 1
ATOM 5976 N N . GLY A 1 730 ? 40.156 5.009 -48.044 1.00 87.38 730 GLY A N 1
ATOM 5977 C CA . GLY A 1 730 ? 40.626 3.917 -48.898 1.00 87.38 730 GLY A CA 1
ATOM 5978 C C . GLY A 1 730 ? 40.683 2.539 -48.234 1.00 87.38 730 GLY A C 1
ATOM 5979 O O . GLY A 1 730 ? 40.954 1.561 -48.927 1.00 87.38 730 GLY A O 1
ATOM 5980 N N . ASN A 1 731 ? 40.413 2.435 -46.928 1.00 89.19 731 ASN A N 1
ATOM 5981 C CA . ASN A 1 731 ? 40.484 1.171 -46.200 1.00 89.19 731 ASN A CA 1
ATOM 5982 C C . ASN A 1 731 ? 39.106 0.495 -46.086 1.00 89.19 731 ASN A C 1
ATOM 5984 O O . ASN A 1 731 ? 38.103 1.185 -45.872 1.00 89.19 731 ASN A O 1
ATOM 5988 N N . PRO A 1 732 ? 39.040 -0.845 -46.219 1.00 90.44 732 PRO A N 1
ATOM 5989 C CA . PRO A 1 732 ? 37.813 -1.598 -46.024 1.00 90.44 732 PRO A CA 1
ATOM 5990 C C . PRO A 1 732 ? 37.564 -1.853 -44.533 1.00 90.44 732 PRO A C 1
ATOM 5992 O O . PRO A 1 732 ? 38.459 -2.262 -43.794 1.00 90.44 732 PRO A O 1
ATOM 5995 N N . TYR A 1 733 ? 36.319 -1.675 -44.113 1.00 91.50 733 TYR A N 1
ATOM 5996 C CA . TYR A 1 733 ? 35.854 -1.894 -42.751 1.00 91.50 733 TYR A CA 1
ATOM 5997 C C . TYR A 1 733 ? 34.687 -2.862 -42.757 1.00 91.50 733 TYR A C 1
ATOM 5999 O O . TYR A 1 733 ? 33.749 -2.698 -43.531 1.00 91.50 733 TYR A O 1
ATOM 6007 N N . LYS A 1 734 ? 34.731 -3.881 -41.905 1.00 91.25 734 LYS A N 1
ATOM 6008 C CA . LYS A 1 734 ? 33.641 -4.848 -41.805 1.00 91.25 734 LYS A CA 1
ATOM 6009 C C . LYS A 1 734 ? 32.466 -4.213 -41.060 1.00 91.25 734 LYS A C 1
ATOM 6011 O O . LYS A 1 734 ? 32.650 -3.706 -39.958 1.00 91.25 734 LYS A O 1
ATOM 6016 N N . LEU A 1 735 ? 31.270 -4.251 -41.641 1.00 89.25 735 LEU A N 1
ATOM 6017 C CA . LEU A 1 735 ? 30.049 -3.815 -40.969 1.00 89.25 735 LEU A CA 1
ATOM 6018 C C . LEU A 1 735 ? 29.640 -4.842 -39.913 1.00 89.25 735 LEU A C 1
ATOM 6020 O O . LEU A 1 735 ? 29.635 -6.048 -40.158 1.00 89.25 735 LEU A O 1
ATOM 6024 N N . PHE A 1 736 ? 29.267 -4.360 -38.734 1.00 84.06 736 PHE A N 1
ATOM 6025 C CA . PHE A 1 736 ? 28.794 -5.196 -37.632 1.00 84.06 736 PHE A CA 1
ATOM 6026 C C . PHE A 1 736 ? 27.681 -4.490 -36.865 1.00 84.06 736 PHE A C 1
ATOM 6028 O O . PHE A 1 736 ? 27.441 -3.298 -37.040 1.00 84.06 736 PHE A O 1
ATOM 6035 N N . VAL A 1 737 ? 26.989 -5.209 -35.989 1.00 77.19 737 VAL A N 1
ATOM 6036 C CA . VAL A 1 737 ? 26.037 -4.606 -35.055 1.00 77.19 737 VAL A CA 1
ATOM 6037 C C . VAL A 1 737 ? 26.759 -4.383 -33.731 1.00 77.19 737 VAL A C 1
ATOM 6039 O O . VAL A 1 737 ? 27.260 -5.321 -33.118 1.00 77.19 737 VAL A O 1
ATOM 6042 N N . THR A 1 738 ? 26.862 -3.126 -33.300 1.00 73.31 738 THR A N 1
ATOM 6043 C CA . THR A 1 738 ? 27.489 -2.785 -32.011 1.00 73.31 738 THR A CA 1
ATOM 6044 C C . THR A 1 738 ? 26.656 -3.302 -30.834 1.00 73.31 738 THR A C 1
ATOM 6046 O O . THR A 1 738 ? 25.462 -3.573 -30.970 1.00 73.31 738 THR A O 1
ATOM 6049 N N . GLU A 1 739 ? 27.232 -3.300 -29.628 1.00 60.66 739 GLU A N 1
ATOM 6050 C CA . GLU A 1 739 ? 26.496 -3.585 -28.385 1.00 60.66 739 GLU A CA 1
ATOM 6051 C C . GLU A 1 739 ? 25.272 -2.674 -28.189 1.00 60.66 739 GLU A C 1
ATOM 6053 O O . GLU A 1 739 ? 24.325 -3.054 -27.512 1.00 60.66 739 GLU A O 1
ATOM 6058 N N . ASN A 1 740 ? 25.248 -1.483 -28.800 1.00 61.38 740 ASN A N 1
ATOM 6059 C CA . ASN A 1 740 ? 24.115 -0.553 -28.777 1.00 61.38 740 ASN A CA 1
ATOM 6060 C C . ASN A 1 740 ? 23.152 -0.731 -29.967 1.00 61.38 740 ASN A C 1
ATOM 6062 O O . ASN A 1 740 ? 22.387 0.185 -30.258 1.00 61.38 740 ASN A O 1
ATOM 6066 N N . ASN A 1 741 ? 23.197 -1.870 -30.668 1.00 66.06 741 ASN A N 1
ATOM 6067 C CA . ASN A 1 741 ? 22.427 -2.156 -31.887 1.00 66.06 741 ASN A CA 1
ATOM 6068 C C . ASN A 1 741 ? 22.486 -1.029 -32.938 1.00 66.06 741 ASN A C 1
ATOM 6070 O O . ASN A 1 741 ? 21.543 -0.764 -33.692 1.00 66.06 741 ASN A O 1
ATOM 6074 N N . TRP A 1 742 ? 23.608 -0.316 -32.934 1.00 78.19 742 TRP A N 1
ATOM 6075 C CA . TRP A 1 742 ? 23.970 0.652 -33.952 1.00 78.19 742 TRP A CA 1
ATOM 6076 C C . TRP A 1 742 ? 24.782 -0.061 -35.016 1.00 78.19 742 TRP A C 1
ATOM 6078 O O . TRP A 1 742 ? 25.546 -0.973 -34.692 1.00 78.19 742 TRP A O 1
ATOM 6088 N N . LEU A 1 743 ? 24.653 0.392 -36.256 1.00 84.44 743 LEU A N 1
ATOM 6089 C CA . LEU A 1 743 ? 25.467 -0.083 -37.361 1.00 84.44 743 LEU A CA 1
ATOM 6090 C C . LEU A 1 743 ? 26.928 0.325 -37.122 1.00 84.44 743 LEU A C 1
ATOM 6092 O O . LEU A 1 743 ? 27.255 1.503 -37.189 1.00 84.44 743 LEU A O 1
ATOM 6096 N N . GLY A 1 744 ? 27.779 -0.620 -36.752 1.00 87.31 744 GLY A N 1
ATOM 6097 C CA . GLY A 1 744 ? 29.196 -0.436 -36.456 1.00 87.31 744 GLY A CA 1
ATOM 6098 C C . GLY A 1 744 ? 30.057 -0.475 -37.711 1.00 87.31 744 GLY A C 1
ATOM 6099 O O . GLY A 1 744 ? 29.711 -1.140 -38.686 1.00 87.31 744 GLY A O 1
ATOM 6100 N N . ILE A 1 745 ? 31.178 0.245 -37.668 1.00 89.44 745 ILE A N 1
ATOM 6101 C CA . ILE A 1 745 ? 32.176 0.258 -38.749 1.00 89.44 745 ILE A CA 1
ATOM 6102 C C . ILE A 1 745 ? 33.588 -0.049 -38.237 1.00 89.44 745 ILE A C 1
ATOM 6104 O O . ILE A 1 745 ? 34.289 -0.848 -38.842 1.00 89.44 745 ILE A O 1
ATOM 6108 N N . ASP A 1 746 ? 34.002 0.526 -37.104 1.00 85.69 746 ASP A N 1
ATOM 6109 C CA . ASP A 1 746 ? 35.308 0.243 -36.494 1.00 85.69 746 ASP A CA 1
ATOM 6110 C C . ASP A 1 746 ? 35.328 0.643 -35.010 1.00 85.69 746 ASP A C 1
ATOM 6112 O O . ASP A 1 746 ? 34.919 1.746 -34.638 1.00 85.69 746 ASP A O 1
ATOM 6116 N N . GLY A 1 747 ? 35.779 -0.266 -34.143 1.00 82.81 747 GLY A N 1
ATOM 6117 C CA . GLY A 1 747 ? 35.785 -0.084 -32.689 1.00 82.81 747 GLY A CA 1
ATOM 6118 C C . GLY A 1 747 ? 34.428 0.366 -32.128 1.00 82.81 747 GLY A C 1
ATOM 6119 O O . GLY A 1 747 ? 33.417 -0.315 -32.273 1.00 82.81 747 GLY A O 1
ATOM 6120 N N . ASN A 1 748 ? 34.403 1.536 -31.483 1.00 78.81 748 ASN A N 1
ATOM 6121 C CA . ASN A 1 748 ? 33.181 2.143 -30.934 1.00 78.81 748 ASN A CA 1
ATOM 6122 C C . ASN A 1 748 ? 32.470 3.093 -31.921 1.00 78.81 748 ASN A C 1
ATOM 6124 O O . ASN A 1 748 ? 31.503 3.760 -31.541 1.00 78.81 748 ASN A O 1
ATOM 6128 N N . MET A 1 749 ? 32.954 3.203 -33.163 1.00 88.19 749 MET A N 1
ATOM 6129 C CA . MET A 1 749 ? 32.363 4.071 -34.178 1.00 88.19 749 MET A CA 1
ATOM 6130 C C . MET A 1 749 ? 31.174 3.399 -34.857 1.00 88.19 749 MET A C 1
ATOM 6132 O O . MET A 1 749 ? 31.174 2.201 -35.143 1.00 88.19 749 MET A O 1
ATOM 6136 N N . SER A 1 750 ? 30.157 4.204 -35.152 1.00 88.38 750 SER A N 1
ATOM 6137 C CA . SER A 1 750 ? 28.907 3.745 -35.757 1.00 88.38 750 SER A CA 1
ATOM 6138 C C . SER A 1 750 ? 28.459 4.648 -36.894 1.00 88.38 750 SER A C 1
ATOM 6140 O O . SER A 1 750 ? 28.721 5.846 -36.892 1.00 88.38 750 SER A O 1
ATOM 6142 N N . ILE A 1 751 ? 27.754 4.083 -37.859 1.00 88.56 751 ILE A N 1
ATOM 6143 C CA . ILE A 1 751 ? 27.133 4.781 -38.971 1.00 88.56 751 ILE A CA 1
ATOM 6144 C C . ILE A 1 751 ? 25.738 5.238 -38.548 1.00 88.56 751 ILE A C 1
ATOM 6146 O O . ILE A 1 751 ? 24.956 4.500 -37.941 1.00 88.56 751 ILE A O 1
ATOM 6150 N N . LYS A 1 752 ? 25.406 6.480 -38.892 1.00 84.69 752 LYS A N 1
ATOM 6151 C CA . LYS A 1 752 ? 24.083 7.061 -38.687 1.00 84.69 752 LYS A CA 1
ATOM 6152 C C . LYS A 1 752 ? 23.077 6.463 -39.675 1.00 84.69 752 LYS A C 1
ATOM 6154 O O . LYS A 1 752 ? 22.759 7.058 -40.698 1.00 84.69 752 LYS A O 1
ATOM 6159 N N . GLU A 1 753 ? 22.537 5.309 -39.310 1.00 76.56 753 GLU A N 1
ATOM 6160 C CA . GLU A 1 753 ? 21.660 4.462 -40.130 1.00 76.56 753 GLU A CA 1
ATOM 6161 C C . GLU A 1 753 ? 20.484 5.201 -40.799 1.00 76.56 753 GLU A C 1
ATOM 6163 O O . GLU A 1 753 ? 20.135 4.929 -41.942 1.00 76.56 753 GLU A O 1
ATOM 6168 N N . ARG A 1 754 ? 19.897 6.202 -40.127 1.00 71.31 754 ARG A N 1
ATOM 6169 C CA . ARG A 1 754 ? 18.805 7.004 -40.705 1.00 71.31 754 ARG A CA 1
ATOM 6170 C C . ARG A 1 754 ? 19.190 7.633 -42.050 1.00 71.31 754 ARG A C 1
ATOM 6172 O O . ARG A 1 754 ? 18.339 7.743 -42.921 1.00 71.31 754 ARG A O 1
ATOM 6179 N N . GLU A 1 755 ? 20.437 8.069 -42.216 1.00 77.06 755 GLU A N 1
ATOM 6180 C CA . GLU A 1 755 ? 20.908 8.711 -43.452 1.00 77.06 755 GLU A CA 1
ATOM 6181 C C . GLU A 1 755 ? 20.933 7.739 -44.636 1.00 77.06 755 GLU A C 1
ATOM 6183 O O . GLU A 1 755 ? 20.492 8.086 -45.733 1.00 77.06 755 GLU A O 1
ATOM 6188 N N . THR A 1 756 ? 21.377 6.506 -44.395 1.00 77.62 756 THR A N 1
ATOM 6189 C CA . THR A 1 756 ? 21.465 5.475 -45.432 1.00 77.62 756 THR A CA 1
ATOM 6190 C C . THR A 1 756 ? 20.078 4.965 -45.795 1.00 77.62 756 THR A C 1
ATOM 6192 O O . THR A 1 756 ? 19.734 4.903 -46.973 1.00 77.62 756 THR A O 1
ATOM 6195 N N . LEU A 1 757 ? 19.225 4.747 -44.791 1.00 69.50 757 LEU A N 1
ATOM 6196 C CA . LEU A 1 757 ? 17.843 4.323 -45.001 1.00 69.50 757 LEU A CA 1
ATOM 6197 C C . LEU A 1 757 ? 17.004 5.371 -45.747 1.00 69.50 757 LEU A C 1
ATOM 6199 O O . LEU A 1 757 ? 16.241 5.018 -46.640 1.00 69.50 757 LEU A O 1
ATOM 6203 N N . THR A 1 758 ? 17.186 6.667 -45.453 1.00 67.25 758 THR A N 1
ATOM 6204 C CA . THR A 1 758 ? 16.509 7.752 -46.202 1.00 67.25 758 THR A CA 1
ATOM 6205 C C . THR A 1 758 ? 16.940 7.774 -47.677 1.00 67.25 758 THR A C 1
ATOM 6207 O O . THR A 1 758 ? 16.205 8.248 -48.537 1.00 67.25 758 THR A O 1
ATOM 6210 N N . SER A 1 759 ? 18.125 7.236 -47.979 1.00 66.88 759 SER A N 1
ATOM 6211 C CA . SER A 1 759 ? 18.648 7.074 -49.341 1.00 66.88 759 SER A CA 1
ATOM 6212 C C . SER A 1 759 ? 18.199 5.758 -50.000 1.00 66.88 759 SER A C 1
ATOM 6214 O O . SER A 1 759 ? 18.691 5.417 -51.071 1.00 66.88 759 SER A O 1
ATOM 6216 N N . GLY A 1 760 ? 17.277 5.016 -49.372 1.00 68.75 760 GLY A N 1
ATOM 6217 C CA . GLY A 1 760 ? 16.761 3.731 -49.853 1.00 68.75 760 GLY A CA 1
ATOM 6218 C C . GLY A 1 760 ? 17.691 2.540 -49.610 1.00 68.75 760 GLY A C 1
ATOM 6219 O O . GLY A 1 760 ? 17.454 1.468 -50.161 1.00 68.75 760 GLY A O 1
ATOM 6220 N N . ILE A 1 761 ? 18.750 2.720 -48.815 1.00 76.81 761 ILE A N 1
ATOM 6221 C CA . ILE A 1 761 ? 19.805 1.728 -48.609 1.00 76.81 761 ILE A CA 1
ATOM 6222 C C . ILE A 1 761 ? 19.799 1.249 -47.157 1.00 76.81 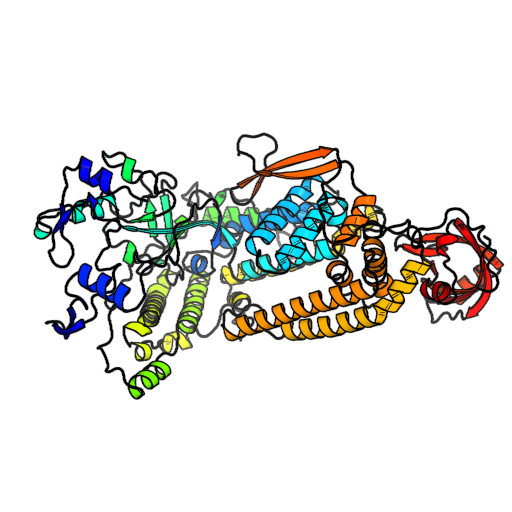761 ILE A C 1
ATOM 6224 O O . ILE A 1 761 ? 20.188 1.967 -46.228 1.00 76.81 761 ILE A O 1
ATOM 6228 N N . ASP A 1 762 ? 19.390 -0.003 -46.972 1.00 77.75 762 ASP A N 1
ATOM 6229 C CA . ASP A 1 762 ? 19.464 -0.690 -45.688 1.00 77.75 762 ASP A CA 1
ATOM 6230 C C . ASP A 1 762 ? 20.805 -1.408 -45.532 1.00 77.75 762 ASP A C 1
ATOM 6232 O O . ASP A 1 762 ? 20.991 -2.546 -45.963 1.00 77.75 762 ASP A O 1
ATOM 6236 N N . LEU A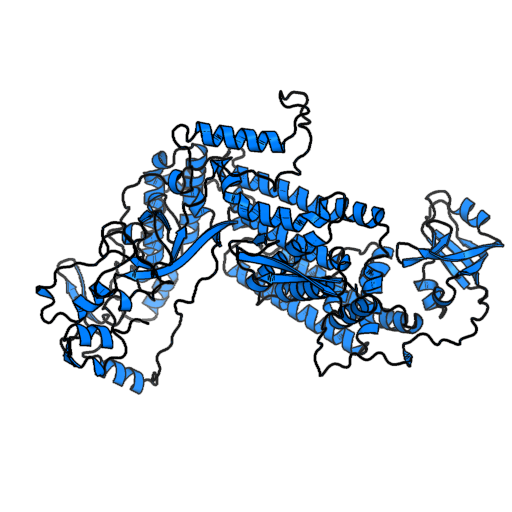 1 763 ? 21.749 -0.732 -44.879 1.00 82.88 763 LEU A N 1
ATOM 6237 C CA . LEU A 1 763 ? 23.060 -1.297 -44.581 1.00 82.88 763 LEU A CA 1
ATOM 6238 C C . LEU A 1 763 ? 23.017 -2.469 -43.588 1.00 82.88 763 LEU A C 1
ATOM 6240 O O . LEU A 1 763 ? 24.014 -3.178 -43.478 1.00 82.88 763 LEU A O 1
ATOM 6244 N N . ARG A 1 764 ? 21.895 -2.731 -42.896 1.00 79.81 764 ARG A N 1
ATOM 6245 C CA . ARG A 1 764 ? 21.767 -3.953 -42.083 1.00 79.81 764 ARG A CA 1
ATOM 6246 C C . ARG A 1 764 ? 21.743 -5.218 -42.942 1.00 79.81 764 ARG A C 1
ATOM 6248 O O . ARG A 1 764 ? 22.131 -6.271 -42.451 1.00 79.81 764 ARG A O 1
ATOM 6255 N N . LYS A 1 765 ? 21.363 -5.120 -44.222 1.00 78.12 765 LYS A N 1
ATOM 6256 C CA . LYS A 1 765 ? 21.481 -6.237 -45.174 1.00 78.12 765 LYS A CA 1
ATOM 6257 C C . LYS A 1 765 ? 22.943 -6.606 -45.467 1.00 78.12 765 LYS A C 1
ATOM 6259 O O . LYS A 1 765 ? 23.221 -7.738 -45.823 1.00 78.12 765 LYS A O 1
ATOM 6264 N N . TYR A 1 766 ? 23.868 -5.668 -45.253 1.00 82.44 766 TYR A N 1
ATOM 6265 C CA . TYR A 1 766 ? 25.301 -5.797 -45.534 1.00 82.44 766 TYR A CA 1
ATOM 6266 C C . TYR A 1 766 ? 26.123 -6.034 -44.260 1.00 82.44 766 TYR A C 1
ATOM 6268 O O . TYR A 1 766 ? 27.331 -5.791 -44.240 1.00 82.44 766 TYR A O 1
ATOM 6276 N N . ILE A 1 767 ? 25.499 -6.490 -43.167 1.00 82.56 767 ILE A N 1
ATOM 6277 C CA . ILE A 1 767 ? 26.261 -6.963 -42.005 1.00 82.56 767 ILE A CA 1
ATOM 6278 C C . ILE A 1 767 ? 27.212 -8.073 -42.467 1.00 82.56 767 ILE A C 1
ATOM 6280 O O . ILE A 1 767 ? 26.921 -8.824 -43.393 1.00 82.56 767 ILE A O 1
ATOM 6284 N N . ASP A 1 768 ? 28.405 -8.084 -41.884 1.00 81.62 768 ASP A N 1
ATOM 6285 C CA . ASP A 1 768 ? 29.545 -8.908 -42.275 1.00 81.62 768 ASP A CA 1
ATOM 6286 C C . ASP A 1 768 ? 30.222 -8.580 -43.618 1.00 81.62 768 ASP A C 1
ATOM 6288 O O . ASP A 1 768 ? 31.308 -9.107 -43.884 1.00 81.62 768 ASP A O 1
ATOM 6292 N N . HIS A 1 769 ? 29.681 -7.646 -44.404 1.00 88.19 769 HIS A N 1
ATOM 6293 C CA . HIS A 1 769 ? 30.310 -7.151 -45.628 1.00 88.19 769 HIS A CA 1
ATOM 6294 C C . HIS A 1 769 ? 31.236 -5.963 -45.344 1.00 88.19 769 HIS A C 1
ATOM 6296 O O . HIS A 1 769 ? 31.228 -5.378 -44.257 1.00 88.19 769 HIS A O 1
ATOM 6302 N N . HIS A 1 770 ? 32.076 -5.614 -46.321 1.00 90.06 770 HIS A N 1
ATOM 6303 C CA . HIS A 1 770 ? 33.042 -4.527 -46.178 1.00 90.06 770 HIS A CA 1
ATOM 6304 C C . HIS A 1 770 ? 32.519 -3.229 -46.793 1.00 90.06 770 HIS A C 1
ATOM 6306 O O . HIS A 1 770 ? 32.154 -3.186 -47.968 1.00 90.06 770 HIS A O 1
ATOM 6312 N N . ILE A 1 771 ? 32.567 -2.157 -46.005 1.00 92.12 771 ILE A N 1
ATOM 6313 C CA . ILE A 1 771 ? 32.386 -0.777 -46.443 1.00 92.12 771 ILE A CA 1
ATOM 6314 C C . ILE A 1 771 ? 33.756 -0.113 -46.613 1.00 92.12 771 ILE A C 1
ATOM 6316 O O . ILE A 1 771 ? 34.600 -0.168 -45.722 1.00 92.12 771 ILE A O 1
ATOM 6320 N N . THR A 1 772 ? 34.002 0.511 -47.760 1.00 92.75 772 THR A N 1
ATOM 6321 C CA . THR A 1 772 ? 35.257 1.207 -48.073 1.00 92.75 772 THR A CA 1
ATOM 6322 C C . THR A 1 772 ? 34.998 2.701 -48.157 1.00 92.75 772 THR A C 1
ATOM 6324 O O . THR A 1 772 ? 34.139 3.140 -48.917 1.00 92.75 772 THR A O 1
ATOM 6327 N N . ILE A 1 773 ? 35.740 3.503 -47.392 1.00 92.56 773 ILE A N 1
ATOM 6328 C CA . ILE A 1 773 ? 35.571 4.961 -47.406 1.00 92.56 773 ILE A CA 1
ATOM 6329 C C . ILE A 1 773 ? 36.287 5.554 -48.621 1.00 92.56 773 ILE A C 1
ATOM 6331 O O . ILE A 1 773 ? 37.512 5.540 -48.686 1.00 92.56 773 ILE A O 1
ATOM 6335 N N . LYS A 1 774 ? 35.533 6.097 -49.575 1.00 91.19 774 LYS A N 1
ATOM 6336 C CA . LYS A 1 774 ? 36.050 6.633 -50.841 1.00 91.19 774 LYS A CA 1
ATOM 6337 C C . LYS A 1 774 ? 36.475 8.093 -50.735 1.00 91.19 774 LYS A C 1
ATOM 6339 O O . LYS A 1 774 ? 37.506 8.477 -51.279 1.00 91.19 774 LYS A O 1
ATOM 6344 N N . GLU A 1 775 ? 35.696 8.905 -50.026 1.00 92.19 775 GLU A N 1
ATOM 6345 C CA . GLU A 1 775 ? 35.946 10.341 -49.887 1.00 92.19 775 GLU A CA 1
ATOM 6346 C C . GLU A 1 775 ? 35.515 10.844 -48.508 1.00 92.19 775 GLU A C 1
ATOM 6348 O O . GLU A 1 775 ? 34.466 10.458 -47.991 1.00 92.19 775 GLU A O 1
ATOM 6353 N N . ILE A 1 776 ? 36.293 11.755 -47.918 1.00 93.06 776 ILE A N 1
ATOM 6354 C CA . ILE A 1 776 ? 35.906 12.472 -46.699 1.00 93.06 776 ILE A CA 1
ATOM 6355 C C . ILE A 1 776 ? 35.267 13.807 -47.082 1.00 93.06 776 ILE A C 1
ATOM 6357 O O . ILE A 1 776 ? 35.945 14.727 -47.528 1.00 93.06 776 ILE A O 1
ATOM 6361 N N . VAL A 1 777 ? 33.965 13.940 -46.833 1.00 90.75 777 VAL A N 1
ATOM 6362 C CA . VAL A 1 777 ? 33.199 15.172 -47.084 1.00 90.75 777 VAL A CA 1
ATOM 6363 C C . VAL A 1 777 ? 33.444 16.199 -45.980 1.00 90.75 777 VAL A C 1
ATOM 6365 O O . VAL A 1 777 ? 33.533 17.402 -46.223 1.00 90.75 777 VAL A O 1
ATOM 6368 N N . THR A 1 778 ? 33.496 15.762 -44.719 1.00 88.50 778 THR A N 1
ATOM 6369 C CA . THR A 1 778 ? 33.772 16.646 -43.578 1.00 88.50 778 THR A CA 1
ATOM 6370 C C . THR A 1 778 ? 34.335 15.852 -42.408 1.00 88.50 778 THR A C 1
ATOM 6372 O O . THR A 1 778 ? 33.676 14.950 -41.900 1.00 88.50 778 THR A O 1
ATOM 6375 N N . ALA A 1 779 ? 35.503 16.257 -41.919 1.00 85.31 779 ALA A N 1
ATOM 6376 C CA . ALA A 1 779 ? 36.068 15.812 -40.651 1.00 85.31 779 ALA A CA 1
ATOM 6377 C C . ALA A 1 779 ? 36.761 17.015 -40.007 1.00 85.31 779 ALA A C 1
ATOM 6379 O O . ALA A 1 779 ? 37.765 17.494 -40.520 1.00 85.31 779 ALA A O 1
ATOM 6380 N N . LYS A 1 780 ? 36.180 17.567 -38.938 1.00 86.62 780 LYS A N 1
ATOM 6381 C CA . LYS A 1 780 ? 36.764 18.692 -38.192 1.00 86.62 780 LYS A CA 1
ATOM 6382 C C . LYS A 1 780 ? 37.066 18.222 -36.786 1.00 86.62 780 LYS A C 1
ATOM 6384 O O . LYS A 1 780 ? 36.164 17.705 -36.135 1.00 86.62 780 LYS A O 1
ATOM 6389 N N . ASN A 1 781 ? 38.266 18.481 -36.270 1.00 85.62 781 ASN A N 1
ATOM 6390 C CA . ASN A 1 781 ? 38.637 18.072 -34.904 1.00 85.62 781 ASN A CA 1
ATOM 6391 C C . ASN A 1 781 ? 37.745 18.671 -33.794 1.00 85.62 781 ASN A C 1
ATOM 6393 O O . ASN A 1 781 ? 37.704 18.152 -32.678 1.00 85.62 781 ASN A O 1
ATOM 6397 N N . SER A 1 782 ? 36.986 19.732 -34.092 1.00 78.38 782 SER A N 1
ATOM 6398 C CA . SER A 1 782 ? 35.958 20.289 -33.201 1.00 78.38 782 SER A CA 1
ATOM 6399 C C . SER A 1 782 ? 34.673 19.450 -33.110 1.00 78.38 782 SER A C 1
ATOM 6401 O O . SER A 1 782 ? 33.835 19.719 -32.250 1.00 78.38 782 SER A O 1
ATOM 6403 N N . GLN A 1 783 ? 34.506 18.448 -33.974 1.00 79.00 783 GLN A N 1
ATOM 6404 C CA . GLN A 1 783 ? 33.341 17.573 -34.066 1.00 79.00 783 GLN A CA 1
ATOM 6405 C C . GLN A 1 783 ? 33.708 16.132 -33.685 1.00 79.00 783 GLN A C 1
ATOM 6407 O O . GLN A 1 783 ? 34.863 15.725 -33.751 1.00 79.00 783 GLN A O 1
ATOM 6412 N N . THR A 1 784 ? 32.707 15.350 -33.286 1.00 85.06 784 THR A N 1
ATOM 6413 C CA . THR A 1 784 ? 32.825 13.915 -32.950 1.00 85.06 784 THR A CA 1
ATOM 6414 C C . THR A 1 784 ? 32.225 13.020 -34.041 1.00 85.06 784 THR A C 1
ATOM 6416 O O . THR A 1 784 ? 31.830 11.877 -33.786 1.00 85.06 784 THR A O 1
ATOM 6419 N N . ILE A 1 785 ? 32.100 13.572 -35.252 1.00 89.31 785 ILE A N 1
ATOM 6420 C CA . ILE A 1 785 ? 31.492 12.933 -36.417 1.00 89.31 785 ILE A CA 1
ATOM 6421 C C . ILE A 1 785 ? 32.374 13.129 -37.653 1.00 89.31 785 ILE A C 1
ATOM 6423 O O . ILE A 1 785 ? 33.043 14.156 -37.785 1.00 89.31 785 ILE A O 1
ATOM 6427 N N . ILE A 1 786 ? 32.326 12.166 -38.569 1.00 90.00 786 ILE A N 1
ATOM 6428 C CA . ILE A 1 786 ? 32.952 12.220 -39.892 1.00 90.00 786 ILE A CA 1
ATOM 6429 C C . ILE A 1 786 ? 31.850 11.997 -40.925 1.00 90.00 786 ILE A C 1
ATOM 6431 O O . ILE A 1 786 ? 31.096 11.034 -40.828 1.00 90.00 786 ILE A O 1
ATOM 6435 N N . LYS A 1 787 ? 31.739 12.882 -41.914 1.00 92.25 787 LYS A N 1
ATOM 6436 C CA . LYS A 1 787 ? 30.882 12.669 -43.085 1.00 92.25 787 LYS A CA 1
ATOM 6437 C C . LYS A 1 787 ? 31.735 12.171 -44.231 1.00 92.25 787 LYS A C 1
ATOM 6439 O O . LYS A 1 787 ? 32.742 12.806 -44.550 1.00 92.25 787 LYS A O 1
ATOM 6444 N N . ALA A 1 788 ? 31.320 11.078 -44.849 1.00 92.31 788 ALA A N 1
ATOM 6445 C CA . ALA A 1 788 ? 32.076 10.418 -45.894 1.00 92.31 788 ALA A CA 1
ATOM 6446 C C . ALA A 1 788 ? 31.166 9.883 -47.003 1.00 92.31 788 ALA A C 1
ATOM 6448 O O . ALA A 1 788 ? 29.961 9.714 -46.812 1.00 92.31 788 ALA A O 1
ATOM 6449 N N . ILE A 1 789 ? 31.771 9.632 -48.156 1.00 90.88 789 ILE A N 1
ATOM 6450 C CA . ILE A 1 789 ? 31.206 8.843 -49.245 1.00 90.88 789 ILE A CA 1
ATOM 6451 C C . ILE A 1 789 ? 31.890 7.481 -49.196 1.00 90.88 789 ILE A C 1
ATOM 6453 O O . ILE A 1 789 ? 33.116 7.414 -49.073 1.00 90.88 789 ILE A O 1
ATOM 6457 N N . ALA A 1 790 ? 31.110 6.411 -49.249 1.00 92.19 790 ALA A N 1
ATOM 6458 C CA . ALA A 1 790 ? 31.596 5.053 -49.099 1.00 92.19 790 ALA A CA 1
ATOM 6459 C C . ALA A 1 790 ? 30.961 4.105 -50.116 1.00 92.19 790 ALA A C 1
ATOM 6461 O O . ALA A 1 790 ? 29.819 4.301 -50.527 1.00 92.19 790 ALA A O 1
ATOM 6462 N N . ASP A 1 791 ? 31.701 3.059 -50.457 1.00 92.12 791 ASP A N 1
ATOM 6463 C CA . ASP A 1 791 ? 31.228 1.960 -51.291 1.00 92.12 791 ASP A CA 1
ATOM 6464 C C . ASP A 1 791 ? 31.049 0.712 -50.415 1.00 92.12 791 ASP A C 1
ATOM 6466 O O . ASP A 1 791 ? 31.871 0.454 -49.532 1.00 92.12 791 ASP A O 1
ATOM 6470 N N . VAL A 1 792 ? 29.996 -0.070 -50.637 1.00 88.81 792 VAL A N 1
ATOM 6471 C CA . VAL A 1 792 ? 29.745 -1.336 -49.929 1.00 88.81 792 VAL A CA 1
ATOM 6472 C C . VAL A 1 792 ? 29.659 -2.444 -50.957 1.00 88.81 792 VAL A C 1
ATOM 6474 O O . VAL A 1 792 ? 28.902 -2.319 -51.914 1.00 88.81 792 VAL A O 1
ATOM 6477 N N . LYS A 1 793 ? 30.429 -3.515 -50.766 1.00 83.50 793 LYS A N 1
ATOM 6478 C CA . LYS A 1 793 ? 30.309 -4.701 -51.619 1.00 83.50 793 LYS A CA 1
ATOM 6479 C C . LYS A 1 793 ? 29.200 -5.611 -51.109 1.00 83.50 793 LYS A C 1
ATOM 6481 O O . LYS A 1 793 ? 29.189 -5.889 -49.908 1.00 83.50 793 LYS A O 1
ATOM 6486 N N . GLY A 1 794 ? 28.296 -6.002 -52.002 1.00 71.69 794 GLY A N 1
ATOM 6487 C CA . GLY A 1 794 ? 27.215 -6.951 -51.726 1.00 71.69 794 GLY A CA 1
ATOM 6488 C C . GLY A 1 794 ? 27.647 -8.405 -51.804 1.00 71.69 794 GLY A C 1
ATOM 6489 O O . GLY A 1 794 ? 28.764 -8.673 -52.307 1.00 71.69 794 GLY A O 1
#

Secondary structure (DSSP, 8-state):
---HHHHHHHTT--EEE-SSS-EEEGGG-S----TTTS----EEEEE-TTSSEEEE-SSSSHHHHHHHHHHTT--S-------------EEE--HHHHHTS---HHHHHHHTHHHHHHHHHHTHHHHSSS--GGGHHHHHHHHHHHHHHTTTSHHHHHHHHHHHHHHH-GGGGG-HHHHHHHHHHHHHHHHHHHTT--EEEEEEEEEEE-HHHHHHHHT-S-GGG-----S--TTEEBSTTTS-EEEEEE-SSP--GGG-EEEEE----STTHHHHTT--SEEEEPSSSHHHHTTT--SSS-EEEEEE----GGG----TTGGG-S-B--TTSTTBTS-HHHHHHHHHHHHHHHHTTT-S---GGGGPPP------TTTT--PPP----HHHHHHHHHH----HHHHHHHHHHHHHHHHHTT-GGGGHHHHHHHHHHHHHHHTHHHH--TTT----HHHHHHT-SPPGGGHHHH-------TT---HHHHHHHHHHHHHHHHHHIIIIIHHHHHHHTTPPPGGGGGS-TTB-HHHHHHHHHHHHHHHHHHHHHHHHHHHHHHHS-SS---HHHHHHHHHHHHHHHHHHHHHHHHHHHH---HHHHHHHHHIIIIIIHHHTT-TT--HHHHHHHHHHHHHHHHTT--SEEEEEEE--TTSTT-EEETTEEEEEEEEES-------TTS-----GGGBPPTT--PPPEEEEEEEEE-PPTT-HHHHHHHHBT-EEE-EE-TTS-EEEETTEEE-HHHHHHTT--GGGGTTSEEEEEEEEEE-TTSSEEEEEEEE--

Radius of gyration: 34.24 Å; chains: 1; bounding box: 90×57×89 Å

Organism: NCBI:txid1262449

Foldseek 3Di:
DFPLVVVCVVVVFQWFADPLRDIDGPVPDDDDDDCVQPVQFAQFPDADPVRATDTGGPDNDPVRVQVVCVVVVNPDDDDPDDQDDDPFQKFWDAVQLVLLFLDFQLVLLLQQQQQLVLLLLQLCQLPDLDGDLQSVLSVLVVLVVVLVVQVVAVLVVLSVLLNLLCQQPVCSCLPPSNLVSSLVVNLVSLLCVLRRTHMAGWDKFAEDAQVVLVSCCRSDPDNVPDDNDHPADDLEKEALPLDFAWWWKAFPPRLHLQQIDIGGYDQDPDPCRVSCNVRNRYMYDYPDPNCLSRLNDDRNTGIMIIHDFPDFSLPDQRDSLQVVQDQPCPPPDPSHRHGVSVVSRVVSNVVCCVVCVPDPGDGSVNRRDDDDRQGQPCQPAFAPDDDPDPVVVVVLVVLLDQCLVVLSQLSQLLSQVCSQVSHSPVSVVLSSLSSNLNSCRVCCSGNVCSVVSDRDPVSCVVRVAGAPSCCLQFVDDTPHPPPRPGSSNSSSVSSVVSSVVSVCSSPVSSVVSCVVVLDQQSLQLLAAPQFDVLLLVVLLVQCVVLVVVLVVQVVVLVVQLVVQGPNYPDVVSVVSNVVSSVVVVVSLVVSLVSSCVSPLALNSSLNSQSCVQQPVCVVVVVNDDNCNSCSNRSLNSSVSNSVVGDQKGWDKDWDDPPDPQWDDRSNTIIHIDIDGDHDDDDDDPVRDNDDDPVGGDDPDDPDAKFFFQKWKKAQADQQCQVVVLVVQAFDKFAWAQDSSRFTDTDDRIGIPQSRQSVVVHRCVVRHRWIKGFHAWPDTDSRDRMTITTIITHD

Sequence (794 aa):
MVDFHSYFKEHNIEYITDMWGQSHEVSGINIITTESTFKGKLNVTGLKEDGSEKKEWLFGSIKEYIDLLDKYGYDVIGISNFAKPVEEEFRRATYQLWLALNINRLDLVALSNTQGDVIHKVLSIYRKDEIDWQDIKYIETFLNLIQKENADTNLAKECADAIKAIHINKKMVFDRKVIQTIKDVINKKLNDMCMGRFYVKGKYLYVTQDILAFLKYAGTENRAKWEYSGFLGKKQFYCGGKITGRNLLARNPIMSYSEIAKVNFVDYEGEDSEFIKHMDNIIQMPLGTESNRLGGNDKDGDELFVLSTDYNLKEIKIEYLQNYNFVVKNETSENFNKNLLDLINQKLQEHLNKQFSNKDVVTIEDFVVPSLVQVNDEDKATAPSKEWNKENVIQFIIESEDKTGVITDINTAVENIANEERNLPKYALPIAIMKDLQGKMIDASKSGLFDQVVVPEVIKLKFREKPQFMYFKDGNKFNKDYSTESAMDFFSERMQKFKEYVNKVMREDTNRKIRTQKFENIYNYLMNPELDGNKVQKVIEELGSIYSKFINENKTLAILKSKINAYSSDDKYKREREIVDQKYKALYEKTKKAAEDVCNCPSLLATAAVRMTYINSKYNNQNDNYSFCWIVASEGILQNIKMHEDKEKIYVVKADKGEDDVFEWLGEYYKTEVFDGEYPLDFNEEKDMSIPDKYLIKENEELQDICDLKITIMGVEKGKAEEVAQKMLGNPYKLFVTENNWLGIDGNMSIKERETLTSGIDLRKYIDHHITIKEIVTAKNSQTIIKAIADVKG